Protein 4P3G (pdb70)

Sequence (785 aa):
HHHDITKFVVTSREKALLYGDYATYRTQLSGKLLNCRKKLNIATKNRGKFHPKTAITPEQIAENTEYVRLQLLTAERAWAHAAKAAHSANTKGTGRTRSHIVSRLEKGARIAEKLAQALSDGASGASPTDILDARAYAALLRGAALFEKQNWGACLKSYAICRIIYTALATSSKGDIFKELLSDTIDPSRFAAYQAKIPRTLPIATIAHRAFEQSHHDITKFVVTSREKALLYGDYATYRTQLSGKLLNCRKKLNIAITPEQIAENTEYVRLQLLTAERAWAHAAKAAHSANTKGTGRTRSHIVSRLEKGARIAEKLAQALSDGASGASPTDILDARAYAALLRGAALFEKQNWGACLKSYAICRIIYTALATSDIFKELLSDTIDPSRFAAYQAKIPRTLPIATIAHRAFEQSHHHDITKFVVTSREKALLYGDYATYRTQLSGKLLNCRKKLNIITPEQIAENTEYVRLQLLTAERAWAHAAKAAHSATGRTRSHIVSRLEKGARIAEKLAQALSDGASGASPTDILDARAYAALLRGAALFEKQNWGACLKSYAICRIIYTALATSSKGDIFKELLSDTIDPSRFAAYQAKHHDITKFVVTSREKALLYGDYATYRTQLSGKLLNCRKKLNIITPEQIAENTEYVRLQLLTAERAWAHAAKAAHSANGTGRTRSHIVSRLEKGARIAEKLAQALSDGASGASPTDILDARAYAALLRGAALFEKQNWGACLKSYAICRIIYTALATSSKGDIFKELLSDTIDPSRFAAYQAKIRTLPIATIA

Structure (mmCIF, N/CA/C/O backbone):
data_4P3G
#
_entry.id   4P3G
#
_cell.length_a   46.840
_cell.length_b   95.050
_cell.length_c   223.859
_cell.angle_alpha   90.000
_cell.angle_beta   90.000
_cell.angle_gamma   90.000
#
_symmetry.space_group_name_H-M   'P 21 21 21'
#
loop_
_entity.id
_entity.type
_entity.pdbx_description
1 polymer 'Signal recognition particle subunit SRP68'
2 non-polymer 'PHOSPHATE ION'
3 water water
#
loop_
_atom_site.group_PDB
_atom_site.id
_atom_site.type_symbol
_atom_site.label_atom_id
_atom_site.label_alt_id
_atom_site.label_comp_id
_atom_site.label_asym_id
_atom_site.label_entity_id
_atom_site.label_seq_id
_atom_site.pdbx_PDB_ins_code
_atom_site.Cartn_x
_atom_site.Cartn_y
_atom_site.Cartn_z
_atom_site.occupancy
_atom_site.B_iso_or_equiv
_atom_site.auth_seq_id
_atom_site.auth_comp_id
_atom_site.auth_asym_id
_atom_site.auth_atom_id
_atom_site.pdbx_PDB_model_num
ATOM 1 N N . HIS A 1 6 ? -16.854 39.609 -50.397 1.00 153.35 -1 HIS A N 1
ATOM 2 C CA . HIS A 1 6 ? -17.576 39.608 -49.127 1.00 155.69 -1 HIS A CA 1
ATOM 3 C C . HIS A 1 6 ? -17.182 38.361 -48.328 1.00 148.72 -1 HIS A C 1
ATOM 4 O O . HIS A 1 6 ? -16.402 38.439 -47.377 1.00 148.22 -1 HIS A O 1
ATOM 11 N N . HIS A 1 7 ? -17.698 37.209 -48.739 1.00 142.18 0 HIS A N 1
ATOM 12 C CA . HIS A 1 7 ? -17.326 35.950 -48.116 1.00 132.79 0 HIS A CA 1
ATOM 13 C C . HIS A 1 7 ? -16.651 35.153 -49.197 1.00 123.54 0 HIS A C 1
ATOM 14 O O . HIS A 1 7 ? -17.128 35.082 -50.325 1.00 127.01 0 HIS A O 1
ATOM 21 N N . HIS A 1 8 ? -15.540 34.533 -48.853 1.00 113.44 1 HIS A N 1
ATOM 22 C CA . HIS A 1 8 ? -14.819 33.755 -49.832 1.00 104.79 1 HIS A CA 1
ATOM 23 C C . HIS A 1 8 ? -15.477 32.421 -50.157 1.00 104.58 1 HIS A C 1
ATOM 24 O O . HIS A 1 8 ? -15.425 31.985 -51.304 1.00 109.65 1 HIS A O 1
ATOM 31 N N . ASP A 1 9 ? -16.127 31.803 -49.167 1.00 100.13 2 ASP A N 1
ATOM 32 C CA . ASP A 1 9 ? -16.871 30.558 -49.368 1.00 97.35 2 ASP A CA 1
ATOM 33 C C . ASP A 1 9 ? -16.030 29.525 -50.116 1.00 95.68 2 ASP A C 1
ATOM 34 O O . ASP A 1 9 ? -16.392 29.066 -51.202 1.00 102.31 2 ASP A O 1
ATOM 39 N N . ILE A 1 10 ? -14.882 29.203 -49.541 1.00 84.37 3 ILE A N 1
ATOM 40 C CA . ILE A 1 10 ? -13.900 28.368 -50.191 1.00 78.99 3 ILE A CA 1
ATOM 41 C C . ILE A 1 10 ? -14.340 26.936 -50.471 1.0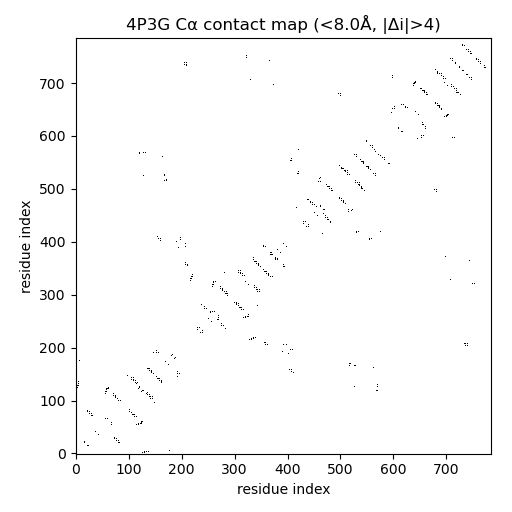0 84.47 3 ILE A C 1
ATOM 42 O O . ILE A 1 10 ? -14.186 26.446 -51.589 1.00 85.74 3 ILE A O 1
ATOM 47 N N . THR A 1 11 ? -14.781 26.219 -49.448 1.00 85.00 4 THR A N 1
ATOM 48 C CA . THR A 1 11 ? -15.158 24.830 -49.669 1.00 80.58 4 THR A CA 1
ATOM 49 C C . THR A 1 11 ? -16.499 24.779 -50.389 1.00 82.95 4 THR A C 1
ATOM 50 O O . THR A 1 11 ? -16.769 23.814 -51.108 1.00 87.04 4 THR A O 1
ATOM 54 N N . LYS A 1 12 ? -17.355 25.779 -50.176 1.00 69.95 5 LYS A N 1
ATOM 55 C CA . LYS A 1 12 ? -18.583 25.845 -50.973 1.00 85.33 5 LYS A CA 1
ATOM 56 C C . LYS A 1 12 ? -18.222 25.991 -52.446 1.00 81.75 5 LYS A C 1
ATOM 57 O O . LYS A 1 12 ? -18.861 25.380 -53.293 1.00 86.37 5 LYS A O 1
ATOM 63 N N . PHE A 1 13 ? -17.222 26.809 -52.756 1.00 78.83 6 PHE A N 1
ATOM 64 C CA . PHE A 1 13 ? -16.761 26.918 -54.135 1.00 85.37 6 PHE A CA 1
ATOM 65 C C . PHE A 1 13 ? -16.190 25.577 -54.631 1.00 87.77 6 PHE A C 1
ATOM 66 O O . PHE A 1 13 ? -16.491 25.142 -55.741 1.00 92.32 6 PHE A O 1
ATOM 74 N N . VAL A 1 14 ? -15.349 24.940 -53.824 1.00 81.69 7 VAL A N 1
ATOM 75 C CA . VAL A 1 14 ? -14.738 23.676 -54.214 1.00 79.61 7 VAL A CA 1
ATOM 76 C C . VAL A 1 14 ? -15.755 22.563 -54.412 1.00 84.65 7 VAL A C 1
ATOM 77 O O . VAL A 1 14 ? -15.748 21.910 -55.450 1.00 84.80 7 VAL A O 1
ATOM 81 N N . VAL A 1 15 ? -16.611 22.326 -53.422 1.00 88.69 8 VAL A N 1
ATOM 82 C CA . VAL A 1 15 ? -17.635 21.283 -53.549 1.00 88.36 8 VAL A CA 1
ATOM 83 C C . VAL A 1 15 ? -18.567 21.532 -54.752 1.00 93.53 8 VAL A C 1
ATOM 84 O O . VAL A 1 15 ? -18.950 20.588 -55.445 1.00 101.17 8 VAL A O 1
ATOM 88 N N . THR A 1 16 ? -18.890 22.796 -55.025 1.00 85.74 9 THR A N 1
ATOM 89 C CA . THR A 1 16 ? -19.736 23.138 -56.161 1.00 82.51 9 THR A CA 1
ATOM 90 C C . THR A 1 16 ? -19.093 22.706 -57.475 1.00 92.21 9 THR A C 1
ATOM 91 O O . THR A 1 16 ? -19.727 22.048 -58.295 1.00 98.82 9 THR A O 1
ATOM 95 N N . SER A 1 17 ? -17.826 23.057 -57.667 1.00 92.07 10 SER A N 1
ATOM 96 C CA . SER A 1 17 ? -17.127 22.720 -58.897 1.00 90.86 10 SER A CA 1
ATOM 97 C C . SER A 1 17 ? -17.056 21.218 -59.094 1.00 95.60 10 SER A C 1
ATOM 98 O O . SER A 1 17 ? -17.222 20.726 -60.211 1.00 98.82 10 SER A O 1
ATOM 101 N N . ARG A 1 18 ? -16.850 20.486 -58.003 1.00 95.76 11 ARG A N 1
ATOM 102 C CA . ARG A 1 18 ? -16.734 19.045 -58.096 1.00 92.62 11 ARG A CA 1
ATOM 103 C C . ARG A 1 18 ? -18.092 18.503 -58.513 1.00 100.48 11 ARG A C 1
ATOM 104 O O . ARG A 1 18 ? -18.183 17.689 -59.436 1.00 104.42 11 ARG A O 1
ATOM 112 N N . GLU A 1 19 ? -19.147 19.029 -57.893 1.00 99.88 12 GLU A N 1
ATOM 113 C CA . GLU A 1 19 ? -20.504 18.625 -58.219 1.00 108.92 12 GLU A CA 1
ATOM 114 C C . GLU A 1 19 ? -20.842 18.981 -59.659 1.00 107.09 12 GLU A C 1
ATOM 115 O O . GLU A 1 19 ? -21.571 18.226 -60.294 1.00 110.53 12 GLU A O 1
ATOM 121 N N . LYS A 1 20 ? -20.346 20.119 -60.165 1.00 99.70 13 LYS A N 1
ATOM 122 C CA . LYS A 1 20 ? -20.644 20.532 -61.542 1.00 97.04 13 LYS A CA 1
ATOM 123 C C . LYS A 1 20 ? -20.124 19.514 -62.543 1.00 96.51 13 LYS A C 1
ATOM 124 O O . LYS A 1 20 ? -20.854 19.049 -63.416 1.00 99.89 13 LYS A O 1
ATOM 130 N N . ALA A 1 21 ? -18.850 19.179 -62.401 1.00 94.00 14 ALA A N 1
ATOM 131 C CA . ALA A 1 21 ? -18.162 18.330 -63.354 1.00 94.82 14 ALA A CA 1
ATOM 132 C C . ALA A 1 21 ? -18.586 16.873 -63.291 1.00 100.21 14 ALA A C 1
ATOM 133 O O . ALA A 1 21 ? -18.530 16.164 -64.295 1.00 108.36 14 ALA A O 1
ATOM 135 N N . LEU A 1 22 ? -19.038 16.438 -62.122 1.00 97.63 15 LEU A N 1
ATOM 136 C CA . LEU A 1 22 ? -19.408 15.039 -61.918 1.00 98.58 15 LEU A CA 1
ATOM 137 C C . LEU A 1 22 ? -20.867 14.749 -62.258 1.00 108.65 15 LEU A C 1
ATOM 138 O O . LEU A 1 22 ? -21.376 13.651 -61.986 1.00 113.71 15 LEU A O 1
ATOM 143 N N . LEU A 1 23 ? -21.559 15.757 -62.776 1.00 104.89 16 LEU A N 1
ATOM 144 C CA . LEU A 1 23 ? -22.967 15.605 -63.067 1.00 104.13 16 LEU A CA 1
ATOM 145 C C . LEU A 1 23 ? -23.159 14.783 -64.330 1.00 109.48 16 LEU A C 1
ATOM 146 O O . LEU A 1 23 ? -23.951 13.848 -64.377 1.00 111.00 16 LEU A O 1
ATOM 151 N N . TYR A 1 24 ? -22.446 15.171 -65.374 1.00 115.78 17 TYR A N 1
ATOM 152 C CA . TYR A 1 24 ? -22.520 14.473 -66.647 1.00 116.14 17 TYR A CA 1
ATOM 153 C C . TYR A 1 24 ? -21.140 13.934 -67.004 1.00 113.67 17 TYR A C 1
ATOM 154 O O . TYR A 1 24 ? -20.906 13.479 -68.128 1.00 115.23 17 TYR A O 1
ATOM 163 N N . GLY A 1 25 ? -20.233 13.984 -66.034 1.00 109.09 18 GLY A N 1
ATOM 164 C CA . GLY A 1 25 ? -18.854 13.644 -66.293 1.00 87.23 18 GLY A CA 1
ATOM 165 C C . GLY A 1 25 ? -18.156 12.882 -65.200 1.00 91.88 18 GLY A C 1
ATOM 166 O O . GLY A 1 25 ? -18.778 12.212 -64.362 1.00 86.83 18 GLY A O 1
ATOM 167 N N . ASP A 1 26 ? -16.831 12.990 -65.239 1.00 94.51 19 ASP A N 1
ATOM 168 C CA . ASP A 1 26 ? -15.917 12.362 -64.291 1.00 95.81 19 ASP A CA 1
ATOM 169 C C . ASP A 1 26 ? -14.737 13.288 -63.978 1.00 97.65 19 ASP A C 1
ATOM 170 O O . ASP A 1 26 ? -14.760 14.462 -64.310 1.00 101.99 19 ASP A O 1
ATOM 175 N N . TYR A 1 27 ? -13.710 12.759 -63.330 1.00 99.64 20 TYR A N 1
ATOM 176 C CA . TYR A 1 27 ? -12.530 13.548 -62.983 1.00 95.73 20 TYR A CA 1
ATOM 177 C C . TYR A 1 27 ? -11.799 14.018 -64.217 1.00 94.20 20 TYR A C 1
ATOM 178 O O . TYR A 1 27 ? -11.116 15.035 -64.200 1.00 99.26 20 TYR A O 1
ATOM 187 N N . ALA A 1 28 ? -11.919 13.268 -65.296 1.00 91.86 21 ALA A N 1
ATOM 188 C CA . ALA A 1 28 ? -11.289 13.696 -66.526 1.00 90.97 21 ALA A CA 1
ATOM 189 C C . ALA A 1 28 ? -12.007 14.955 -66.996 1.00 91.88 21 ALA A C 1
ATOM 190 O O . ALA A 1 28 ? -11.368 15.908 -67.426 1.00 97.67 21 ALA A O 1
ATOM 192 N N . THR A 1 29 ? -13.330 14.978 -66.844 1.00 91.00 22 THR A N 1
ATOM 193 C CA . THR A 1 29 ? -14.149 16.132 -67.230 1.00 93.15 22 THR A CA 1
ATOM 194 C C . THR A 1 29 ? -13.825 17.374 -66.425 1.00 89.01 22 THR A C 1
ATOM 195 O O . THR A 1 29 ? -13.671 18.459 -66.967 1.00 90.48 22 THR A O 1
ATOM 199 N N . TYR A 1 30 ? -13.682 17.176 -65.123 1.00 87.64 23 TYR A N 1
ATOM 200 C CA . TYR A 1 30 ? -13.435 18.243 -64.167 1.00 90.06 23 TYR A CA 1
ATOM 201 C C . TYR A 1 30 ? -12.172 18.969 -64.527 1.00 87.40 23 TYR A C 1
ATOM 202 O O . TYR A 1 30 ? -12.140 20.193 -64.652 1.00 87.06 23 TYR A O 1
ATOM 211 N N . ARG A 1 31 ? -11.146 18.167 -64.740 1.00 83.94 24 ARG A N 1
ATOM 212 C CA . ARG A 1 31 ? -9.820 18.638 -65.039 1.00 83.50 24 ARG A CA 1
ATOM 213 C C . ARG A 1 31 ? -9.801 19.542 -66.270 1.00 91.02 24 ARG A C 1
ATOM 214 O O . ARG A 1 31 ? -9.113 20.571 -66.290 1.00 85.33 24 ARG A O 1
ATOM 222 N N . THR A 1 32 ? -10.567 19.157 -67.292 1.00 99.95 25 THR A N 1
ATOM 223 C CA . THR A 1 32 ? -10.707 19.978 -68.480 1.00 99.48 25 THR A CA 1
ATOM 224 C C . THR A 1 32 ? -11.391 21.273 -68.070 1.00 98.02 25 THR A C 1
ATOM 225 O O . THR A 1 32 ? -10.877 22.359 -68.323 1.00 101.47 25 THR A O 1
ATOM 229 N N . GLN A 1 33 ? -12.533 21.146 -67.398 1.00 94.58 26 GLN A N 1
ATOM 230 C CA . GLN A 1 33 ? -13.324 22.304 -67.008 1.00 92.70 26 GLN A CA 1
ATOM 231 C C . GLN A 1 33 ? -12.489 23.274 -66.206 1.00 90.11 26 GLN A C 1
ATOM 232 O O . GLN A 1 33 ? -12.487 24.461 -66.470 1.00 94.53 26 GLN A O 1
ATOM 238 N N . LEU A 1 34 ? -11.731 22.746 -65.259 1.00 87.50 27 LEU A N 1
ATOM 239 C CA . LEU A 1 34 ? -10.864 23.566 -64.430 1.00 85.01 27 LEU A CA 1
ATOM 240 C C . LEU A 1 34 ? -9.794 24.301 -65.237 1.00 89.89 27 LEU A C 1
ATOM 241 O O . LEU A 1 34 ? -9.491 25.454 -64.971 1.00 94.56 27 LEU A O 1
ATOM 246 N N . SER A 1 35 ? -9.213 23.621 -66.214 1.00 95.06 28 SER A N 1
ATOM 247 C CA . SER A 1 35 ? -8.167 24.200 -67.051 1.00 99.47 28 SER A CA 1
ATOM 248 C C . SER A 1 35 ? -8.658 25.394 -67.856 1.00 99.62 28 SER A C 1
ATOM 249 O O . SER A 1 35 ? -7.911 26.336 -68.103 1.00 103.07 28 SER A O 1
ATOM 252 N N . GLY A 1 36 ? -9.919 25.343 -68.264 1.00 96.66 29 GLY A N 1
ATOM 253 C CA . GLY A 1 36 ? -10.546 26.443 -68.973 1.00 97.98 29 GLY A CA 1
ATOM 254 C C . GLY A 1 36 ? -10.780 27.628 -68.060 1.00 97.67 29 GLY A C 1
ATOM 255 O O . GLY A 1 36 ? -10.527 28.771 -68.410 1.00 99.12 29 GLY A O 1
ATOM 256 N N . LYS A 1 37 ? -11.295 27.345 -66.876 1.00 99.15 30 LYS A N 1
ATOM 257 C CA . LYS A 1 37 ? -11.589 28.384 -65.910 1.00 98.12 30 LYS A CA 1
ATOM 258 C C . LYS A 1 37 ? -10.312 29.009 -65.361 1.00 94.83 30 LYS A C 1
ATOM 259 O O . LYS A 1 37 ? -10.269 30.217 -65.107 1.00 101.16 30 LYS A O 1
ATOM 265 N N . LEU A 1 38 ? -9.269 28.202 -65.197 1.00 87.57 31 LEU A N 1
ATOM 266 C CA . LEU A 1 38 ? -7.991 28.721 -64.725 1.00 92.51 31 LEU A CA 1
ATOM 267 C C . LEU A 1 38 ? -7.458 29.727 -65.729 1.00 104.25 31 LEU A C 1
ATOM 268 O O . LEU A 1 38 ? -6.890 30.761 -65.364 1.00 109.44 31 LEU A O 1
ATOM 273 N N . LEU A 1 39 ? -7.672 29.418 -67.004 1.00 106.14 32 LEU A N 1
ATOM 274 C CA . LEU A 1 39 ? -7.203 30.252 -68.095 1.00 111.38 32 LEU A CA 1
ATOM 275 C C . LEU A 1 39 ? -7.917 31.601 -68.104 1.00 116.27 32 LEU A C 1
ATOM 276 O O . LEU A 1 39 ? -7.276 32.653 -68.129 1.00 120.70 32 LEU A O 1
ATOM 281 N N . ASN A 1 40 ? -9.243 31.570 -68.065 1.00 115.24 33 ASN A N 1
ATOM 282 C CA . ASN A 1 40 ? -10.014 32.798 -68.023 1.00 120.07 33 ASN A CA 1
ATOM 283 C C . ASN A 1 40 ? -9.640 33.602 -66.792 1.00 113.39 33 ASN A C 1
ATOM 284 O O . ASN A 1 40 ? -9.588 34.827 -66.840 1.00 116.26 33 ASN A O 1
ATOM 289 N N . CYS A 1 41 ? -9.343 32.908 -65.697 1.00 106.05 34 CYS A N 1
ATOM 290 C CA . CYS A 1 41 ? -9.040 33.599 -64.456 1.00 104.25 34 CYS A CA 1
ATOM 291 C C . CYS A 1 41 ? -7.753 34.410 -64.577 1.00 104.64 34 CYS A C 1
ATOM 292 O O . CYS A 1 41 ? -7.710 35.579 -64.179 1.00 103.63 34 CYS A O 1
ATOM 295 N N . ARG A 1 42 ? -6.722 33.806 -65.157 1.00 102.61 35 ARG A N 1
ATOM 296 C CA . ARG A 1 42 ? -5.440 34.484 -65.287 1.00 104.53 35 ARG A CA 1
ATOM 297 C C . ARG A 1 42 ? -5.562 35.740 -66.150 1.00 114.17 35 ARG A C 1
ATOM 298 O O . ARG A 1 42 ? -4.944 36.768 -65.858 1.00 120.92 35 ARG A O 1
ATOM 306 N N . LYS A 1 43 ? -6.367 35.670 -67.203 1.00 113.31 36 LYS A N 1
ATOM 307 C CA . LYS A 1 43 ? -6.557 36.827 -68.063 1.00 113.21 36 LYS A CA 1
ATOM 308 C C . LYS A 1 43 ? -7.211 37.980 -67.299 1.00 116.06 36 LYS A C 1
ATOM 309 O O . LYS A 1 43 ? -6.822 39.132 -67.471 1.00 123.81 36 LYS A O 1
ATOM 315 N N . LYS A 1 44 ? -8.198 37.679 -66.459 1.00 113.02 37 LYS A N 1
ATOM 316 C CA . LYS A 1 44 ? -8.875 38.718 -65.683 1.00 113.62 37 LYS A CA 1
ATOM 317 C C . LYS A 1 44 ? -7.909 39.472 -64.782 1.00 117.16 37 LYS A C 1
ATOM 318 O O . LYS A 1 44 ? -8.070 40.668 -64.546 1.00 126.30 37 LYS A O 1
ATOM 324 N N . LEU A 1 45 ? -6.910 38.763 -64.279 1.00 112.42 38 LEU A N 1
ATOM 325 C CA . LEU A 1 45 ? -5.949 39.327 -63.343 1.00 114.09 38 LEU A CA 1
ATOM 326 C C . LEU A 1 45 ? -4.746 39.869 -64.077 1.00 114.26 38 LEU A C 1
ATOM 327 O O . LEU A 1 45 ? -3.784 40.318 -63.450 1.00 113.07 38 LEU A O 1
ATOM 332 N N . ASN A 1 46 ? -4.839 39.877 -65.403 1.00 118.90 39 ASN A N 1
ATOM 333 C CA . ASN A 1 46 ? -3.718 40.234 -66.269 1.00 125.40 39 ASN A CA 1
ATOM 334 C C . ASN A 1 46 ? -2.434 39.545 -65.802 1.00 123.92 39 ASN A C 1
ATOM 335 O O . ASN A 1 46 ? -1.397 40.174 -65.595 1.00 128.16 39 ASN A O 1
ATOM 340 N N . ILE A 1 47 ? -2.554 38.230 -65.639 1.00 118.13 40 ILE A N 1
ATOM 341 C CA . ILE A 1 47 ? -1.457 37.333 -65.301 1.00 119.60 40 ILE A CA 1
ATOM 342 C C . ILE A 1 47 ? -1.120 36.435 -66.492 1.00 125.12 40 ILE A C 1
ATOM 343 O O . ILE A 1 47 ? -2.017 35.964 -67.188 1.00 128.51 40 ILE A O 1
ATOM 348 N N . ALA A 1 48 ? 0.173 36.218 -66.726 1.00 128.22 41 ALA A N 1
ATOM 349 C CA . ALA A 1 48 ? 0.656 35.474 -67.893 1.00 134.13 41 ALA A CA 1
ATOM 350 C C . ALA A 1 48 ? 0.006 34.101 -68.066 1.00 136.49 41 ALA A C 1
ATOM 351 O O . ALA A 1 48 ? -0.119 33.337 -67.112 1.00 135.76 41 ALA A O 1
ATOM 353 N N . THR A 1 49 ? -0.410 33.796 -69.291 1.00 140.71 42 THR A N 1
ATOM 354 C CA . THR A 1 49 ? -0.951 32.478 -69.605 1.00 139.87 42 THR A CA 1
ATOM 355 C C . THR A 1 49 ? 0.164 31.568 -70.123 1.00 142.80 42 THR A C 1
ATOM 356 O O . THR A 1 49 ? 0.104 30.345 -69.984 1.00 140.28 42 THR A O 1
ATOM 360 N N . LYS A 1 50 ? 1.184 32.189 -70.712 1.00 148.07 43 LYS A N 1
ATOM 361 C CA . LYS A 1 50 ? 2.397 31.500 -71.144 1.00 153.36 43 LYS A CA 1
ATOM 362 C C . LYS A 1 50 ? 3.599 32.236 -70.557 1.00 160.51 43 LYS A C 1
ATOM 363 O O . LYS A 1 50 ? 3.974 33.307 -71.036 1.00 166.12 43 LYS A O 1
ATOM 369 N N . ASN A 1 51 ? 4.197 31.652 -69.522 1.00 161.74 44 ASN A N 1
ATOM 370 C CA . ASN A 1 51 ? 5.200 32.329 -68.693 1.00 164.15 44 ASN A CA 1
ATOM 371 C C . ASN A 1 51 ? 6.459 32.787 -69.449 1.00 173.07 44 ASN A C 1
ATOM 372 O O . ASN A 1 51 ? 7.415 32.018 -69.575 1.00 177.70 44 ASN A O 1
ATOM 377 N N . ARG A 1 52 ? 6.473 34.037 -69.923 1.00 174.98 45 ARG A N 1
ATOM 378 C CA . ARG A 1 52 ? 7.603 34.526 -70.739 1.00 177.24 45 ARG A CA 1
ATOM 379 C C . ARG A 1 52 ? 8.129 35.980 -70.537 1.00 149.77 45 ARG A C 1
ATOM 380 O O . ARG A 1 52 ? 9.102 36.402 -71.169 1.00 127.74 45 ARG A O 1
ATOM 388 N N . GLY A 1 53 ? 7.494 36.722 -69.637 1.00 145.77 46 GLY A N 1
ATOM 389 C CA . GLY A 1 53 ? 8.103 37.902 -69.053 1.00 144.56 46 GLY A CA 1
ATOM 390 C C . GLY A 1 53 ? 8.289 37.610 -67.572 1.00 142.52 46 GLY A C 1
ATOM 391 O O . GLY A 1 53 ? 7.356 37.766 -66.779 1.00 137.24 46 GLY A O 1
ATOM 392 N N . LYS A 1 54 ? 9.485 37.161 -67.199 1.00 147.13 47 LYS A N 1
ATOM 393 C CA . LYS A 1 54 ? 9.746 36.701 -65.830 1.00 146.37 47 LYS A CA 1
ATOM 394 C C . LYS A 1 54 ? 10.240 37.831 -64.914 1.00 154.17 47 LYS A C 1
ATOM 395 O O . LYS A 1 54 ? 11.379 37.813 -64.434 1.00 154.75 47 LYS A O 1
ATOM 401 N N . PHE A 1 55 ? 9.381 38.815 -64.668 1.00 177.16 48 PHE A N 1
ATOM 402 C CA . PHE A 1 55 ? 9.762 39.939 -63.818 1.00 190.23 48 PHE A CA 1
ATOM 403 C C . PHE A 1 55 ? 9.648 39.561 -62.344 1.00 197.17 48 PHE A C 1
ATOM 404 O O . PHE A 1 55 ? 10.151 40.277 -61.474 1.00 199.95 48 PHE A O 1
ATOM 412 N N . HIS A 1 56 ? 8.997 38.433 -62.065 1.00 201.83 49 HIS A N 1
ATOM 413 C CA . HIS A 1 56 ? 8.836 37.975 -60.684 1.00 208.23 49 HIS A CA 1
ATOM 414 C C . HIS A 1 56 ? 8.636 36.459 -60.583 1.00 202.73 49 HIS A C 1
ATOM 415 O O . HIS A 1 56 ? 8.376 35.794 -61.590 1.00 199.65 49 HIS A O 1
ATOM 422 N N . PRO A 1 57 ? 8.785 35.907 -59.364 1.00 201.43 50 PRO A N 1
ATOM 423 C CA . PRO A 1 57 ? 8.349 34.530 -59.120 1.00 196.43 50 PRO A CA 1
ATOM 424 C C . PRO A 1 57 ? 6.830 34.416 -59.153 1.00 189.35 50 PRO A C 1
ATOM 425 O O . PRO A 1 57 ? 6.159 34.780 -58.183 1.00 187.31 50 PRO A O 1
ATOM 429 N N . LYS A 1 58 ? 6.306 33.918 -60.267 1.00 185.76 51 LYS A N 1
ATOM 430 C CA . LYS A 1 58 ? 4.880 33.655 -60.419 1.00 181.03 51 LYS A CA 1
ATOM 431 C C . LYS A 1 58 ? 4.321 32.818 -59.249 1.00 175.95 51 LYS A C 1
ATOM 432 O O . LYS A 1 58 ? 5.008 31.932 -58.732 1.00 176.28 51 LYS A O 1
ATOM 438 N N . THR A 1 59 ? 3.100 33.146 -58.814 1.00 170.97 52 THR A N 1
ATOM 439 C CA . THR A 1 59 ? 2.272 32.323 -57.899 1.00 166.18 52 THR A CA 1
ATOM 440 C C . THR A 1 59 ? 2.412 32.482 -56.363 1.00 162.91 52 THR A C 1
ATOM 441 O O . THR A 1 59 ? 1.780 31.735 -55.613 1.00 161.21 52 THR A O 1
ATOM 445 N N . ALA A 1 60 ? 3.198 33.445 -55.886 1.00 162.55 53 ALA A N 1
ATOM 446 C CA . ALA A 1 60 ? 3.283 33.679 -54.437 1.00 155.72 53 ALA A CA 1
ATOM 447 C C . ALA A 1 60 ? 2.132 34.563 -53.955 1.00 149.42 53 ALA A C 1
ATOM 448 O O . ALA A 1 60 ? 2.123 35.767 -54.224 1.00 155.85 53 ALA A O 1
ATOM 450 N N . ILE A 1 61 ? 1.181 33.989 -53.220 1.00 137.87 54 ILE A N 1
ATOM 451 C CA . ILE A 1 61 ? -0.009 34.751 -52.835 1.00 133.24 54 ILE A CA 1
ATOM 452 C C . ILE A 1 61 ? 0.247 35.648 -51.623 1.00 130.66 54 ILE A C 1
ATOM 453 O O . ILE A 1 61 ? 0.937 35.257 -50.678 1.00 129.30 54 ILE A O 1
ATOM 458 N N . THR A 1 62 ? -0.305 36.859 -51.662 1.00 128.31 55 THR A N 1
ATOM 45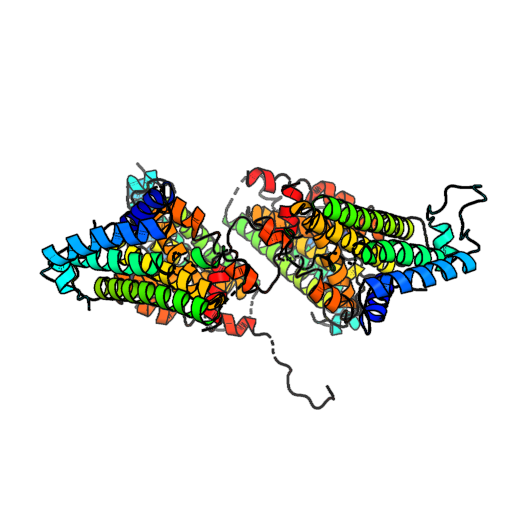9 C CA . THR A 1 62 ? -0.114 37.814 -50.577 1.00 124.07 55 THR A CA 1
ATOM 460 C C . THR A 1 62 ? -1.452 38.299 -50.043 1.00 117.33 55 THR A C 1
ATOM 461 O O . THR A 1 62 ? -2.427 38.396 -50.791 1.00 117.14 55 THR A O 1
ATOM 465 N N . PRO A 1 63 ? -1.487 38.637 -48.747 1.00 109.37 56 PRO A N 1
ATOM 466 C CA . PRO A 1 63 ? -2.692 39.107 -48.063 1.00 105.61 56 PRO A CA 1
ATOM 467 C C . PRO A 1 63 ? -3.272 40.353 -48.702 1.00 107.04 56 PRO A C 1
ATOM 468 O O . PRO A 1 63 ? -4.485 40.553 -48.694 1.00 106.72 56 PRO A O 1
ATOM 472 N N . GLU A 1 64 ? -2.400 41.209 -49.211 1.00 112.55 57 GLU A N 1
ATOM 473 C CA . GLU A 1 64 ? -2.842 42.466 -49.799 1.00 119.76 57 GLU A CA 1
ATOM 474 C C . GLU A 1 64 ? -3.525 42.222 -51.142 1.00 115.39 57 GLU A C 1
ATOM 475 O O . GLU A 1 64 ? -4.501 42.894 -51.480 1.00 112.22 57 GLU A O 1
ATOM 481 N N . GLN A 1 65 ? -3.013 41.245 -51.889 1.00 114.83 58 GLN A N 1
ATOM 482 C CA . GLN A 1 65 ? -3.616 40.842 -53.160 1.00 114.12 58 GLN A CA 1
ATOM 483 C C . GLN A 1 65 ? -4.978 40.187 -52.993 1.00 107.03 58 GLN A C 1
ATOM 484 O O . GLN A 1 65 ? -5.840 40.322 -53.860 1.00 106.17 58 GLN A O 1
ATOM 490 N N . ILE A 1 66 ? -5.160 39.439 -51.913 1.00 98.78 59 ILE A N 1
ATOM 491 C CA . ILE A 1 66 ? -6.466 38.862 -51.635 1.00 96.07 59 ILE A CA 1
ATOM 492 C C . ILE A 1 66 ? -7.472 39.953 -51.293 1.00 98.43 59 ILE A C 1
ATOM 493 O O . ILE A 1 66 ? -8.609 39.937 -51.769 1.00 101.28 59 ILE A O 1
ATOM 498 N N . ALA A 1 67 ? -7.035 40.919 -50.489 1.00 96.55 60 ALA A N 1
ATOM 499 C CA . ALA A 1 67 ? -7.876 42.049 -50.117 1.00 98.47 60 ALA A CA 1
ATOM 500 C C . ALA A 1 67 ? -8.219 42.922 -51.326 1.00 108.17 60 ALA A C 1
ATOM 501 O O . ALA A 1 67 ? -9.342 43.433 -51.439 1.00 108.39 60 ALA A O 1
ATOM 503 N N . GLU A 1 68 ? -7.237 43.095 -52.211 1.00 114.49 61 GLU A N 1
ATOM 504 C CA . GLU A 1 68 ? -7.384 43.928 -53.403 1.00 122.91 61 GLU A CA 1
ATOM 505 C C . GLU A 1 68 ? -8.392 43.305 -54.356 1.00 119.70 61 GLU A C 1
ATOM 506 O O . GLU A 1 68 ? -9.324 43.956 -54.807 1.00 124.51 61 GLU A O 1
ATOM 512 N N . ASN A 1 69 ? -8.199 42.030 -54.650 1.00 114.08 62 ASN A N 1
ATOM 513 C CA . ASN A 1 69 ? -9.044 41.324 -55.594 1.00 108.54 62 ASN A CA 1
ATOM 514 C C . ASN A 1 69 ? -9.256 39.877 -55.151 1.00 103.34 62 ASN A C 1
ATOM 515 O O . ASN A 1 69 ? -8.293 39.122 -54.986 1.00 96.38 62 ASN A O 1
ATOM 520 N N . THR A 1 70 ? -10.522 39.487 -55.009 1.00 103.85 63 THR A N 1
ATOM 521 C CA . THR A 1 70 ? -10.871 38.140 -54.568 1.00 97.89 63 THR A CA 1
ATOM 522 C C . THR A 1 70 ? -10.558 37.126 -55.647 1.00 101.70 63 THR A C 1
ATOM 523 O O . THR A 1 70 ? -10.503 35.939 -55.374 1.00 100.72 63 THR A O 1
ATOM 527 N N . GLU A 1 71 ? -10.361 37.582 -56.879 1.00 105.78 64 GLU A N 1
ATOM 528 C CA . GLU A 1 71 ? -10.022 36.645 -57.935 1.00 109.96 64 GLU A CA 1
ATOM 529 C C . GLU A 1 71 ? -8.699 35.927 -57.643 1.00 106.64 64 GLU A C 1
ATOM 530 O O . GLU A 1 71 ? -8.473 34.814 -58.105 1.00 110.88 64 GLU A O 1
ATOM 536 N N . TYR A 1 72 ? -7.818 36.569 -56.892 1.00 99.73 65 TYR A N 1
ATOM 537 C CA . TYR A 1 72 ? -6.566 35.942 -56.522 1.00 96.59 65 TYR A CA 1
ATOM 538 C C . TYR A 1 72 ? -6.819 34.659 -55.729 1.00 92.17 65 TYR A C 1
ATOM 539 O O . TYR A 1 72 ? -6.073 33.684 -55.848 1.00 89.43 65 TYR A O 1
ATOM 548 N N . VAL A 1 73 ? -7.865 34.671 -54.907 1.00 90.70 66 VAL A N 1
ATOM 549 C CA . VAL A 1 73 ? -8.291 33.462 -54.210 1.00 82.53 66 VAL A CA 1
ATOM 550 C C . VAL A 1 73 ? -8.832 32.461 -55.220 1.00 79.87 66 VAL A C 1
ATOM 551 O O . VAL A 1 73 ? -8.459 31.301 -55.190 1.00 87.94 66 VAL A O 1
ATOM 555 N N . ARG A 1 74 ? -9.667 32.898 -56.149 1.00 80.41 67 ARG A N 1
ATOM 556 C CA . ARG A 1 74 ? -10.202 31.952 -57.117 1.00 85.62 67 ARG A CA 1
ATOM 557 C C . ARG A 1 74 ? -9.088 31.268 -57.912 1.00 91.55 67 ARG A C 1
ATOM 558 O O . ARG A 1 74 ? -9.143 30.062 -58.166 1.00 94.83 67 ARG A O 1
ATOM 566 N N . LEU A 1 75 ? -8.047 32.019 -58.237 1.00 89.55 68 LEU A N 1
ATOM 567 C CA . LEU A 1 75 ? -6.911 31.462 -58.947 1.00 88.71 68 LEU A CA 1
ATOM 568 C C . LEU A 1 75 ? -6.306 30.292 -58.167 1.00 86.15 68 LEU A C 1
ATOM 569 O O . LEU A 1 75 ? -5.965 29.263 -58.747 1.00 89.63 68 LEU A O 1
ATOM 574 N N . GLN A 1 76 ? -6.165 30.459 -56.857 1.00 80.88 69 GLN A N 1
ATOM 575 C CA . GLN A 1 76 ? -5.556 29.438 -56.020 1.00 84.16 69 GLN A CA 1
ATOM 576 C C . GLN A 1 76 ? -6.403 28.174 -55.901 1.00 87.04 69 GLN A C 1
ATOM 577 O O . GLN A 1 76 ? -5.878 27.066 -55.887 1.00 90.33 69 GLN A O 1
ATOM 583 N N . LEU A 1 77 ? -7.711 28.341 -55.797 1.00 84.80 70 LEU A N 1
ATOM 584 C CA . LEU A 1 77 ? -8.607 27.204 -55.690 1.00 79.72 70 LEU A CA 1
ATOM 585 C C . LEU A 1 77 ? -8.544 26.361 -56.971 1.00 78.12 70 LEU A C 1
ATOM 586 O O . LEU A 1 77 ? -8.340 25.141 -56.930 1.00 76.96 70 LEU A O 1
ATOM 591 N N . LEU A 1 78 ? -8.673 27.030 -58.111 1.00 79.11 71 LEU A N 1
ATOM 592 C CA . LEU A 1 78 ? -8.659 26.354 -59.406 1.00 82.21 71 LEU A CA 1
ATOM 593 C C . LEU A 1 78 ? -7.331 25.630 -59.565 1.00 85.21 71 LEU A C 1
ATOM 594 O O . LEU A 1 78 ? -7.264 24.518 -60.102 1.00 88.97 71 LEU A O 1
ATOM 599 N N . THR A 1 79 ? -6.269 26.267 -59.097 1.00 80.81 72 THR A N 1
ATOM 600 C CA . THR A 1 79 ? -4.959 25.673 -59.215 1.00 81.09 72 THR A CA 1
ATOM 601 C C . THR A 1 79 ? -4.870 24.404 -58.407 1.00 83.10 72 THR A C 1
ATOM 602 O O . THR A 1 79 ? -4.450 23.374 -58.916 1.00 87.54 72 THR A O 1
ATOM 606 N N . ALA A 1 80 ? -5.298 24.478 -57.154 1.00 84.04 73 ALA A N 1
ATOM 607 C CA . ALA A 1 80 ? -5.259 23.332 -56.247 1.00 77.00 73 ALA A CA 1
ATOM 608 C C . ALA A 1 80 ? -6.220 22.243 -56.718 1.00 75.99 73 ALA A C 1
ATOM 609 O O . ALA A 1 80 ? -5.878 21.046 -56.733 1.00 74.37 73 ALA A O 1
ATOM 611 N N . GLU A 1 81 ? -7.423 22.666 -57.090 1.00 68.94 74 GLU A N 1
ATOM 612 C CA . GLU A 1 81 ? -8.442 21.725 -57.520 1.00 78.76 74 GLU A CA 1
ATOM 613 C C . GLU A 1 81 ? -8.028 20.963 -58.782 1.00 89.44 74 GLU A C 1
ATOM 614 O O . GLU A 1 81 ? -8.432 19.815 -58.982 1.00 95.63 74 GLU A O 1
ATOM 620 N N . ARG A 1 82 ? -7.247 21.601 -59.648 1.00 90.29 75 ARG A N 1
ATOM 621 C CA . ARG A 1 82 ? -6.821 20.932 -60.872 1.00 86.03 75 ARG A CA 1
ATOM 622 C C . ARG A 1 82 ? -5.870 19.757 -60.555 1.00 82.14 75 ARG A C 1
ATOM 623 O O . ARG A 1 82 ? -6.026 18.661 -61.082 1.00 84.98 75 ARG A O 1
ATOM 631 N N . ALA A 1 83 ? -4.943 19.960 -59.630 1.00 76.29 76 ALA A N 1
ATOM 632 C CA . ALA A 1 83 ? -4.033 18.890 -59.214 1.00 74.35 76 ALA A CA 1
ATOM 633 C C . ALA A 1 83 ? -4.808 17.737 -58.594 1.00 77.62 76 ALA A C 1
ATOM 634 O O . ALA A 1 83 ? -4.438 16.577 -58.742 1.00 80.80 76 ALA A O 1
ATOM 636 N N . TRP A 1 84 ? -5.852 18.083 -57.851 1.00 75.56 77 TRP A N 1
ATOM 637 C CA . TRP A 1 84 ? -6.710 17.110 -57.222 1.00 74.16 77 TRP A CA 1
ATOM 638 C C . TRP A 1 84 ? -7.390 16.260 -58.295 1.00 77.25 77 TRP A C 1
ATOM 639 O O . TRP A 1 84 ? -7.486 15.023 -58.178 1.00 74.89 77 TRP A O 1
ATOM 650 N N . ALA A 1 85 ? -7.865 16.934 -59.341 1.00 75.58 78 ALA A N 1
ATOM 651 C CA . ALA A 1 85 ? -8.587 16.281 -60.429 1.00 73.93 78 ALA A CA 1
ATOM 652 C C . ALA A 1 85 ? -7.669 15.288 -61.136 1.00 78.49 78 ALA A C 1
ATOM 653 O O . ALA A 1 85 ? -8.033 14.140 -61.424 1.00 81.54 78 ALA A O 1
ATOM 655 N N . HIS A 1 86 ? -6.453 15.743 -61.388 1.00 74.86 79 HIS A N 1
ATOM 656 C CA . HIS A 1 86 ? -5.477 14.934 -62.080 1.00 73.19 79 HIS A CA 1
ATOM 657 C C . HIS A 1 86 ? -5.194 13.688 -61.234 1.00 76.73 79 HIS A C 1
ATOM 658 O O . HIS A 1 86 ? -5.136 12.568 -61.747 1.00 83.69 79 HIS A O 1
ATOM 665 N N . ALA A 1 87 ? -5.031 13.888 -59.932 1.00 75.49 80 ALA A N 1
ATOM 666 C CA . ALA A 1 87 ? -4.772 12.780 -59.028 1.00 76.21 80 ALA A CA 1
ATOM 667 C C . ALA A 1 87 ? -5.964 11.825 -58.994 1.00 83.19 80 ALA A C 1
ATOM 668 O O . ALA A 1 87 ? -5.779 10.608 -59.036 1.00 88.24 80 ALA A O 1
ATOM 678 N N . ALA A 1 89 ? -8.259 11.373 -61.268 1.00 85.57 82 ALA A N 1
ATOM 679 C CA . ALA A 1 89 ? -8.429 10.760 -62.578 1.00 79.07 82 ALA A CA 1
ATOM 680 C C . ALA A 1 89 ? -7.528 9.544 -62.782 1.00 82.44 82 ALA A C 1
ATOM 681 O O . ALA A 1 89 ? -7.975 8.530 -63.318 1.00 89.84 82 ALA A O 1
ATOM 691 N N . LYS A 1 91 ? -6.183 7.724 -60.363 1.00 80.69 84 LYS A N 1
ATOM 692 C CA . LYS A 1 91 ? -6.692 6.773 -59.387 1.00 80.42 84 LYS A CA 1
ATOM 693 C C . LYS A 1 91 ? -7.915 6.052 -59.957 1.00 83.03 84 LYS A C 1
ATOM 694 O O . LYS A 1 91 ? -8.097 4.856 -59.759 1.00 85.45 84 LYS A O 1
ATOM 700 N N . ALA A 1 92 ? -8.752 6.798 -60.667 1.00 84.49 85 ALA A N 1
ATOM 701 C CA . ALA A 1 92 ? -9.964 6.253 -61.253 1.00 82.26 85 ALA A CA 1
ATOM 702 C C . ALA A 1 92 ? -9.644 5.253 -62.349 1.00 90.08 85 ALA A C 1
ATOM 703 O O . ALA A 1 92 ? -10.329 4.241 -62.489 1.00 96.47 85 ALA A O 1
ATOM 705 N N . ALA A 1 93 ? -8.624 5.552 -63.150 1.00 91.41 86 ALA A N 1
ATOM 706 C CA . ALA A 1 93 ? -8.266 4.669 -64.252 1.00 96.44 86 ALA A CA 1
ATOM 707 C C . ALA A 1 93 ? -7.886 3.289 -63.708 1.00 110.71 86 ALA A C 1
ATOM 708 O O . ALA A 1 93 ? -8.296 2.250 -64.237 1.00 118.04 86 ALA A O 1
ATOM 710 N N . HIS A 1 94 ? -7.147 3.298 -62.606 1.00 115.58 87 HIS A N 1
ATOM 711 C CA . HIS A 1 94 ? -6.641 2.085 -61.992 1.00 122.91 87 HIS A CA 1
ATOM 712 C C . HIS A 1 94 ? -7.596 1.696 -60.878 1.00 127.00 87 HIS A C 1
ATOM 713 O O . HIS A 1 94 ? -7.146 1.334 -59.799 1.00 131.25 87 HIS A O 1
ATOM 720 N N . SER A 1 95 ? -8.905 1.816 -61.097 1.00 130.32 88 SER A N 1
ATOM 721 C CA . SER A 1 95 ? -9.863 1.521 -60.024 1.00 136.05 88 SER A CA 1
ATOM 722 C C . SER A 1 95 ? -9.926 0.040 -59.687 1.00 152.31 88 SER A C 1
ATOM 723 O O . SER A 1 95 ? -10.608 -0.353 -58.738 1.00 152.62 88 SER A O 1
ATOM 726 N N . ALA A 1 96 ? -9.210 -0.777 -60.457 1.00 166.78 89 ALA A N 1
ATOM 727 C CA . ALA A 1 96 ? -9.080 -2.191 -60.147 1.00 180.28 89 ALA A CA 1
ATOM 728 C C . ALA A 1 96 ? -7.889 -2.187 -59.212 1.00 189.92 89 ALA A C 1
ATOM 729 O O . ALA A 1 96 ? -6.997 -1.360 -59.383 1.00 189.41 89 ALA A O 1
ATOM 731 N N . ASN A 1 97 ? -7.891 -3.077 -58.223 1.00 201.58 90 ASN A N 1
ATOM 732 C CA . ASN A 1 97 ? -6.890 -3.096 -57.151 1.00 210.10 90 ASN A CA 1
ATOM 733 C C . ASN A 1 97 ? -5.483 -2.642 -57.542 1.00 213.67 90 ASN A C 1
ATOM 734 O O . ASN A 1 97 ? -5.034 -2.848 -58.675 1.00 216.48 90 ASN A O 1
ATOM 739 N N . THR A 1 98 ? -4.799 -2.033 -56.577 1.00 212.67 91 THR A N 1
ATOM 740 C CA . THR A 1 98 ? -3.481 -1.426 -56.772 1.00 211.50 91 THR A CA 1
ATOM 741 C C . THR A 1 98 ? -2.500 -2.301 -57.554 1.00 210.62 91 THR A C 1
ATOM 742 O O . THR A 1 98 ? -1.521 -1.799 -58.092 1.00 211.36 91 THR A O 1
ATOM 746 N N . LYS A 1 99 ? -2.760 -3.605 -57.607 1.00 207.98 92 LYS A N 1
ATOM 747 C CA . LYS A 1 99 ? -1.908 -4.522 -58.346 1.00 205.45 92 LYS A CA 1
ATOM 748 C C . LYS A 1 99 ? -1.889 -4.163 -59.829 1.00 197.16 92 LYS A C 1
ATOM 749 O O . LYS A 1 99 ? -0.934 -4.483 -60.526 1.00 204.85 92 LYS A O 1
ATOM 755 N N . GLY A 1 100 ? -2.962 -3.544 -60.317 1.00 181.26 93 GLY A N 1
ATOM 756 C CA . GLY A 1 100 ? -2.961 -2.955 -61.644 1.00 169.87 93 GLY A CA 1
ATOM 757 C C . GLY A 1 100 ? -2.008 -1.776 -61.703 1.00 161.30 93 GLY A C 1
ATOM 758 O O . GLY A 1 100 ? -1.286 -1.581 -62.679 1.00 155.28 93 GLY A O 1
ATOM 767 N N . THR A 1 102 ? 1.029 0.778 -60.801 1.00 160.18 95 THR A N 1
ATOM 768 C CA . THR A 1 102 ? 2.429 0.831 -60.402 1.00 167.50 95 THR A CA 1
ATOM 769 C C . THR A 1 102 ? 2.681 1.721 -59.188 1.00 171.53 95 THR A C 1
ATOM 770 O O . THR A 1 102 ? 1.939 2.668 -58.933 1.00 167.06 95 THR A O 1
ATOM 774 N N . GLY A 1 103 ? 3.723 1.394 -58.429 1.00 128.79 96 GLY A N 1
ATOM 775 C CA . GLY A 1 103 ? 4.183 2.236 -57.337 1.00 126.92 96 GLY A CA 1
ATOM 776 C C . GLY A 1 103 ? 4.575 3.601 -57.898 1.00 129.06 96 GLY A C 1
ATOM 777 O O . GLY A 1 103 ? 4.550 4.603 -57.179 1.00 132.01 96 GLY A O 1
ATOM 778 N N . ARG A 1 104 ? 4.969 3.623 -59.177 1.00 122.72 97 ARG A N 1
ATOM 779 C CA . ARG A 1 104 ? 5.268 4.858 -59.907 1.00 119.16 97 ARG A CA 1
ATOM 780 C C . ARG A 1 104 ? 4.063 5.790 -60.037 1.00 121.04 97 ARG A C 1
ATOM 781 O O . ARG A 1 104 ? 4.126 6.984 -59.729 1.00 117.03 97 ARG A O 1
ATOM 789 N N . THR A 1 105 ? 2.945 5.208 -60.448 1.00 121.32 98 THR A N 1
ATOM 790 C CA . THR A 1 105 ? 1.719 5.949 -60.660 1.00 111.37 98 THR A CA 1
ATOM 791 C C . THR A 1 105 ? 1.264 6.488 -59.333 1.00 100.30 98 THR A C 1
ATOM 792 O O . THR A 1 105 ? 0.749 7.596 -59.256 1.00 103.81 98 THR A O 1
ATOM 796 N N . ARG A 1 106 ? 1.443 5.699 -58.284 1.00 93.49 99 ARG A N 1
ATOM 797 C CA . ARG A 1 106 ? 1.086 6.163 -56.949 1.00 89.39 99 ARG A CA 1
ATOM 798 C C . ARG A 1 106 ? 1.906 7.388 -56.596 1.00 82.76 99 ARG A C 1
ATOM 799 O O . ARG A 1 106 ? 1.404 8.308 -55.973 1.00 76.48 99 ARG A O 1
ATOM 807 N N . SER A 1 107 ? 3.171 7.394 -56.999 1.00 89.77 100 SER A N 1
ATOM 808 C CA . SER A 1 107 ? 4.045 8.510 -56.680 1.00 96.53 100 SER A CA 1
ATOM 809 C C . SER A 1 107 ? 3.572 9.801 -57.339 1.00 97.05 100 SER A C 1
ATOM 810 O O . SER A 1 107 ? 3.606 10.863 -56.715 1.00 94.92 100 SER A O 1
ATOM 813 N N . HIS A 1 108 ? 3.126 9.692 -58.594 1.00 100.63 101 HIS A N 1
ATOM 814 C CA . HIS A 1 108 ? 2.634 10.831 -59.375 1.00 102.96 101 HIS A CA 1
ATOM 815 C C . HIS A 1 108 ? 1.296 11.336 -58.812 1.00 92.98 101 HIS A C 1
ATOM 816 O O . HIS A 1 108 ? 1.031 12.536 -58.755 1.00 89.61 101 HIS A O 1
ATOM 823 N N . ILE A 1 109 ? 0.448 10.397 -58.417 1.00 84.24 102 ILE A N 1
ATOM 824 C CA . ILE A 1 109 ? -0.814 10.721 -57.770 1.00 79.23 102 ILE A CA 1
ATOM 825 C C . ILE A 1 109 ? -0.573 11.478 -56.469 1.00 76.74 102 ILE A C 1
ATOM 826 O O . ILE A 1 109 ? -1.217 12.475 -56.193 1.00 79.49 102 ILE A O 1
ATOM 831 N N . VAL A 1 110 ? 0.379 11.008 -55.683 1.00 76.68 103 VAL A N 1
ATOM 832 C CA . VAL A 1 110 ? 0.705 11.666 -54.439 1.00 77.54 103 VAL A CA 1
ATOM 833 C C . VAL A 1 110 ? 1.291 13.055 -54.688 1.00 81.46 103 VAL A C 1
ATOM 834 O O . VAL A 1 110 ? 0.910 13.998 -53.996 1.00 84.35 103 VAL A O 1
ATOM 838 N N . SER A 1 111 ? 2.161 13.185 -55.700 1.00 82.22 104 SER A N 1
ATOM 839 C CA . SER A 1 111 ? 2.759 14.479 -56.110 1.00 76.62 104 SER A CA 1
ATOM 840 C C . SER A 1 111 ? 1.739 15.562 -56.371 1.00 74.70 104 SER A C 1
ATOM 841 O O . SER A 1 111 ? 1.958 16.724 -56.042 1.00 75.58 104 SER A O 1
ATOM 844 N N . ARG A 1 112 ? 0.648 15.165 -57.015 1.00 71.41 105 ARG A N 1
ATOM 845 C CA . ARG A 1 112 ? -0.417 16.063 -57.398 1.00 75.26 105 ARG A CA 1
ATOM 846 C C . ARG A 1 112 ? -1.101 16.573 -56.174 1.00 75.60 105 ARG A C 1
ATOM 847 O O . ARG A 1 112 ? -1.238 17.779 -55.974 1.00 82.01 105 ARG A O 1
ATOM 855 N N . LEU A 1 113 ? -1.518 15.634 -55.340 1.00 74.10 106 LEU A N 1
ATOM 856 C CA . LEU A 1 113 ? -2.179 15.964 -54.091 1.00 74.17 106 LEU A CA 1
ATOM 857 C C . LEU A 1 113 ? -1.306 16.800 -53.162 1.00 71.53 106 LEU A C 1
ATOM 858 O O . LEU A 1 113 ? -1.785 17.744 -52.545 1.00 69.30 106 LEU A O 1
ATOM 863 N N . GLU A 1 114 ? -0.026 16.456 -53.066 1.00 72.84 107 GLU A N 1
ATOM 864 C CA . GLU A 1 114 ? 0.864 17.192 -52.181 1.00 79.14 107 GLU A CA 1
ATOM 865 C C . GLU A 1 114 ? 1.015 18.625 -52.708 1.00 82.58 107 GLU A C 1
ATOM 866 O O . GLU A 1 114 ? 1.115 19.580 -51.938 1.00 88.43 107 GLU A O 1
ATOM 872 N N . LYS A 1 115 ? 1.019 18.771 -54.028 1.00 81.44 108 LYS A N 1
ATOM 873 C CA . LYS A 1 115 ? 1.059 20.092 -54.642 1.00 76.05 108 LYS A CA 1
ATOM 874 C C . LYS A 1 115 ? -0.219 20.875 -54.350 1.00 73.38 108 LYS A C 1
ATOM 875 O O . LYS A 1 115 ? -0.180 22.047 -53.991 1.00 74.67 108 LYS A O 1
ATOM 881 N N . GLY A 1 116 ? -1.360 20.220 -54.497 1.00 71.65 109 GLY A N 1
ATOM 882 C CA . GLY A 1 116 ? -2.621 20.858 -54.186 1.00 75.66 109 GLY A CA 1
ATOM 883 C C . GLY A 1 116 ? -2.676 21.271 -52.716 1.00 83.02 109 GLY A C 1
ATOM 884 O O . GLY A 1 116 ? -3.187 22.354 -52.391 1.00 87.34 109 GLY A O 1
ATOM 885 N N . ALA A 1 117 ? -2.148 20.423 -51.827 1.00 82.06 110 ALA A N 1
ATOM 886 C CA . ALA A 1 117 ? -2.112 20.735 -50.396 1.00 76.66 110 ALA A CA 1
ATOM 887 C C . ALA A 1 117 ? -1.275 21.986 -50.153 1.00 77.95 110 ALA A C 1
ATOM 888 O O . ALA A 1 117 ? -1.724 22.918 -49.483 1.00 82.92 110 ALA A O 1
ATOM 890 N N . ARG A 1 118 ? -0.079 22.024 -50.736 1.00 72.70 111 ARG A N 1
ATOM 891 C CA . ARG A 1 118 ? 0.812 23.166 -50.563 1.00 75.18 111 ARG A CA 1
ATOM 892 C C . ARG A 1 118 ? 0.127 24.461 -51.012 1.00 83.15 111 ARG A C 1
ATOM 893 O O . ARG A 1 118 ? 0.222 25.490 -50.341 1.00 88.02 111 ARG A O 1
ATOM 901 N N . ILE A 1 119 ? -0.600 24.403 -52.124 1.00 80.73 112 ILE A N 1
ATOM 902 C CA . ILE A 1 119 ? -1.256 25.601 -52.622 1.00 86.32 112 ILE A CA 1
ATOM 903 C C . ILE A 1 119 ? -2.349 26.050 -51.662 1.00 81.03 112 ILE A C 1
ATOM 904 O O . ILE A 1 119 ? -2.441 27.229 -51.329 1.00 79.62 112 ILE A O 1
ATOM 909 N N . ALA A 1 120 ? -3.155 25.103 -51.197 1.00 80.24 113 ALA A N 1
ATOM 910 C CA . ALA A 1 120 ? -4.245 25.425 -50.286 1.00 72.19 113 ALA A CA 1
ATOM 911 C C . ALA A 1 120 ? -3.712 25.875 -48.947 1.00 70.29 113 ALA A C 1
ATOM 912 O O . ALA A 1 120 ? -4.321 26.714 -48.288 1.00 75.73 113 ALA A O 1
ATOM 914 N N . GLU A 1 121 ? -2.586 25.307 -48.531 1.00 66.53 114 GLU A N 1
ATOM 915 C CA . GLU A 1 121 ? -2.031 25.669 -47.231 1.00 74.23 114 GLU A CA 1
ATOM 916 C C . GLU A 1 121 ? -1.560 27.114 -47.243 1.00 73.43 114 GLU A C 1
ATOM 917 O O . GLU A 1 121 ? -1.800 27.867 -46.290 1.00 75.82 114 GLU A O 1
ATOM 923 N N . LYS A 1 122 ? -0.926 27.511 -48.339 1.00 65.54 115 LYS A N 1
ATOM 924 C CA . LYS A 1 122 ? -0.471 28.875 -48.469 1.00 69.19 115 LYS A CA 1
ATOM 925 C C . LYS A 1 122 ? -1.661 29.831 -48.533 1.00 71.47 115 LYS A C 1
ATOM 926 O O . LYS A 1 122 ? -1.568 30.989 -48.096 1.00 77.03 115 LYS A O 1
ATOM 932 N N . LEU A 1 123 ? -2.774 29.351 -49.080 1.00 65.93 116 LEU A N 1
ATOM 933 C CA . LEU A 1 123 ? -3.972 30.175 -49.188 1.00 72.16 116 LEU A CA 1
ATOM 934 C C . LEU A 1 123 ? -4.549 30.432 -47.808 1.00 76.82 116 LEU A C 1
ATOM 935 O O . LEU A 1 123 ? -4.992 31.548 -47.518 1.00 80.28 116 LEU A O 1
ATOM 940 N N . ALA A 1 124 ? -4.573 29.389 -46.979 1.00 73.57 117 ALA A N 1
ATOM 941 C CA . ALA A 1 124 ? -5.075 29.504 -45.622 1.00 77.23 117 ALA A CA 1
ATOM 942 C C . ALA A 1 124 ? -4.215 30.466 -44.819 1.00 82.94 117 ALA A C 1
ATOM 943 O O . ALA A 1 124 ? -4.729 31.333 -44.120 1.00 87.29 117 ALA A O 1
ATOM 945 N N . GLN A 1 125 ? -2.900 30.310 -44.920 1.00 81.85 118 GLN A N 1
ATOM 946 C CA . GLN A 1 125 ? -1.990 31.169 -44.177 1.00 86.65 118 GLN A CA 1
ATOM 947 C C . GLN A 1 125 ? -2.090 32.631 -44.612 1.00 92.95 118 GLN A C 1
ATOM 948 O O . GLN A 1 125 ? -2.035 33.524 -43.783 1.00 103.04 118 GLN A O 1
ATOM 954 N N . ALA A 1 126 ? -2.240 32.892 -45.902 1.00 89.43 119 ALA A N 1
ATOM 955 C CA . ALA A 1 126 ? -2.359 34.276 -46.326 1.00 87.83 119 ALA A CA 1
ATOM 956 C C . ALA A 1 126 ? -3.666 34.846 -45.814 1.00 93.68 119 ALA A C 1
ATOM 957 O O . ALA A 1 126 ? -3.690 35.952 -45.277 1.00 103.87 119 ALA A O 1
ATOM 959 N N . LEU A 1 127 ? -4.742 34.073 -45.936 1.00 90.48 120 LEU A N 1
ATOM 960 C CA . LEU A 1 127 ? -6.044 34.513 -45.451 1.00 89.43 120 LEU A CA 1
ATOM 961 C C . LEU A 1 127 ? -6.039 34.812 -43.971 1.00 99.31 120 LEU A C 1
ATOM 962 O O . LEU A 1 127 ? -6.734 35.726 -43.525 1.00 100.51 120 LEU A O 1
ATOM 967 N N . SER A 1 128 ? -5.226 34.083 -43.216 1.00 107.44 121 SER A N 1
ATOM 968 C CA . SER A 1 128 ? -5.335 34.164 -41.772 1.00 116.48 121 SER A CA 1
ATOM 969 C C . SER A 1 128 ? -4.770 35.462 -41.222 1.00 130.04 121 SER A C 1
ATOM 970 O O . SER A 1 128 ? -5.525 36.337 -40.807 1.00 134.84 121 SER A O 1
ATOM 973 N N . ASP A 1 129 ? -3.457 35.607 -41.207 1.00 142.21 122 ASP A N 1
ATOM 974 C CA . ASP A 1 129 ? -2.900 36.669 -40.386 1.00 153.83 122 ASP A CA 1
ATOM 975 C C . ASP A 1 129 ? -2.960 38.114 -40.935 1.00 153.85 122 ASP A C 1
ATOM 976 O O . ASP A 1 129 ? -3.433 39.016 -40.238 1.00 159.45 122 ASP A O 1
ATOM 981 N N . GLY A 1 130 ? -2.539 38.339 -42.175 1.00 140.49 123 GLY A N 1
ATOM 982 C CA . GLY A 1 130 ? -2.199 39.697 -42.575 1.00 137.60 123 GLY A CA 1
ATOM 983 C C . GLY A 1 130 ? -3.269 40.753 -42.820 1.00 137.14 123 GLY A C 1
ATOM 984 O O . GLY A 1 130 ? -3.018 41.700 -43.577 1.00 140.96 123 GLY A O 1
ATOM 985 N N . ALA A 1 131 ? -4.427 40.637 -42.169 1.00 127.07 124 ALA A N 1
ATOM 986 C CA . ALA A 1 131 ? -5.534 41.564 -42.418 1.00 116.56 124 ALA A CA 1
ATOM 987 C C . ALA A 1 131 ? -5.821 41.539 -43.925 1.00 114.97 124 ALA A C 1
ATOM 988 O O . ALA A 1 131 ? -5.688 42.536 -44.627 1.00 115.86 124 ALA A O 1
ATOM 990 N N . SER A 1 132 ? -6.111 40.332 -44.407 1.00 111.44 125 SER A N 1
ATOM 991 C CA . SER A 1 132 ? -6.541 40.025 -45.770 1.00 102.73 125 SER A CA 1
ATOM 992 C C . SER A 1 132 ? -7.959 40.523 -45.955 1.00 98.33 125 SER A C 1
ATOM 993 O O . SER A 1 132 ? -8.487 40.542 -47.059 1.00 96.04 125 SER A O 1
ATOM 996 N N . GLY A 1 133 ? -8.602 40.813 -44.829 1.00 100.40 126 GLY A N 1
ATOM 997 C CA . GLY A 1 133 ? -9.980 41.259 -44.781 1.00 104.97 126 GLY A CA 1
ATOM 998 C C . GLY A 1 133 ? -10.896 40.075 -44.603 1.00 105.69 126 GLY A C 1
ATOM 999 O O . GLY A 1 133 ? -12.116 40.203 -44.520 1.00 112.13 126 GLY A O 1
ATOM 1000 N N . ALA A 1 134 ? -10.289 38.904 -44.508 1.00 99.00 127 ALA A N 1
ATOM 1001 C CA . ALA A 1 134 ? -11.051 37.689 -44.392 1.00 93.58 127 ALA A CA 1
ATOM 1002 C C . ALA A 1 134 ? -11.655 37.602 -43.011 1.00 94.90 127 ALA A C 1
ATOM 1003 O O . ALA A 1 134 ? -10.988 37.896 -42.018 1.00 92.19 127 ALA A O 1
ATOM 1005 N N . SER A 1 135 ? -12.922 37.202 -42.961 1.00 95.25 128 SER A N 1
ATOM 1006 C CA . SER A 1 135 ? -13.613 36.918 -41.710 1.00 90.01 128 SER A CA 1
ATOM 1007 C C . SER A 1 135 ? -13.007 35.683 -41.032 1.00 88.41 128 SER A C 1
ATOM 1008 O O . SER A 1 135 ? -12.378 34.846 -41.694 1.00 88.64 128 SER A O 1
ATOM 1011 N N . PRO A 1 136 ? -13.204 35.550 -39.712 1.00 85.78 129 PRO A N 1
ATOM 1012 C CA . PRO A 1 136 ? -12.737 34.347 -39.010 1.00 83.95 129 PRO A CA 1
ATOM 1013 C C . PRO A 1 136 ? -13.363 33.070 -39.571 1.00 82.65 129 PRO A C 1
ATOM 1014 O O . PRO A 1 136 ? -12.695 32.035 -39.564 1.00 81.78 129 PRO A O 1
ATOM 1018 N N . THR A 1 137 ? -14.604 33.120 -40.051 1.00 82.19 130 THR A N 1
ATOM 1019 C CA . THR A 1 137 ? -15.184 31.923 -40.672 1.00 78.99 130 THR A CA 1
ATOM 1020 C C . THR A 1 137 ? -14.409 31.486 -41.917 1.00 80.05 130 THR A C 1
ATOM 1021 O O . THR A 1 137 ? -14.164 30.293 -42.127 1.00 76.84 130 THR A O 1
ATOM 1025 N N . ASP A 1 138 ? -14.012 32.462 -42.730 1.00 81.45 131 ASP A N 1
ATOM 1026 C CA . ASP A 1 138 ? -13.238 32.193 -43.934 1.00 80.67 131 ASP A CA 1
ATOM 1027 C C . ASP A 1 138 ? -11.859 31.649 -43.619 1.00 77.90 131 ASP A C 1
ATOM 1028 O O . ASP A 1 138 ? -11.330 30.805 -44.342 1.00 75.03 131 ASP A O 1
ATOM 1033 N N . ILE A 1 139 ? -11.252 32.164 -42.562 1.00 77.89 132 ILE A N 1
ATOM 1034 C CA . ILE A 1 139 ? -9.945 31.680 -42.155 1.00 80.46 132 ILE A CA 1
ATOM 1035 C C . ILE A 1 139 ? -10.002 30.208 -41.723 1.00 78.90 132 ILE A C 1
ATOM 1036 O O . ILE A 1 139 ? -9.159 29.396 -42.124 1.00 77.82 132 ILE A O 1
ATOM 1041 N N . LEU A 1 140 ? -11.018 29.866 -40.937 1.00 74.71 133 LEU A N 1
ATOM 1042 C CA . LEU A 1 140 ? -11.228 28.491 -40.488 1.00 73.43 133 LEU A CA 1
ATOM 1043 C C . LEU A 1 140 ? -11.528 27.599 -41.685 1.00 78.28 133 LEU A C 1
ATOM 1044 O O . LEU A 1 140 ? -10.984 26.504 -41.822 1.00 82.06 133 LEU A O 1
ATOM 1049 N N . ASP A 1 141 ? -12.414 28.082 -42.545 1.00 75.65 134 ASP A N 1
ATOM 1050 C CA . ASP A 1 141 ? -12.824 27.353 -43.726 1.00 72.11 134 ASP A CA 1
ATOM 1051 C C . ASP A 1 141 ? -11.632 26.996 -44.608 1.00 65.28 134 ASP A C 1
ATOM 1052 O O . ASP A 1 141 ? -11.435 25.854 -44.972 1.00 61.55 134 ASP A O 1
ATOM 1057 N N . ALA A 1 142 ? -10.809 27.985 -44.903 1.00 68.99 135 ALA A N 1
ATOM 1058 C CA . ALA A 1 142 ? -9.622 27.784 -45.699 1.00 67.88 135 ALA A CA 1
ATOM 1059 C C . ALA A 1 142 ? -8.762 26.710 -45.087 1.00 71.38 135 ALA A C 1
ATOM 1060 O O . ALA A 1 142 ? -8.271 25.799 -45.773 1.00 79.99 135 ALA A O 1
ATOM 1062 N N . ARG A 1 143 ? -8.591 26.811 -43.782 1.00 67.57 136 ARG A N 1
ATOM 1063 C CA . ARG A 1 143 ? -7.739 25.866 -43.121 1.00 69.75 136 ARG A CA 1
ATOM 1064 C C . ARG A 1 143 ? -8.272 24.426 -43.141 1.00 70.98 136 ARG A C 1
ATOM 1065 O O . ARG A 1 143 ? -7.488 23.489 -43.336 1.00 68.24 136 ARG A O 1
ATOM 1073 N N . ALA A 1 144 ? -9.587 24.255 -42.973 1.00 67.83 137 ALA A N 1
ATOM 1074 C CA . ALA A 1 144 ? -10.207 22.935 -43.103 1.00 63.40 137 ALA A CA 1
ATOM 1075 C C . ALA A 1 144 ? -9.896 22.372 -44.503 1.00 62.29 137 ALA A C 1
ATOM 1076 O O . ALA A 1 144 ? -9.388 21.247 -44.637 1.00 57.81 137 ALA A O 1
ATOM 1078 N N . TYR A 1 145 ? -10.132 23.189 -45.526 1.00 62.99 138 TYR A N 1
ATOM 1079 C CA . TYR A 1 145 ? -9.872 22.779 -46.900 1.00 65.23 138 TYR A CA 1
ATOM 1080 C C . TYR A 1 145 ? -8.412 22.362 -47.078 1.00 66.07 138 TYR A C 1
ATOM 1081 O O . TYR A 1 145 ? -8.113 21.372 -47.760 1.00 71.76 138 TYR A O 1
ATOM 1090 N N . ALA A 1 146 ? -7.500 23.122 -46.485 1.00 56.63 139 ALA A N 1
ATOM 1091 C CA . ALA A 1 146 ? -6.099 22.763 -46.576 1.00 54.76 139 ALA A CA 1
ATOM 1092 C C . ALA A 1 146 ? -5.855 21.436 -45.849 1.00 65.89 139 ALA A C 1
ATOM 1093 O O . ALA A 1 146 ? -4.982 20.648 -46.228 1.00 71.13 139 ALA A O 1
ATOM 1095 N N . ALA A 1 147 ? -6.597 21.203 -44.767 1.00 68.40 140 ALA A N 1
ATOM 1096 C CA . ALA A 1 147 ? -6.397 19.989 -43.990 1.00 60.10 140 ALA A CA 1
ATOM 1097 C C . ALA A 1 147 ? -6.944 18.831 -44.765 1.00 62.55 140 ALA A C 1
ATOM 1098 O O . ALA A 1 147 ? -6.386 17.742 -44.735 1.00 67.97 140 ALA A O 1
ATOM 1100 N N . LEU A 1 148 ? -7.997 19.112 -45.523 1.00 66.55 141 LEU A N 1
ATOM 1101 C CA . LEU A 1 148 ? -8.696 18.123 -46.330 1.00 65.33 141 LEU A CA 1
ATOM 1102 C C . LEU A 1 148 ? -7.793 17.601 -47.449 1.00 68.91 141 LEU A C 1
ATOM 1103 O O . LEU A 1 148 ? -7.706 16.383 -47.703 1.00 67.27 141 LEU A O 1
ATOM 1108 N N . LEU A 1 149 ? -7.149 18.526 -48.149 1.00 65.98 142 LEU A N 1
ATOM 1109 C CA . LEU A 1 149 ? -6.292 18.112 -49.238 1.00 63.80 142 LEU A CA 1
ATOM 1110 C C . LEU A 1 149 ? -5.069 17.404 -48.668 1.00 65.39 142 LEU A C 1
ATOM 1111 O O . LEU A 1 149 ? -4.614 16.407 -49.224 1.00 64.45 142 LEU A O 1
ATOM 1116 N N . ARG A 1 150 ? -4.530 17.922 -47.563 1.00 63.53 143 ARG A N 1
ATOM 1117 C CA . ARG A 1 150 ? -3.337 17.321 -46.974 1.00 65.70 143 ARG A CA 1
ATOM 1118 C C . ARG A 1 150 ? -3.673 15.909 -46.481 1.00 66.77 143 ARG A C 1
ATOM 1119 O O . ARG A 1 150 ? -2.837 15.008 -46.525 1.00 68.13 143 ARG A O 1
ATOM 1127 N N . GLY A 1 151 ? -4.900 15.732 -45.996 1.00 63.87 144 GLY A N 1
ATOM 1128 C CA . GLY A 1 151 ? -5.370 14.417 -45.609 1.00 61.90 144 GLY A CA 1
ATOM 1129 C C . GLY A 1 151 ? -5.413 13.439 -46.780 1.00 67.11 144 GLY A C 1
ATOM 1130 O O . GLY A 1 151 ? -4.983 12.290 -46.649 1.00 78.44 144 GLY A O 1
ATOM 1131 N N . ALA A 1 152 ? -5.925 13.892 -47.920 1.00 61.53 145 ALA A N 1
ATOM 1132 C CA . ALA A 1 152 ? -6.005 13.075 -49.124 1.00 56.74 145 ALA A CA 1
ATOM 1133 C C . ALA A 1 152 ? -4.616 12.642 -49.574 1.00 63.79 145 ALA A C 1
ATOM 1134 O O . ALA A 1 152 ? -4.390 11.495 -49.964 1.00 65.42 145 ALA A O 1
ATOM 1136 N N . ALA A 1 153 ? -3.674 13.570 -49.518 1.00 63.86 146 ALA A N 1
ATOM 1137 C CA . ALA A 1 153 ? -2.342 13.257 -49.972 1.00 62.84 146 ALA A CA 1
ATOM 1138 C C . ALA A 1 153 ? -1.720 12.134 -49.139 1.00 69.78 146 ALA A C 1
ATOM 1139 O O . ALA A 1 153 ? -1.250 11.151 -49.705 1.00 74.28 146 ALA A O 1
ATOM 1141 N N . LEU A 1 154 ? -1.755 12.247 -47.809 1.00 73.27 147 LEU A N 1
ATOM 1142 C CA . LEU A 1 154 ? -1.124 11.237 -46.945 1.00 68.89 147 LEU A CA 1
ATOM 1143 C C . LEU A 1 154 ? -1.885 9.910 -46.975 1.00 66.23 147 LEU A C 1
ATOM 1144 O O . LEU A 1 154 ? -1.300 8.825 -46.854 1.00 72.74 147 LEU A O 1
ATOM 1149 N N . PHE A 1 155 ? -3.191 9.999 -47.157 1.00 53.98 148 PHE A N 1
ATOM 1150 C CA . PHE A 1 155 ? -4.002 8.799 -47.316 1.00 57.69 148 PHE A CA 1
ATOM 1151 C C . PHE A 1 155 ? -3.564 7.988 -48.568 1.00 77.89 148 PHE A C 1
ATOM 1152 O O . PHE A 1 155 ? -3.488 6.755 -48.517 1.00 78.51 148 PHE A O 1
ATOM 1160 N N . GLU A 1 156 ? -3.279 8.676 -49.679 1.00 71.68 149 GLU A N 1
ATOM 1161 C CA . GLU A 1 156 ? -2.828 8.017 -50.901 1.00 68.71 149 GLU A CA 1
ATOM 1162 C C . GLU A 1 156 ? -1.406 7.451 -50.764 1.00 68.47 149 GLU A C 1
ATOM 1163 O O . GLU A 1 156 ? -1.056 6.432 -51.372 1.00 69.89 149 GLU A O 1
ATOM 1169 N N . LYS A 1 157 ? -0.591 8.128 -49.967 1.00 64.71 150 LYS A N 1
ATOM 1170 C CA . LYS A 1 157 ? 0.769 7.702 -49.683 1.00 65.80 150 LYS A CA 1
ATOM 1171 C C . LYS A 1 157 ? 0.747 6.530 -48.706 1.00 77.13 150 LYS A C 1
ATOM 1172 O O . LYS A 1 157 ? 1.782 5.926 -48.413 1.00 77.06 150 LYS A O 1
ATOM 1178 N N . GLN A 1 158 ? -0.441 6.236 -48.180 1.00 82.76 151 GLN A N 1
ATOM 1179 C CA . GLN A 1 158 ? -0.620 5.132 -47.247 1.00 85.10 151 GLN A CA 1
ATOM 1180 C C . GLN A 1 158 ? 0.100 5.390 -45.920 1.00 83.18 151 GLN A C 1
ATOM 1181 O O . GLN A 1 158 ? 0.479 4.467 -45.198 1.00 89.96 151 GLN A O 1
ATOM 1187 N N . ASN A 1 159 ? 0.277 6.665 -45.607 1.00 73.25 152 ASN A N 1
ATOM 1188 C CA . ASN A 1 159 ? 0.872 7.074 -44.349 1.00 73.94 152 ASN A CA 1
ATOM 1189 C C . ASN A 1 159 ? -0.251 7.370 -43.365 1.00 72.80 152 ASN A C 1
ATOM 1190 O O . ASN A 1 159 ? -0.613 8.523 -43.151 1.00 72.43 152 ASN A O 1
ATOM 1195 N N . TRP A 1 160 ? -0.819 6.306 -42.796 1.00 73.09 153 TRP A N 1
ATOM 1196 C CA . TRP A 1 160 ? -2.096 6.375 -42.082 1.00 66.64 153 TRP A CA 1
ATOM 1197 C C . TRP A 1 160 ? -2.153 7.287 -40.874 1.00 70.62 153 TRP A C 1
ATOM 1198 O O . TRP A 1 160 ? -3.133 8.000 -40.690 1.00 78.17 153 TRP A O 1
ATOM 1209 N N . GLY A 1 161 ? -1.137 7.257 -40.027 1.00 68.49 154 GLY A N 1
ATOM 1210 C CA . GLY A 1 161 ? -1.179 8.109 -38.861 1.00 67.34 154 GLY A CA 1
ATOM 1211 C C . GLY A 1 161 ? -1.220 9.587 -39.196 1.00 71.12 154 GLY A C 1
ATOM 1212 O O . GLY A 1 161 ? -2.130 10.301 -38.779 1.00 76.48 154 GLY A O 1
ATOM 1213 N N . ALA A 1 162 ? -0.282 10.027 -40.028 1.00 69.72 155 ALA A N 1
ATOM 1214 C CA . ALA A 1 162 ? -0.154 11.442 -40.354 1.00 69.90 155 ALA A CA 1
ATOM 1215 C C . ALA A 1 162 ? -1.426 11.957 -40.986 1.00 68.70 155 ALA A C 1
ATOM 1216 O O . ALA A 1 162 ? -1.851 13.079 -40.735 1.00 78.51 155 ALA A O 1
ATOM 1218 N N . CYS A 1 163 ? -2.023 11.114 -41.811 1.00 65.43 156 CYS A N 1
ATOM 1219 C CA . CYS A 1 163 ? -3.232 11.443 -42.547 1.00 68.45 156 CYS A CA 1
ATOM 1220 C C . CYS A 1 163 ? -4.387 11.682 -41.570 1.00 74.75 156 CYS A C 1
ATOM 1221 O O . CYS A 1 163 ? -5.275 12.522 -41.803 1.00 74.44 156 CYS A O 1
ATOM 1224 N N . LEU A 1 164 ? -4.384 10.901 -40.490 1.00 73.75 157 LEU A N 1
ATOM 1225 C CA . LEU A 1 164 ? -5.399 11.015 -39.462 1.00 63.23 157 LEU A CA 1
ATOM 1226 C C . LEU A 1 164 ? -5.260 12.342 -38.758 1.00 60.50 157 LEU A C 1
ATOM 1227 O O . LEU A 1 164 ? -6.264 12.937 -38.373 1.00 59.30 157 LEU A O 1
ATOM 1232 N N . LYS A 1 165 ? -4.022 12.811 -38.601 1.00 60.79 158 LYS A N 1
ATOM 1233 C CA . LYS A 1 165 ? -3.806 14.131 -37.994 1.00 65.75 158 LYS A CA 1
ATOM 1234 C C . LYS A 1 165 ? -4.461 15.211 -38.838 1.00 69.14 158 LYS A C 1
ATOM 1235 O O . LYS A 1 165 ? -5.117 16.089 -38.289 1.00 74.00 158 LYS A O 1
ATOM 1241 N N . SER A 1 166 ? -4.289 15.159 -40.161 1.00 66.26 159 SER A N 1
ATOM 1242 C CA . SER A 1 166 ? -4.901 16.187 -41.011 1.00 67.79 159 SER A CA 1
ATOM 1243 C C . SER A 1 166 ? -6.405 16.132 -40.992 1.00 64.75 159 SER A C 1
ATOM 1244 O O . SER A 1 166 ? -7.070 17.151 -40.815 1.00 67.44 159 SER A O 1
ATOM 1247 N N . TYR A 1 167 ? -6.939 14.930 -41.156 1.00 57.66 160 TYR A N 1
ATOM 1248 C CA . TYR A 1 167 ? -8.378 14.753 -41.233 1.00 59.53 160 TYR A CA 1
ATOM 1249 C C . TYR A 1 167 ? -9.073 15.129 -39.931 1.00 64.45 160 TYR A C 1
ATOM 1250 O O . TYR A 1 167 ? -10.222 15.602 -39.937 1.00 63.60 160 TYR A O 1
ATOM 1259 N N . ALA A 1 168 ? -8.377 14.923 -38.814 1.00 64.44 161 ALA A N 1
ATOM 1260 C CA . ALA A 1 168 ? -8.940 15.289 -37.529 1.00 64.76 161 ALA A CA 1
ATOM 1261 C C . ALA A 1 168 ? -9.124 16.797 -37.499 1.00 67.27 161 ALA A C 1
ATOM 1262 O O . ALA A 1 168 ? -10.201 17.275 -37.121 1.00 68.16 161 ALA A O 1
ATOM 1264 N N . ILE A 1 169 ? -8.107 17.545 -37.947 1.00 63.91 162 ILE A N 1
ATOM 1265 C CA . ILE A 1 169 ? -8.235 18.995 -37.956 1.00 61.97 162 ILE A CA 1
ATOM 1266 C C . ILE A 1 169 ? -9.460 19.401 -38.797 1.00 65.22 162 ILE A C 1
ATOM 1267 O O . ILE A 1 169 ? -10.324 20.129 -38.318 1.00 67.53 162 ILE A O 1
ATOM 1272 N N . CYS A 1 170 ? -9.570 18.925 -40.039 1.00 64.57 163 CYS A N 1
ATOM 1273 C CA . CYS A 1 170 ? -10.665 19.440 -40.860 1.00 71.55 163 CYS A CA 1
ATOM 1274 C C . CYS A 1 170 ? -12.047 18.962 -40.424 1.00 70.18 163 CYS A C 1
ATOM 1275 O O . CYS A 1 170 ? -13.034 19.697 -40.535 1.00 75.51 163 CYS A O 1
ATOM 1278 N N . ARG A 1 171 ? -12.122 17.745 -39.917 1.00 64.15 164 ARG A N 1
ATOM 1279 C CA . ARG A 1 171 ? -13.388 17.257 -39.427 1.00 64.30 164 ARG A CA 1
ATOM 1280 C C . ARG A 1 171 ? -13.906 18.095 -38.259 1.00 67.75 164 ARG A C 1
ATOM 1281 O O . ARG A 1 171 ? -15.104 18.421 -38.182 1.00 65.35 164 ARG A O 1
ATOM 1289 N N . ILE A 1 172 ? -12.994 18.462 -37.360 1.00 63.54 165 ILE A N 1
ATOM 1290 C CA . ILE A 1 172 ? -13.397 19.229 -36.192 1.00 64.77 165 ILE A CA 1
ATOM 1291 C C . ILE A 1 172 ? -13.939 20.580 -36.637 1.00 65.01 165 ILE A C 1
ATOM 1292 O O . ILE A 1 172 ? -15.046 20.958 -36.270 1.00 64.52 165 ILE A O 1
ATOM 1297 N N . ILE A 1 173 ? -13.180 21.265 -37.490 1.00 65.37 166 ILE A N 1
ATOM 1298 C CA . ILE A 1 173 ? -13.577 22.554 -38.023 1.00 65.01 166 ILE A CA 1
ATOM 1299 C C . ILE A 1 173 ? -14.852 22.443 -38.848 1.00 68.33 166 ILE A C 1
ATOM 1300 O O . ILE A 1 173 ? -15.784 23.230 -38.663 1.00 74.46 166 ILE A O 1
ATOM 1305 N N . TYR A 1 174 ? -14.921 21.449 -39.733 1.00 63.48 167 TYR A N 1
ATOM 1306 C CA . TYR A 1 174 ? -16.112 21.290 -40.571 1.00 65.32 167 TYR A CA 1
ATOM 1307 C C . TYR A 1 174 ? -17.365 20.963 -39.778 1.00 69.24 167 TYR A C 1
ATOM 1308 O O . TYR A 1 174 ? -18.454 21.457 -40.075 1.00 67.98 167 TYR A O 1
ATOM 1317 N N . THR A 1 175 ? -17.203 20.161 -38.739 1.00 69.44 168 THR A N 1
ATOM 1318 C CA . THR A 1 175 ? -18.341 19.826 -37.913 1.00 70.53 168 THR A CA 1
ATOM 1319 C C . THR A 1 175 ? -18.915 21.082 -37.309 1.00 68.12 168 THR A C 1
ATOM 1320 O O . THR A 1 175 ? -20.132 21.221 -37.170 1.00 68.36 168 THR A O 1
ATOM 1324 N N . ALA A 1 176 ? -18.031 22.020 -36.987 1.00 65.13 169 ALA A N 1
ATOM 1325 C CA . ALA A 1 176 ? -18.494 23.284 -36.457 1.00 71.50 169 ALA A CA 1
ATOM 1326 C C . ALA A 1 176 ? -19.190 24.114 -37.537 1.00 75.29 169 ALA A C 1
ATOM 1327 O O . ALA A 1 176 ? -20.310 24.598 -37.314 1.00 76.20 169 ALA A O 1
ATOM 1329 N N . LEU A 1 177 ? -18.556 24.209 -38.716 1.00 72.50 170 LEU A N 1
ATOM 1330 C CA . LEU A 1 177 ? -19.079 25.002 -39.843 1.00 72.48 170 LEU A CA 1
ATOM 1331 C C . LEU A 1 177 ? -20.382 24.436 -40.380 1.00 78.68 170 LEU A C 1
ATOM 1332 O O . LEU A 1 177 ? -21.229 25.167 -40.895 1.00 82.66 170 LEU A O 1
ATOM 1337 N N . ALA A 1 178 ? -20.534 23.125 -40.272 1.00 77.49 171 ALA A N 1
ATOM 1338 C CA . ALA A 1 178 ? -21.736 22.484 -40.745 1.00 78.90 171 ALA A CA 1
ATOM 1339 C C . ALA A 1 178 ? -22.856 22.930 -39.878 1.00 91.89 171 ALA A C 1
ATOM 1340 O O . ALA A 1 178 ? -23.850 23.459 -40.333 1.00 94.37 171 ALA A O 1
ATOM 1342 N N . THR A 1 179 ? -22.614 22.769 -38.591 1.00 110.09 172 THR A N 1
ATOM 1343 C CA . THR A 1 179 ? -23.605 22.950 -37.555 1.00 130.21 172 THR A CA 1
ATOM 1344 C C . THR A 1 179 ? -24.126 24.398 -37.511 1.00 143.75 172 THR A C 1
ATOM 1345 O O . THR A 1 179 ? -25.290 24.641 -37.191 1.00 148.85 172 THR A O 1
ATOM 1349 N N . SER A 1 180 ? -23.259 25.352 -37.834 1.00 151.85 173 SER A N 1
ATOM 1350 C CA . SER A 1 180 ? -23.646 26.760 -37.956 1.00 163.58 173 SER A CA 1
ATOM 1351 C C . SER A 1 180 ? -24.608 26.991 -39.148 1.00 169.55 173 SER A C 1
ATOM 1352 O O . SER A 1 180 ? -25.484 27.865 -39.114 1.00 171.19 173 SER A O 1
ATOM 1355 N N . SER A 1 181 ? -24.399 26.224 -40.215 1.00 171.75 174 SER A N 1
ATOM 1356 C CA . SER A 1 181 ? -25.190 26.322 -41.444 1.00 175.07 174 SER A CA 1
ATOM 1357 C C . SER A 1 181 ? -26.067 25.091 -41.682 1.00 175.36 174 SER A C 1
ATOM 1358 O O . SER A 1 181 ? -26.681 24.966 -42.744 1.00 179.16 174 SER A O 1
ATOM 1361 N N . LYS A 1 182 ? -26.100 24.186 -40.698 1.00 170.15 175 LYS A N 1
ATOM 1362 C CA . LYS A 1 182 ? -26.744 22.870 -40.806 1.00 168.63 175 LYS A CA 1
ATOM 1363 C C . LYS A 1 182 ? -25.934 22.076 -41.837 1.00 173.05 175 LYS A C 1
ATOM 1364 O O . LYS A 1 182 ? -26.206 20.900 -42.092 1.00 176.59 175 LYS A O 1
ATOM 1370 N N . GLY A 1 183 ? -24.905 22.744 -42.372 1.00 171.12 176 GLY A N 1
ATOM 1371 C CA . GLY A 1 183 ? -23.968 22.230 -43.359 1.00 166.70 176 GLY A CA 1
ATOM 1372 C C . GLY A 1 183 ? -24.574 21.238 -44.308 1.00 165.12 176 GLY A C 1
ATOM 1373 O O . GLY A 1 183 ? -24.185 20.081 -44.311 1.00 165.76 176 GLY A O 1
ATOM 1374 N N . ASP A 1 184 ? -25.477 21.703 -45.164 1.00 158.40 177 ASP A N 1
ATOM 1375 C CA . ASP A 1 184 ? -26.098 20.820 -46.135 1.00 147.61 177 ASP A CA 1
ATOM 1376 C C . ASP A 1 184 ? -25.044 20.509 -47.196 1.00 133.80 177 ASP A C 1
ATOM 1377 O O . ASP A 1 184 ? -25.248 19.669 -48.059 1.00 141.28 177 ASP A O 1
ATOM 1382 N N . ILE A 1 185 ? -23.922 21.222 -47.125 1.00 116.04 178 ILE A N 1
ATOM 1383 C CA . ILE A 1 185 ? -22.783 20.993 -47.993 1.00 101.16 178 ILE A CA 1
ATOM 1384 C C . ILE A 1 185 ? -21.665 20.447 -47.124 1.00 91.90 178 ILE A C 1
ATOM 1385 O O . ILE A 1 185 ? -20.952 19.530 -47.510 1.00 86.28 178 ILE A O 1
ATOM 1390 N N . PHE A 1 186 ? -21.543 20.966 -45.906 1.00 95.63 179 PHE A N 1
ATOM 1391 C CA . PHE A 1 186 ? -20.518 20.462 -44.987 1.00 84.61 179 PHE A CA 1
ATOM 1392 C C . PHE A 1 186 ? -20.869 19.064 -44.460 1.00 80.55 179 PHE A C 1
ATOM 1393 O O . PHE A 1 186 ? -19.977 18.230 -44.318 1.00 69.58 179 PHE A O 1
ATOM 1401 N N . LYS A 1 187 ? -22.151 18.795 -44.177 1.00 82.94 180 LYS A N 1
ATOM 1402 C CA . LYS A 1 187 ? -22.514 17.444 -43.757 1.00 82.73 180 LYS A CA 1
ATOM 1403 C C . LYS A 1 187 ? -22.223 16.450 -44.880 1.00 87.18 180 LYS A C 1
ATOM 1404 O O . LYS A 1 187 ? -21.643 15.392 -44.616 1.00 87.39 180 LYS A O 1
ATOM 1410 N N . GLU A 1 188 ? -22.510 16.818 -46.134 1.00 85.35 181 GLU A N 1
ATOM 1411 C CA . GLU A 1 188 ? -22.238 15.884 -47.223 1.00 85.90 181 GLU A CA 1
ATOM 1412 C C . GLU A 1 188 ? -20.749 15.652 -47.288 1.00 78.25 181 GLU A C 1
ATOM 1413 O O . GLU A 1 188 ? -20.307 14.525 -47.436 1.00 84.33 181 GLU A O 1
ATOM 1419 N N . LEU A 1 189 ? -19.966 16.710 -47.167 1.00 64.62 182 LEU A N 1
ATOM 1420 C CA . LEU A 1 189 ? -18.533 16.536 -47.254 1.00 60.27 182 LEU A CA 1
ATOM 1421 C C . LEU A 1 189 ? -17.994 15.676 -46.081 1.00 73.78 182 LEU A C 1
ATOM 1422 O O . LEU A 1 189 ? -17.144 14.801 -46.292 1.00 74.53 182 LEU A O 1
ATOM 1427 N N . LEU A 1 190 ? -18.525 15.882 -44.869 1.00 69.86 183 LEU A N 1
ATOM 1428 C CA . LEU A 1 190 ? -18.132 15.094 -43.701 1.00 66.14 183 LEU A CA 1
ATOM 1429 C C . LEU A 1 190 ? -18.570 13.653 -43.900 1.00 70.03 183 LEU A C 1
ATOM 1430 O O . LEU A 1 190 ? -17.811 12.693 -43.678 1.00 67.48 183 LEU A O 1
ATOM 1435 N N . SER A 1 191 ? -19.815 13.519 -44.329 1.00 71.92 184 SER A N 1
ATOM 1436 C CA . SER A 1 191 ? -20.454 12.222 -44.460 1.00 74.94 184 SER A CA 1
ATOM 1437 C C . SER A 1 191 ? -19.864 11.331 -45.562 1.00 77.79 184 SER A C 1
ATOM 1438 O O . SER A 1 191 ? -19.792 10.115 -45.416 1.00 80.81 184 SER A O 1
ATOM 1441 N N . ASP A 1 192 ? -19.513 11.940 -46.687 1.00 76.72 185 ASP A N 1
ATOM 1442 C CA . ASP A 1 192 ? -19.110 11.218 -47.883 1.00 72.00 185 ASP A CA 1
ATOM 1443 C C . ASP A 1 192 ? -17.603 11.112 -48.067 1.00 70.54 185 ASP A C 1
ATOM 1444 O O . ASP A 1 192 ? -17.145 10.285 -48.824 1.00 74.36 185 ASP A O 1
ATOM 1449 N N . THR A 1 193 ? -16.822 11.964 -47.412 1.00 68.66 186 THR A N 1
ATOM 1450 C CA . THR A 1 193 ? -15.386 11.965 -47.666 1.00 66.79 186 THR A CA 1
ATOM 1451 C C . THR A 1 193 ? -14.539 11.862 -46.400 1.00 72.08 186 THR A C 1
ATOM 1452 O O . THR A 1 193 ? -13.655 11.014 -46.272 1.00 73.39 186 THR A O 1
ATOM 1456 N N . ILE A 1 194 ? -14.789 12.757 -45.470 1.00 69.49 187 ILE A N 1
ATOM 1457 C CA . ILE A 1 194 ? -13.969 12.811 -44.291 1.00 68.25 187 ILE A CA 1
ATOM 1458 C C . ILE A 1 194 ? -14.186 11.590 -43.394 1.00 66.95 187 ILE A C 1
ATOM 1459 O O . ILE A 1 194 ? -13.232 10.881 -43.042 1.00 63.80 187 ILE A O 1
ATOM 1464 N N . ASP A 1 195 ? -15.434 11.329 -43.035 1.00 64.02 188 ASP A N 1
ATOM 1465 C CA . ASP A 1 195 ? -15.703 10.200 -42.149 1.00 65.88 188 ASP A CA 1
ATOM 1466 C C . ASP A 1 195 ? -15.223 8.855 -42.728 1.00 70.72 188 ASP A C 1
ATOM 1467 O O . ASP A 1 195 ? -14.496 8.119 -42.047 1.00 72.72 188 ASP A O 1
ATOM 1472 N N . PRO A 1 196 ? -15.584 8.536 -43.989 1.00 70.56 189 PRO A N 1
ATOM 1473 C CA . PRO A 1 196 ? -15.153 7.240 -44.525 1.00 64.78 189 PRO A CA 1
ATOM 1474 C C . PRO A 1 196 ? -13.644 7.090 -44.632 1.00 67.33 189 PRO A C 1
ATOM 1475 O O . PRO A 1 196 ? -13.133 5.977 -44.467 1.00 66.55 189 PRO A O 1
ATOM 1479 N N . SER A 1 197 ? -12.942 8.181 -44.910 1.00 68.26 190 SER A N 1
ATOM 1480 C CA . SER A 1 197 ? -11.484 8.126 -45.048 1.00 65.66 190 SER A CA 1
ATOM 1481 C C . SER A 1 197 ? -10.867 7.850 -43.702 1.00 66.45 190 SER A C 1
ATOM 1482 O O . SER A 1 197 ? -9.911 7.090 -43.571 1.00 75.09 190 SER A O 1
ATOM 1493 N N . ARG A 1 199 ? -12.306 6.431 -41.076 1.00 62.72 192 ARG A N 1
ATOM 1494 C CA . ARG A 1 199 ? -12.595 5.096 -40.598 1.00 64.55 192 ARG A CA 1
ATOM 1495 C C . ARG A 1 199 ? -11.638 4.099 -41.218 1.00 72.28 192 ARG A C 1
ATOM 1496 O O . ARG A 1 199 ? -11.166 3.185 -40.549 1.00 82.96 192 ARG A O 1
ATOM 1504 N N . PHE A 1 200 ? -11.336 4.291 -42.492 1.00 67.12 193 PHE A N 1
ATOM 1505 C CA . PHE A 1 200 ? -10.435 3.394 -43.187 1.00 66.20 193 PHE A CA 1
ATOM 1506 C C . PHE A 1 200 ? -9.022 3.508 -42.648 1.00 67.99 193 PHE A C 1
ATOM 1507 O O . PHE A 1 200 ? -8.373 2.497 -42.330 1.00 69.95 193 PHE A O 1
ATOM 1515 N N . ALA A 1 201 ? -8.532 4.739 -42.582 1.00 66.05 194 ALA A N 1
ATOM 1516 C CA . ALA A 1 201 ? -7.177 4.977 -42.107 1.00 65.19 194 ALA A CA 1
ATOM 1517 C C . ALA A 1 201 ? -7.016 4.524 -40.661 1.00 66.53 194 ALA A C 1
ATOM 1518 O O . ALA A 1 201 ? -5.951 4.055 -40.271 1.00 71.24 194 ALA A O 1
ATOM 1520 N N . ALA A 1 202 ? -8.059 4.689 -39.855 1.00 66.67 195 ALA A N 1
ATOM 1521 C CA . ALA A 1 202 ? -7.976 4.292 -38.454 1.00 64.24 195 ALA A CA 1
ATOM 1522 C C . ALA A 1 202 ? -7.895 2.766 -38.402 1.00 65.13 195 ALA A C 1
ATOM 1523 O O . ALA A 1 202 ? -7.091 2.196 -37.671 1.00 66.22 195 ALA A O 1
ATOM 1525 N N . TYR A 1 203 ? -8.685 2.113 -39.242 1.00 62.89 196 TYR A N 1
ATOM 1526 C CA . TYR A 1 203 ? -8.600 0.675 -39.367 1.00 60.98 196 TYR A CA 1
ATOM 1527 C C . TYR A 1 203 ? -7.193 0.242 -39.769 1.00 66.83 196 TYR A C 1
ATOM 1528 O O . TYR A 1 203 ? -6.626 -0.658 -39.160 1.00 73.01 196 TYR A O 1
ATOM 1537 N N . GLN A 1 204 ? -6.617 0.880 -40.783 1.00 64.73 197 GLN A N 1
ATOM 1538 C CA . GLN A 1 204 ? -5.275 0.499 -41.218 1.00 63.49 197 GLN A CA 1
ATOM 1539 C C . GLN A 1 204 ? -4.254 0.714 -40.142 1.00 68.23 197 GLN A C 1
ATOM 1540 O O . GLN A 1 204 ? -3.349 -0.089 -39.963 1.00 77.43 197 GLN A O 1
ATOM 1546 N N . ALA A 1 205 ? -4.431 1.785 -39.386 1.00 70.44 198 ALA A N 1
ATOM 1547 C CA . ALA A 1 205 ? -3.474 2.128 -38.363 1.00 69.01 198 ALA A CA 1
ATOM 1548 C C . ALA A 1 205 ? -3.676 1.304 -37.089 1.00 74.32 198 ALA A C 1
ATOM 1549 O O . ALA A 1 205 ? -2.886 1.421 -36.143 1.00 81.70 198 ALA A O 1
ATOM 1551 N N . LYS A 1 206 ? -4.730 0.486 -37.059 1.00 70.67 199 LYS A N 1
ATOM 1552 C CA . LYS A 1 206 ? -5.094 -0.236 -35.839 1.00 70.11 199 LYS A CA 1
ATOM 1553 C C . LYS A 1 206 ? -5.396 0.726 -34.671 1.00 69.77 199 LYS A C 1
ATOM 1554 O O . LYS A 1 206 ? -5.058 0.444 -33.520 1.00 73.07 199 LYS A O 1
ATOM 1560 N N . ILE A 1 207 ? -5.941 1.897 -34.996 1.00 69.31 200 ILE A N 1
ATOM 1561 C CA . ILE A 1 207 ? -6.402 2.864 -33.999 1.00 72.43 200 ILE A CA 1
ATOM 1562 C C . ILE A 1 207 ? -7.918 2.794 -33.825 1.00 67.08 200 ILE A C 1
ATOM 1563 O O . ILE A 1 207 ? -8.652 2.960 -34.793 1.00 63.94 200 ILE A O 1
ATOM 1568 N N . PRO A 1 208 ? -8.404 2.574 -32.591 1.00 71.06 201 PRO A N 1
ATOM 1569 C CA . PRO A 1 208 ? -7.702 2.441 -31.298 1.00 74.52 201 PRO A CA 1
ATOM 1570 C C . PRO A 1 208 ? -7.022 1.088 -31.074 1.00 71.73 201 PRO A C 1
ATOM 1571 O O . PRO A 1 208 ? -7.479 0.093 -31.626 1.00 71.20 201 PRO A O 1
ATOM 1575 N N . ARG A 1 209 ? -5.943 1.074 -30.285 1.00 71.95 202 ARG A N 1
ATOM 1576 C CA . ARG A 1 209 ? -5.181 -0.139 -30.007 1.00 74.68 202 ARG A CA 1
ATOM 1577 C C . ARG A 1 209 ? -6.071 -1.130 -29.284 1.00 82.25 202 ARG A C 1
ATOM 1578 O O . ARG A 1 209 ? -6.137 -2.297 -29.645 1.00 88.98 202 ARG A O 1
ATOM 1586 N N . THR A 1 210 ? -6.780 -0.649 -28.276 1.00 84.67 203 THR A N 1
ATOM 1587 C CA . THR A 1 210 ? -7.675 -1.490 -27.507 1.00 85.16 203 THR A CA 1
ATOM 1588 C C . THR A 1 210 ? -9.010 -1.697 -28.213 1.00 81.48 203 THR A C 1
ATOM 1589 O O . THR A 1 210 ? -9.724 -0.741 -28.504 1.00 82.60 203 THR A O 1
ATOM 1593 N N . LEU A 1 211 ? -9.366 -2.953 -28.456 1.00 80.16 204 LEU A N 1
ATOM 1594 C CA . LEU A 1 211 ? -10.637 -3.247 -29.109 1.00 77.57 204 LEU A CA 1
ATOM 1595 C C . LEU A 1 211 ? -11.836 -2.839 -28.219 1.00 81.02 204 LEU A C 1
ATOM 1596 O O . LEU A 1 211 ? -11.966 -3.289 -27.092 1.00 73.82 204 LEU A O 1
ATOM 1601 N N . PRO A 1 212 ? -12.728 -1.984 -28.729 1.00 80.56 205 PRO A N 1
ATOM 1602 C CA . PRO A 1 212 ? -13.830 -1.565 -27.859 1.00 73.14 205 PRO A CA 1
ATOM 1603 C C . PRO A 1 212 ? -14.823 -2.691 -27.782 1.00 73.47 205 PRO A C 1
ATOM 1604 O O . PRO A 1 212 ? -15.758 -2.697 -28.572 1.00 81.98 205 PRO A O 1
ATOM 1608 N N . ILE A 1 213 ? -14.741 -3.562 -26.800 1.00 73.83 206 ILE A N 1
ATOM 1609 C CA . ILE A 1 213 ? -15.505 -4.765 -26.911 1.00 78.10 206 ILE A CA 1
ATOM 1610 C C . ILE A 1 213 ? -16.836 -4.640 -26.196 1.00 82.28 206 ILE A C 1
ATOM 1611 O O . ILE A 1 213 ? -17.754 -5.417 -26.452 1.00 89.39 206 ILE A O 1
ATOM 1616 N N . ALA A 1 214 ? -16.971 -3.646 -25.327 1.00 83.87 207 ALA A N 1
ATOM 1617 C CA . ALA A 1 214 ? -18.251 -3.444 -24.656 1.00 88.04 207 ALA A CA 1
ATOM 1618 C C . ALA A 1 214 ? -19.201 -2.731 -25.601 1.00 78.19 207 ALA A C 1
ATOM 1619 O O . ALA A 1 214 ? -20.393 -3.027 -25.641 1.00 80.92 207 ALA A O 1
ATOM 1621 N N . THR A 1 215 ? -18.646 -1.808 -26.375 1.00 74.37 208 THR A N 1
ATOM 1622 C CA . THR A 1 215 ? -19.365 -1.102 -27.424 1.00 78.27 208 THR A CA 1
ATOM 1623 C C . THR A 1 215 ? -19.883 -2.086 -28.440 1.00 78.57 208 THR A C 1
ATOM 1624 O O . THR A 1 215 ? -21.073 -2.121 -28.774 1.00 79.76 208 THR A O 1
ATOM 1628 N N . ILE A 1 216 ? -18.969 -2.924 -28.905 1.00 77.87 209 ILE A N 1
ATOM 1629 C CA . ILE A 1 216 ? -19.322 -3.966 -29.843 1.00 78.08 209 ILE A CA 1
ATOM 1630 C C . ILE A 1 216 ? -20.348 -4.905 -29.222 1.00 82.05 209 ILE A C 1
ATOM 1631 O O . ILE A 1 216 ? -21.363 -5.204 -29.839 1.00 88.04 209 ILE A O 1
ATOM 1636 N N . ALA A 1 217 ? -20.119 -5.353 -27.999 1.00 78.44 210 ALA A N 1
ATOM 1637 C CA . ALA A 1 217 ? -21.090 -6.254 -27.384 1.00 103.40 210 ALA A CA 1
ATOM 1638 C C . ALA A 1 217 ? -22.473 -5.620 -27.328 1.00 104.70 210 ALA A C 1
ATOM 1639 O O . ALA A 1 217 ? -23.452 -6.251 -27.685 1.00 104.76 210 ALA A O 1
ATOM 1641 N N . HIS A 1 218 ? -22.559 -4.365 -26.904 1.00 105.32 211 HIS A N 1
ATOM 1642 C CA . HIS A 1 218 ? -23.869 -3.732 -26.826 1.00 104.89 211 HIS A CA 1
ATOM 1643 C C . HIS A 1 218 ? -24.498 -3.540 -28.211 1.00 101.19 211 HIS A C 1
ATOM 1644 O O . HIS A 1 218 ? -25.688 -3.795 -28.385 1.00 101.74 211 HIS A O 1
ATOM 1651 N N . ARG A 1 219 ? -23.718 -3.082 -29.187 1.00 96.82 212 ARG A N 1
ATOM 1652 C CA . ARG A 1 219 ? -24.287 -2.797 -30.504 1.00 100.41 212 ARG A CA 1
ATOM 1653 C C . ARG A 1 219 ? -24.642 -4.053 -31.284 1.00 103.34 212 ARG A C 1
ATOM 1654 O O . ARG A 1 219 ? -25.705 -4.126 -31.903 1.00 107.15 212 ARG A O 1
ATOM 1662 N N . ALA A 1 220 ? -23.770 -5.054 -31.229 1.00 106.14 213 ALA A N 1
ATOM 1663 C CA . ALA A 1 220 ? -24.018 -6.296 -31.947 1.00 110.44 213 ALA A CA 1
ATOM 1664 C C . ALA A 1 220 ? -25.330 -6.887 -31.487 1.00 114.19 213 ALA A C 1
ATOM 1665 O O . ALA A 1 220 ? -26.135 -7.309 -32.303 1.00 124.20 213 ALA A O 1
ATOM 1667 N N . PHE A 1 221 ? -25.553 -6.876 -30.178 1.00 107.50 214 PHE A N 1
ATOM 1668 C CA . PHE A 1 221 ? -26.753 -7.458 -29.584 1.00 107.10 214 PHE A CA 1
ATOM 1669 C C . PHE A 1 221 ? -27.993 -6.581 -29.718 1.00 118.28 214 PHE A C 1
ATOM 1670 O O . PHE A 1 221 ? -29.115 -7.035 -29.490 1.00 117.70 214 PHE A O 1
ATOM 1678 N N . GLU A 1 222 ? -27.774 -5.323 -30.084 1.00 123.44 215 GLU A N 1
ATOM 1679 C CA . GLU A 1 222 ? -28.857 -4.367 -30.306 1.00 146.49 215 GLU A CA 1
ATOM 1680 C C . GLU A 1 222 ? -29.718 -4.752 -31.511 1.00 160.69 215 GLU A C 1
ATOM 1681 O O . GLU A 1 222 ? -30.932 -4.536 -31.501 1.00 165.44 215 GLU A O 1
ATOM 1687 N N . GLN A 1 223 ? -29.096 -5.314 -32.546 1.00 168.60 216 GLN A N 1
ATOM 1688 C CA . GLN A 1 223 ? -29.830 -5.719 -33.749 1.00 180.69 216 GLN A CA 1
ATOM 1689 C C . GLN A 1 223 ? -30.902 -6.773 -33.431 1.00 191.57 216 GLN A C 1
ATOM 1690 O O . GLN A 1 223 ? -31.958 -6.813 -34.070 1.00 194.17 216 GLN A O 1
ATOM 1696 N N . SER A 1 224 ? -30.621 -7.630 -32.452 1.00 197.77 217 SER A N 1
ATOM 1697 C CA . SER A 1 224 ? -31.597 -8.623 -32.001 1.00 207.06 217 SER A CA 1
ATOM 1698 C C . SER A 1 224 ? -32.378 -8.115 -30.788 1.00 210.64 217 SER A C 1
ATOM 1699 O O . SER A 1 224 ? -31.892 -7.272 -30.029 1.00 207.30 217 SER A O 1
ATOM 1702 N N . HIS B 1 7 ? -7.906 -31.625 -18.878 1.00 166.65 0 HIS B N 1
ATOM 1703 C CA . HIS B 1 7 ? -9.058 -32.512 -18.981 1.00 168.56 0 HIS B CA 1
ATOM 1704 C C . HIS B 1 7 ? -9.410 -32.812 -20.437 1.00 155.62 0 HIS B C 1
ATOM 1705 O O . HIS B 1 7 ? -8.855 -33.726 -21.030 1.00 159.42 0 HIS B O 1
ATOM 1712 N N . HIS B 1 8 ? -10.324 -32.037 -21.011 1.00 141.42 1 HIS B N 1
ATOM 1713 C CA . HIS B 1 8 ? -10.788 -32.293 -22.368 1.00 134.26 1 HIS B CA 1
ATOM 1714 C C . HIS B 1 8 ? -9.962 -31.560 -23.426 1.00 133.59 1 HIS B C 1
ATOM 1715 O O . HIS B 1 8 ? -9.771 -32.073 -24.524 1.00 136.43 1 HIS B O 1
ATOM 1722 N N . ASP B 1 9 ? -9.461 -30.376 -23.083 1.00 130.17 2 ASP B N 1
ATOM 1723 C CA . ASP B 1 9 ? -8.559 -29.610 -23.947 1.00 124.75 2 ASP B CA 1
ATOM 1724 C C . ASP B 1 9 ? -9.068 -29.417 -25.390 1.00 114.52 2 ASP B C 1
ATOM 1725 O O . ASP B 1 9 ? -8.381 -29.782 -26.340 1.00 104.07 2 ASP B O 1
ATOM 1730 N N . ILE B 1 10 ? -10.268 -28.869 -25.555 1.00 113.14 3 ILE B N 1
ATOM 1731 C CA . ILE B 1 10 ? -10.869 -28.747 -26.883 1.00 109.41 3 ILE B CA 1
ATOM 1732 C C . ILE B 1 10 ? -10.133 -27.786 -27.813 1.00 116.03 3 ILE B C 1
ATOM 1733 O O . ILE B 1 10 ? -9.670 -28.179 -28.889 1.00 121.53 3 ILE B O 1
ATOM 1738 N N . THR B 1 11 ? -10.035 -26.523 -27.406 1.00 115.41 4 THR B N 1
ATOM 1739 C CA . THR B 1 11 ? -9.402 -25.502 -28.242 1.00 110.69 4 THR B CA 1
ATOM 1740 C C . THR B 1 11 ? -7.904 -25.732 -28.279 1.00 114.49 4 THR B C 1
ATOM 1741 O O . THR B 1 11 ? -7.251 -25.455 -29.285 1.00 113.94 4 THR B O 1
ATOM 1745 N N . LYS B 1 12 ? -7.370 -26.265 -27.182 1.00 117.59 5 LYS B N 1
ATOM 1746 C CA . LYS B 1 12 ? -5.960 -26.607 -27.110 1.00 122.01 5 LYS B CA 1
ATOM 1747 C C . LYS B 1 12 ? -5.665 -27.614 -28.221 1.00 130.70 5 LYS B C 1
ATOM 1748 O O . LYS B 1 12 ? -4.691 -27.485 -28.968 1.00 133.04 5 LYS B O 1
ATOM 1754 N N . PHE B 1 13 ? -6.546 -28.595 -28.352 1.00 133.56 6 PHE B N 1
ATOM 1755 C CA . PHE B 1 13 ? -6.390 -29.616 -29.361 1.00 138.29 6 PHE B CA 1
ATOM 1756 C C . PHE B 1 13 ? -6.476 -29.011 -30.744 1.00 137.82 6 PHE B C 1
ATOM 1757 O O . PHE B 1 13 ? -5.587 -29.223 -31.565 1.00 145.35 6 PHE B O 1
ATOM 1765 N N . VAL B 1 14 ? -7.515 -28.214 -30.983 1.00 129.83 7 VAL B N 1
ATOM 1766 C CA . VAL B 1 14 ? -7.758 -27.661 -32.318 1.00 122.92 7 VAL B CA 1
ATOM 1767 C C . VAL B 1 14 ? -6.643 -26.711 -32.767 1.00 116.31 7 VAL B C 1
ATOM 1768 O O . VAL B 1 14 ? -6.091 -26.875 -33.852 1.00 120.15 7 VAL B O 1
ATOM 1772 N N . VAL B 1 15 ? -6.312 -25.729 -31.937 1.00 112.15 8 VAL B N 1
ATOM 1773 C CA . VAL B 1 15 ? -5.240 -24.773 -32.239 1.00 111.53 8 VAL B CA 1
ATOM 1774 C C . VAL B 1 15 ? -3.912 -25.495 -32.480 1.00 113.45 8 VAL B C 1
ATOM 1775 O O . VAL B 1 15 ? -3.087 -25.044 -33.274 1.00 116.38 8 VAL B O 1
ATOM 1779 N N . THR B 1 16 ? -3.700 -26.609 -31.789 1.00 112.53 9 THR B N 1
ATOM 1780 C CA . THR B 1 16 ? -2.503 -27.412 -32.004 1.00 114.25 9 THR B CA 1
ATOM 1781 C C . THR B 1 16 ? -2.417 -27.920 -33.454 1.00 118.46 9 THR B C 1
ATOM 1782 O O . THR B 1 16 ? -1.383 -27.790 -34.123 1.00 119.13 9 THR B O 1
ATOM 1786 N N . SER B 1 17 ? -3.517 -28.490 -33.925 1.00 115.49 10 SER B N 1
ATOM 1787 C CA . SER B 1 17 ? -3.586 -29.056 -35.253 1.00 114.89 10 SER B CA 1
ATOM 1788 C C . SER B 1 17 ? -3.377 -28.008 -36.353 1.00 115.41 10 SER B C 1
ATOM 1789 O O . SER B 1 17 ? -2.670 -28.257 -37.339 1.00 108.15 10 SER B O 1
ATOM 1792 N N . ARG B 1 18 ? -3.957 -26.825 -36.158 1.00 119.38 11 ARG B N 1
ATOM 1793 C CA . ARG B 1 18 ? -3.878 -25.766 -37.161 1.00 126.20 11 ARG B CA 1
ATOM 1794 C C . ARG B 1 18 ? -2.491 -25.163 -37.311 1.00 134.82 11 ARG B C 1
ATOM 1795 O O . ARG B 1 18 ? -2.055 -24.880 -38.422 1.00 141.26 11 ARG B O 1
ATOM 1803 N N . GLU B 1 19 ? -1.809 -24.944 -36.196 1.00 137.19 12 GLU B N 1
ATOM 1804 C CA . GLU B 1 19 ? -0.481 -24.347 -36.232 1.00 144.49 12 GLU B CA 1
ATOM 1805 C C . GLU B 1 19 ? 0.512 -25.251 -36.952 1.00 147.99 12 GLU B C 1
ATOM 1806 O O . GLU B 1 19 ? 1.350 -24.785 -37.731 1.00 148.04 12 GLU B O 1
ATOM 1812 N N . LYS B 1 20 ? 0.404 -26.547 -36.676 1.00 149.68 13 LYS B N 1
ATOM 1813 C CA . LYS B 1 20 ? 1.318 -27.550 -37.214 1.00 152.22 13 LYS B CA 1
ATOM 1814 C C . LYS B 1 20 ? 1.191 -27.719 -38.723 1.00 150.40 13 LYS B C 1
ATOM 1815 O O . LYS B 1 20 ? 2.169 -27.597 -39.461 1.00 154.16 13 LYS B O 1
ATOM 1821 N N . ALA B 1 21 ? -0.034 -27.965 -39.173 1.00 144.41 14 ALA B N 1
ATOM 1822 C CA . ALA B 1 21 ? -0.288 -28.310 -40.566 1.00 138.96 14 ALA B CA 1
ATOM 1823 C C . ALA B 1 21 ? -0.137 -27.144 -41.526 1.00 138.30 14 ALA B C 1
ATOM 1824 O O . ALA B 1 21 ? 0.214 -27.347 -42.680 1.00 145.32 14 ALA B O 1
ATOM 1826 N N . LEU B 1 22 ? -0.375 -25.924 -41.058 1.00 131.56 15 LEU B N 1
ATOM 1827 C CA . LEU B 1 22 ? -0.330 -24.767 -41.953 1.00 134.07 15 LEU B CA 1
ATOM 1828 C C . LEU B 1 22 ? 1.049 -24.137 -42.020 1.00 135.31 15 LEU B C 1
ATOM 1829 O O . LEU B 1 22 ? 1.311 -23.240 -42.822 1.00 135.01 15 LEU B O 1
ATOM 1834 N N . LEU B 1 23 ? 1.932 -24.626 -41.168 1.00 135.62 16 LEU B N 1
ATOM 1835 C CA . LEU B 1 23 ? 3.295 -24.151 -41.130 1.00 136.37 16 LEU B CA 1
ATOM 1836 C C . LEU B 1 23 ? 3.980 -24.800 -42.291 1.00 135.87 16 LEU B C 1
ATOM 1837 O O . LEU B 1 23 ? 4.725 -24.159 -43.020 1.00 138.90 16 LEU B O 1
ATOM 1842 N N . TYR B 1 24 ? 3.685 -26.086 -42.464 1.00 135.36 17 TYR B N 1
ATOM 1843 C CA . TYR B 1 24 ? 4.336 -26.916 -43.469 1.00 139.83 17 TYR B CA 1
ATOM 1844 C C . TYR B 1 24 ? 3.363 -27.367 -44.555 1.00 141.41 17 TYR B C 1
ATOM 1845 O O . TYR B 1 24 ? 3.651 -28.286 -45.315 1.00 139.07 17 TYR B O 1
ATOM 1854 N N . GLY B 1 25 ? 2.201 -26.732 -44.611 1.00 130.14 18 GLY B N 1
ATOM 1855 C CA . GLY B 1 25 ? 1.186 -27.113 -45.572 1.00 132.61 18 GLY B CA 1
ATOM 1856 C C . GLY B 1 25 ? 0.085 -26.077 -45.678 1.00 138.47 18 GLY B C 1
ATOM 1857 O O . GLY B 1 25 ? 0.264 -24.922 -45.304 1.00 126.71 18 GLY B O 1
ATOM 1858 N N . ASP B 1 26 ? -1.071 -26.505 -46.166 1.00 138.36 19 ASP B N 1
ATOM 1859 C CA . ASP B 1 26 ? -2.216 -25.620 -46.315 1.00 133.76 19 ASP B CA 1
ATOM 1860 C C . ASP B 1 26 ? -3.504 -26.334 -45.945 1.00 130.09 19 ASP B C 1
ATOM 1861 O O . ASP B 1 26 ? -3.477 -27.474 -45.491 1.00 127.89 19 ASP B O 1
ATOM 1866 N N . TYR B 1 27 ? -4.636 -25.692 -46.205 1.00 115.32 20 TYR B N 1
ATOM 1867 C CA . TYR B 1 27 ? -5.917 -26.260 -45.810 1.00 112.68 20 TYR B CA 1
ATOM 1868 C C . TYR B 1 27 ? -6.207 -27.576 -46.522 1.00 117.41 20 TYR B C 1
ATOM 1869 O O . TYR B 1 27 ? -6.875 -28.440 -45.969 1.00 123.92 20 TYR B O 1
ATOM 1878 N N . ALA B 1 28 ? -5.697 -27.745 -47.734 1.00 116.92 21 ALA B N 1
ATOM 1879 C CA . ALA B 1 28 ? -5.957 -28.985 -48.465 1.00 122.34 21 ALA B CA 1
ATOM 1880 C C . ALA B 1 28 ? -5.289 -30.167 -47.774 1.00 128.18 21 ALA B C 1
ATOM 1881 O O . ALA B 1 28 ? -5.873 -31.244 -47.647 1.00 116.38 21 ALA B O 1
ATOM 1883 N N . THR B 1 29 ? -4.062 -29.949 -47.320 1.00 131.77 22 THR B N 1
ATOM 1884 C CA . THR B 1 29 ? -3.326 -30.978 -46.609 1.00 135.54 22 THR B CA 1
ATOM 1885 C C . THR B 1 29 ? -3.990 -31.255 -45.267 1.00 136.56 22 THR B C 1
ATOM 1886 O O . THR B 1 29 ? -4.078 -32.411 -44.857 1.00 140.66 22 THR B O 1
ATOM 1890 N N . TYR B 1 30 ? -4.448 -30.194 -44.593 1.00 131.77 23 TYR B N 1
ATOM 1891 C CA . TYR B 1 30 ? -5.088 -30.306 -43.275 1.00 126.78 23 TYR B CA 1
ATOM 1892 C C . TYR B 1 30 ? -6.350 -31.162 -43.348 1.00 119.88 23 TYR B C 1
ATOM 1893 O O . TYR B 1 30 ? -6.533 -32.080 -42.555 1.00 115.56 23 TYR B O 1
ATOM 1902 N N . ARG B 1 31 ? -7.213 -30.856 -44.308 1.00 114.83 24 ARG B N 1
ATOM 1903 C CA . ARG B 1 31 ? -8.411 -31.647 -44.548 1.00 116.75 24 ARG B CA 1
ATOM 1904 C C . ARG B 1 31 ? -8.081 -33.120 -44.798 1.00 123.30 24 ARG B C 1
ATOM 1905 O O . ARG B 1 31 ? -8.799 -34.006 -44.330 1.00 128.63 24 ARG B O 1
ATOM 1913 N N . THR B 1 32 ? -7.017 -33.379 -45.564 1.00 122.83 25 THR B N 1
ATOM 1914 C CA . THR B 1 32 ? -6.571 -34.752 -45.804 1.00 130.32 25 THR B CA 1
ATOM 1915 C C . THR B 1 32 ? -6.106 -35.395 -44.501 1.00 135.22 25 THR B C 1
ATOM 1916 O O . THR B 1 32 ? -6.533 -36.503 -44.156 1.00 133.54 25 THR B O 1
ATOM 1920 N N . GLN B 1 33 ? -5.219 -34.693 -43.796 1.00 139.69 26 GLN B N 1
ATOM 1921 C CA . GLN B 1 33 ? -4.643 -35.191 -42.553 1.00 139.01 26 GLN B CA 1
ATOM 1922 C C . GLN B 1 33 ? -5.773 -35.504 -41.577 1.00 134.09 26 GLN B C 1
ATOM 1923 O O . GLN B 1 33 ? -5.739 -36.529 -40.899 1.00 130.21 26 GLN B O 1
ATOM 1929 N N . LEU B 1 34 ? -6.780 -34.631 -41.531 1.00 128.09 27 LEU B N 1
ATOM 1930 C CA . LEU B 1 34 ? -7.950 -34.842 -40.676 1.00 129.77 27 LEU B CA 1
ATOM 1931 C C . LEU B 1 34 ? -8.727 -36.107 -41.015 1.00 134.25 27 LEU B C 1
ATOM 1932 O O . LEU B 1 34 ? -9.147 -36.847 -40.130 1.00 141.28 27 LEU B O 1
ATOM 1937 N N . SER B 1 35 ? -8.914 -36.354 -42.300 1.00 132.02 28 SER B N 1
ATOM 1938 C CA . SER B 1 35 ? -9.649 -37.526 -42.750 1.00 135.99 28 SER B CA 1
ATOM 1939 C C . SER B 1 35 ? -8.972 -38.828 -42.309 1.00 141.46 28 SER B C 1
ATOM 1940 O O . SER B 1 35 ? -9.638 -39.833 -42.058 1.00 131.86 28 SER B O 1
ATOM 1943 N N . GLY B 1 36 ? -7.650 -38.796 -42.202 1.00 132.51 29 GLY B N 1
ATOM 1944 C CA . GLY B 1 36 ? -6.909 -39.936 -41.712 1.00 142.13 29 GLY B CA 1
ATOM 1945 C C . GLY B 1 36 ? -7.231 -40.138 -40.248 1.00 145.63 29 GLY B C 1
ATOM 1946 O O . GLY B 1 36 ? -7.460 -41.261 -39.794 1.00 150.83 29 GLY B O 1
ATOM 1947 N N . LYS B 1 37 ? -7.233 -39.037 -39.504 1.00 142.41 30 LYS B N 1
ATOM 1948 C CA . LYS B 1 37 ? -7.513 -39.081 -38.080 1.00 142.99 30 LYS B CA 1
ATOM 1949 C C . LYS B 1 37 ? -8.980 -39.435 -37.812 1.00 142.93 30 LYS B C 1
ATOM 1950 O O . LYS B 1 37 ? -9.286 -40.185 -36.881 1.00 146.71 30 LYS B O 1
ATOM 1956 N N . LEU B 1 38 ? -9.878 -38.904 -38.640 1.00 139.59 31 LEU B N 1
ATOM 1957 C CA . LEU B 1 38 ? -11.315 -39.160 -38.510 1.00 139.87 31 LEU B CA 1
ATOM 1958 C C . LEU B 1 38 ? -11.660 -40.614 -38.732 1.00 150.33 31 LEU B C 1
ATOM 1959 O O . LEU B 1 38 ? -12.539 -41.164 -38.062 1.00 153.56 31 LEU B O 1
ATOM 1964 N N . LEU B 1 39 ? -10.960 -41.226 -39.680 1.00 155.57 32 LEU B N 1
ATOM 1965 C CA . LEU B 1 39 ? -11.171 -42.619 -40.024 1.00 160.27 32 LEU B CA 1
ATOM 1966 C C . LEU B 1 39 ? -10.766 -43.526 -38.862 1.00 168.51 32 LEU B C 1
ATOM 1967 O O . LEU B 1 39 ? -11.526 -44.411 -38.458 1.00 173.65 32 LEU B O 1
ATOM 1972 N N . ASN B 1 40 ? -9.569 -43.289 -38.328 1.00 168.18 33 ASN B N 1
ATOM 1973 C CA . ASN B 1 40 ? -9.026 -44.064 -37.214 1.00 169.75 33 ASN B CA 1
ATOM 1974 C C . ASN B 1 40 ? -9.941 -43.991 -36.003 1.00 162.85 33 ASN B C 1
ATOM 1975 O O . ASN B 1 40 ? -10.092 -44.951 -35.250 1.00 163.25 33 ASN B O 1
ATOM 1980 N N . CYS B 1 41 ? -10.536 -42.819 -35.834 1.00 158.22 34 CYS B N 1
ATOM 1981 C CA . CYS B 1 41 ? -11.406 -42.513 -34.710 1.00 159.57 34 CYS B CA 1
ATOM 1982 C C . CYS B 1 41 ? -12.707 -43.321 -34.773 1.00 157.34 34 CYS B C 1
ATOM 1983 O O . CYS B 1 41 ? -13.180 -43.826 -33.760 1.00 160.01 34 CYS B O 1
ATOM 1986 N N . ARG B 1 42 ? -13.285 -43.426 -35.964 1.00 152.25 35 ARG B N 1
ATOM 1987 C CA . ARG B 1 42 ? -14.564 -44.110 -36.147 1.00 156.20 35 ARG B CA 1
ATOM 1988 C C . ARG B 1 42 ? -14.556 -45.615 -35.837 1.00 167.03 35 ARG B C 1
ATOM 1989 O O . ARG B 1 42 ? -15.542 -46.162 -35.337 1.00 171.44 35 ARG B O 1
ATOM 1997 N N . LYS B 1 43 ? -13.463 -46.286 -36.176 1.00 170.10 36 LYS B N 1
ATOM 1998 C CA . LYS B 1 43 ? -13.340 -47.725 -35.947 1.00 177.01 36 LYS B CA 1
ATOM 1999 C C . LYS B 1 43 ? -13.388 -48.060 -34.453 1.00 180.93 36 LYS B C 1
ATOM 2000 O O . LYS B 1 43 ? -14.059 -49.003 -34.031 1.00 170.67 36 LYS B O 1
ATOM 2006 N N . LYS B 1 44 ? -12.678 -47.273 -33.655 1.00 180.87 37 LYS B N 1
ATOM 2007 C CA . LYS B 1 44 ? -12.680 -47.452 -32.208 1.00 187.64 37 LYS B CA 1
ATOM 2008 C C . LYS B 1 44 ? -14.106 -47.280 -31.682 1.00 187.68 37 LYS B C 1
ATOM 2009 O O . LYS B 1 44 ? -14.507 -47.911 -30.702 1.00 190.76 37 LYS B O 1
ATOM 2015 N N . LEU B 1 45 ? -14.862 -46.419 -32.358 1.00 183.63 38 LEU B N 1
ATOM 2016 C CA . LEU B 1 45 ? -16.219 -46.055 -31.965 1.00 181.26 38 LEU B CA 1
ATOM 2017 C C . LEU B 1 45 ? -17.288 -46.953 -32.597 1.00 182.22 38 LEU B C 1
ATOM 2018 O O . LEU B 1 45 ? -18.473 -46.612 -32.594 1.00 177.83 38 LEU B O 1
ATOM 2023 N N . ASN B 1 46 ? -16.849 -48.058 -33.196 1.00 187.99 39 ASN B N 1
ATOM 2024 C CA . ASN B 1 46 ? -17.751 -49.041 -33.808 1.00 193.32 39 ASN B CA 1
ATOM 2025 C C . ASN B 1 46 ? -18.488 -48.612 -35.079 1.00 189.12 39 ASN B C 1
ATOM 2026 O O . ASN B 1 46 ? -19.377 -49.324 -35.543 1.00 193.87 39 ASN B O 1
ATOM 2031 N N . ILE B 1 47 ? -18.163 -47.445 -35.622 1.00 179.63 40 ILE B N 1
ATOM 2032 C CA . ILE B 1 47 ? -18.720 -47.087 -36.924 1.00 175.19 40 ILE B CA 1
ATOM 2033 C C . ILE B 1 47 ? -17.636 -47.085 -37.999 1.00 177.02 40 ILE B C 1
ATOM 2034 O O . ILE B 1 47 ? -17.857 -47.556 -39.115 1.00 152.57 40 ILE B O 1
ATOM 2039 N N . ALA B 1 60 ? -25.535 -37.884 -34.173 1.00 161.29 53 ALA B N 1
ATOM 2040 C CA . ALA B 1 60 ? -26.146 -37.088 -33.111 1.00 161.47 53 ALA B CA 1
ATOM 2041 C C . ALA B 1 60 ? -25.544 -37.409 -31.737 1.00 164.45 53 ALA B C 1
ATOM 2042 O O . ALA B 1 60 ? -25.774 -38.482 -31.182 1.00 170.06 53 ALA B O 1
ATOM 2044 N N . ILE B 1 61 ? -24.784 -36.467 -31.188 1.00 160.12 54 ILE B N 1
ATOM 2045 C CA . ILE B 1 61 ? -24.068 -36.688 -29.931 1.00 157.19 54 ILE B CA 1
ATOM 2046 C C . ILE B 1 61 ? -24.955 -36.495 -28.699 1.00 158.02 54 ILE B C 1
ATOM 2047 O O . ILE B 1 61 ? -25.836 -35.631 -28.682 1.00 153.80 54 ILE B O 1
ATOM 2052 N N . THR B 1 62 ? -24.724 -37.331 -27.686 1.00 163.84 55 THR B N 1
ATOM 2053 C CA . THR B 1 62 ? -25.483 -37.316 -26.433 1.00 167.68 55 THR B CA 1
ATOM 2054 C C . THR B 1 62 ? -24.537 -37.163 -25.241 1.00 166.44 55 THR B C 1
ATOM 2055 O O . THR B 1 62 ? -23.367 -37.539 -25.323 1.00 155.08 55 THR B O 1
ATOM 2059 N N . PRO B 1 63 ? -25.037 -36.598 -24.131 1.00 166.71 56 PRO B N 1
ATOM 2060 C CA . PRO B 1 63 ? -24.222 -36.406 -22.920 1.00 170.69 56 PRO B CA 1
ATOM 2061 C C . PRO B 1 63 ? -23.637 -37.707 -22.366 1.00 176.00 56 PRO B C 1
ATOM 2062 O O . PRO B 1 63 ? -22.516 -37.730 -21.850 1.00 175.72 56 PRO B O 1
ATOM 2066 N N . GLU B 1 64 ? -24.411 -38.780 -22.476 1.00 180.13 57 GLU B N 1
ATOM 2067 C CA . GLU B 1 64 ? -24.046 -40.075 -21.916 1.00 183.81 57 GLU B CA 1
ATOM 2068 C C . GLU B 1 64 ? -22.904 -40.734 -22.671 1.00 178.57 57 GLU B C 1
ATOM 2069 O O . GLU B 1 64 ? -22.075 -41.428 -22.083 1.00 180.13 57 GLU B O 1
ATOM 2075 N N . GLN B 1 65 ? -22.874 -40.512 -23.979 1.00 168.25 58 GLN B N 1
ATOM 2076 C CA . GLN B 1 65 ? -21.823 -41.044 -24.834 1.00 165.53 58 GLN B CA 1
ATOM 2077 C C . GLN B 1 65 ? -20.484 -40.411 -24.491 1.00 167.06 58 GLN B C 1
ATOM 2078 O O . GLN B 1 65 ? -19.442 -41.070 -24.515 1.00 165.53 58 GLN B O 1
ATOM 2084 N N . ILE B 1 66 ? -20.540 -39.121 -24.161 1.00 163.37 59 ILE B N 1
ATOM 2085 C CA . ILE B 1 66 ? -19.373 -38.340 -23.767 1.00 164.67 59 ILE B CA 1
ATOM 2086 C C . ILE B 1 66 ? -18.848 -38.838 -22.435 1.00 166.93 59 ILE B C 1
ATOM 2087 O O . ILE B 1 66 ? -17.639 -38.914 -22.218 1.00 167.64 59 ILE B O 1
ATOM 2092 N N . ALA B 1 67 ? -19.771 -39.177 -21.545 1.00 172.23 60 ALA B N 1
ATOM 2093 C CA . ALA B 1 67 ? -19.411 -39.744 -20.254 1.00 186.63 60 ALA B CA 1
ATOM 2094 C C . ALA B 1 67 ? -18.705 -41.080 -20.454 1.00 190.17 60 ALA B C 1
ATOM 2095 O O . ALA B 1 67 ? -17.737 -41.381 -19.757 1.00 186.16 60 ALA B O 1
ATOM 2097 N N . GLU B 1 68 ? -19.193 -41.870 -21.411 1.00 189.51 61 GLU B N 1
ATOM 2098 C CA . GLU B 1 68 ? -18.625 -43.186 -21.710 1.00 192.98 61 GLU B CA 1
ATOM 2099 C C . GLU B 1 68 ? -17.218 -43.134 -22.306 1.00 188.00 61 GLU B C 1
ATOM 2100 O O . GLU B 1 68 ? -16.314 -43.817 -21.831 1.00 192.76 61 GLU B O 1
ATOM 2106 N N . ASN B 1 69 ? -17.036 -42.357 -23.366 1.00 181.21 62 ASN B N 1
ATOM 2107 C CA . ASN B 1 69 ? -15.737 -42.326 -24.026 1.00 181.16 62 ASN B CA 1
ATOM 2108 C C . ASN B 1 69 ? -15.391 -40.964 -24.598 1.00 172.68 62 ASN B C 1
ATOM 2109 O O . ASN B 1 69 ? -16.201 -40.337 -25.280 1.00 167.63 62 ASN B O 1
ATOM 2114 N N . THR B 1 70 ? -14.167 -40.529 -24.322 1.00 171.80 63 THR B N 1
ATOM 2115 C CA . THR B 1 70 ? -13.672 -39.235 -24.768 1.00 159.24 63 THR B CA 1
ATOM 2116 C C . THR B 1 70 ? -13.536 -39.158 -26.291 1.00 168.35 63 THR B C 1
ATOM 2117 O O . THR B 1 70 ? -13.447 -38.067 -26.860 1.00 148.71 63 THR B O 1
ATOM 2121 N N . GLU B 1 71 ? -13.500 -40.311 -26.951 1.00 168.86 64 GLU B N 1
ATOM 2122 C CA . GLU B 1 71 ? -13.372 -40.334 -28.401 1.00 166.06 64 GLU B CA 1
ATOM 2123 C C . GLU B 1 71 ? -14.601 -39.740 -29.085 1.00 162.24 64 GLU B C 1
ATOM 2124 O O . GLU B 1 71 ? -14.490 -39.174 -30.173 1.00 159.46 64 GLU B O 1
ATOM 2130 N N . TYR B 1 72 ? -15.765 -39.855 -28.451 1.00 163.90 65 TYR B N 1
ATOM 2131 C CA . TYR B 1 72 ? -16.972 -39.237 -28.989 1.00 163.28 65 TYR B CA 1
ATOM 2132 C C . TYR B 1 72 ? -16.766 -37.731 -29.124 1.00 162.36 65 TYR B C 1
ATOM 2133 O O . TYR B 1 72 ? -17.233 -37.115 -30.081 1.00 161.86 65 TYR B O 1
ATOM 2142 N N . VAL B 1 73 ? -16.063 -37.142 -28.163 1.00 161.23 66 VAL B N 1
ATOM 2143 C CA . VAL B 1 73 ? -15.729 -35.727 -28.238 1.00 155.00 66 VAL B CA 1
ATOM 2144 C C . VAL B 1 73 ? -14.727 -35.483 -29.356 1.00 150.09 66 VAL B C 1
ATOM 2145 O O . VAL B 1 73 ? -14.896 -34.570 -30.161 1.00 143.95 66 VAL B O 1
ATOM 2149 N N . ARG B 1 74 ? -13.688 -36.310 -29.408 1.00 153.95 67 ARG B N 1
ATOM 2150 C CA . ARG B 1 74 ? -12.679 -36.187 -30.452 1.00 148.40 67 ARG B CA 1
ATOM 2151 C C . ARG B 1 74 ? -13.320 -36.364 -31.810 1.00 141.07 67 ARG B C 1
ATOM 2152 O O . ARG B 1 74 ? -12.910 -35.731 -32.781 1.00 140.37 67 ARG B O 1
ATOM 2160 N N . LEU B 1 75 ? -14.322 -37.235 -31.872 1.00 139.44 68 LEU B N 1
ATOM 2161 C CA . LEU B 1 75 ? -15.039 -37.486 -33.113 1.00 136.02 68 LEU B CA 1
ATOM 2162 C C . LEU B 1 75 ? -15.653 -36.176 -33.605 1.00 129.90 68 LEU B C 1
ATOM 2163 O O . LEU B 1 75 ? -15.512 -35.804 -34.776 1.00 126.02 68 LEU B O 1
ATOM 2168 N N . GLN B 1 76 ? -16.280 -35.453 -32.683 1.00 130.64 69 GLN B N 1
ATOM 2169 C CA . GLN B 1 76 ? -16.941 -34.190 -32.995 1.00 127.93 69 GLN B CA 1
ATOM 2170 C C . GLN B 1 76 ? -15.958 -33.100 -33.415 1.00 124.74 69 GLN B C 1
ATOM 2171 O O . GLN B 1 76 ? -16.272 -32.286 -34.278 1.00 124.07 69 GLN B O 1
ATOM 2177 N N . LEU B 1 77 ? -14.790 -33.055 -32.779 1.00 123.53 70 LEU B N 1
ATOM 2178 C CA . LEU B 1 77 ? -13.782 -32.074 -33.150 1.00 121.86 70 LEU B CA 1
ATOM 2179 C C . LEU B 1 77 ? -13.303 -32.285 -34.572 1.00 125.66 70 LEU B C 1
ATOM 2180 O O . LEU B 1 77 ? -13.272 -31.346 -35.375 1.00 110.71 70 LEU B O 1
ATOM 2185 N N . LEU B 1 78 ? -12.949 -33.530 -34.878 1.00 131.99 71 LEU B N 1
ATOM 2186 C CA . LEU B 1 78 ? -12.445 -33.878 -36.199 1.00 130.50 71 LEU B CA 1
ATOM 2187 C C . LEU B 1 78 ? -13.497 -33.564 -37.242 1.00 126.75 71 LEU B C 1
ATOM 2188 O O . LEU B 1 78 ? -13.176 -33.020 -38.288 1.00 132.51 71 LEU B O 1
ATOM 2193 N N . THR B 1 79 ? -14.756 -33.876 -36.942 1.00 122.96 72 THR B N 1
ATOM 2194 C CA . THR B 1 79 ? -15.846 -33.613 -37.876 1.00 119.49 72 THR B CA 1
ATOM 2195 C C . THR B 1 79 ? -16.036 -32.115 -38.113 1.00 113.93 72 THR B C 1
ATOM 2196 O O . THR B 1 79 ? -16.179 -31.662 -39.246 1.00 110.77 72 THR B O 1
ATOM 2200 N N . ALA B 1 80 ? -16.048 -31.349 -37.033 1.00 115.02 73 ALA B N 1
ATOM 2201 C CA . ALA B 1 80 ? -16.217 -29.903 -37.128 1.00 110.28 73 ALA B CA 1
ATOM 2202 C C . ALA B 1 80 ? -15.028 -29.270 -37.840 1.00 108.35 73 ALA B C 1
ATOM 2203 O O . ALA B 1 80 ? -15.187 -28.410 -38.703 1.00 100.31 73 ALA B O 1
ATOM 2205 N N . GLU B 1 81 ? -13.834 -29.688 -37.442 1.00 111.55 74 GLU B N 1
ATOM 2206 C CA . GLU B 1 81 ? -12.606 -29.145 -37.992 1.00 107.88 74 GLU B CA 1
ATOM 2207 C C . GLU B 1 81 ? -12.444 -29.472 -39.477 1.00 106.24 74 GLU B C 1
ATOM 2208 O O . GLU B 1 81 ? -11.928 -28.665 -40.249 1.00 100.47 74 GLU B O 1
ATOM 2214 N N . ARG B 1 82 ? -12.903 -30.656 -39.869 1.00 107.51 75 ARG B N 1
ATOM 2215 C CA . ARG B 1 82 ? -12.862 -31.076 -41.260 1.00 103.56 75 ARG B CA 1
ATOM 2216 C C . ARG B 1 82 ? -13.788 -30.231 -42.112 1.00 101.84 75 ARG B C 1
ATOM 2217 O O . ARG B 1 82 ? -13.458 -29.913 -43.264 1.00 99.14 75 ARG B O 1
ATOM 2225 N N . ALA B 1 83 ? -14.957 -29.891 -41.565 1.00 98.72 76 ALA B N 1
ATOM 2226 C CA . ALA B 1 83 ? -15.905 -29.069 -42.304 1.00 102.63 76 ALA B CA 1
ATOM 2227 C C . ALA B 1 83 ? -15.279 -27.712 -42.541 1.00 100.24 76 ALA B C 1
ATOM 2228 O O . ALA B 1 83 ? -15.399 -27.141 -43.628 1.00 97.15 76 ALA B O 1
ATOM 2230 N N . TRP B 1 84 ? -14.587 -27.223 -41.512 1.00 98.62 77 TRP B N 1
ATOM 2231 C CA . TRP B 1 84 ? -13.886 -25.949 -41.559 1.00 93.30 77 TRP B CA 1
ATOM 2232 C C . TRP B 1 84 ? -12.754 -25.907 -42.614 1.00 101.46 77 TRP B C 1
ATOM 2233 O O . TRP B 1 84 ? -12.627 -24.948 -43.380 1.00 92.17 77 TRP B O 1
ATOM 2244 N N . ALA B 1 85 ? -11.936 -26.952 -42.637 1.00 102.65 78 ALA B N 1
ATOM 2245 C CA . ALA B 1 85 ? -10.807 -27.039 -43.545 1.00 104.95 78 ALA B CA 1
ATOM 2246 C C . ALA B 1 85 ? -11.340 -27.064 -44.976 1.00 107.73 78 ALA B C 1
ATOM 2247 O O . ALA B 1 85 ? -10.733 -26.514 -45.901 1.00 112.82 78 ALA B O 1
ATOM 2249 N N . HIS B 1 86 ? -12.460 -27.750 -45.157 1.00 99.21 79 HIS B N 1
ATOM 2250 C CA . HIS B 1 86 ? -13.068 -27.826 -46.457 1.00 95.48 79 HIS B CA 1
ATOM 2251 C C . HIS B 1 86 ? -13.434 -26.438 -46.983 1.00 93.01 79 HIS B C 1
ATOM 2252 O O . HIS B 1 86 ? -13.198 -26.126 -48.147 1.00 97.19 79 HIS B O 1
ATOM 2259 N N . ALA B 1 87 ? -14.016 -25.600 -46.135 1.00 91.14 80 ALA B N 1
ATOM 2260 C CA . ALA B 1 87 ? -14.436 -24.271 -46.575 1.00 93.03 80 ALA B CA 1
ATOM 2261 C C . ALA B 1 87 ? -13.239 -23.427 -47.000 1.00 93.98 80 ALA B C 1
ATOM 2262 O O . ALA B 1 87 ? -13.263 -22.768 -48.047 1.00 89.18 80 ALA B O 1
ATOM 2272 N N . ALA B 1 89 ? -10.071 -24.430 -47.872 1.00 95.31 82 ALA B N 1
ATOM 2273 C CA . ALA B 1 89 ? -9.432 -24.969 -49.073 1.00 97.90 82 ALA B CA 1
ATOM 2274 C C . ALA B 1 89 ? -10.222 -24.567 -50.300 1.00 99.72 82 ALA B C 1
ATOM 2275 O O . ALA B 1 89 ? -9.648 -24.265 -51.356 1.00 98.73 82 ALA B O 1
ATOM 2285 N N . LYS B 1 91 ? -12.162 -21.857 -50.521 1.00 99.43 84 LYS B N 1
ATOM 2286 C CA . LYS B 1 91 ? -11.943 -20.438 -50.670 1.00 100.58 84 LYS B CA 1
ATOM 2287 C C . LYS B 1 91 ? -10.528 -20.193 -51.180 1.00 104.32 84 LYS B C 1
ATOM 2288 O O . LYS B 1 91 ? -10.330 -19.375 -52.070 1.00 112.61 84 LYS B O 1
ATOM 2294 N N . ALA B 1 92 ? -9.552 -20.938 -50.670 1.00 100.82 85 ALA B N 1
ATOM 2295 C CA . ALA B 1 92 ? -8.181 -20.736 -51.101 1.00 97.56 85 ALA B CA 1
ATOM 2296 C C . ALA B 1 92 ? -8.046 -21.073 -52.582 1.00 109.05 85 ALA B C 1
ATOM 2297 O O . ALA B 1 92 ? -7.413 -20.340 -53.335 1.00 114.21 85 ALA B O 1
ATOM 2299 N N . ALA B 1 93 ? -8.667 -22.171 -53.002 1.00 110.35 86 ALA B N 1
ATOM 2300 C CA . ALA B 1 93 ? -8.572 -22.619 -54.385 1.00 113.57 86 ALA B CA 1
ATOM 2301 C C . ALA B 1 93 ? -9.172 -21.620 -55.362 1.00 120.13 86 ALA B C 1
ATOM 2302 O O . ALA B 1 93 ? -8.642 -21.434 -56.458 1.00 123.15 86 ALA B O 1
ATOM 2304 N N . HIS B 1 94 ? -10.278 -20.979 -54.990 1.00 123.79 87 HIS B N 1
ATOM 2305 C CA . HIS B 1 94 ? -10.925 -20.085 -55.943 1.00 131.01 87 HIS B CA 1
ATOM 2306 C C . HIS B 1 94 ? -10.451 -18.650 -55.721 1.00 136.03 87 HIS B C 1
ATOM 2307 O O . HIS B 1 94 ? -10.805 -17.741 -56.475 1.00 140.34 87 HIS B O 1
ATOM 2314 N N . SER B 1 95 ? -9.618 -18.456 -54.705 1.00 134.62 88 SER B N 1
ATOM 2315 C CA . SER B 1 95 ? -9.035 -17.151 -54.470 1.00 136.23 88 SER B CA 1
ATOM 2316 C C . SER B 1 95 ? -8.003 -16.893 -55.557 1.00 149.37 88 SER B C 1
ATOM 2317 O O . SER B 1 95 ? -7.895 -15.784 -56.080 1.00 152.39 88 SER B O 1
ATOM 2320 N N . ALA B 1 96 ? -7.233 -17.933 -55.877 1.00 158.27 89 ALA B N 1
ATOM 2321 C CA . ALA B 1 96 ? -6.206 -17.839 -56.904 1.00 166.87 89 ALA B CA 1
ATOM 2322 C C . ALA B 1 96 ? -6.697 -18.208 -58.307 1.00 173.27 89 ALA B C 1
ATOM 2323 O O . ALA B 1 96 ? -5.949 -18.794 -59.086 1.00 175.29 89 ALA B O 1
ATOM 2325 N N . ASN B 1 97 ? -7.914 -17.804 -58.656 1.00 178.88 90 ASN B N 1
ATOM 2326 C CA . ASN B 1 97 ? -8.476 -18.143 -59.961 1.00 191.05 90 ASN B CA 1
ATOM 2327 C C . ASN B 1 97 ? -8.712 -16.836 -60.716 1.00 194.49 90 ASN B C 1
ATOM 2328 O O . ASN B 1 97 ? -9.223 -16.822 -61.839 1.00 196.81 90 ASN B O 1
ATOM 2333 N N . THR B 1 98 ? -8.270 -15.755 -60.073 1.00 192.83 91 THR B N 1
ATOM 2334 C CA . THR B 1 98 ? -8.441 -14.351 -60.480 1.00 196.68 91 THR B CA 1
ATOM 2335 C C . THR B 1 98 ? -9.888 -13.863 -60.629 1.00 196.96 91 THR B C 1
ATOM 2336 O O . THR B 1 98 ? -10.200 -12.755 -60.193 1.00 197.52 91 THR B O 1
ATOM 2340 N N . LYS B 1 99 ? -10.767 -14.657 -61.235 1.00 196.01 92 LYS B N 1
ATOM 2341 C CA . LYS B 1 99 ? -12.164 -14.266 -61.317 1.00 190.32 92 LYS B CA 1
ATOM 2342 C C . LYS B 1 99 ? -12.701 -14.321 -59.895 1.00 182.36 92 LYS B C 1
ATOM 2343 O O . LYS B 1 99 ? -12.262 -15.154 -59.098 1.00 178.06 92 LYS B O 1
ATOM 2349 N N . GLY B 1 100 ? -13.629 -13.432 -59.562 1.00 178.54 93 GLY B N 1
ATOM 2350 C CA . GLY B 1 100 ? -14.338 -13.558 -58.306 1.00 168.63 93 GLY B CA 1
ATOM 2351 C C . GLY B 1 100 ? -15.112 -14.854 -58.404 1.00 163.29 93 GLY B C 1
ATOM 2352 O O . GLY B 1 100 ? -15.767 -15.109 -59.414 1.00 167.64 93 GLY B O 1
ATOM 2361 N N . THR B 1 102 ? -17.798 -17.852 -58.156 1.00 142.52 95 THR B N 1
ATOM 2362 C CA . THR B 1 102 ? -19.250 -17.853 -58.330 1.00 144.03 95 THR B CA 1
ATOM 2363 C C . THR B 1 102 ? -19.988 -17.795 -56.985 1.00 141.35 95 THR B C 1
ATOM 2364 O O . THR B 1 102 ? -19.475 -18.255 -55.953 1.00 137.45 95 THR B O 1
ATOM 2368 N N . GLY B 1 103 ? -21.189 -17.216 -57.003 1.00 139.28 96 GLY B N 1
ATOM 2369 C CA . GLY B 1 103 ? -22.033 -17.152 -55.818 1.00 129.03 96 GLY B CA 1
ATOM 2370 C C . GLY B 1 103 ? -22.333 -18.550 -55.326 1.00 119.59 96 GLY B C 1
ATOM 2371 O O . GLY B 1 103 ? -22.503 -18.770 -54.133 1.00 114.46 96 GLY B O 1
ATOM 2372 N N . ARG B 1 104 ? -22.364 -19.496 -56.260 1.00 120.16 97 ARG B N 1
ATOM 2373 C CA . ARG B 1 104 ? -22.540 -20.908 -55.945 1.00 118.63 97 ARG B CA 1
ATOM 2374 C C . ARG B 1 104 ? -21.374 -21.372 -55.083 1.00 112.15 97 ARG B C 1
ATOM 2375 O O . ARG B 1 104 ? -21.548 -22.096 -54.108 1.00 111.09 97 ARG B O 1
ATOM 2383 N N . THR B 1 105 ? -20.175 -20.968 -55.474 1.00 109.42 98 THR B N 1
ATOM 2384 C CA . THR B 1 105 ? -18.985 -21.334 -54.739 1.00 105.83 98 THR B CA 1
ATOM 2385 C C . THR B 1 105 ? -18.945 -20.623 -53.394 1.00 103.65 98 THR B C 1
ATOM 2386 O O . THR B 1 105 ? -18.530 -21.228 -52.409 1.00 103.82 98 THR B O 1
ATOM 2390 N N . ARG B 1 106 ? -19.341 -19.349 -53.336 1.00 102.13 99 ARG B N 1
ATOM 2391 C CA . ARG B 1 106 ? -19.370 -18.674 -52.031 1.00 98.60 99 ARG B CA 1
ATOM 2392 C C . ARG 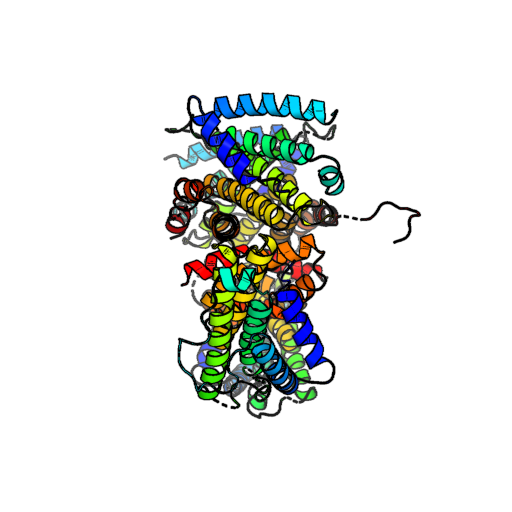B 1 106 ? -20.347 -19.357 -51.087 1.00 93.64 99 ARG B C 1
ATOM 2393 O O . ARG B 1 106 ? -20.056 -19.557 -49.904 1.00 89.69 99 ARG B O 1
ATOM 2401 N N . SER B 1 107 ? -21.494 -19.739 -51.639 1.00 94.37 100 SER B N 1
ATOM 2402 C CA . SER B 1 107 ? -22.564 -20.357 -50.873 1.00 90.12 100 SER B CA 1
ATOM 2403 C C . SER B 1 107 ? -22.137 -21.692 -50.274 1.00 88.52 100 SER B C 1
ATOM 2404 O O . SER B 1 107 ? -22.493 -22.004 -49.145 1.00 87.08 100 SER B O 1
ATOM 2407 N N . HIS B 1 108 ? -21.361 -22.469 -51.019 1.00 94.21 101 HIS B N 1
ATOM 2408 C CA . HIS B 1 108 ? -20.912 -23.768 -50.530 1.00 98.17 101 HIS B CA 1
ATOM 2409 C C . HIS B 1 108 ? -19.957 -23.590 -49.362 1.00 92.06 101 HIS B C 1
ATOM 2410 O O . HIS B 1 108 ? -20.014 -24.338 -48.387 1.00 91.05 101 HIS B O 1
ATOM 2417 N N . ILE B 1 109 ? -19.092 -22.585 -49.467 1.00 88.11 102 ILE B N 1
ATOM 2418 C CA . ILE B 1 109 ? -18.138 -22.272 -48.412 1.00 87.48 102 ILE B CA 1
ATOM 2419 C C . ILE B 1 109 ? -18.859 -21.944 -47.100 1.00 85.68 102 ILE B C 1
ATOM 2420 O O . ILE B 1 109 ? -18.491 -22.453 -46.042 1.00 85.43 102 ILE B O 1
ATOM 2425 N N . VAL B 1 110 ? -19.895 -21.113 -47.180 1.00 82.45 103 VAL B N 1
ATOM 2426 C CA . VAL B 1 110 ? -20.657 -20.740 -45.994 1.00 83.32 103 VAL B CA 1
ATOM 2427 C C . VAL B 1 110 ? -21.397 -21.937 -45.416 1.00 92.32 103 VAL B C 1
ATOM 2428 O O . VAL B 1 110 ? -21.419 -22.151 -44.210 1.00 99.24 103 VAL B O 1
ATOM 2432 N N . SER B 1 111 ? -21.983 -22.727 -46.298 1.00 94.53 104 SER B N 1
ATOM 2433 C CA . SER B 1 111 ? -22.677 -23.946 -45.921 1.00 93.16 104 SER B CA 1
ATOM 2434 C C . SER B 1 111 ? -21.766 -24.866 -45.133 1.00 86.20 104 SER B C 1
ATOM 2435 O O . SER B 1 111 ? -22.184 -25.501 -44.174 1.00 83.79 104 SER B O 1
ATOM 2438 N N . ARG B 1 112 ? -20.520 -24.964 -45.572 1.00 84.47 105 ARG B N 1
ATOM 2439 C CA . ARG B 1 112 ? -19.600 -25.878 -44.937 1.00 88.86 105 ARG B CA 1
ATOM 2440 C C . ARG B 1 112 ? -19.244 -25.386 -43.545 1.00 92.27 105 ARG B C 1
ATOM 2441 O O . ARG B 1 112 ? -19.148 -26.176 -42.609 1.00 94.01 105 ARG B O 1
ATOM 2449 N N . LEU B 1 113 ? -19.033 -24.079 -43.423 1.00 87.76 106 LEU B N 1
ATOM 2450 C CA . LEU B 1 113 ? -18.773 -23.454 -42.136 1.00 80.98 106 LEU B CA 1
ATOM 2451 C C . LEU B 1 113 ? -19.965 -23.617 -41.195 1.00 84.29 106 LEU B C 1
ATOM 2452 O O . LEU B 1 113 ? -19.807 -24.021 -40.053 1.00 87.08 106 LEU B O 1
ATOM 2457 N N . GLU B 1 114 ? -21.170 -23.394 -41.704 1.00 83.27 107 GLU B N 1
ATOM 2458 C CA . GLU B 1 114 ? -22.355 -23.462 -40.865 1.00 82.82 107 GLU B CA 1
ATOM 2459 C C . GLU B 1 114 ? -22.503 -24.871 -40.330 1.00 89.43 107 GLU B C 1
ATOM 2460 O O . GLU B 1 114 ? -23.022 -25.077 -39.235 1.00 94.41 107 GLU B O 1
ATOM 2466 N N . LYS B 1 115 ? -22.055 -25.840 -41.119 1.00 92.91 108 LYS B N 1
ATOM 2467 C CA . LYS B 1 115 ? -22.046 -27.237 -40.694 1.00 93.65 108 LYS B CA 1
ATOM 2468 C C . LYS B 1 115 ? -21.093 -27.425 -39.528 1.00 87.97 108 LYS B C 1
ATOM 2469 O O . LYS B 1 115 ? -21.436 -28.073 -38.556 1.00 91.37 108 LYS B O 1
ATOM 2475 N N . GLY B 1 116 ? -19.895 -26.858 -39.634 1.00 82.24 109 GLY B N 1
ATOM 2476 C CA . GLY B 1 116 ? -18.927 -26.953 -38.564 1.00 89.66 109 GLY B CA 1
ATOM 2477 C C . GLY B 1 116 ? -19.454 -26.278 -37.294 1.00 98.39 109 GLY B C 1
ATOM 2478 O O . GLY B 1 116 ? -19.285 -26.788 -36.183 1.00 101.92 109 GLY B O 1
ATOM 2479 N N . ALA B 1 117 ? -20.104 -25.131 -37.459 1.00 96.01 110 ALA B N 1
ATOM 2480 C CA . ALA B 1 117 ? -20.676 -2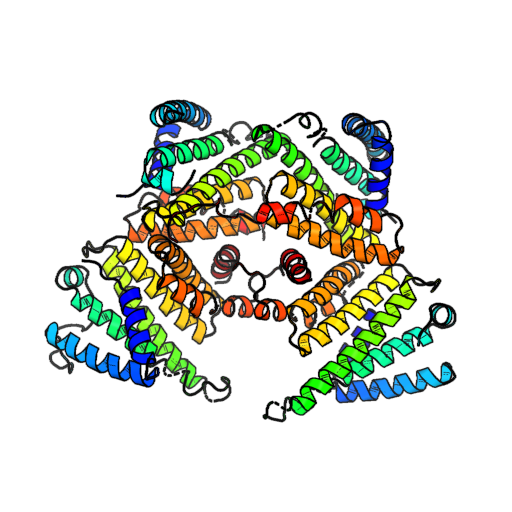4.416 -36.328 1.00 96.84 110 ALA B CA 1
ATOM 2481 C C . ALA B 1 117 ? -21.753 -25.262 -35.645 1.00 106.20 110 ALA B C 1
ATOM 2482 O O . ALA B 1 117 ? -21.741 -25.417 -34.415 1.00 106.03 110 ALA B O 1
ATOM 2484 N N . ARG B 1 118 ? -22.663 -25.815 -36.456 1.00 105.03 111 ARG B N 1
ATOM 2485 C CA . ARG B 1 118 ? -23.779 -26.614 -35.957 1.00 103.17 111 ARG B CA 1
ATOM 2486 C C . ARG B 1 118 ? -23.279 -27.799 -35.155 1.00 104.44 111 ARG B C 1
ATOM 2487 O O . ARG B 1 118 ? -23.875 -28.176 -34.145 1.00 111.50 111 ARG B O 1
ATOM 2495 N N . ILE B 1 119 ? -22.206 -28.414 -35.631 1.00 98.46 112 ILE B N 1
ATOM 2496 C CA . ILE B 1 119 ? -21.626 -29.547 -34.935 1.00 103.39 112 ILE B CA 1
ATOM 2497 C C . ILE B 1 119 ? -21.010 -29.099 -33.616 1.00 110.59 112 ILE B C 1
ATOM 2498 O O . ILE B 1 119 ? -21.169 -29.771 -32.599 1.00 125.01 112 ILE B O 1
ATOM 2503 N N . ALA B 1 120 ? -20.321 -27.962 -33.634 1.00 102.33 113 ALA B N 1
ATOM 2504 C CA . ALA B 1 120 ? -19.670 -27.421 -32.447 1.00 96.15 113 ALA B CA 1
ATOM 2505 C C . ALA B 1 120 ? -20.676 -26.952 -31.382 1.00 105.85 113 ALA B C 1
ATOM 2506 O O . ALA B 1 120 ? -20.449 -27.095 -30.173 1.00 106.69 113 ALA B O 1
ATOM 2508 N N . GLU B 1 121 ? -21.783 -26.389 -31.854 1.00 106.68 114 GLU B N 1
ATOM 2509 C CA . GLU B 1 121 ? -22.833 -25.874 -30.994 1.00 104.20 114 GLU B CA 1
ATOM 2510 C C . GLU B 1 121 ? -23.533 -27.003 -30.264 1.00 110.23 114 GLU B C 1
ATOM 2511 O O . GLU B 1 121 ? -23.848 -26.888 -29.074 1.00 109.56 114 GLU B O 1
ATOM 2517 N N . LYS B 1 122 ? -23.789 -28.088 -31.000 1.00 109.27 115 LYS B N 1
ATOM 2518 C CA . LYS B 1 122 ? -24.430 -29.286 -30.452 1.00 112.00 115 LYS B CA 1
ATOM 2519 C C . LYS B 1 122 ? -23.529 -30.027 -29.468 1.00 108.33 115 LYS B C 1
ATOM 2520 O O . LYS B 1 122 ? -24.008 -30.698 -28.558 1.00 111.81 115 LYS B O 1
ATOM 2526 N N . LEU B 1 123 ? -22.223 -29.930 -29.675 1.00 102.33 116 LEU B N 1
ATOM 2527 C CA . LEU B 1 123 ? -21.278 -30.534 -28.756 1.00 104.69 116 LEU B CA 1
ATOM 2528 C C . LEU B 1 123 ? -21.329 -29.779 -27.433 1.00 117.02 116 LEU B C 1
ATOM 2529 O O . LEU B 1 123 ? -21.354 -30.378 -26.357 1.00 124.86 116 LEU B O 1
ATOM 2534 N N . ALA B 1 124 ? -21.359 -28.451 -27.525 1.00 114.07 117 ALA B N 1
ATOM 2535 C CA . ALA B 1 124 ? -21.427 -27.601 -26.352 1.00 113.41 117 ALA B CA 1
ATOM 2536 C C . ALA B 1 124 ? -22.736 -27.848 -25.581 1.00 123.63 117 ALA B C 1
ATOM 2537 O O . ALA B 1 124 ? -22.731 -27.967 -24.361 1.00 126.91 117 ALA B O 1
ATOM 2539 N N . GLN B 1 125 ? -23.852 -27.927 -26.303 1.00 129.34 118 GLN B N 1
ATOM 2540 C CA . GLN B 1 125 ? -25.167 -28.133 -25.694 1.00 140.95 118 GLN B CA 1
ATOM 2541 C C . GLN B 1 125 ? -25.214 -29.459 -24.988 1.00 142.34 118 GLN B C 1
ATOM 2542 O O . GLN B 1 125 ? -25.787 -29.573 -23.898 1.00 147.88 118 GLN B O 1
ATOM 2548 N N . ALA B 1 126 ? -24.620 -30.470 -25.614 1.00 138.89 119 ALA B N 1
ATOM 2549 C CA . ALA B 1 126 ? -24.571 -31.790 -24.999 1.00 144.81 119 ALA B CA 1
ATOM 2550 C C . ALA B 1 126 ? -23.678 -31.691 -23.774 1.00 148.52 119 ALA B C 1
ATOM 2551 O O . ALA B 1 126 ? -23.984 -32.261 -22.729 1.00 153.88 119 ALA B O 1
ATOM 2553 N N . LEU B 1 127 ? -22.568 -30.969 -23.911 1.00 141.97 120 LEU B N 1
ATOM 2554 C CA . LEU B 1 127 ? -21.661 -30.767 -22.786 1.00 142.64 120 LEU B CA 1
ATOM 2555 C C . LEU B 1 127 ? -22.299 -30.017 -21.607 1.00 147.44 120 LEU B C 1
ATOM 2556 O O . LEU B 1 127 ? -21.921 -30.240 -20.460 1.00 150.72 120 LEU B O 1
ATOM 2561 N N . SER B 1 128 ? -23.243 -29.123 -21.891 1.00 148.14 121 SER B N 1
ATOM 2562 C CA . SER B 1 128 ? -23.831 -28.259 -20.862 1.00 154.53 121 SER B CA 1
ATOM 2563 C C . SER B 1 128 ? -24.852 -28.997 -19.975 1.00 175.91 121 SER B C 1
ATOM 2564 O O . SER B 1 128 ? -24.615 -29.163 -18.778 1.00 182.49 121 SER B O 1
ATOM 2567 N N . ASP B 1 129 ? -25.995 -29.396 -20.537 1.00 188.83 122 ASP B N 1
ATOM 2568 C CA . ASP B 1 129 ? -27.135 -29.836 -19.717 1.00 207.95 122 ASP B CA 1
ATOM 2569 C C . ASP B 1 129 ? -26.937 -31.212 -19.075 1.00 213.28 122 ASP B C 1
ATOM 2570 O O . ASP B 1 129 ? -27.178 -31.391 -17.872 1.00 221.71 122 ASP B O 1
ATOM 2575 N N . GLY B 1 130 ? -26.517 -32.187 -19.873 1.00 206.72 123 GLY B N 1
ATOM 2576 C CA . GLY B 1 130 ? -26.543 -33.563 -19.417 1.00 214.99 123 GLY B CA 1
ATOM 2577 C C . GLY B 1 130 ? -25.425 -33.838 -18.431 1.00 219.34 123 GLY B C 1
ATOM 2578 O O . GLY B 1 130 ? -24.487 -33.045 -18.316 1.00 219.57 123 GLY B O 1
ATOM 2579 N N . ALA B 1 131 ? -25.523 -34.955 -17.718 1.00 223.48 124 ALA B N 1
ATOM 2580 C CA . ALA B 1 131 ? -24.477 -35.369 -16.792 1.00 172.25 124 ALA B CA 1
ATOM 2581 C C . ALA B 1 131 ? -23.286 -35.856 -17.615 1.00 179.94 124 ALA B C 1
ATOM 2582 O O . ALA B 1 131 ? -22.918 -37.022 -17.574 1.00 166.86 124 ALA B O 1
ATOM 2584 N N . SER B 1 132 ? -22.719 -34.953 -18.404 1.00 171.89 125 SER B N 1
ATOM 2585 C CA . SER B 1 132 ? -21.570 -35.243 -19.248 1.00 162.52 125 SER B CA 1
ATOM 2586 C C . SER B 1 132 ? -20.280 -35.531 -18.479 1.00 159.23 125 SER B C 1
ATOM 2587 O O . SER B 1 132 ? -19.383 -36.192 -19.002 1.00 151.95 125 SER B O 1
ATOM 2590 N N . GLY B 1 133 ? -20.173 -35.010 -17.259 1.00 162.59 126 GLY B N 1
ATOM 2591 C CA . GLY B 1 133 ? -18.972 -35.192 -16.464 1.00 162.22 126 GLY B CA 1
ATOM 2592 C C . GLY B 1 133 ? -17.933 -34.123 -16.755 1.00 155.64 126 GLY B C 1
ATOM 2593 O O . GLY B 1 133 ? -16.836 -34.144 -16.197 1.00 155.75 126 GLY B O 1
ATOM 2594 N N . ALA B 1 134 ? -18.297 -33.186 -17.630 1.00 150.63 127 ALA B N 1
ATOM 2595 C CA . ALA B 1 134 ? -17.398 -32.148 -18.124 1.00 140.01 127 ALA B CA 1
ATOM 2596 C C . ALA B 1 134 ? -17.070 -31.087 -17.088 1.00 147.36 127 ALA B C 1
ATOM 2597 O O . ALA B 1 134 ? -17.944 -30.639 -16.354 1.00 153.55 127 ALA B O 1
ATOM 2599 N N . SER B 1 135 ? -15.808 -30.668 -17.064 1.00 147.01 128 SER B N 1
ATOM 2600 C CA . SER B 1 135 ? -15.347 -29.601 -16.175 1.00 152.16 128 SER B CA 1
ATOM 2601 C C . SER B 1 135 ? -16.051 -28.287 -16.490 1.00 142.67 128 SER B C 1
ATOM 2602 O O . SER B 1 135 ? -16.603 -28.121 -17.571 1.00 145.01 128 SER B O 1
ATOM 2605 N N . PRO B 1 136 ? -16.075 -27.353 -15.528 1.00 132.00 129 PRO B N 1
ATOM 2606 C CA . PRO B 1 136 ? -16.628 -26.040 -15.862 1.00 126.06 129 PRO B CA 1
ATOM 2607 C C . PRO B 1 136 ? -15.825 -25.355 -16.961 1.00 123.98 129 PRO B C 1
ATOM 2608 O O . PRO B 1 136 ? -16.389 -24.720 -17.848 1.00 120.16 129 PRO B O 1
ATOM 2612 N N . THR B 1 137 ? -14.509 -25.528 -16.906 1.00 125.75 130 THR B N 1
ATOM 2613 C CA . THR B 1 137 ? -13.590 -24.954 -17.881 1.00 114.88 130 THR B CA 1
ATOM 2614 C C . THR B 1 137 ? -13.853 -25.531 -19.265 1.00 115.76 130 THR B C 1
ATOM 2615 O O . THR B 1 137 ? -13.859 -24.806 -20.260 1.00 114.78 130 THR B O 1
ATOM 2619 N N . ASP B 1 138 ? -14.102 -26.836 -19.306 1.00 118.21 131 ASP B N 1
ATOM 2620 C CA . ASP B 1 138 ? -14.387 -27.556 -20.534 1.00 113.85 131 ASP B CA 1
ATOM 2621 C C . ASP B 1 138 ? -15.687 -27.096 -21.171 1.00 111.36 131 ASP B C 1
ATOM 2622 O O . ASP B 1 138 ? -15.785 -26.982 -22.374 1.00 111.55 131 ASP B O 1
ATOM 2627 N N . ILE B 1 139 ? -16.695 -26.843 -20.359 1.00 123.52 132 ILE B N 1
ATOM 2628 C CA . ILE B 1 139 ? -17.982 -26.378 -20.858 1.00 119.38 132 ILE B CA 1
ATOM 2629 C C . ILE B 1 139 ? -17.817 -25.035 -21.534 1.00 113.69 132 ILE B C 1
ATOM 2630 O O . ILE B 1 139 ? -18.443 -24.776 -22.562 1.00 115.76 132 ILE B O 1
ATOM 2635 N N . LEU B 1 140 ? -16.989 -24.182 -20.926 1.00 113.00 133 LEU B N 1
ATOM 2636 C CA . LEU B 1 140 ? -16.629 -22.858 -21.460 1.00 109.74 133 LEU B CA 1
ATOM 2637 C C . LEU B 1 140 ? -15.825 -22.914 -22.766 1.00 109.47 133 LEU B C 1
ATOM 2638 O O . LEU B 1 140 ? -16.089 -22.154 -23.700 1.00 90.99 133 LEU B O 1
ATOM 2643 N N . ASP B 1 141 ? -14.807 -23.774 -22.784 1.00 110.31 134 ASP B N 1
ATOM 2644 C CA . ASP B 1 141 ? -13.940 -23.961 -23.939 1.00 103.38 134 ASP B CA 1
ATOM 2645 C C . ASP B 1 141 ? -14.771 -24.398 -25.143 1.00 104.95 134 ASP B C 1
ATOM 2646 O O . ASP B 1 141 ? -14.594 -23.897 -26.249 1.00 103.69 134 ASP B O 1
ATOM 2651 N N . ALA B 1 142 ? -15.652 -25.367 -24.933 1.00 106.53 135 ALA B N 1
ATOM 2652 C CA . ALA B 1 142 ? -16.554 -25.799 -25.991 1.00 108.74 135 ALA B CA 1
ATOM 2653 C C . ALA B 1 142 ? -17.416 -24.643 -26.495 1.00 108.93 135 ALA B C 1
ATOM 2654 O O . ALA B 1 142 ? -17.582 -24.479 -27.703 1.00 112.91 135 ALA B O 1
ATOM 2656 N N . ARG B 1 143 ? -17.969 -23.841 -25.591 1.00 106.57 136 ARG B N 1
ATOM 2657 C CA . ARG B 1 143 ? -18.827 -22.752 -26.050 1.00 104.25 136 ARG B CA 1
ATOM 2658 C C . ARG B 1 143 ? -18.077 -21.696 -26.840 1.00 97.28 136 ARG B C 1
ATOM 2659 O O . ARG B 1 143 ? -18.609 -21.142 -27.800 1.00 100.08 136 ARG B O 1
ATOM 2667 N N . ALA B 1 144 ? -16.866 -21.386 -26.404 1.00 88.86 137 ALA B N 1
ATOM 2668 C CA . ALA B 1 144 ? -16.024 -20.460 -27.134 1.00 81.74 137 ALA B CA 1
ATOM 2669 C C . ALA B 1 144 ? -15.728 -21.032 -28.513 1.00 81.87 137 ALA B C 1
ATOM 2670 O O . ALA B 1 144 ? -15.836 -20.340 -29.510 1.00 80.84 137 ALA B O 1
ATOM 2672 N N . TYR B 1 145 ? -15.337 -22.294 -28.563 1.00 85.26 138 TYR B N 1
ATOM 2673 C CA . TYR B 1 145 ? -15.042 -22.896 -29.840 1.00 96.97 138 TYR B CA 1
ATOM 2674 C C . TYR B 1 145 ? -16.244 -22.857 -30.780 1.00 101.55 138 TYR B C 1
ATOM 2675 O O . TYR B 1 145 ? -16.087 -22.557 -31.969 1.00 102.60 138 TYR B O 1
ATOM 2684 N N . ALA B 1 146 ? -17.432 -23.144 -30.252 1.00 101.80 139 ALA B N 1
ATOM 2685 C CA . ALA B 1 146 ? -18.654 -23.108 -31.060 1.00 102.99 139 ALA B CA 1
ATOM 2686 C C . ALA B 1 146 ? -18.961 -21.701 -31.559 1.00 100.23 139 ALA B C 1
ATOM 2687 O O . ALA B 1 146 ? -19.532 -21.532 -32.633 1.00 107.32 139 ALA B O 1
ATOM 2689 N N . ALA B 1 147 ? -18.639 -20.702 -30.748 1.00 93.94 140 ALA B N 1
ATOM 2690 C CA . ALA B 1 147 ? -18.861 -19.303 -31.109 1.00 90.34 140 ALA B CA 1
ATOM 2691 C C . ALA B 1 147 ? -17.846 -18.862 -32.145 1.00 91.44 140 ALA B C 1
ATOM 2692 O O . ALA B 1 147 ? -18.101 -17.946 -32.924 1.00 87.93 140 ALA B O 1
ATOM 2694 N N . LEU B 1 148 ? -16.665 -19.472 -32.085 1.00 93.33 141 LEU B N 1
ATOM 2695 C CA . LEU B 1 148 ? -15.586 -19.167 -33.006 1.00 87.01 141 LEU B CA 1
ATOM 2696 C C . LEU B 1 148 ? -15.950 -19.637 -34.400 1.00 93.09 141 LEU B C 1
ATOM 2697 O O . LEU B 1 148 ? -15.874 -18.875 -35.364 1.00 92.73 141 LEU B O 1
ATOM 2702 N N . LEU B 1 149 ? -16.400 -20.884 -34.498 1.00 96.42 142 LEU B N 1
ATOM 2703 C CA . LEU B 1 149 ? -16.781 -21.411 -35.791 1.00 90.04 142 LEU B CA 1
ATOM 2704 C C . LEU B 1 149 ? -17.983 -20.628 -36.278 1.00 95.27 142 LEU B C 1
ATOM 2705 O O . LEU B 1 149 ? -18.097 -20.357 -37.473 1.00 99.84 142 LEU B O 1
ATOM 2710 N N . ARG B 1 150 ? -18.892 -20.265 -35.372 1.00 89.94 143 ARG B N 1
ATOM 2711 C CA . ARG B 1 150 ? -20.056 -19.525 -35.825 1.00 84.68 143 ARG B CA 1
ATOM 2712 C C . ARG B 1 150 ? -19.683 -18.150 -36.343 1.00 82.59 143 ARG B C 1
ATOM 2713 O O . ARG B 1 150 ? -20.230 -17.688 -37.337 1.00 89.20 143 ARG B O 1
ATOM 2721 N N . GLY B 1 151 ? -18.730 -17.502 -35.697 1.00 78.13 144 GLY B N 1
ATOM 2722 C CA . GLY B 1 151 ? -18.301 -16.200 -36.164 1.00 74.14 144 GLY B CA 1
ATOM 2723 C C . GLY B 1 151 ? -17.725 -16.347 -37.559 1.00 81.40 144 GLY B C 1
ATOM 2724 O O . GLY B 1 151 ? -18.016 -15.571 -38.467 1.00 82.53 144 GLY B O 1
ATOM 2725 N N . ALA B 1 152 ? -16.938 -17.400 -37.730 1.00 79.47 145 ALA B N 1
ATOM 2726 C CA . ALA B 1 152 ? -16.281 -17.652 -38.981 1.00 75.84 145 ALA B CA 1
ATOM 2727 C C . ALA B 1 152 ? -17.325 -17.779 -40.086 1.00 83.66 145 ALA B C 1
ATOM 2728 O O . ALA B 1 152 ? -17.170 -17.199 -41.163 1.00 79.37 145 ALA B O 1
ATOM 2730 N N . ALA B 1 153 ? -18.411 -18.498 -39.805 1.00 87.74 146 ALA B N 1
ATOM 2731 C CA . ALA B 1 153 ? -19.464 -18.679 -40.805 1.00 87.93 146 ALA B CA 1
ATOM 2732 C C . ALA B 1 153 ? -20.126 -17.354 -41.188 1.00 91.14 146 ALA B C 1
ATOM 2733 O O . ALA B 1 153 ? -20.252 -17.036 -42.376 1.00 95.89 146 ALA B O 1
ATOM 2735 N N . LEU B 1 154 ? -20.519 -16.574 -40.182 1.00 85.63 147 LEU B N 1
ATOM 2736 C CA . LEU B 1 154 ? -21.210 -15.308 -40.410 1.00 83.44 147 LEU B CA 1
ATOM 2737 C C . LEU B 1 154 ? -20.286 -14.276 -41.073 1.00 82.84 147 LEU B C 1
ATOM 2738 O O . LEU B 1 154 ? -20.726 -13.424 -41.851 1.00 90.19 147 LEU B O 1
ATOM 2743 N N . PHE B 1 155 ? -19.002 -14.358 -40.752 1.00 72.18 148 PHE B N 1
ATOM 2744 C CA . PHE B 1 155 ? -18.003 -13.491 -41.345 1.00 71.47 148 PHE B CA 1
ATOM 2745 C C . PHE B 1 155 ? -17.896 -13.783 -42.851 1.00 79.30 148 PHE B C 1
ATOM 2746 O O . PHE B 1 155 ? -17.841 -12.887 -43.688 1.00 75.93 148 PHE B O 1
ATOM 2754 N N . GLU B 1 156 ? -17.894 -15.062 -43.187 1.00 85.78 149 GLU B N 1
ATOM 2755 C CA . GLU B 1 156 ? -17.799 -15.455 -44.564 1.00 90.43 149 GLU B CA 1
ATOM 2756 C C . GLU B 1 156 ? -19.082 -15.079 -45.295 1.00 96.33 149 GLU B C 1
ATOM 2757 O O . GLU B 1 156 ? -19.065 -14.675 -46.461 1.00 96.64 149 GLU B O 1
ATOM 2763 N N . LYS B 1 157 ? -20.190 -15.151 -44.568 1.00 94.17 150 LYS B N 1
ATOM 2764 C CA . LYS B 1 157 ? -21.490 -14.794 -45.111 1.00 90.36 150 LYS B CA 1
ATOM 2765 C C . LYS B 1 157 ? -21.647 -13.281 -45.222 1.00 91.97 150 LYS B C 1
ATOM 2766 O O . LYS B 1 157 ? -22.617 -12.802 -45.806 1.00 93.69 150 LYS B O 1
ATOM 2772 N N . GLN B 1 158 ? -20.692 -12.541 -44.656 1.00 87.45 151 GLN B N 1
ATOM 2773 C CA . GLN B 1 158 ? -20.723 -11.072 -44.639 1.00 87.01 151 GLN B CA 1
ATOM 2774 C C . GLN B 1 158 ? -21.857 -10.471 -43.808 1.00 80.94 151 GLN B C 1
ATOM 2775 O O . GLN B 1 158 ? -22.332 -9.372 -44.096 1.00 80.55 151 GLN B O 1
ATOM 2781 N N . ASN B 1 159 ? -22.314 -11.216 -42.812 1.00 78.74 152 ASN B N 1
ATOM 2782 C CA . ASN B 1 159 ? -23.273 -10.704 -41.862 1.00 87.95 152 ASN B CA 1
ATOM 2783 C C . ASN B 1 159 ? -22.479 -10.199 -40.657 1.00 86.65 152 ASN B C 1
ATOM 2784 O O . ASN B 1 159 ? -22.348 -10.878 -39.648 1.00 90.28 152 ASN B O 1
ATOM 2789 N N . TRP B 1 160 ? -21.915 -9.011 -40.794 1.00 84.47 153 TRP B N 1
ATOM 2790 C CA . TRP B 1 160 ? -20.943 -8.513 -39.850 1.00 81.01 153 TRP B CA 1
ATOM 2791 C C . TRP B 1 160 ? -21.468 -8.417 -38.434 1.00 88.56 153 TRP B C 1
ATOM 2792 O O . TRP B 1 160 ? -20.774 -8.798 -37.495 1.00 92.12 153 TRP B O 1
ATOM 2803 N N . GLY B 1 161 ? -22.685 -7.903 -38.283 1.00 90.29 154 GLY B N 1
ATOM 2804 C CA . GLY B 1 161 ? -23.267 -7.740 -36.966 1.00 88.96 154 GLY B CA 1
ATOM 2805 C C . GLY B 1 161 ? -23.451 -9.063 -36.249 1.00 91.10 154 GLY B C 1
ATOM 2806 O O . GLY B 1 161 ? -22.992 -9.262 -35.120 1.00 94.45 154 GLY B O 1
ATOM 2807 N N . ALA B 1 162 ? -24.090 -10.000 -36.930 1.00 89.38 155 ALA B N 1
ATOM 2808 C CA . ALA B 1 162 ? -24.353 -11.286 -36.328 1.00 89.20 155 ALA B CA 1
ATOM 2809 C C . ALA B 1 162 ? -23.015 -11.928 -36.009 1.00 88.25 155 ALA B C 1
ATOM 2810 O O . ALA B 1 162 ? -22.848 -12.578 -34.989 1.00 90.03 155 ALA B O 1
ATOM 2812 N N . CYS B 1 163 ? -22.051 -11.722 -36.891 1.00 88.13 156 CYS B N 1
ATOM 2813 C CA . CYS B 1 163 ? -20.742 -12.326 -36.717 1.00 81.57 156 CYS B CA 1
ATOM 2814 C C . CYS B 1 163 ? -20.078 -11.801 -35.458 1.00 79.97 156 CYS B C 1
ATOM 2815 O O . CYS B 1 163 ? -19.403 -12.546 -34.756 1.00 83.66 156 CYS B O 1
ATOM 2818 N N . LEU B 1 164 ? -20.281 -10.517 -35.182 1.00 77.74 157 LEU B N 1
ATOM 2819 C CA . LEU B 1 164 ? -19.703 -9.856 -34.017 1.00 74.33 157 LEU B CA 1
ATOM 2820 C C . LEU B 1 164 ? -20.228 -10.353 -32.662 1.00 75.89 157 LEU B C 1
ATOM 2821 O O . LEU B 1 164 ? -19.472 -10.443 -31.700 1.00 77.02 157 LEU B O 1
ATOM 2826 N N . LYS B 1 165 ? -21.509 -10.692 -32.589 1.00 73.18 158 LYS B N 1
ATOM 2827 C CA . LYS B 1 165 ? -22.041 -11.217 -31.349 1.00 77.52 158 LYS B CA 1
ATOM 2828 C C . LYS B 1 165 ? -21.255 -12.447 -30.998 1.00 82.38 158 LYS B C 1
ATOM 2829 O O . LYS B 1 165 ? -20.748 -12.570 -29.902 1.00 93.44 158 LYS B O 1
ATOM 2835 N N . SER B 1 166 ? -21.086 -13.324 -31.975 1.00 83.68 159 SER B N 1
ATOM 2836 C CA . SER B 1 166 ? -20.405 -14.587 -31.755 1.00 81.99 159 SER B CA 1
ATOM 2837 C C . SER B 1 166 ? -18.949 -14.404 -31.362 1.00 82.58 159 SER B C 1
ATOM 2838 O O . SER B 1 166 ? -18.461 -15.033 -30.429 1.00 89.07 159 SER B O 1
ATOM 2841 N N . TYR B 1 167 ? -18.252 -13.545 -32.079 1.00 73.69 160 TYR B N 1
ATOM 2842 C CA . TYR B 1 167 ? -16.861 -13.306 -31.781 1.00 74.51 160 TYR B CA 1
ATOM 2843 C C . TYR B 1 167 ? -16.724 -12.657 -30.396 1.00 81.98 160 TYR B C 1
ATOM 2844 O O . TYR B 1 167 ? -15.732 -12.877 -29.700 1.00 88.18 160 TYR B O 1
ATOM 2853 N N . ALA B 1 168 ? -17.727 -11.885 -29.983 1.00 75.49 161 ALA B N 1
ATOM 2854 C CA . ALA B 1 168 ? -17.692 -11.275 -28.661 1.00 78.62 161 ALA B CA 1
ATOM 2855 C C . ALA B 1 168 ? -17.696 -12.340 -27.558 1.00 78.12 161 ALA B C 1
ATOM 2856 O O . ALA B 1 168 ? -16.900 -12.300 -26.620 1.00 80.19 161 ALA B O 1
ATOM 2858 N N . ILE B 1 169 ? -18.585 -13.310 -27.703 1.00 77.04 162 ILE B N 1
ATOM 2859 C CA . ILE B 1 169 ? -18.702 -14.379 -26.741 1.00 81.36 162 ILE B CA 1
ATOM 2860 C C . ILE B 1 169 ? -17.371 -15.103 -26.616 1.00 88.22 162 ILE B C 1
ATOM 2861 O O . ILE B 1 169 ? -16.839 -15.240 -25.521 1.00 96.49 162 ILE B O 1
ATOM 2866 N N . CYS B 1 170 ? -16.808 -15.549 -27.726 1.00 86.82 163 CYS B N 1
ATOM 2867 C CA . CYS B 1 170 ? -15.579 -16.328 -27.608 1.00 88.54 163 CYS B CA 1
ATOM 2868 C C . CYS B 1 170 ? -14.376 -15.467 -27.203 1.00 77.75 163 CYS B C 1
ATOM 2869 O O . CYS B 1 170 ? -13.487 -15.940 -26.492 1.00 79.30 163 CYS B O 1
ATOM 2872 N N . ARG B 1 171 ? -14.353 -14.205 -27.601 1.00 72.07 164 ARG B N 1
ATOM 2873 C CA . ARG B 1 171 ? -13.258 -13.358 -27.145 1.00 74.89 164 ARG B CA 1
ATOM 2874 C C . ARG B 1 171 ? -13.247 -13.202 -25.628 1.00 80.58 164 ARG B C 1
ATOM 2875 O O . ARG B 1 171 ? -12.200 -13.309 -24.988 1.00 84.00 164 ARG B O 1
ATOM 2883 N N . ILE B 1 172 ? -14.427 -12.994 -25.059 1.00 81.40 165 ILE B N 1
ATOM 2884 C CA . ILE B 1 172 ? -14.557 -12.841 -23.619 1.00 83.72 165 ILE B CA 1
ATOM 2885 C C . ILE B 1 172 ? -14.134 -14.134 -22.917 1.00 86.23 165 ILE B C 1
ATOM 2886 O O . ILE B 1 172 ? -13.354 -14.124 -21.962 1.00 88.88 165 ILE B O 1
ATOM 2891 N N . ILE B 1 173 ? -14.654 -15.252 -23.394 1.00 83.47 166 ILE B N 1
ATOM 2892 C CA . ILE B 1 173 ? -14.334 -16.523 -22.790 1.00 83.39 166 ILE B CA 1
ATOM 2893 C C . ILE B 1 173 ? -12.854 -16.873 -22.953 1.00 87.43 166 ILE B C 1
ATOM 2894 O O . ILE B 1 173 ? -12.198 -17.265 -21.995 1.00 92.70 166 ILE B O 1
ATOM 2899 N N . TYR B 1 174 ? -12.322 -16.711 -24.156 1.00 87.26 167 TYR B N 1
ATOM 2900 C CA . TYR B 1 174 ? -10.932 -17.075 -24.406 1.00 91.64 167 TYR B CA 1
ATOM 2901 C C . TYR B 1 174 ? -9.939 -16.210 -23.646 1.00 90.73 167 TYR B C 1
ATOM 2902 O O . TYR B 1 174 ? -8.905 -16.691 -23.205 1.00 98.24 167 TYR B O 1
ATOM 2911 N N . THR B 1 175 ? -10.222 -14.930 -23.498 1.00 87.40 168 THR B N 1
ATOM 2912 C CA . THR B 1 175 ? -9.302 -14.123 -22.716 1.00 89.05 168 THR B CA 1
ATOM 2913 C C . THR B 1 175 ? -9.207 -14.595 -21.247 1.00 90.30 168 THR B C 1
ATOM 2914 O O . THR B 1 175 ? -8.164 -14.435 -20.618 1.00 93.81 168 THR B O 1
ATOM 2918 N N . ALA B 1 176 ? -10.286 -15.151 -20.699 1.00 85.87 169 ALA B N 1
ATOM 2919 C CA . ALA B 1 176 ? -10.259 -15.715 -19.346 1.00 89.06 169 ALA B CA 1
ATOM 2920 C C . ALA B 1 176 ? -9.378 -16.985 -19.298 1.00 95.84 169 ALA B C 1
ATOM 2921 O O . ALA B 1 176 ? -8.639 -17.216 -18.331 1.00 102.81 169 ALA B O 1
ATOM 2923 N N . LEU B 1 177 ? -9.501 -17.824 -20.324 1.00 91.07 170 LEU B N 1
ATOM 2924 C CA . LEU B 1 177 ? -8.719 -19.060 -20.454 1.00 96.54 170 LEU B CA 1
ATOM 2925 C C . LEU B 1 177 ? -7.210 -18.843 -20.679 1.00 97.70 170 LEU B C 1
ATOM 2926 O O . LEU B 1 177 ? -6.396 -19.739 -20.413 1.00 99.97 170 LEU B O 1
ATOM 2931 N N . ALA B 1 178 ? -6.858 -17.699 -21.258 1.00 93.35 171 ALA B N 1
ATOM 2932 C CA . ALA B 1 178 ? -5.464 -17.346 -21.522 1.00 97.34 171 ALA B CA 1
ATOM 2933 C C . ALA B 1 178 ? -4.645 -17.066 -20.254 1.00 111.16 171 ALA B C 1
ATOM 2934 O O . ALA B 1 178 ? -3.571 -17.635 -20.048 1.00 116.00 171 ALA B O 1
ATOM 2936 N N . THR B 1 179 ? -5.165 -16.189 -19.403 1.00 120.03 172 THR B N 1
ATOM 2937 C CA . THR B 1 179 ? -4.442 -15.755 -18.208 1.00 130.99 172 THR B CA 1
ATOM 2938 C C . THR B 1 179 ? -4.159 -16.921 -17.254 1.00 143.45 172 THR B C 1
ATOM 2939 O O . THR B 1 179 ? -3.145 -16.917 -16.556 1.00 149.64 172 THR B O 1
ATOM 2943 N N . SER B 1 180 ? -5.054 -17.905 -17.207 1.00 158.38 173 SER B N 1
ATOM 2944 C CA . SER B 1 180 ? -4.803 -19.104 -16.410 1.00 168.83 173 SER B CA 1
ATOM 2945 C C . SER B 1 180 ? -3.645 -19.930 -16.974 1.00 176.27 173 SER B C 1
ATOM 2946 O O . SER B 1 180 ? -3.695 -20.404 -18.115 1.00 178.04 173 SER B O 1
ATOM 2949 N N . ASP B 1 184 ? -0.744 -19.162 -23.454 1.00 149.44 177 ASP B N 1
ATOM 2950 C CA . ASP B 1 184 ? 0.237 -18.908 -24.505 1.00 150.30 177 ASP B CA 1
ATOM 2951 C C . ASP B 1 184 ? -0.278 -19.327 -25.879 1.00 144.50 177 ASP B C 1
ATOM 2952 O O . ASP B 1 184 ? 0.323 -18.982 -26.893 1.00 147.15 177 ASP B O 1
ATOM 2957 N N . ILE B 1 185 ? -1.377 -20.080 -25.916 1.00 135.41 178 ILE B N 1
ATOM 2958 C CA . ILE B 1 185 ? -1.980 -20.454 -27.192 1.00 120.65 178 ILE B CA 1
ATOM 2959 C C . ILE B 1 185 ? -3.328 -19.778 -27.329 1.00 113.39 178 ILE B C 1
ATOM 2960 O O . ILE B 1 185 ? -3.754 -19.486 -28.438 1.00 109.62 178 ILE B O 1
ATOM 2965 N N . PHE B 1 186 ? -4.013 -19.550 -26.211 1.00 113.86 179 PHE B N 1
ATOM 2966 C CA . PHE B 1 186 ? -5.264 -18.829 -26.254 1.00 109.70 179 PHE B CA 1
ATOM 2967 C C . PHE B 1 186 ? -4.891 -17.400 -26.646 1.00 112.85 179 PHE B C 1
ATOM 2968 O O . PHE B 1 186 ? -5.616 -16.738 -27.389 1.00 114.29 179 PHE B O 1
ATOM 2976 N N . LYS B 1 187 ? -3.744 -16.934 -26.151 1.00 113.15 180 LYS B N 1
ATOM 2977 C CA . LYS B 1 187 ? -3.265 -15.595 -26.480 1.00 110.27 180 LYS B CA 1
ATOM 2978 C C . LYS B 1 187 ? -2.972 -15.483 -27.969 1.00 110.24 180 LYS B C 1
ATOM 2979 O O . LYS B 1 187 ? -3.259 -14.468 -28.585 1.00 109.48 180 LYS B O 1
ATOM 2985 N N . GLU B 1 188 ? -2.409 -16.531 -28.554 1.00 113.07 181 GLU B N 1
ATOM 2986 C CA . GLU B 1 188 ? -2.139 -16.512 -29.980 1.00 111.74 181 GLU B CA 1
ATOM 2987 C C . GLU B 1 188 ? -3.460 -16.526 -30.740 1.00 103.01 181 GLU B C 1
ATOM 2988 O O . GLU B 1 188 ? -3.620 -15.813 -31.733 1.00 97.60 181 GLU B O 1
ATOM 2994 N N . LEU B 1 189 ? -4.405 -17.333 -30.268 1.00 97.44 182 LEU B N 1
ATOM 2995 C CA . LEU B 1 189 ? -5.688 -17.472 -30.946 1.00 91.42 182 LEU B CA 1
ATOM 2996 C C . LEU B 1 189 ? -6.465 -16.170 -30.979 1.00 89.33 182 LEU B C 1
ATOM 2997 O O . LEU B 1 189 ? -7.077 -15.838 -32.003 1.00 88.76 182 LEU B O 1
ATOM 3002 N N . LEU B 1 190 ? -6.407 -15.439 -29.864 1.00 83.13 183 LEU B N 1
ATOM 3003 C CA . LEU B 1 190 ? -7.005 -14.115 -29.708 1.00 77.09 183 LEU B CA 1
ATOM 3004 C C . LEU B 1 190 ? -6.317 -13.113 -30.595 1.00 80.59 183 LEU B C 1
ATOM 3005 O O . LEU B 1 190 ? -6.945 -12.255 -31.186 1.00 79.33 183 LEU B O 1
ATOM 3010 N N . SER B 1 191 ? -4.994 -13.180 -30.582 1.00 87.23 184 SER B N 1
ATOM 3011 C CA . SER B 1 191 ? -4.134 -12.244 -31.281 1.00 87.57 184 SER B CA 1
ATOM 3012 C C . SER B 1 191 ? -4.172 -12.380 -32.795 1.00 86.70 184 SER B C 1
ATOM 3013 O O . SER B 1 191 ? -4.230 -11.392 -33.509 1.00 85.58 184 SER B O 1
ATOM 3016 N N . ASP B 1 192 ? -4.138 -13.610 -33.282 1.00 95.85 185 ASP B N 1
ATOM 3017 C CA . ASP B 1 192 ? -3.932 -13.856 -34.700 1.00 98.16 185 ASP B CA 1
ATOM 3018 C C . ASP B 1 192 ? -5.198 -14.111 -35.502 1.00 95.14 185 ASP B C 1
ATOM 3019 O O . ASP B 1 192 ? -5.182 -14.000 -36.715 1.00 107.18 185 ASP B O 1
ATOM 3024 N N . THR B 1 193 ? -6.292 -14.449 -34.837 1.00 90.90 186 THR B N 1
ATOM 3025 C CA . THR B 1 193 ? -7.531 -14.805 -35.524 1.00 84.06 186 THR B CA 1
ATOM 3026 C C . THR B 1 193 ? -8.711 -13.955 -35.059 1.00 85.69 186 THR B C 1
ATOM 3027 O O . THR B 1 193 ? -9.416 -13.354 -35.868 1.00 88.65 186 THR B O 1
ATOM 3031 N N . ILE B 1 194 ? -8.942 -13.935 -33.749 1.00 80.75 187 ILE B N 1
ATOM 3032 C CA . ILE B 1 194 ? -10.136 -13.297 -33.211 1.00 76.73 187 ILE B CA 1
ATOM 3033 C C . ILE B 1 194 ? -10.108 -11.775 -33.254 1.00 73.61 187 ILE B C 1
ATOM 3034 O O . ILE B 1 194 ? -11.057 -11.156 -33.712 1.00 77.74 187 ILE B O 1
ATOM 3039 N N . ASP B 1 195 ? -9.063 -11.160 -32.722 1.00 68.68 188 ASP B N 1
ATOM 3040 C CA . ASP B 1 195 ? -8.970 -9.704 -32.777 1.00 65.10 188 ASP B CA 1
ATOM 3041 C C . ASP B 1 195 ? -8.947 -9.129 -34.193 1.00 67.96 188 ASP B C 1
ATOM 3042 O O . ASP B 1 195 ? -9.759 -8.259 -34.507 1.00 71.11 188 ASP B O 1
ATOM 3047 N N . PRO B 1 196 ? -8.069 -9.635 -35.076 1.00 68.41 189 PRO B N 1
ATOM 3048 C CA . PRO B 1 196 ? -8.102 -9.001 -36.397 1.00 64.69 189 PRO B CA 1
ATOM 3049 C C . PRO B 1 196 ? -9.461 -9.183 -37.093 1.00 74.29 189 PRO B C 1
ATOM 3050 O O . PRO B 1 196 ? -9.863 -8.273 -37.820 1.00 81.76 189 PRO B O 1
ATOM 3054 N N . SER B 1 197 ? -10.148 -10.309 -36.862 1.00 72.56 190 SER B N 1
ATOM 3055 C CA . SER B 1 197 ? -11.464 -10.564 -37.462 1.00 66.21 190 SER B CA 1
ATOM 3056 C C . SER B 1 197 ? -12.561 -9.655 -36.948 1.00 70.34 190 SER B C 1
ATOM 3057 O O . SER B 1 197 ? -13.478 -9.299 -37.675 1.00 76.30 190 SER B O 1
ATOM 3068 N N . ARG B 1 199 ? -11.999 -6.580 -35.752 1.00 60.65 192 ARG B N 1
ATOM 3069 C CA . ARG B 1 199 ? -11.733 -5.233 -36.215 1.00 65.69 192 ARG B CA 1
ATOM 3070 C C . ARG B 1 199 ? -12.312 -5.037 -37.607 1.00 72.64 192 ARG B C 1
ATOM 3071 O O . ARG B 1 199 ? -12.892 -4.004 -37.903 1.00 78.82 192 ARG B O 1
ATOM 3079 N N . PHE B 1 200 ? -12.162 -6.047 -38.453 1.00 73.93 193 PHE B N 1
ATOM 3080 C CA . PHE B 1 200 ? -12.668 -5.978 -39.810 1.00 75.21 193 PHE B CA 1
ATOM 3081 C C . PHE B 1 200 ? -14.187 -5.940 -39.812 1.00 74.29 193 PHE B C 1
ATOM 3082 O O . PHE B 1 200 ? -14.790 -5.074 -40.435 1.00 78.05 193 PHE B O 1
ATOM 3090 N N . ALA B 1 201 ? -14.806 -6.879 -39.108 1.00 71.14 194 ALA B N 1
ATOM 3091 C CA . ALA B 1 201 ? -16.260 -6.943 -39.081 1.00 70.23 194 ALA B CA 1
ATOM 3092 C C . ALA B 1 201 ? -16.847 -5.647 -38.524 1.00 70.45 194 ALA B C 1
ATOM 3093 O O . ALA B 1 201 ? -17.901 -5.195 -38.944 1.00 72.94 194 ALA B O 1
ATOM 3095 N N . ALA B 1 202 ? -16.165 -5.055 -37.559 1.00 71.10 195 ALA B N 1
ATOM 3096 C CA . ALA B 1 202 ? -16.633 -3.817 -36.976 1.00 69.61 195 ALA B CA 1
ATOM 3097 C C . ALA B 1 202 ? -16.467 -2.647 -37.962 1.00 65.21 195 ALA B C 1
ATOM 3098 O O . ALA B 1 202 ? -17.326 -1.771 -38.064 1.00 65.13 195 ALA B O 1
ATOM 3100 N N . TYR B 1 203 ? -15.357 -2.630 -38.683 1.00 62.39 196 TYR B N 1
ATOM 3101 C CA . TYR B 1 203 ? -15.180 -1.636 -39.718 1.00 59.38 196 TYR B CA 1
ATOM 3102 C C . TYR B 1 203 ? -16.313 -1.743 -40.738 1.00 69.60 196 TYR B C 1
ATOM 3103 O O . TYR B 1 203 ? -16.949 -0.754 -41.064 1.00 73.86 196 TYR B O 1
ATOM 3112 N N . GLN B 1 204 ? -16.583 -2.957 -41.202 1.00 70.97 197 GLN B N 1
ATOM 3113 C CA . GLN B 1 204 ? -17.613 -3.190 -42.194 1.00 72.06 197 GLN B CA 1
ATOM 3114 C C . GLN B 1 204 ? -18.982 -2.855 -41.645 1.00 79.19 197 GLN B C 1
ATOM 3115 O O . GLN B 1 204 ? -19.847 -2.373 -42.363 1.00 82.42 197 GLN B O 1
ATOM 3121 N N . ALA B 1 205 ? -19.186 -3.137 -40.363 1.00 84.58 198 ALA B N 1
ATOM 3122 C CA . ALA B 1 205 ? -20.484 -2.906 -39.728 1.00 84.56 198 ALA B CA 1
ATOM 3123 C C . ALA B 1 205 ? -20.670 -1.455 -39.316 1.00 85.29 198 ALA B C 1
ATOM 3124 O O . ALA B 1 205 ? -21.751 -1.073 -38.887 1.00 91.41 198 ALA B O 1
ATOM 3126 N N . LYS B 1 206 ? -19.622 -0.652 -39.464 1.00 77.58 199 LYS B N 1
ATOM 3127 C CA . LYS B 1 206 ? -19.639 0.719 -38.985 1.00 76.84 199 LYS B CA 1
ATOM 3128 C C . LYS B 1 206 ? -19.984 0.792 -37.494 1.00 81.54 199 LYS B C 1
ATOM 3129 O O . LYS B 1 206 ? -20.883 1.532 -37.072 1.00 83.95 199 LYS B O 1
ATOM 3135 N N . ILE B 1 207 ? -19.278 -0.031 -36.722 1.00 80.92 200 ILE B N 1
ATOM 3136 C CA . ILE B 1 207 ? -19.347 -0.040 -35.265 1.00 78.87 200 ILE B CA 1
ATOM 3137 C C . ILE B 1 207 ? -17.985 0.346 -34.743 1.00 76.49 200 ILE B C 1
ATOM 3138 O O . ILE B 1 207 ? -16.992 -0.319 -35.050 1.00 77.48 200 ILE B O 1
ATOM 3143 N N . PRO B 1 208 ? -17.924 1.401 -33.920 1.00 74.67 201 PRO B N 1
ATOM 3144 C CA . PRO B 1 208 ? -19.039 2.161 -33.357 1.00 74.69 201 PRO B CA 1
ATOM 3145 C C . PRO B 1 208 ? -19.664 3.114 -34.351 1.00 74.76 201 PRO B C 1
ATOM 3146 O O . PRO B 1 208 ? -18.929 3.606 -35.193 1.00 79.94 201 PRO B O 1
ATOM 3150 N N . ARG B 1 209 ? -20.961 3.399 -34.218 1.00 74.02 202 ARG B N 1
ATOM 3151 C CA . ARG B 1 209 ? -21.667 4.288 -35.129 1.00 79.07 202 ARG B CA 1
ATOM 3152 C C . ARG B 1 209 ? -21.024 5.654 -35.079 1.00 79.61 202 ARG B C 1
ATOM 3153 O O . ARG B 1 209 ? -20.836 6.312 -36.096 1.00 82.41 202 ARG B O 1
ATOM 3161 N N . THR B 1 210 ? -20.712 6.074 -33.864 1.00 76.13 203 THR B N 1
ATOM 3162 C CA . THR B 1 210 ? -20.079 7.344 -33.621 1.00 73.37 203 THR B CA 1
ATOM 3163 C C . THR B 1 210 ? -18.587 7.227 -33.823 1.00 75.42 203 THR B C 1
ATOM 3164 O O . THR B 1 210 ? -17.932 6.466 -33.129 1.00 85.58 203 THR B O 1
ATOM 3168 N N . LEU B 1 211 ? -18.032 8.007 -34.740 1.00 68.56 204 LEU B N 1
ATOM 3169 C CA . LEU B 1 211 ? -16.596 7.978 -34.956 1.00 64.16 204 LEU B CA 1
ATOM 3170 C C . LEU B 1 211 ? -15.854 8.469 -33.724 1.00 71.19 204 LEU B C 1
ATOM 3171 O O . LEU B 1 211 ? -16.198 9.522 -33.177 1.00 67.56 204 LEU B O 1
ATOM 3176 N N . PRO B 1 212 ? -14.860 7.682 -33.264 1.00 73.20 205 PRO B N 1
ATOM 3177 C CA . PRO B 1 212 ? -14.009 7.921 -32.082 1.00 70.66 205 PRO B CA 1
ATOM 3178 C C . PRO B 1 212 ? -12.972 9.020 -32.275 1.00 73.43 205 PRO B C 1
ATOM 3179 O O . PRO B 1 212 ? -11.785 8.750 -32.108 1.00 72.53 205 PRO B O 1
ATOM 3183 N N . ILE B 1 213 ? -13.405 10.234 -32.599 1.00 76.04 206 ILE B N 1
ATOM 3184 C CA . ILE B 1 213 ? -12.500 11.298 -33.056 1.00 72.65 206 ILE B CA 1
ATOM 3185 C C . ILE B 1 213 ? -11.410 11.709 -32.041 1.00 75.19 206 ILE B C 1
ATOM 3186 O O . ILE B 1 213 ? -10.265 11.954 -32.439 1.00 77.30 206 ILE B O 1
ATOM 3191 N N . ALA B 1 214 ? -11.731 11.703 -30.744 1.00 71.51 207 ALA B N 1
ATOM 3192 C CA . ALA B 1 214 ? -10.755 12.078 -29.708 1.00 65.30 207 ALA B CA 1
ATOM 3193 C C . ALA B 1 214 ? -9.702 10.997 -29.475 1.00 67.30 207 ALA B C 1
ATOM 3194 O O . ALA B 1 214 ? -8.526 11.296 -29.207 1.00 69.67 207 ALA B O 1
ATOM 3196 N N . THR B 1 215 ? -10.133 9.747 -29.550 1.00 58.69 208 THR B N 1
ATOM 3197 C CA . THR B 1 215 ? -9.214 8.624 -29.498 1.00 66.16 208 THR B CA 1
ATOM 3198 C C . THR B 1 215 ? -8.254 8.678 -30.701 1.00 71.75 208 THR B C 1
ATOM 3199 O O . THR B 1 215 ? -7.050 8.424 -30.584 1.00 74.19 208 THR B O 1
ATOM 3203 N N . ILE B 1 216 ? -8.819 8.957 -31.872 1.00 70.47 209 ILE B N 1
ATOM 3204 C CA . ILE B 1 216 ? -8.040 9.053 -33.098 1.00 70.89 209 ILE B CA 1
ATOM 3205 C C . ILE B 1 216 ? -7.101 10.235 -33.033 1.00 74.00 209 ILE B C 1
ATOM 3206 O O . ILE B 1 216 ? -5.895 10.099 -33.284 1.00 74.32 209 ILE B O 1
ATOM 3211 N N . ALA B 1 217 ? -7.656 11.387 -32.652 1.00 74.61 210 ALA B N 1
ATOM 3212 C CA . ALA B 1 217 ? -6.869 12.608 -32.541 1.00 74.22 210 ALA B CA 1
ATOM 3213 C C . ALA B 1 217 ? -5.679 12.417 -31.607 1.00 78.39 210 ALA B C 1
ATOM 3214 O O . ALA B 1 217 ? -4.556 12.752 -31.958 1.00 86.13 210 ALA B O 1
ATOM 3216 N N . HIS B 1 218 ? -5.895 11.832 -30.440 1.00 75.88 211 HIS B N 1
ATOM 3217 C CA . HIS B 1 218 ? -4.768 11.644 -29.545 1.00 75.00 211 HIS B CA 1
ATOM 3218 C C . HIS B 1 218 ? -3.715 10.666 -30.081 1.00 78.82 211 HIS B C 1
ATOM 3219 O O . HIS B 1 218 ? -2.504 10.923 -30.003 1.00 78.61 211 HIS B O 1
ATOM 3226 N N . ARG B 1 219 ? -4.180 9.541 -30.615 1.00 78.65 212 ARG B N 1
ATOM 3227 C CA . ARG B 1 219 ? -3.285 8.478 -31.054 1.00 81.70 212 ARG B CA 1
ATOM 3228 C C . ARG B 1 219 ? -2.513 8.836 -32.340 1.00 82.59 212 ARG B C 1
ATOM 3229 O O . ARG B 1 219 ? -1.351 8.450 -32.511 1.00 75.38 212 ARG B O 1
ATOM 3237 N N . ALA B 1 220 ? -3.168 9.549 -33.252 1.00 76.59 213 ALA B N 1
ATOM 3238 C CA . ALA B 1 220 ? -2.505 9.984 -34.474 1.00 74.15 213 ALA B CA 1
ATOM 3239 C C . ALA B 1 220 ? -1.271 10.837 -34.160 1.00 77.22 213 ALA B C 1
ATOM 3240 O O . ALA B 1 220 ? -0.231 10.662 -34.771 1.00 86.50 213 ALA B O 1
ATOM 3242 N N . PHE B 1 221 ? -1.365 11.761 -33.216 1.00 76.43 214 PHE B N 1
ATOM 3243 C CA . PHE B 1 221 ? -0.201 12.592 -32.933 1.00 80.23 214 PHE B CA 1
ATOM 3244 C C . PHE B 1 221 ? 0.858 11.898 -32.084 1.00 93.10 214 PHE B C 1
ATOM 3245 O O . PHE B 1 221 ? 2.042 12.212 -32.195 1.00 98.01 214 PHE B O 1
ATOM 3253 N N . GLU B 1 222 ? 0.449 10.922 -31.280 1.00 102.90 215 GLU B N 1
ATOM 3254 C CA . GLU B 1 222 ? 1.395 10.219 -30.423 1.00 124.38 215 GLU B CA 1
ATOM 3255 C C . GLU B 1 222 ? 2.307 9.317 -31.253 1.00 135.14 215 GLU B C 1
ATOM 3256 O O . GLU B 1 222 ? 3.515 9.253 -31.027 1.00 141.63 215 GLU B O 1
ATOM 3262 N N . GLN B 1 223 ? 1.715 8.650 -32.238 1.00 139.54 216 GLN B N 1
ATOM 3263 C CA . GLN B 1 223 ? 2.435 7.727 -33.115 1.00 151.87 216 GLN B CA 1
ATOM 3264 C C . GLN B 1 223 ? 3.514 8.380 -34.011 1.00 156.19 216 GLN B C 1
ATOM 3265 O O . GLN B 1 223 ? 4.563 7.780 -34.262 1.00 160.11 216 GLN B O 1
ATOM 3271 N N . SER B 1 224 ? 3.264 9.601 -34.482 1.00 155.66 217 SER B N 1
ATOM 3272 C CA . SER B 1 224 ? 4.241 10.311 -35.313 1.00 158.96 217 SER B CA 1
ATOM 3273 C C . SER B 1 224 ? 5.109 11.249 -34.480 1.00 162.64 217 SER B C 1
ATOM 3274 O O . SER B 1 224 ? 5.175 12.450 -34.753 1.00 160.48 217 SER B O 1
ATOM 3277 N N . HIS C 1 6 ? -20.855 39.144 -33.971 1.00 167.27 -1 HIS C N 1
ATOM 3278 C CA . HIS C 1 6 ? -20.455 39.266 -32.573 1.00 164.61 -1 HIS C CA 1
ATOM 3279 C C . HIS C 1 6 ? -20.053 37.892 -32.037 1.00 154.12 -1 HIS C C 1
ATOM 3280 O O . HIS C 1 6 ? -20.494 36.865 -32.557 1.00 152.69 -1 HIS C O 1
ATOM 3287 N N . HIS C 1 7 ? -19.182 37.872 -31.032 1.00 145.47 0 HIS C N 1
ATOM 3288 C CA . HIS C 1 7 ? -18.718 36.617 -30.439 1.00 131.36 0 HIS C CA 1
ATOM 3289 C C . HIS C 1 7 ? -18.972 36.519 -28.935 1.00 113.50 0 HIS C C 1
ATOM 3290 O O . HIS C 1 7 ? -18.896 37.517 -28.229 1.00 115.17 0 HIS C O 1
ATOM 3297 N N . HIS C 1 8 ? -19.300 35.323 -28.455 1.00 97.91 1 HIS C N 1
ATOM 3298 C CA . HIS C 1 8 ? -19.433 35.069 -27.016 1.00 87.32 1 HIS C CA 1
ATOM 3299 C C . HIS C 1 8 ? -18.110 35.072 -26.265 1.00 88.94 1 HIS C C 1
ATOM 3300 O O . HIS C 1 8 ? -18.095 35.361 -25.068 1.00 95.84 1 HIS C O 1
ATOM 3307 N N . ASP C 1 9 ? -17.015 34.737 -26.944 1.00 84.58 2 ASP C N 1
ATOM 3308 C CA . ASP C 1 9 ? -15.694 34.786 -26.319 1.00 91.80 2 ASP C CA 1
ATOM 3309 C C . ASP C 1 9 ? -15.656 34.034 -24.984 1.00 94.88 2 ASP C C 1
ATOM 3310 O O . ASP C 1 9 ? -15.359 34.620 -23.934 1.00 102.00 2 ASP C O 1
ATOM 3315 N N . ILE C 1 10 ? -15.999 32.750 -25.029 1.00 87.02 3 ILE C N 1
ATOM 3316 C CA . ILE C 1 10 ? -16.122 31.906 -23.839 1.00 79.91 3 ILE C CA 1
ATOM 3317 C C . ILE C 1 10 ? -14.811 31.721 -23.082 1.00 77.02 3 ILE C C 1
ATOM 3318 O O . ILE C 1 10 ? -14.718 32.007 -21.885 1.00 75.77 3 ILE C O 1
ATOM 3323 N N . THR C 1 11 ? -13.797 31.241 -23.777 1.00 73.04 4 THR C N 1
ATOM 3324 C CA . THR C 1 11 ? -12.538 30.984 -23.116 1.00 76.89 4 THR C CA 1
ATOM 3325 C C . THR C 1 11 ? -11.837 32.287 -22.707 1.00 78.19 4 THR C C 1
ATOM 3326 O O . THR C 1 11 ? -11.196 32.324 -21.650 1.00 78.19 4 THR C O 1
ATOM 3330 N N . LYS C 1 12 ? -12.017 33.359 -23.489 1.00 75.39 5 LYS C N 1
ATOM 3331 C CA . LYS C 1 12 ? -11.410 34.656 -23.161 1.00 83.45 5 LYS C CA 1
ATOM 3332 C C . LYS C 1 12 ? -11.919 35.088 -21.816 1.00 79.29 5 LYS C C 1
ATOM 3333 O O . LYS C 1 12 ? -11.151 35.446 -20.911 1.00 73.14 5 LYS C O 1
ATOM 3339 N N . PHE C 1 13 ? -13.232 34.966 -21.682 1.00 71.15 6 PHE C N 1
ATOM 3340 C CA . PHE C 1 13 ? -13.910 35.355 -20.482 1.00 70.45 6 PHE C CA 1
ATOM 3341 C C . PHE C 1 13 ? -13.402 34.538 -19.310 1.00 75.55 6 PHE C C 1
ATOM 3342 O O . PHE C 1 13 ? -13.093 35.073 -18.248 1.00 81.49 6 PHE C O 1
ATOM 3350 N N . VAL C 1 14 ? -13.312 33.234 -19.515 1.00 72.66 7 VAL C N 1
ATOM 3351 C CA . VAL C 1 14 ? -12.870 32.344 -18.465 1.00 70.24 7 VAL C CA 1
ATOM 3352 C C . VAL C 1 14 ? -11.415 32.667 -18.107 1.00 70.57 7 VAL C C 1
ATOM 3353 O O . VAL C 1 14 ? -11.084 32.867 -16.959 1.00 75.00 7 VAL C O 1
ATOM 3357 N N . VAL C 1 15 ? -10.550 32.730 -19.098 1.00 68.33 8 VAL C N 1
ATOM 3358 C CA . VAL C 1 15 ? -9.156 33.040 -18.857 1.00 69.30 8 VAL C CA 1
ATOM 3359 C C . VAL C 1 15 ? -9.019 34.390 -18.147 1.00 77.49 8 VAL C C 1
ATOM 3360 O O . VAL C 1 15 ? -8.231 34.539 -17.217 1.00 80.83 8 VAL C O 1
ATOM 3364 N N . THR C 1 16 ? -9.830 35.358 -18.559 1.00 78.45 9 THR C N 1
ATOM 3365 C CA . THR C 1 16 ? -9.809 36.687 -17.961 1.00 79.64 9 THR C CA 1
ATOM 3366 C C . THR C 1 16 ? -10.240 36.671 -16.498 1.00 80.70 9 THR C C 1
ATOM 3367 O O . THR C 1 16 ? -9.564 37.250 -15.648 1.00 82.86 9 THR C O 1
ATOM 3371 N N . SER C 1 17 ? -11.357 36.010 -16.214 1.00 70.93 10 SER C N 1
ATOM 3372 C CA . SER C 1 17 ? -11.894 35.954 -14.866 1.00 70.63 10 SER C CA 1
ATOM 3373 C C . SER C 1 17 ? -10.905 35.321 -13.900 1.00 81.49 10 SER C C 1
ATOM 3374 O O . SER C 1 17 ? -10.783 35.726 -12.739 1.00 88.27 10 SER C O 1
ATOM 3377 N N . ARG C 1 18 ? -10.203 34.315 -14.388 1.00 81.38 11 ARG C N 1
ATOM 3378 C CA . ARG C 1 18 ? -9.246 33.609 -13.566 1.00 80.85 11 ARG C CA 1
ATOM 3379 C C . ARG C 1 18 ? -8.037 34.445 -13.232 1.00 84.24 11 ARG C C 1
ATOM 3380 O O . ARG C 1 18 ? -7.560 34.379 -12.106 1.00 79.16 11 ARG C O 1
ATOM 3388 N N . GLU C 1 19 ? -7.545 35.220 -14.202 1.00 92.86 12 GLU C N 1
ATOM 3389 C CA . GLU C 1 19 ? -6.352 36.043 -14.002 1.00 101.94 12 GLU C CA 1
ATOM 3390 C C . GLU C 1 19 ? -6.635 37.068 -12.930 1.00 97.55 12 GLU C C 1
ATOM 3391 O O . GLU C 1 19 ? -5.893 37.218 -11.966 1.00 98.89 12 GLU C O 1
ATOM 3397 N N . LYS C 1 20 ? -7.779 37.710 -13.086 1.00 91.89 13 LYS C N 1
ATOM 3398 C CA . LYS C 1 20 ? -8.192 38.780 -12.220 1.00 90.96 13 LYS C CA 1
ATOM 3399 C C . LYS C 1 20 ? -8.431 38.245 -10.830 1.00 92.16 13 LYS C C 1
ATOM 3400 O O . LYS C 1 20 ? -7.931 38.810 -9.869 1.00 102.90 13 LYS C O 1
ATOM 3406 N N . ALA C 1 21 ? -9.172 37.151 -10.711 1.00 84.96 14 ALA C N 1
ATOM 3407 C CA . ALA C 1 21 ? -9.556 36.658 -9.386 1.00 86.27 14 ALA C CA 1
ATOM 3408 C C . ALA C 1 21 ? -8.408 36.048 -8.574 1.00 87.73 14 ALA C C 1
ATOM 3409 O O . ALA C 1 21 ? -8.471 36.009 -7.345 1.00 92.48 14 ALA C O 1
ATOM 3411 N N . LEU C 1 22 ? -7.393 35.529 -9.255 1.00 85.16 15 LEU C N 1
ATOM 3412 C CA . LEU C 1 22 ? -6.242 34.918 -8.586 1.00 87.04 15 LEU C CA 1
ATOM 3413 C C . LEU C 1 22 ? -5.104 35.908 -8.403 1.00 88.40 15 LEU C C 1
ATOM 3414 O O . LEU C 1 22 ? -4.039 35.559 -7.893 1.00 90.16 15 LEU C O 1
ATOM 3419 N N . LEU C 1 23 ? -5.318 37.150 -8.818 1.00 86.73 16 LEU C N 1
ATOM 3420 C CA . LEU C 1 23 ? -4.239 38.106 -8.740 1.00 88.88 16 LEU C CA 1
ATOM 3421 C C . LEU C 1 23 ? -3.978 38.431 -7.264 1.00 92.93 16 LEU C C 1
ATOM 3422 O O . LEU C 1 23 ? -2.848 38.283 -6.810 1.00 95.95 16 LEU C O 1
ATOM 3427 N N . TYR C 1 24 ? -5.018 38.801 -6.508 1.00 89.13 17 TYR C N 1
ATOM 3428 C CA . TYR C 1 24 ? -4.852 39.059 -5.073 1.00 97.16 17 TYR C CA 1
ATOM 3429 C C . TYR C 1 24 ? -5.689 38.102 -4.220 1.00 88.12 17 TYR C C 1
ATOM 3430 O O . TYR C 1 24 ? -5.779 38.273 -3.013 1.00 110.76 17 TYR C O 1
ATOM 3439 N N . GLY C 1 25 ? -6.242 37.062 -4.825 1.00 83.67 18 GLY C N 1
ATOM 3440 C CA . GLY C 1 25 ? -7.108 36.143 -4.110 1.00 81.97 18 GLY C CA 1
ATOM 3441 C C . GLY C 1 25 ? -6.759 34.712 -4.482 1.00 90.43 18 GLY C C 1
ATOM 3442 O O . GLY C 1 25 ? -5.652 34.445 -4.986 1.00 85.90 18 GLY C O 1
ATOM 3443 N N . ASP C 1 26 ? -7.684 33.785 -4.249 1.00 86.10 19 ASP C N 1
ATOM 3444 C CA . ASP C 1 26 ? -7.443 32.391 -4.599 1.00 84.53 19 ASP C CA 1
ATOM 3445 C C . ASP C 1 26 ? -8.708 31.752 -5.154 1.00 82.32 19 ASP C C 1
ATOM 3446 O O . ASP C 1 26 ? -9.714 32.433 -5.353 1.00 79.77 19 ASP C O 1
ATOM 3451 N N . TYR C 1 27 ? -8.668 30.430 -5.325 1.00 86.35 20 TYR C N 1
ATOM 3452 C CA . TYR C 1 27 ? -9.791 29.683 -5.885 1.00 85.59 20 TYR C CA 1
ATOM 3453 C C . TYR C 1 27 ? -11.062 29.775 -5.053 1.00 92.70 20 TYR C C 1
ATOM 3454 O O . TYR C 1 27 ? -12.168 29.698 -5.586 1.00 95.10 20 TYR C O 1
ATOM 3463 N N . ALA C 1 28 ? -10.893 29.903 -3.741 1.00 98.61 21 ALA C N 1
ATOM 3464 C CA . ALA C 1 28 ? -12.002 30.042 -2.809 1.00 89.93 21 ALA C CA 1
ATOM 3465 C C . ALA C 1 28 ? -12.661 31.410 -2.920 1.00 91.90 21 ALA C C 1
ATOM 3466 O O . ALA C 1 28 ? -13.882 31.527 -2.815 1.00 95.73 21 ALA C O 1
ATOM 3468 N N . THR C 1 29 ? -11.839 32.449 -3.075 1.00 89.82 22 THR C N 1
ATOM 3469 C CA . THR C 1 29 ? -12.344 33.806 -3.277 1.00 88.66 22 THR C CA 1
ATOM 3470 C C . THR C 1 29 ? -13.025 33.892 -4.620 1.00 86.19 22 THR C C 1
ATOM 3471 O O . THR C 1 29 ? -14.027 34.586 -4.769 1.00 90.73 22 THR C O 1
ATOM 3475 N N . TYR C 1 30 ? -12.436 33.223 -5.607 1.00 81.04 23 TYR C N 1
ATOM 3476 C CA . TYR C 1 30 ? -12.977 33.185 -6.959 1.00 73.49 23 TYR C CA 1
ATOM 3477 C C . TYR C 1 30 ? -14.369 32.571 -6.908 1.00 72.63 23 TYR C C 1
ATOM 3478 O O . TYR C 1 30 ? -15.323 33.123 -7.449 1.00 73.44 23 TYR C O 1
ATOM 3487 N N . ARG C 1 31 ? -14.482 31.444 -6.217 1.00 72.05 24 ARG C N 1
ATOM 3488 C CA . ARG C 1 31 ? -15.753 30.748 -6.075 1.00 77.62 24 ARG C CA 1
ATOM 3489 C C . ARG C 1 31 ? -16.836 31.621 -5.466 1.00 83.31 24 ARG C C 1
ATOM 3490 O O . ARG C 1 31 ? -17.959 31.663 -5.952 1.00 87.52 24 ARG C O 1
ATOM 3498 N N . THR C 1 32 ? -16.484 32.360 -4.428 1.00 87.98 25 THR C N 1
ATOM 3499 C CA . THR C 1 32 ? -17.452 33.249 -3.799 1.00 94.32 25 THR C CA 1
ATOM 3500 C C . THR C 1 32 ? -17.885 34.356 -4.760 1.00 92.20 25 THR C C 1
ATOM 3501 O O . THR C 1 32 ? -19.070 34.602 -4.929 1.00 92.82 25 THR C O 1
ATOM 3505 N N . GLN C 1 33 ? -16.914 35.019 -5.374 1.00 92.21 26 GLN C N 1
ATOM 3506 C CA . GLN C 1 33 ? -17.169 36.092 -6.328 1.00 90.42 26 GLN C CA 1
ATOM 3507 C C . GLN C 1 33 ? -18.117 35.612 -7.424 1.00 88.58 26 GLN C C 1
ATOM 3508 O O . GLN C 1 33 ? -19.046 36.321 -7.802 1.00 88.28 26 GLN C O 1
ATOM 3514 N N . LEU C 1 34 ? -17.883 34.387 -7.903 1.00 84.70 27 LEU C N 1
ATOM 3515 C CA . LEU C 1 34 ? -18.723 33.757 -8.918 1.00 78.06 27 LEU C CA 1
ATOM 3516 C C . LEU C 1 34 ? -20.161 33.594 -8.425 1.00 81.66 27 LEU C C 1
ATOM 3517 O O . LEU C 1 34 ? -21.086 33.868 -9.167 1.00 84.07 27 LEU C O 1
ATOM 3522 N N . SER C 1 35 ? -20.359 33.177 -7.175 1.00 85.58 28 SER C N 1
ATOM 3523 C CA . SER C 1 35 ? -21.718 33.087 -6.628 1.00 88.53 28 SER C CA 1
ATOM 3524 C C . SER C 1 35 ? -22.409 34.448 -6.573 1.00 89.76 28 SER C C 1
ATOM 3525 O O . SER C 1 35 ? -23.617 34.544 -6.761 1.00 93.96 28 SER C O 1
ATOM 3528 N N . GLY C 1 36 ? -21.640 35.504 -6.345 1.00 86.68 29 GLY C N 1
ATOM 3529 C CA . GLY C 1 36 ? -22.202 36.838 -6.348 1.00 88.36 29 GLY C CA 1
ATOM 3530 C C . GLY C 1 36 ? -22.630 37.213 -7.750 1.00 89.58 29 GLY C C 1
ATOM 3531 O O . GLY C 1 36 ? -23.750 37.668 -7.973 1.00 89.67 29 GLY C O 1
ATOM 3532 N N . LYS C 1 37 ? -21.752 36.972 -8.715 1.00 89.15 30 LYS C N 1
ATOM 3533 C CA . LYS C 1 37 ? -22.056 37.308 -10.098 1.00 86.44 30 LYS C CA 1
ATOM 3534 C C . LYS C 1 37 ? -23.189 36.418 -10.592 1.00 88.54 30 LYS C C 1
ATOM 3535 O O . LYS C 1 37 ? -24.053 36.840 -11.356 1.00 91.23 30 LYS C O 1
ATOM 3541 N N . LEU C 1 38 ? -23.186 35.178 -10.138 1.00 89.26 31 LEU C N 1
ATOM 3542 C CA . LEU C 1 38 ? -24.215 34.234 -10.538 1.00 91.46 31 LEU C CA 1
ATOM 3543 C C . LEU C 1 38 ? -25.586 34.681 -10.035 1.00 94.94 31 LEU C C 1
ATOM 3544 O O . LEU C 1 38 ? -26.598 34.503 -10.713 1.00 98.27 31 LEU C O 1
ATOM 3549 N N . LEU C 1 39 ? -25.621 35.267 -8.848 1.00 93.90 32 LEU C N 1
ATOM 3550 C CA . LEU C 1 39 ? -26.894 35.687 -8.296 1.00 103.32 32 LEU C CA 1
ATOM 3551 C C . LEU C 1 39 ? -27.480 36.811 -9.143 1.00 111.19 32 LEU C C 1
ATOM 3552 O O . LEU C 1 39 ? -28.654 36.776 -9.504 1.00 116.48 32 LEU C O 1
ATOM 3557 N N . ASN C 1 40 ? -26.660 37.804 -9.461 1.00 113.19 33 ASN C N 1
ATOM 3558 C CA . ASN C 1 40 ? -27.100 38.910 -10.294 1.00 118.01 33 ASN C CA 1
ATOM 3559 C C . ASN C 1 40 ? -27.612 38.416 -11.639 1.00 112.51 33 ASN C C 1
ATOM 3560 O O . ASN C 1 40 ? -28.573 38.952 -12.191 1.00 114.64 33 ASN C O 1
ATOM 3565 N N . CYS C 1 41 ? -26.979 37.368 -12.146 1.00 105.72 34 CYS C N 1
ATOM 3566 C CA . CYS C 1 41 ? -27.318 36.834 -13.451 1.00 104.79 34 CYS C CA 1
ATOM 3567 C C . CYS C 1 41 ? -28.737 36.267 -13.462 1.00 112.73 34 CYS C C 1
ATOM 3568 O O . CYS C 1 41 ? -29.478 36.458 -14.424 1.00 118.14 34 CYS C O 1
ATOM 3571 N N . ARG C 1 42 ? -29.105 35.558 -12.400 1.00 112.25 35 ARG C N 1
ATOM 3572 C CA . ARG C 1 42 ? -30.428 34.955 -12.296 1.00 113.40 35 ARG C CA 1
ATOM 3573 C C . ARG C 1 42 ? -31.512 36.029 -12.286 1.00 116.37 35 ARG C C 1
ATOM 3574 O O . ARG C 1 42 ? -32.598 35.846 -12.841 1.00 116.16 35 ARG C O 1
ATOM 3582 N N . LYS C 1 43 ? -31.213 37.144 -11.627 1.00 117.17 36 LYS C N 1
ATOM 3583 C CA . LYS C 1 43 ? -32.152 38.251 -11.541 1.00 124.22 36 LYS C CA 1
ATOM 3584 C C . LYS C 1 43 ? -32.449 38.820 -12.920 1.00 125.25 36 LYS C C 1
ATOM 3585 O O . LYS C 1 43 ? -33.599 39.094 -13.243 1.00 134.44 36 LYS C O 1
ATOM 3591 N N . LYS C 1 44 ? -31.411 39.000 -13.728 1.00 118.53 37 LYS C N 1
ATOM 3592 C CA . LYS C 1 44 ? -31.581 39.525 -15.081 1.00 122.61 37 LYS C CA 1
ATOM 3593 C C . LYS C 1 44 ? -32.449 38.596 -15.927 1.00 123.61 37 LYS C C 1
ATOM 3594 O O . LYS C 1 44 ? -33.192 39.051 -16.796 1.00 126.00 37 LYS C O 1
ATOM 3600 N N . LEU C 1 45 ? -32.362 37.298 -15.657 1.00 122.81 38 LEU C N 1
ATOM 3601 C CA . LEU C 1 45 ? -33.103 36.304 -16.426 1.00 126.17 38 LEU C CA 1
ATOM 3602 C C . LEU C 1 45 ? -34.465 36.075 -15.783 1.00 139.04 38 LEU C C 1
ATOM 3603 O O . LEU C 1 45 ? -35.223 35.190 -16.191 1.00 140.17 38 LEU C O 1
ATOM 3608 N N . ASN C 1 46 ? -34.753 36.883 -14.766 1.00 148.19 39 ASN C N 1
ATOM 3609 C CA . ASN C 1 46 ? -36.010 36.821 -14.024 1.00 158.38 39 ASN C CA 1
ATOM 3610 C C . ASN C 1 46 ? -36.307 35.496 -13.313 1.00 156.46 39 ASN C C 1
ATOM 3611 O O . ASN C 1 46 ? -37.384 35.319 -12.742 1.00 162.51 39 ASN C O 1
ATOM 3616 N N . ILE C 1 47 ? -35.352 34.574 -13.337 1.00 149.53 40 ILE C N 1
ATOM 3617 C CA . ILE C 1 47 ? -35.494 33.329 -12.592 1.00 150.79 40 ILE C CA 1
ATOM 3618 C C . ILE C 1 47 ? -34.551 33.301 -11.393 1.00 150.76 40 ILE C C 1
ATOM 3619 O O . ILE C 1 47 ? -34.930 33.699 -10.288 1.00 155.29 40 ILE C O 1
ATOM 3624 N N . ILE C 1 61 ? -30.617 24.632 -20.566 1.00 122.94 54 ILE C N 1
ATOM 3625 C CA . ILE C 1 61 ? -30.494 25.672 -21.586 1.00 122.90 54 ILE C CA 1
ATOM 3626 C C . ILE C 1 61 ? -30.845 25.140 -22.976 1.00 126.31 54 ILE C C 1
ATOM 3627 O O . ILE C 1 61 ? -30.540 23.993 -23.305 1.00 127.92 54 ILE C O 1
ATOM 3632 N N . THR C 1 62 ? -31.501 25.979 -23.776 1.00 126.87 55 THR C N 1
ATOM 3633 C CA . THR C 1 62 ? -31.932 25.615 -25.125 1.00 127.11 55 THR C CA 1
ATOM 3634 C C . THR C 1 62 ? -31.359 26.607 -26.142 1.00 123.82 55 THR C C 1
ATOM 3635 O O . THR C 1 62 ? -31.078 27.755 -25.795 1.00 124.37 55 THR C O 1
ATOM 3639 N N . PRO C 1 63 ? -31.167 26.168 -27.399 1.00 118.94 56 PRO C N 1
ATOM 3640 C CA . PRO C 1 63 ? -30.615 27.074 -28.413 1.00 112.53 56 PRO C CA 1
ATOM 3641 C C . PRO C 1 63 ? -31.459 28.331 -28.583 1.00 110.55 56 PRO C C 1
ATOM 3642 O O . PRO C 1 63 ? -30.902 29.395 -28.811 1.00 108.25 56 PRO C O 1
ATOM 3646 N N . GLU C 1 64 ? -32.777 28.206 -28.455 1.00 114.06 57 GLU C N 1
ATOM 3647 C CA . GLU C 1 64 ? -33.689 29.336 -28.628 1.00 115.01 57 GLU C CA 1
ATOM 3648 C C . GLU C 1 64 ? -33.559 30.355 -27.500 1.00 114.08 57 GLU C C 1
ATOM 3649 O O . GLU C 1 64 ? -33.793 31.546 -27.712 1.00 115.36 57 GLU C O 1
ATOM 3655 N N . GLN C 1 65 ? -33.233 29.881 -26.296 1.00 111.26 58 GLN C N 1
ATOM 3656 C CA . GLN C 1 65 ? -33.001 30.766 -25.154 1.00 107.80 58 GLN C CA 1
ATOM 3657 C C . GLN C 1 65 ? -31.742 31.605 -25.364 1.00 102.08 58 GLN C C 1
ATOM 3658 O O . GLN C 1 65 ? -31.697 32.779 -25.019 1.00 103.91 58 GLN C O 1
ATOM 3664 N N . ILE C 1 66 ? -30.725 30.976 -25.946 1.00 97.39 59 ILE C N 1
ATOM 3665 C CA . ILE C 1 66 ? -29.447 31.610 -26.258 1.00 92.43 59 ILE C CA 1
ATOM 3666 C C . ILE C 1 66 ? -29.609 32.674 -27.326 1.00 92.86 59 ILE C C 1
ATOM 3667 O O . ILE C 1 66 ? -28.950 33.709 -27.291 1.00 89.08 59 ILE C O 1
ATOM 3672 N N . ALA C 1 67 ? -30.466 32.399 -28.298 1.00 100.35 60 ALA C N 1
ATOM 3673 C CA . ALA C 1 67 ? -30.779 33.378 -29.320 1.00 108.58 60 ALA C CA 1
ATOM 3674 C C . ALA C 1 67 ? -31.469 34.594 -28.694 1.00 117.23 60 ALA C C 1
ATOM 3675 O O . ALA C 1 67 ? -31.178 35.734 -29.059 1.00 118.41 60 ALA C O 1
ATOM 3677 N N . GLU C 1 68 ? -32.368 34.346 -27.741 1.00 124.50 61 GLU C N 1
ATOM 3678 C CA . GLU C 1 68 ? -33.116 35.421 -27.084 1.00 135.12 61 GLU C CA 1
ATOM 3679 C C . GLU C 1 68 ? -32.229 36.323 -26.219 1.00 130.98 61 GLU C C 1
ATOM 3680 O O . GLU C 1 68 ? -32.272 37.543 -26.345 1.00 132.30 61 GLU C O 1
ATOM 3686 N N . ASN C 1 69 ? -31.429 35.723 -25.345 1.00 127.90 62 ASN C N 1
ATOM 3687 C CA . ASN C 1 69 ? -30.589 36.493 -24.435 1.00 125.80 62 ASN C CA 1
ATOM 3688 C C . ASN C 1 69 ? -29.227 35.838 -24.214 1.00 123.42 62 ASN C C 1
ATOM 3689 O O . ASN C 1 69 ? -29.138 34.665 -23.854 1.00 123.54 62 ASN C O 1
ATOM 3694 N N . THR C 1 70 ? -28.170 36.624 -24.391 1.00 120.80 63 THR C N 1
ATOM 3695 C CA . THR C 1 70 ? -26.803 36.147 -24.232 1.00 115.38 63 THR C CA 1
ATOM 3696 C C . THR C 1 70 ? -26.473 35.799 -22.782 1.00 108.98 63 THR C C 1
ATOM 3697 O O . THR C 1 70 ? -25.521 35.060 -22.514 1.00 101.85 63 THR C O 1
ATOM 3701 N N . GLU C 1 71 ? -27.264 36.333 -21.855 1.00 109.58 64 GLU C N 1
ATOM 3702 C CA . GLU C 1 71 ? -27.030 36.128 -20.429 1.00 109.99 64 GLU C CA 1
ATOM 3703 C C . GLU C 1 71 ? -27.183 34.671 -20.000 1.00 105.71 64 GLU C C 1
ATOM 3704 O O . GLU C 1 71 ? -26.562 34.247 -19.021 1.00 107.85 64 GLU C O 1
ATOM 3710 N N . TYR C 1 72 ? -28.020 33.913 -20.707 1.00 97.26 65 TYR C N 1
ATOM 3711 C CA . TYR C 1 72 ? -28.172 32.501 -20.400 1.00 94.09 65 TYR C CA 1
ATOM 3712 C C . TYR C 1 72 ? -26.815 31.820 -20.550 1.00 97.44 65 TYR C C 1
ATOM 3713 O O . TYR C 1 72 ? -26.447 30.960 -19.745 1.00 102.20 65 TYR C O 1
ATOM 3722 N N . VAL C 1 73 ? -26.049 32.245 -21.555 1.00 89.14 66 VAL C N 1
ATOM 3723 C CA . VAL C 1 73 ? -24.714 31.708 -21.774 1.00 78.98 66 VAL C CA 1
ATOM 3724 C C . VAL C 1 73 ? -23.800 32.086 -20.624 1.00 78.85 66 VAL C C 1
ATOM 3725 O O . VAL C 1 73 ? -23.064 31.250 -20.108 1.00 81.25 66 VAL C O 1
ATOM 3729 N N . ARG C 1 74 ? -23.848 33.338 -20.200 1.00 81.91 67 ARG C N 1
ATOM 3730 C CA . ARG C 1 74 ? -22.996 33.761 -19.096 1.00 84.86 67 ARG C CA 1
ATOM 3731 C C . ARG C 1 74 ? -23.315 33.004 -17.804 1.00 83.20 67 ARG C C 1
ATOM 3732 O O . ARG C 1 74 ? -22.418 32.673 -17.019 1.00 84.04 67 ARG C O 1
ATOM 3740 N N . LEU C 1 75 ? -24.600 32.737 -17.603 1.00 78.90 68 LEU C N 1
ATOM 3741 C CA . LEU C 1 75 ? -25.075 32.001 -16.446 1.00 79.68 68 LEU C CA 1
ATOM 3742 C C . LEU C 1 75 ? -24.399 30.655 -16.400 1.00 83.47 68 LEU C C 1
ATOM 3743 O O . LEU C 1 75 ? -23.992 30.174 -15.339 1.00 83.18 68 LEU C O 1
ATOM 3748 N N . GLN C 1 76 ? -24.317 30.028 -17.568 1.00 85.02 69 GLN C N 1
ATOM 3749 C CA . GLN C 1 76 ? -23.749 28.697 -17.654 1.00 81.16 69 GLN C CA 1
ATOM 3750 C C . GLN C 1 76 ? -22.243 28.714 -17.416 1.00 80.28 69 GLN C C 1
ATOM 3751 O O . GLN C 1 76 ? -21.722 27.854 -16.717 1.00 87.93 69 GLN C O 1
ATOM 3757 N N . LEU C 1 77 ? -21.542 29.700 -17.964 1.00 74.28 70 LEU C N 1
ATOM 3758 C CA . LEU C 1 77 ? -20.105 29.789 -17.718 1.00 77.13 70 LEU C CA 1
ATOM 3759 C C . LEU C 1 77 ? -19.784 29.991 -16.233 1.00 79.77 70 LEU C C 1
ATOM 3760 O O . LEU C 1 77 ? -18.886 29.340 -15.697 1.00 83.37 70 LEU C O 1
ATOM 3765 N N . LEU C 1 78 ? -20.492 30.907 -15.578 1.00 74.51 71 LEU C N 1
ATOM 3766 C CA . LEU C 1 78 ? -20.223 31.184 -14.177 1.00 73.08 71 LEU C CA 1
ATOM 3767 C C . LEU C 1 78 ? -20.391 29.926 -13.335 1.00 75.55 71 LEU C C 1
ATOM 3768 O O . LEU C 1 78 ? -19.585 29.665 -12.435 1.00 72.69 71 LEU C O 1
ATOM 3773 N N . THR C 1 79 ? -21.426 29.142 -13.635 1.00 78.36 72 THR C N 1
ATOM 3774 C CA . THR C 1 79 ? -21.690 27.909 -12.896 1.00 80.56 72 THR C CA 1
ATOM 3775 C C . THR C 1 79 ? -20.561 26.885 -13.080 1.00 82.27 72 THR C C 1
ATOM 3776 O O . THR C 1 79 ? -20.047 26.318 -12.100 1.00 84.90 72 THR C O 1
ATOM 3780 N N . ALA C 1 80 ? -20.139 26.698 -14.329 1.00 76.87 73 ALA C N 1
ATOM 3781 C CA . ALA C 1 80 ? -19.074 25.754 -14.631 1.00 70.47 73 ALA C CA 1
ATOM 3782 C C . ALA C 1 80 ? -17.813 26.197 -13.917 1.00 71.21 73 ALA C C 1
ATOM 3783 O O . ALA C 1 80 ? -17.175 25.407 -13.233 1.00 78.97 73 ALA C O 1
ATOM 3785 N N . GLU C 1 81 ? -17.483 27.474 -14.029 1.00 67.49 74 GLU C N 1
ATOM 3786 C CA . GLU C 1 81 ? -16.297 27.977 -13.376 1.00 72.88 74 GLU C CA 1
ATOM 3787 C C . GLU C 1 81 ? -16.399 27.817 -11.857 1.00 78.02 74 GLU C C 1
ATOM 3788 O O . GLU C 1 81 ? -15.421 27.458 -11.194 1.00 82.33 74 GLU C O 1
ATOM 3794 N N . ARG C 1 82 ? -17.596 27.980 -11.312 1.00 74.63 75 ARG C N 1
ATOM 3795 C CA . ARG C 1 82 ? -17.721 27.846 -9.883 1.00 74.76 75 ARG C CA 1
ATOM 3796 C C . ARG C 1 82 ? -17.416 26.419 -9.482 1.00 75.39 75 ARG C C 1
ATOM 3797 O O . ARG C 1 82 ? -16.750 26.195 -8.462 1.00 72.69 75 ARG C O 1
ATOM 3805 N N . ALA C 1 83 ? -17.855 25.459 -10.294 1.00 74.11 76 ALA C N 1
ATOM 3806 C CA . ALA C 1 83 ? -17.567 24.058 -9.989 1.00 67.86 76 ALA C CA 1
ATOM 3807 C C . ALA C 1 83 ? -16.063 23.856 -10.027 1.00 73.49 76 ALA C C 1
ATOM 3808 O O . ALA C 1 83 ? -15.472 23.300 -9.089 1.00 76.08 76 ALA C O 1
ATOM 3810 N N . TRP C 1 84 ? -15.443 24.404 -11.071 1.00 70.47 77 TRP C N 1
ATOM 3811 C CA . TRP C 1 84 ? -14.004 24.331 -11.236 1.00 70.72 77 TRP C CA 1
ATOM 3812 C C . TRP C 1 84 ? -13.294 25.046 -10.086 1.00 72.04 77 TRP C C 1
ATOM 3813 O O . TRP C 1 84 ? -12.275 24.567 -9.582 1.00 73.27 77 TRP C O 1
ATOM 3824 N N . ALA C 1 85 ? -13.816 26.205 -9.698 1.00 64.22 78 ALA C N 1
ATOM 3825 C CA . ALA C 1 85 ? -13.169 26.980 -8.658 1.00 71.25 78 ALA C CA 1
ATOM 3826 C C . ALA C 1 85 ? -13.149 26.157 -7.395 1.00 78.15 78 ALA C C 1
ATOM 3827 O O . ALA C 1 85 ? -12.102 25.996 -6.750 1.00 78.33 78 ALA C O 1
ATOM 3829 N N . HIS C 1 86 ? -14.296 25.556 -7.100 1.00 79.26 79 HIS C N 1
ATOM 3830 C CA . HIS C 1 86 ? -14.423 24.786 -5.888 1.00 78.91 79 HIS C CA 1
ATOM 3831 C C . HIS C 1 86 ? -13.427 23.638 -5.847 1.00 84.38 79 HIS C C 1
ATOM 3832 O O . HIS C 1 86 ? -12.730 23.453 -4.847 1.00 90.43 79 HIS C O 1
ATOM 3839 N N . ALA C 1 87 ? -13.325 22.897 -6.942 1.00 79.83 80 ALA C N 1
ATOM 3840 C CA . ALA C 1 87 ? -12.420 21.760 -6.957 1.00 82.05 80 ALA C CA 1
ATOM 3841 C C . ALA C 1 87 ? -10.968 22.183 -6.787 1.00 81.76 80 ALA C C 1
ATOM 3842 O O . ALA C 1 87 ? -10.171 21.474 -6.185 1.00 86.32 80 ALA C O 1
ATOM 3852 N N . ALA C 1 89 ? -9.895 24.771 -5.157 1.00 80.54 82 ALA C N 1
ATOM 3853 C CA . ALA C 1 89 ? -9.775 25.200 -3.772 1.00 78.55 82 ALA C CA 1
ATOM 3854 C C . ALA C 1 89 ? -9.572 24.024 -2.791 1.00 79.04 82 ALA C C 1
ATOM 3855 O O . ALA C 1 89 ? -8.690 24.075 -1.930 1.00 81.39 82 ALA C O 1
ATOM 3865 N N . LYS C 1 91 ? -8.492 21.175 -3.731 1.00 89.08 84 LYS C N 1
ATOM 3866 C CA . LYS C 1 91 ? -7.262 20.546 -4.168 1.00 91.40 84 LYS C CA 1
ATOM 3867 C C . LYS C 1 91 ? -6.087 21.281 -3.546 1.00 96.84 84 LYS C C 1
ATOM 3868 O O . LYS C 1 91 ? -5.114 20.669 -3.103 1.00 101.10 84 LYS C O 1
ATOM 3874 N N . ALA C 1 92 ? -6.180 22.603 -3.512 1.00 93.94 85 ALA C N 1
ATOM 3875 C CA . ALA C 1 92 ? -5.118 23.400 -2.930 1.00 92.64 85 ALA C CA 1
ATOM 3876 C C . ALA C 1 92 ? -5.056 23.186 -1.411 1.00 99.72 85 ALA C C 1
ATOM 3877 O O . ALA C 1 92 ? -3.973 23.041 -0.833 1.00 104.95 85 ALA C O 1
ATOM 3879 N N . ALA C 1 93 ? -6.226 23.128 -0.779 1.00 99.57 86 ALA C N 1
ATOM 3880 C CA . ALA C 1 93 ? -6.323 22.997 0.672 1.00 103.78 86 ALA C CA 1
ATOM 3881 C C . ALA C 1 93 ? -5.667 21.722 1.192 1.00 109.71 86 ALA C C 1
ATOM 3882 O O . ALA C 1 93 ? -5.047 21.713 2.258 1.00 115.80 86 ALA C O 1
ATOM 3884 N N . HIS C 1 94 ? -5.824 20.648 0.430 1.00 107.10 87 HIS C N 1
ATOM 3885 C CA . HIS C 1 94 ? -5.342 19.332 0.828 1.00 112.32 87 HIS C CA 1
ATOM 3886 C C . HIS C 1 94 ? -3.986 18.942 0.254 1.00 116.84 87 HIS C C 1
ATOM 3887 O O . HIS C 1 94 ? -3.655 17.754 0.184 1.00 117.91 87 HIS C O 1
ATOM 3894 N N . SER C 1 95 ? -3.218 19.927 -0.198 1.00 120.37 88 SER C N 1
ATOM 3895 C CA . SER C 1 95 ? -1.879 19.631 -0.683 1.00 126.04 88 SER C CA 1
ATOM 3896 C C . SER C 1 95 ? -1.026 19.224 0.525 1.00 141.53 88 SER C C 1
ATOM 3897 O O . SER C 1 95 ? -0.636 20.065 1.348 1.00 151.60 88 SER C O 1
ATOM 3900 N N . ALA C 1 96 ? -0.746 17.928 0.632 1.00 140.74 89 ALA C N 1
ATOM 3901 C CA . ALA C 1 96 ? 0.054 17.420 1.732 1.00 143.72 89 ALA C CA 1
ATOM 3902 C C . ALA C 1 96 ? 1.537 17.505 1.390 1.00 146.81 89 ALA C C 1
ATOM 3903 O O . ALA C 1 96 ? 2.178 16.500 1.086 1.00 149.34 89 ALA C O 1
ATOM 3913 N N . THR C 1 102 ? -7.321 12.460 1.516 1.00 142.17 95 THR C N 1
ATOM 3914 C CA . THR C 1 102 ? -8.216 11.317 1.631 1.00 140.61 95 THR C CA 1
ATOM 3915 C C . THR C 1 102 ? -8.944 11.054 0.305 1.00 134.95 95 THR C C 1
ATOM 3916 O O . THR C 1 102 ? -9.175 11.971 -0.488 1.00 131.90 95 THR C O 1
ATOM 3920 N N . GLY C 1 103 ? -9.271 9.785 0.069 1.00 130.20 96 GLY C N 1
ATOM 3921 C CA . GLY C 1 103 ? -10.030 9.370 -1.095 1.00 121.25 96 GLY C CA 1
ATOM 3922 C C . GLY C 1 103 ? -11.424 9.960 -1.197 1.00 115.86 96 GLY C C 1
ATOM 3923 O O . GLY C 1 103 ? -11.975 10.096 -2.286 1.00 118.03 96 GLY C O 1
ATOM 3924 N N . ARG C 1 104 ? -12.035 10.247 -0.062 1.00 111.60 97 ARG C N 1
ATOM 3925 C CA . ARG C 1 104 ? -13.347 10.870 -0.067 1.00 112.16 97 ARG C CA 1
ATOM 3926 C C . ARG C 1 104 ? -13.228 12.298 -0.581 1.00 110.08 97 ARG C C 1
ATOM 3927 O O . ARG C 1 104 ? -14.113 12.804 -1.276 1.00 109.64 97 ARG C O 1
ATOM 3935 N N . THR C 1 105 ? -12.147 12.960 -0.175 1.00 110.01 98 THR C N 1
ATOM 3936 C CA . THR C 1 105 ? -11.849 14.327 -0.600 1.00 104.60 98 THR C CA 1
ATOM 3937 C C . THR C 1 105 ? -11.484 14.385 -2.084 1.00 102.73 98 THR C C 1
ATOM 3938 O O . THR C 1 105 ? -11.942 15.280 -2.805 1.00 95.27 98 THR C O 1
ATOM 3942 N N . ARG C 1 106 ? -10.674 13.422 -2.537 1.00 106.97 99 ARG C N 1
ATOM 3943 C CA . ARG C 1 106 ? -10.299 13.327 -3.946 1.00 102.22 99 ARG C CA 1
ATOM 3944 C C . ARG C 1 106 ? -11.551 13.109 -4.763 1.00 88.74 99 ARG C C 1
ATOM 3945 O O . ARG C 1 106 ? -11.703 13.670 -5.841 1.00 84.79 99 ARG C O 1
ATOM 3953 N N . SER C 1 107 ? -12.450 12.291 -4.234 1.00 81.68 100 SER C N 1
ATOM 3954 C CA . SER C 1 107 ? -13.683 11.996 -4.937 1.00 82.60 100 SER C CA 1
ATOM 3955 C C . SER C 1 107 ? -14.487 13.268 -5.086 1.00 86.00 100 SER C C 1
ATOM 3956 O O . SER C 1 107 ? -15.099 13.497 -6.125 1.00 89.36 100 SER C O 1
ATOM 3959 N N . HIS C 1 108 ? -14.479 14.103 -4.052 1.00 88.74 101 HIS C N 1
ATOM 3960 C CA . HIS C 1 108 ? -15.312 15.294 -4.084 1.00 88.27 101 HIS C CA 1
ATOM 3961 C C . HIS C 1 108 ? -14.745 16.265 -5.117 1.00 85.08 101 HIS C C 1
ATOM 3962 O O . HIS C 1 108 ? -15.495 16.896 -5.862 1.00 89.83 101 HIS C O 1
ATOM 3969 N N . ILE C 1 109 ? -13.420 16.358 -5.178 1.00 82.30 102 ILE C N 1
ATOM 3970 C CA . ILE C 1 109 ? -12.754 17.225 -6.146 1.00 81.84 102 ILE C CA 1
ATOM 3971 C C . ILE C 1 109 ? -13.175 16.808 -7.548 1.00 80.25 102 ILE C C 1
ATOM 3972 O O . ILE C 1 109 ? -13.526 17.640 -8.376 1.00 81.84 102 ILE C O 1
ATOM 3977 N N . VAL C 1 110 ? -13.165 15.502 -7.782 1.00 78.58 103 VAL C N 1
ATOM 3978 C CA . VAL C 1 110 ? -13.518 14.931 -9.067 1.00 77.91 103 VAL C CA 1
ATOM 3979 C C . VAL C 1 110 ? -14.993 15.144 -9.413 1.00 79.21 103 VAL C C 1
ATOM 3980 O O . VAL C 1 110 ? -15.307 15.487 -10.543 1.00 79.39 103 VAL C O 1
ATOM 3984 N N . SER C 1 111 ? -15.887 14.976 -8.441 1.00 78.38 104 SER C N 1
ATOM 3985 C CA . SER C 1 111 ? -17.322 15.193 -8.657 1.00 79.77 104 SER C CA 1
ATOM 3986 C C . SER C 1 111 ? -17.629 16.567 -9.223 1.00 80.33 104 SER C C 1
ATOM 3987 O O . SER C 1 111 ? -18.492 16.728 -10.085 1.00 81.18 104 SER C O 1
ATOM 3990 N N . ARG C 1 112 ? -16.965 17.568 -8.669 1.00 80.80 105 ARG C N 1
ATOM 3991 C CA . ARG C 1 112 ? -17.180 18.950 -9.078 1.00 86.92 105 ARG C CA 1
ATOM 3992 C C . ARG C 1 112 ? -16.594 19.340 -10.418 1.00 82.94 105 ARG C C 1
ATOM 3993 O O . ARG C 1 112 ? -17.208 20.109 -11.146 1.00 83.62 105 ARG C O 1
ATOM 4001 N N . LEU C 1 113 ? -15.402 18.852 -10.728 1.00 79.90 106 LEU C N 1
ATOM 4002 C CA . LEU C 1 113 ? -14.846 19.064 -12.047 1.00 74.37 106 LEU C CA 1
ATOM 4003 C C . LEU C 1 113 ? -15.802 18.419 -13.071 1.00 70.65 106 LEU C C 1
ATOM 4004 O O . LEU C 1 113 ? -16.045 18.965 -14.141 1.00 69.81 106 LEU C O 1
ATOM 4009 N N . GLU C 1 114 ? -16.341 17.251 -12.737 1.00 67.42 107 GLU C N 1
ATOM 4010 C CA . GLU C 1 114 ? -17.263 16.556 -13.642 1.00 72.82 107 GLU C CA 1
ATOM 4011 C C . GLU C 1 114 ? -18.547 17.358 -13.797 1.00 76.23 107 GLU C C 1
ATOM 4012 O O . GLU C 1 114 ? -19.181 17.362 -14.857 1.00 82.85 107 GLU C O 1
ATOM 4018 N N . LYS C 1 115 ? -18.935 18.038 -12.732 1.00 73.36 108 LYS C N 1
ATOM 4019 C CA . LYS C 1 115 ? -20.119 18.872 -12.788 1.00 76.79 108 LYS C CA 1
ATOM 4020 C C . LYS C 1 115 ? -19.893 19.993 -13.792 1.00 80.17 108 LYS C C 1
ATOM 4021 O O . LYS C 1 115 ? -20.761 20.291 -14.623 1.00 83.02 108 LYS C O 1
ATOM 4027 N N . GLY C 1 116 ? -18.715 20.606 -13.714 1.00 78.59 109 GLY C N 1
ATOM 4028 C CA . GLY C 1 116 ? -18.376 21.700 -14.602 1.00 78.94 109 GLY C CA 1
ATOM 4029 C C . GLY C 1 116 ? -18.350 21.262 -16.055 1.00 77.87 109 GLY C C 1
ATOM 4030 O O . GLY C 1 116 ? -18.863 21.966 -16.928 1.00 78.42 109 GLY C O 1
ATOM 4031 N N . ALA C 1 117 ? -17.785 20.084 -16.298 1.00 74.34 110 ALA C N 1
ATOM 4032 C CA . ALA C 1 117 ? -17.702 19.549 -17.636 1.00 78.55 110 ALA C CA 1
ATOM 4033 C C . ALA C 1 117 ? -19.096 19.339 -18.189 1.00 81.64 110 ALA C C 1
ATOM 4034 O O . ALA C 1 117 ? -19.386 19.763 -19.302 1.00 85.31 110 ALA C O 1
ATOM 4036 N N . ARG C 1 118 ? -19.961 18.713 -17.395 1.00 79.57 111 ARG C N 1
ATOM 4037 C CA . ARG C 1 118 ? -21.341 18.455 -17.800 1.00 77.74 111 ARG C CA 1
ATOM 4038 C C . ARG C 1 118 ? -22.089 19.742 -18.186 1.00 76.73 111 ARG C C 1
ATOM 4039 O O . ARG C 1 118 ? -22.862 19.773 -19.136 1.00 78.68 111 ARG C O 1
ATOM 4047 N N . ILE C 1 119 ? -21.878 20.799 -17.418 1.00 70.79 112 ILE C N 1
ATOM 4048 C CA . ILE C 1 119 ? -22.520 22.070 -17.691 1.00 71.74 112 ILE C CA 1
ATOM 4049 C C . ILE C 1 119 ? -21.951 22.710 -18.959 1.00 79.19 112 ILE C C 1
ATOM 4050 O O . ILE C 1 119 ? -22.695 23.198 -19.812 1.00 85.48 112 ILE C O 1
ATOM 4055 N N . ALA C 1 120 ? -20.629 22.697 -19.079 1.00 74.46 113 ALA C N 1
ATOM 4056 C CA . ALA C 1 120 ? -19.962 23.279 -20.230 1.00 68.03 113 ALA C CA 1
ATOM 4057 C C . ALA C 1 120 ? -20.254 22.478 -21.500 1.00 72.98 113 ALA C C 1
ATOM 4058 O O . ALA C 1 120 ? -20.368 23.039 -22.597 1.00 75.06 113 ALA C O 1
ATOM 4060 N N . GLU C 1 121 ? -20.359 21.164 -21.352 1.00 75.41 114 GLU C N 1
ATOM 4061 C CA . GLU C 1 121 ? -20.668 20.292 -22.488 1.00 74.39 114 GLU C CA 1
ATOM 4062 C C . GLU C 1 121 ? -22.092 20.561 -22.996 1.00 80.46 114 GLU C C 1
ATOM 4063 O O . GLU C 1 121 ? -22.354 20.501 -24.192 1.00 83.37 114 GLU C O 1
ATOM 4069 N N . LYS C 1 122 ? -23.023 20.833 -22.089 1.00 85.51 115 LYS C N 1
ATOM 4070 C CA . LYS C 1 122 ? -24.379 21.160 -22.502 1.00 83.19 115 LYS C CA 1
ATOM 4071 C C . LYS C 1 122 ? -24.427 22.506 -23.230 1.00 79.84 115 LYS C C 1
ATOM 4072 O O . LYS C 1 122 ? -25.184 22.684 -24.181 1.00 82.04 115 LYS C O 1
ATOM 4078 N N . LEU C 1 123 ? -23.580 23.437 -22.813 1.00 76.74 116 LEU C N 1
ATOM 4079 C CA . LEU C 1 123 ? -23.515 24.751 -23.439 1.00 74.33 116 LEU C CA 1
ATOM 4080 C C . LEU C 1 123 ? -22.945 24.573 -24.854 1.00 72.42 116 LEU C C 1
ATOM 4081 O O . LEU C 1 123 ? -23.425 25.142 -25.823 1.00 77.09 116 LEU C O 1
ATOM 4086 N N . ALA C 1 124 ? -21.928 23.743 -24.972 1.00 67.14 117 ALA C N 1
ATOM 4087 C CA . ALA C 1 124 ? -21.329 23.493 -26.265 1.00 69.65 117 ALA C CA 1
ATOM 4088 C C . ALA C 1 124 ? -22.388 22.900 -27.203 1.00 79.70 117 ALA C C 1
ATOM 4089 O O . ALA C 1 124 ? -22.522 23.327 -28.357 1.00 80.06 117 ALA C O 1
ATOM 4091 N N . GLN C 1 125 ? -23.153 21.933 -26.705 1.00 82.17 118 GLN C N 1
ATOM 4092 C CA . GLN C 1 125 ? -24.224 21.370 -27.508 1.00 86.71 118 GLN C CA 1
ATOM 4093 C C . GLN C 1 125 ? -25.310 22.367 -27.854 1.00 76.54 118 GLN C C 1
ATOM 4094 O O . GLN C 1 125 ? -25.724 22.429 -28.974 1.00 72.14 118 GLN C O 1
ATOM 4100 N N . ALA C 1 126 ? -25.734 23.195 -26.916 1.00 78.04 119 ALA C N 1
ATOM 4101 C CA . ALA C 1 126 ? -26.773 24.166 -27.233 1.00 80.64 119 ALA C CA 1
ATOM 4102 C C . ALA C 1 126 ? -26.254 25.240 -28.218 1.00 87.41 119 ALA C C 1
ATOM 4103 O O . ALA C 1 126 ? -26.957 25.650 -29.150 1.00 86.89 119 ALA C O 1
ATOM 4105 N N . LEU C 1 127 ? -25.031 25.713 -27.997 1.00 83.94 120 LEU C N 1
ATOM 4106 C CA . LEU C 1 127 ? -24.433 26.676 -28.908 1.00 76.04 120 LEU C CA 1
ATOM 4107 C C . LEU C 1 127 ? -24.283 26.050 -30.295 1.00 86.54 120 LEU C C 1
ATOM 4108 O O . LEU C 1 127 ? -24.349 26.740 -31.309 1.00 90.72 120 LEU C O 1
ATOM 4113 N N . SER C 1 128 ? -24.042 24.747 -30.352 1.00 91.56 121 SER C N 1
ATOM 4114 C CA . SER C 1 128 ? -23.748 24.169 -31.641 1.00 102.89 121 SER C CA 1
ATOM 4115 C C . SER C 1 128 ? -25.026 23.956 -32.435 1.00 118.43 121 SER C C 1
ATOM 4116 O O . SER C 1 128 ? -25.318 24.706 -33.364 1.00 118.71 121 SER C O 1
ATOM 4119 N N . ASP C 1 129 ? -25.837 22.998 -32.016 1.00 136.51 122 ASP C N 1
ATOM 4120 C CA . ASP C 1 129 ? -26.798 22.414 -32.939 1.00 154.70 122 ASP C CA 1
ATOM 4121 C C . ASP C 1 129 ? -27.872 23.391 -33.382 1.00 158.57 122 ASP C C 1
ATOM 4122 O O . ASP C 1 129 ? -28.120 23.544 -34.582 1.00 166.12 122 ASP C O 1
ATOM 4127 N N . GLY C 1 130 ? -28.485 24.083 -32.437 1.00 146.56 123 GLY C N 1
ATOM 4128 C CA . GLY C 1 130 ? -29.686 24.812 -32.772 1.00 143.24 123 GLY C CA 1
ATOM 4129 C C . GLY C 1 130 ? -29.399 26.071 -33.563 1.00 138.38 123 GLY C C 1
ATOM 4130 O O . GLY C 1 130 ? -28.270 26.330 -33.998 1.00 138.00 123 GLY C O 1
ATOM 4131 N N . ALA C 1 131 ? -30.451 26.846 -33.772 1.00 130.52 124 ALA C N 1
ATOM 4132 C CA . ALA C 1 131 ? -30.322 28.127 -34.408 1.00 124.38 124 ALA C CA 1
ATOM 4133 C C . ALA C 1 131 ? -30.111 29.079 -33.242 1.00 114.22 124 ALA C C 1
ATOM 4134 O O . ALA C 1 131 ? -30.942 29.938 -32.969 1.00 114.10 124 ALA C O 1
ATOM 4136 N N . SER C 1 132 ? -29.039 28.842 -32.492 1.00 105.21 125 SER C N 1
ATOM 4137 C CA . SER C 1 132 ? -28.647 29.712 -31.396 1.00 94.77 125 SER C CA 1
ATOM 4138 C C . SER C 1 132 ? -28.136 31.018 -31.956 1.00 91.55 125 SER C C 1
ATOM 4139 O O . SER C 1 132 ? -28.145 32.040 -31.283 1.00 94.00 125 SER C O 1
ATOM 4142 N N . GLY C 1 133 ? -27.675 30.978 -33.197 1.00 87.13 126 GLY C N 1
ATOM 4143 C CA . GLY C 1 133 ? -27.095 32.151 -33.801 1.00 82.05 126 GLY C CA 1
ATOM 4144 C C . GLY C 1 133 ? -25.617 32.123 -33.538 1.00 84.01 126 GLY C C 1
ATOM 4145 O O . GLY C 1 133 ? -24.905 33.063 -33.867 1.00 93.33 126 GLY C O 1
ATOM 4146 N N . ALA C 1 134 ? -25.144 31.045 -32.929 1.00 81.02 127 ALA C N 1
ATOM 4147 C CA . ALA C 1 134 ? -23.739 30.989 -32.567 1.00 78.94 127 ALA C CA 1
ATOM 4148 C C . ALA C 1 134 ? -22.866 30.808 -33.793 1.00 81.62 127 ALA C C 1
ATOM 4149 O O . ALA C 1 134 ? -23.107 29.933 -34.617 1.00 90.71 127 ALA C O 1
ATOM 4151 N N . SER C 1 135 ? -21.826 31.622 -33.885 1.00 78.39 128 SER C N 1
ATOM 4152 C CA . SER C 1 135 ? -20.857 31.514 -34.962 1.00 78.88 128 SER C CA 1
ATOM 4153 C C . SER C 1 135 ? -20.089 30.239 -34.789 1.00 83.85 128 SER C C 1
ATOM 4154 O O . SER C 1 135 ? -20.090 29.658 -33.702 1.00 86.58 128 SER C O 1
ATOM 4157 N N . PRO C 1 136 ? -19.442 29.777 -35.861 1.00 69.19 129 PRO C N 1
ATOM 4158 C CA . PRO C 1 136 ? -18.562 28.607 -35.769 1.00 71.91 129 PRO C CA 1
ATOM 4159 C C . PRO C 1 136 ? -17.387 28.790 -34.786 1.00 74.47 129 PRO C C 1
ATOM 4160 O O . PRO C 1 136 ? -16.923 27.792 -34.222 1.00 74.70 129 PRO C O 1
ATOM 4164 N N . THR C 1 137 ? -16.873 30.008 -34.625 1.00 77.75 130 THR C N 1
ATOM 4165 C CA . THR C 1 137 ? -15.789 30.234 -33.668 1.00 77.40 130 THR C CA 1
ATOM 4166 C C . THR C 1 137 ? -16.245 29.983 -32.237 1.00 72.80 130 THR C C 1
ATOM 4167 O O . THR C 1 137 ? -15.549 29.338 -31.442 1.00 70.07 130 THR C O 1
ATOM 4171 N N . ASP C 1 138 ? -17.436 30.481 -31.931 1.00 70.68 131 ASP C N 1
ATOM 4172 C CA . ASP C 1 138 ? -18.055 30.290 -30.628 1.00 70.17 131 ASP C CA 1
ATOM 4173 C C . ASP C 1 138 ? -18.381 28.819 -30.395 1.00 69.68 131 ASP C C 1
ATOM 4174 O O . ASP C 1 138 ? -18.258 28.316 -29.288 1.00 68.69 131 ASP C O 1
ATOM 4179 N N . ILE C 1 139 ? -18.812 28.136 -31.451 1.00 74.53 132 ILE C N 1
ATOM 4180 C CA . ILE C 1 139 ? -19.087 26.708 -31.394 1.00 70.87 132 ILE C CA 1
ATOM 4181 C C . ILE C 1 139 ? -17.812 25.930 -31.077 1.00 73.66 132 ILE C C 1
ATOM 4182 O O . ILE C 1 139 ? -17.807 25.062 -30.194 1.00 76.29 132 ILE C O 1
ATOM 4187 N N . LEU C 1 140 ? -16.718 26.283 -31.748 1.00 70.67 133 LEU C N 1
ATOM 4188 C CA . LEU C 1 140 ? -15.433 25.654 -31.463 1.00 69.77 133 LEU C CA 1
ATOM 4189 C C . LEU C 1 140 ? -14.969 25.969 -30.046 1.00 69.57 133 LEU C C 1
ATOM 4190 O O . LEU C 1 140 ? -14.568 25.068 -29.317 1.00 69.49 133 LEU C O 1
ATOM 4195 N N . ASP C 1 141 ? -15.062 27.245 -29.668 1.00 74.20 134 ASP C N 1
ATOM 4196 C CA . ASP C 1 141 ? -14.622 27.745 -28.363 1.00 75.56 134 ASP C CA 1
ATOM 4197 C C . ASP C 1 141 ? -15.306 27.017 -27.217 1.00 69.49 134 ASP C C 1
ATOM 4198 O O . ASP C 1 141 ? -14.651 26.459 -26.350 1.00 74.21 134 ASP C O 1
ATOM 4203 N N . ALA C 1 142 ? -16.627 26.966 -27.269 1.00 64.30 135 ALA C N 1
ATOM 4204 C CA . ALA C 1 142 ? -17.425 26.231 -26.298 1.00 66.52 135 ALA C CA 1
ATOM 4205 C C . ALA C 1 142 ? -16.980 24.765 -26.221 1.00 70.53 135 ALA C C 1
ATOM 4206 O O . ALA C 1 142 ? -16.893 24.175 -25.141 1.00 75.30 135 ALA C O 1
ATOM 4208 N N . ARG C 1 143 ? -16.732 24.174 -27.380 1.00 61.60 136 ARG C N 1
ATOM 4209 C CA . ARG C 1 143 ? -16.296 22.803 -27.422 1.00 60.50 136 ARG C CA 1
ATOM 4210 C C . ARG C 1 143 ? -14.923 22.598 -26.788 1.00 65.08 136 ARG C C 1
ATOM 4211 O O . ARG C 1 143 ? -14.710 21.645 -26.041 1.00 69.77 136 ARG C O 1
ATOM 4219 N N . ALA C 1 144 ? -13.991 23.493 -27.073 1.00 66.74 137 ALA C N 1
ATOM 4220 C CA . ALA C 1 144 ? -12.681 23.395 -26.453 1.00 69.66 137 ALA C CA 1
ATOM 4221 C C . ALA C 1 144 ? -12.802 23.528 -24.924 1.00 68.22 137 ALA C C 1
ATOM 4222 O O . ALA C 1 144 ? -12.251 22.709 -24.191 1.00 67.35 137 ALA C O 1
ATOM 4224 N N . TYR C 1 145 ? -13.548 24.534 -24.465 1.00 61.74 138 TYR C N 1
ATOM 4225 C CA . TYR C 1 145 ? -13.711 24.770 -23.044 1.00 60.56 138 TYR C CA 1
ATOM 4226 C C . TYR C 1 145 ? -14.269 23.574 -22.319 1.00 63.79 138 TYR C C 1
ATOM 4227 O O . TYR C 1 145 ? -13.807 23.232 -21.231 1.00 69.81 138 TYR C O 1
ATOM 4236 N N . ALA C 1 146 ? -15.263 22.937 -22.918 1.00 60.79 139 ALA C N 1
ATOM 4237 C CA . ALA C 1 146 ? -15.848 21.746 -22.327 1.00 54.45 139 ALA C CA 1
ATOM 4238 C C . ALA C 1 146 ? -14.821 20.618 -22.267 1.00 56.04 139 ALA C C 1
ATOM 4239 O O . ALA C 1 146 ? -14.756 19.879 -21.301 1.00 61.64 139 ALA C O 1
ATOM 4241 N N . ALA C 1 147 ? -13.986 20.507 -23.283 1.00 58.80 140 ALA C N 1
ATOM 4242 C CA . ALA C 1 147 ? -13.012 19.428 -23.293 1.00 60.30 140 ALA C CA 1
ATOM 4243 C C . ALA C 1 147 ? -11.952 19.703 -22.248 1.00 65.65 140 ALA C C 1
ATOM 4244 O O . ALA C 1 147 ? -11.331 18.787 -21.735 1.00 74.19 140 ALA C O 1
ATOM 4246 N N . LEU C 1 148 ? -11.738 20.982 -21.972 1.00 70.00 141 LEU C N 1
ATOM 4247 C CA . LEU C 1 148 ? -10.749 21.446 -21.016 1.00 67.08 141 LEU C CA 1
ATOM 4248 C C . LEU C 1 148 ? -11.159 21.035 -19.599 1.00 71.71 141 LEU C C 1
ATOM 4249 O O . LEU C 1 148 ? -10.361 20.524 -18.824 1.00 74.19 141 LEU C O 1
ATOM 4254 N N . LEU C 1 149 ? -12.413 21.288 -19.260 1.00 73.61 142 LEU C N 1
ATOM 4255 C CA . LEU C 1 149 ? -12.925 20.919 -17.959 1.00 70.62 142 LEU C CA 1
ATOM 4256 C C . LEU C 1 149 ? -12.939 19.386 -17.841 1.00 70.16 142 LEU C C 1
ATOM 4257 O O . LEU C 1 149 ? -12.512 18.824 -16.828 1.00 65.15 142 LEU C O 1
ATOM 4262 N N . ARG C 1 150 ? -13.358 18.708 -18.909 1.00 68.60 143 ARG C N 1
ATOM 4263 C CA . ARG C 1 150 ? -13.459 17.264 -18.871 1.00 61.83 143 ARG C CA 1
ATOM 4264 C C . ARG C 1 150 ? -12.081 16.611 -18.712 1.00 68.75 143 ARG C C 1
ATOM 4265 O O . ARG C 1 150 ? -11.921 15.638 -17.977 1.00 73.36 143 ARG C O 1
ATOM 4273 N N . GLY C 1 151 ? -11.079 17.159 -19.380 1.00 68.39 144 GLY C N 1
ATOM 4274 C CA . GLY C 1 151 ? -9.728 16.653 -19.240 1.00 71.33 144 GLY C CA 1
ATOM 4275 C C . GLY C 1 151 ? -9.237 16.814 -17.808 1.00 76.11 144 GLY C C 1
ATOM 4276 O O . GLY C 1 151 ? -8.587 15.919 -17.239 1.00 82.15 144 GLY C O 1
ATOM 4277 N N . ALA C 1 152 ? -9.549 17.976 -17.238 1.00 68.48 145 ALA C N 1
ATOM 4278 C CA . ALA C 1 152 ? -9.191 18.302 -15.881 1.00 66.43 145 ALA C CA 1
ATOM 4279 C C . ALA C 1 152 ? -9.824 17.286 -14.926 1.00 70.96 145 ALA C C 1
ATOM 4280 O O . ALA C 1 152 ? -9.174 16.800 -14.004 1.00 74.97 145 ALA C O 1
ATOM 4282 N N . ALA C 1 153 ? -11.086 16.951 -15.151 1.00 67.80 146 ALA C N 1
ATOM 4283 C CA . ALA C 1 153 ? -11.746 15.961 -14.305 1.00 69.87 146 ALA C CA 1
ATOM 4284 C C . ALA C 1 153 ? -11.056 14.591 -14.433 1.00 70.82 146 ALA C C 1
ATOM 4285 O O . ALA C 1 153 ? -10.770 13.927 -13.446 1.00 76.13 146 ALA C O 1
ATOM 4287 N N . LEU C 1 154 ? -10.785 14.161 -15.649 1.00 71.32 147 LEU C N 1
ATOM 4288 C CA . LEU C 1 154 ? -10.202 12.842 -15.822 1.00 74.10 147 LEU C CA 1
ATOM 4289 C C . LEU C 1 154 ? -8.776 12.777 -15.278 1.00 73.45 147 LEU C C 1
ATOM 4290 O O . LEU C 1 154 ? -8.331 11.745 -14.779 1.00 75.02 147 LEU C O 1
ATOM 4295 N N . PHE C 1 155 ? -8.062 13.888 -15.373 1.00 65.90 148 PHE C N 1
ATOM 4296 C CA . PHE C 1 155 ? -6.710 13.941 -14.856 1.00 68.25 148 PHE C CA 1
ATOM 4297 C C . PHE C 1 155 ? -6.711 13.802 -13.319 1.00 82.64 148 PHE C C 1
ATOM 4298 O O . PHE C 1 155 ? -5.839 13.154 -12.732 1.00 86.13 148 PHE C O 1
ATOM 4306 N N . GLU C 1 156 ? -7.665 14.448 -12.661 1.00 84.53 149 GLU C N 1
ATOM 4307 C CA . GLU C 1 156 ? -7.770 14.333 -11.217 1.00 82.62 149 GLU C CA 1
ATOM 4308 C C . GLU C 1 156 ? -8.210 12.919 -10.834 1.00 84.68 149 GLU C C 1
ATOM 4309 O O . GLU C 1 156 ? -7.865 12.412 -9.763 1.00 85.24 149 GLU C O 1
ATOM 4315 N N . LYS C 1 157 ? -8.992 12.303 -11.714 1.00 81.53 150 LYS C N 1
ATOM 4316 C CA . LYS C 1 157 ? -9.486 10.951 -11.510 1.00 82.18 150 LYS C CA 1
ATOM 4317 C C . LYS C 1 157 ? -8.404 9.918 -11.801 1.00 87.38 150 LYS C C 1
ATOM 4318 O O . LYS C 1 157 ? -8.598 8.728 -11.561 1.00 92.29 150 LYS C O 1
ATOM 4324 N N . GLN C 1 158 ? -7.278 10.386 -12.341 1.00 86.84 151 GLN C N 1
ATOM 4325 C CA . GLN C 1 158 ? -6.126 9.548 -12.681 1.00 84.30 151 GLN C CA 1
ATOM 4326 C C . GLN C 1 158 ? -6.422 8.571 -13.813 1.00 84.28 151 GLN C C 1
ATOM 4327 O O . GLN C 1 158 ? -5.782 7.534 -13.930 1.00 89.42 151 GLN C O 1
ATOM 4333 N N . ASN C 1 159 ? -7.390 8.921 -14.646 1.00 78.67 152 ASN C N 1
ATOM 4334 C CA . ASN C 1 159 ? -7.717 8.142 -15.818 1.00 76.52 152 ASN C CA 1
ATOM 4335 C C . ASN C 1 159 ? -6.952 8.725 -17.004 1.00 78.58 152 ASN C C 1
ATOM 4336 O O . ASN C 1 159 ? -7.524 9.408 -17.853 1.00 79.17 152 ASN C O 1
ATOM 4341 N N . TRP C 1 160 ? -5.657 8.426 -17.071 1.00 81.33 153 TRP C N 1
ATOM 4342 C CA . TRP C 1 160 ? -4.747 9.136 -17.971 1.00 81.78 153 TRP C CA 1
ATOM 4343 C C . TRP C 1 160 ? -5.122 9.045 -19.443 1.00 86.29 153 TRP C C 1
ATOM 4344 O O . TRP C 1 160 ? -5.193 10.058 -20.125 1.00 91.93 153 TRP C O 1
ATOM 4355 N N . GLY C 1 161 ? -5.425 7.830 -19.901 1.00 84.27 154 GLY C N 1
ATOM 4356 C CA . GLY C 1 161 ? -5.777 7.564 -21.279 1.00 69.16 154 GLY C CA 1
ATOM 4357 C C . GLY C 1 161 ? -7.007 8.354 -21.679 1.00 70.81 154 GLY C C 1
ATOM 4358 O O . GLY C 1 161 ? -7.033 9.003 -22.737 1.00 74.08 154 GLY C O 1
ATOM 4359 N N . ALA C 1 162 ? -8.046 8.298 -20.856 1.00 69.06 155 ALA C N 1
ATOM 4360 C CA . ALA C 1 162 ? -9.245 9.055 -21.176 1.00 76.83 155 ALA C CA 1
ATOM 4361 C C . ALA C 1 162 ? -8.930 10.568 -21.191 1.00 82.64 155 ALA C C 1
ATOM 4362 O O . ALA C 1 162 ? -9.397 11.318 -22.063 1.00 79.49 155 ALA C O 1
ATOM 4364 N N . CYS C 1 163 ? -8.128 11.011 -20.231 1.00 78.30 156 CYS C N 1
ATOM 4365 C CA . CYS C 1 163 ? -7.838 12.429 -20.145 1.00 77.74 156 CYS C CA 1
ATOM 4366 C C . CYS C 1 163 ? -7.034 12.902 -21.372 1.00 76.64 156 CYS C C 1
ATOM 4367 O O . CYS C 1 163 ? -7.264 13.998 -21.887 1.00 75.11 156 CYS C O 1
ATOM 4370 N N . LEU C 1 164 ? -6.139 12.064 -21.877 1.00 74.33 157 LEU C N 1
ATOM 4371 C CA . LEU C 1 164 ? -5.347 12.441 -23.046 1.00 74.43 157 LEU C CA 1
ATOM 4372 C C . LEU C 1 164 ? -6.259 12.702 -24.267 1.00 70.05 157 LEU C C 1
ATOM 4373 O O . LEU C 1 164 ? -6.022 13.615 -25.046 1.00 73.42 157 LEU C O 1
ATOM 4378 N N . LYS C 1 165 ? -7.332 11.940 -24.394 1.00 58.52 158 LYS C N 1
ATOM 4379 C CA . LYS C 1 165 ? -8.277 12.191 -25.465 1.00 62.42 158 LYS C CA 1
ATOM 4380 C C . LYS C 1 165 ? -8.923 13.594 -25.401 1.00 68.53 158 LYS C C 1
ATOM 4381 O O . LYS C 1 165 ? -8.969 14.280 -26.423 1.00 72.62 158 LYS C O 1
ATOM 4387 N N . SER C 1 166 ? -9.392 14.032 -24.229 1.00 68.95 159 SER C N 1
ATOM 4388 C CA . SER C 1 166 ? -9.998 15.370 -24.094 1.00 66.13 159 SER C CA 1
ATOM 4389 C C . SER C 1 166 ? -9.015 16.495 -24.342 1.00 71.39 159 SER C C 1
ATOM 4390 O O . SER C 1 166 ? -9.328 17.443 -25.042 1.00 79.02 159 SER C O 1
ATOM 4393 N N . TYR C 1 167 ? -7.838 16.408 -23.744 1.00 71.13 160 TYR C N 1
ATOM 4394 C CA . TYR C 1 167 ? -6.845 17.460 -23.909 1.00 72.86 160 TYR C CA 1
ATOM 4395 C C . TYR C 1 167 ? -6.357 17.513 -25.363 1.00 74.92 160 TYR C C 1
ATOM 4396 O O . TYR C 1 167 ? -5.942 18.569 -25.845 1.00 75.53 160 TYR C O 1
ATOM 4405 N N . ALA C 1 168 ? -6.381 16.374 -26.055 1.00 72.72 161 ALA C N 1
ATOM 4406 C CA . ALA C 1 168 ? -6.004 16.359 -27.471 1.00 71.38 161 ALA C CA 1
ATOM 4407 C C . ALA C 1 168 ? -6.993 17.213 -28.296 1.00 65.08 161 ALA C C 1
ATOM 4408 O O . ALA C 1 168 ? -6.594 18.061 -29.129 1.00 56.46 161 ALA C O 1
ATOM 4410 N N . ILE C 1 169 ? -8.279 17.009 -28.025 1.00 59.64 162 ILE C N 1
ATOM 4411 C CA . ILE C 1 169 ? -9.306 17.754 -28.717 1.00 64.03 162 ILE C CA 1
ATOM 4412 C C . ILE C 1 169 ? -9.151 19.246 -28.529 1.00 78.21 162 ILE C C 1
ATOM 4413 O O . ILE C 1 169 ? -9.017 19.981 -29.509 1.00 84.66 162 ILE C O 1
ATOM 4418 N N . CYS C 1 170 ? -9.117 19.703 -27.283 1.00 80.15 163 CYS C N 1
ATOM 4419 C CA . CYS C 1 170 ? -9.092 21.138 -27.088 1.00 83.49 163 CYS C CA 1
ATOM 4420 C C . CYS C 1 170 ? -7.752 21.722 -27.498 1.00 79.99 163 CYS C C 1
ATOM 4421 O O . CYS C 1 170 ? -7.690 22.849 -28.002 1.00 81.83 163 CYS C O 1
ATOM 4424 N N . ARG C 1 171 ? -6.684 20.956 -27.334 1.00 75.81 164 ARG C N 1
ATOM 4425 C CA . ARG C 1 171 ? -5.402 21.467 -27.800 1.00 81.20 164 ARG C CA 1
ATOM 4426 C C . ARG C 1 171 ? -5.459 21.670 -29.313 1.00 76.59 164 ARG C C 1
ATOM 4427 O O . ARG C 1 171 ? -4.872 22.615 -29.813 1.00 72.14 164 ARG C O 1
ATOM 4435 N N . ILE C 1 172 ? -6.146 20.793 -30.046 1.00 74.64 165 ILE C N 1
ATOM 4436 C CA . ILE C 1 172 ? -6.310 21.031 -31.486 1.00 74.04 165 ILE C CA 1
ATOM 4437 C C . ILE C 1 172 ? -7.109 22.307 -31.741 1.00 76.72 165 ILE C C 1
ATOM 4438 O O . ILE C 1 172 ? -6.691 23.187 -32.500 1.00 75.66 165 ILE C O 1
ATOM 4443 N N . ILE C 1 173 ? -8.254 22.418 -31.072 1.00 70.52 166 ILE C N 1
ATOM 4444 C CA . ILE C 1 173 ? -9.125 23.565 -31.268 1.00 61.47 166 ILE C CA 1
ATOM 4445 C C . ILE C 1 173 ? -8.497 24.893 -30.876 1.00 68.40 166 ILE C C 1
ATOM 4446 O O . ILE C 1 173 ? -8.547 25.840 -31.652 1.00 74.98 166 ILE C O 1
ATOM 4451 N N . TYR C 1 174 ? -7.869 24.952 -29.701 1.00 68.99 167 TYR C N 1
ATOM 4452 C CA . TYR C 1 174 ? -7.295 26.204 -29.219 1.00 73.03 167 TYR C CA 1
ATOM 4453 C C . TYR C 1 174 ? -6.167 26.685 -30.089 1.00 82.34 167 TYR C C 1
ATOM 4454 O O . TYR C 1 174 ? -6.013 27.878 -30.299 1.00 91.84 167 TYR C O 1
ATOM 4463 N N . THR C 1 175 ? -5.346 25.760 -30.560 1.00 81.57 168 THR C N 1
ATOM 4464 C CA . THR C 1 175 ? -4.244 26.129 -31.428 1.00 81.47 168 THR C CA 1
ATOM 4465 C C . THR C 1 175 ? -4.789 26.623 -32.784 1.00 76.44 168 THR C C 1
ATOM 4466 O O . THR C 1 175 ? -4.253 27.544 -33.397 1.00 74.35 168 THR C O 1
ATOM 4470 N N . ALA C 1 176 ? -5.896 26.029 -33.215 1.00 76.90 169 ALA C N 1
ATOM 4471 C CA . ALA C 1 176 ? -6.568 26.426 -34.444 1.00 73.09 169 ALA C CA 1
ATOM 4472 C C . ALA C 1 176 ? -7.159 27.805 -34.268 1.00 78.36 169 ALA C C 1
ATOM 4473 O O . ALA C 1 176 ? -7.009 28.663 -35.137 1.00 83.70 169 ALA C O 1
ATOM 4475 N N . LEU C 1 177 ? -7.823 28.020 -33.133 1.00 73.85 170 LEU C N 1
ATOM 4476 C CA . LEU C 1 177 ? -8.443 29.310 -32.861 1.00 72.47 170 LEU C CA 1
ATOM 4477 C C . LEU C 1 177 ? -7.434 30.413 -32.672 1.00 79.57 170 LEU C C 1
ATOM 4478 O O . LEU C 1 177 ? -7.732 31.566 -32.956 1.00 88.62 170 LEU C O 1
ATOM 4483 N N . ALA C 1 178 ? -6.240 30.074 -32.201 1.00 80.87 171 ALA C N 1
ATOM 4484 C CA . ALA C 1 178 ? -5.210 31.085 -31.992 1.00 87.07 171 ALA C CA 1
ATOM 4485 C C . ALA C 1 178 ? -4.826 31.674 -33.327 1.00 92.78 171 ALA C C 1
ATOM 4486 O O . ALA C 1 178 ? -4.772 32.886 -33.487 1.00 100.95 171 ALA C O 1
ATOM 4488 N N . THR C 1 179 ? -4.539 30.804 -34.286 1.00 97.45 172 THR C N 1
ATOM 4489 C CA . THR C 1 179 ? -4.105 31.248 -35.604 1.00 101.39 172 THR C CA 1
ATOM 4490 C C . THR C 1 179 ? -5.174 32.038 -36.348 1.00 99.44 172 THR C C 1
ATOM 4491 O O . THR C 1 179 ? -4.888 33.083 -36.934 1.00 105.85 172 THR C O 1
ATOM 4495 N N . SER C 1 18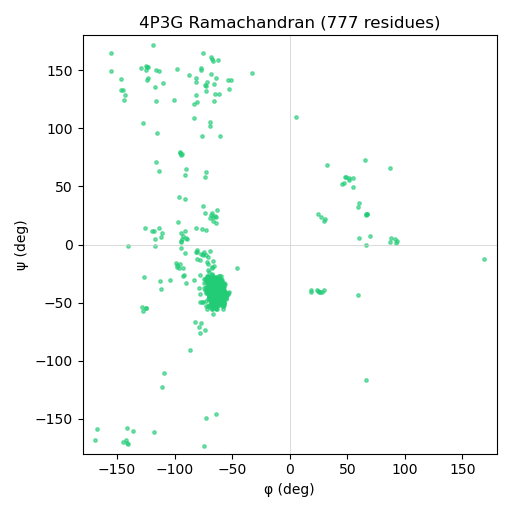0 ? -6.414 31.578 -36.272 1.00 95.64 173 SER C N 1
ATOM 4496 C CA . SER C 1 180 ? -7.511 32.283 -36.932 1.00 103.97 173 SER C CA 1
ATOM 4497 C C . SER C 1 180 ? -7.983 33.616 -36.324 1.00 110.78 173 SER C C 1
ATOM 4498 O O . SER C 1 180 ? -8.241 34.566 -37.047 1.00 111.53 173 SER C O 1
ATOM 4501 N N . SER C 1 181 ? -8.034 33.702 -35.003 1.00 120.41 174 SER C N 1
ATOM 4502 C CA . SER C 1 181 ? -8.673 34.837 -34.339 1.00 131.84 174 SER C CA 1
ATOM 4503 C C . SER C 1 181 ? -7.768 35.806 -33.590 1.00 146.77 174 SER C C 1
ATOM 4504 O O . SER C 1 181 ? -8.273 36.654 -32.854 1.00 150.15 174 SER C O 1
ATOM 4507 N N . LYS C 1 182 ? -6.452 35.665 -33.752 1.00 159.83 175 LYS C N 1
ATOM 4508 C CA . LYS C 1 182 ? -5.479 36.497 -33.037 1.00 169.22 175 LYS C CA 1
ATOM 4509 C C . LYS C 1 182 ? -5.620 36.164 -31.553 1.00 165.22 175 LYS C C 1
ATOM 4510 O O . LYS C 1 182 ? -6.147 36.941 -30.750 1.00 171.34 175 LYS C O 1
ATOM 4516 N N . GLY C 1 183 ? -5.126 34.975 -31.222 1.00 149.40 176 GLY C N 1
ATOM 4517 C CA . GLY C 1 183 ? -5.224 34.406 -29.895 1.00 141.74 176 GLY C CA 1
ATOM 4518 C C . GLY C 1 183 ? -3.960 34.151 -29.088 1.00 143.01 176 GLY C C 1
ATOM 4519 O O . GLY C 1 183 ? -3.564 32.988 -28.893 1.00 146.73 176 GLY C O 1
ATOM 4520 N N . ASP C 1 184 ? -3.341 35.241 -28.627 1.00 137.84 177 ASP C N 1
ATOM 4521 C CA . ASP C 1 184 ? -2.250 35.232 -27.649 1.00 134.90 177 ASP C CA 1
ATOM 4522 C C . ASP C 1 184 ? -2.774 34.981 -26.236 1.00 120.66 177 ASP C C 1
ATOM 4523 O O . ASP C 1 184 ? -2.038 35.064 -25.260 1.00 126.13 177 ASP C O 1
ATOM 4528 N N . ILE C 1 185 ? -4.024 34.547 -26.149 1.00 108.14 178 ILE C N 1
ATOM 4529 C CA . ILE C 1 185 ? -4.734 34.387 -24.886 1.00 104.72 178 ILE C CA 1
ATOM 4530 C C . ILE C 1 185 ? -4.831 32.928 -24.469 1.00 109.77 178 ILE C C 1
ATOM 4531 O O . ILE C 1 185 ? -4.896 32.609 -23.284 1.00 115.00 178 ILE C O 1
ATOM 4536 N N . PHE C 1 186 ? -4.875 32.049 -25.456 1.00 111.43 179 PHE C N 1
ATOM 4537 C CA . PHE C 1 186 ? -4.869 30.617 -25.234 1.00 114.92 179 PHE C CA 1
ATOM 4538 C C . PHE C 1 186 ? -3.496 30.138 -24.752 1.00 119.23 179 PHE C C 1
ATOM 4539 O O . PHE C 1 186 ? -3.392 29.178 -24.003 1.00 117.79 179 PHE C O 1
ATOM 4547 N N . LYS C 1 187 ? -2.447 30.829 -25.182 1.00 125.73 180 LYS C N 1
ATOM 4548 C CA . LYS C 1 187 ? -1.063 30.399 -24.954 1.00 128.95 180 LYS C CA 1
ATOM 4549 C C . LYS C 1 187 ? -0.665 30.168 -23.499 1.00 127.51 180 LYS C C 1
ATOM 4550 O O . LYS C 1 187 ? 0.163 29.308 -23.215 1.00 123.32 180 LYS C O 1
ATOM 4556 N N . GLU C 1 188 ? -1.213 30.952 -22.587 1.00 133.14 181 GLU C N 1
ATOM 4557 C CA . GLU C 1 188 ? -0.949 30.755 -21.165 1.00 140.81 181 GLU C CA 1
ATOM 4558 C C . GLU C 1 188 ? -1.581 29.428 -20.714 1.00 133.74 181 GLU C C 1
ATOM 4559 O O . GLU C 1 188 ? -0.983 28.636 -19.977 1.00 136.61 181 GLU C O 1
ATOM 4565 N N . LEU C 1 189 ? -2.801 29.202 -21.188 1.00 121.95 182 LEU C N 1
ATOM 4566 C CA . LEU C 1 189 ? -3.609 28.030 -20.865 1.00 111.53 182 LEU C CA 1
ATOM 4567 C C . LEU C 1 189 ? -2.940 26.733 -21.337 1.00 107.16 182 LEU C C 1
ATOM 4568 O O . LEU C 1 189 ? -3.101 25.654 -20.737 1.00 93.08 182 LEU C O 1
ATOM 4573 N N . LEU C 1 190 ? -2.275 26.833 -22.485 1.00 112.58 183 LEU C N 1
ATOM 4574 C CA . LEU C 1 190 ? -1.484 25.734 -23.024 1.00 110.73 183 LEU C CA 1
ATOM 4575 C C . LEU C 1 190 ? -0.250 25.498 -22.169 1.00 115.68 183 LEU C C 1
ATOM 4576 O O . LEU C 1 190 ? 0.045 24.373 -21.762 1.00 116.61 183 LEU C O 1
ATOM 4581 N N . SER C 1 191 ? 0.442 26.585 -21.867 1.00 116.95 184 SER C N 1
ATOM 4582 C CA . SER C 1 191 ? 1.710 26.502 -21.192 1.00 118.62 184 SER C CA 1
ATOM 4583 C C . SER C 1 191 ? 1.558 25.934 -19.802 1.00 119.10 184 SER C C 1
ATOM 4584 O O . SER C 1 191 ? 2.301 25.039 -19.415 1.00 121.38 184 SER C O 1
ATOM 4587 N N . ASP C 1 192 ? 0.563 26.415 -19.068 1.00 118.63 185 ASP C N 1
ATOM 4588 C CA . ASP C 1 192 ? 0.479 26.107 -17.641 1.00 120.92 185 ASP C CA 1
ATOM 4589 C C . ASP C 1 192 ? -0.469 24.978 -17.263 1.00 111.02 185 ASP C C 1
ATOM 4590 O O . ASP C 1 192 ? -0.409 24.477 -16.145 1.00 113.15 185 ASP C O 1
ATOM 4595 N N . THR C 1 193 ? -1.359 24.601 -18.171 1.00 103.98 186 THR C N 1
ATOM 4596 C CA . THR C 1 193 ? -2.373 23.587 -17.877 1.00 97.13 186 THR C CA 1
ATOM 4597 C C . THR C 1 193 ? -2.392 22.411 -18.851 1.00 97.32 186 THR C C 1
ATOM 4598 O O . THR C 1 193 ? -2.329 21.251 -18.429 1.00 96.31 186 THR C O 1
ATOM 4602 N N . ILE C 1 194 ? -2.510 22.701 -20.145 1.00 92.17 187 ILE C N 1
ATOM 4603 C CA . ILE C 1 194 ? -2.695 21.630 -21.115 1.00 89.64 187 ILE C CA 1
ATOM 4604 C C . ILE C 1 194 ? -1.439 20.777 -21.348 1.00 91.13 187 ILE C C 1
ATOM 4605 O O . ILE C 1 194 ? -1.450 19.553 -21.168 1.00 85.92 187 ILE C O 1
ATOM 4610 N N . ASP C 1 195 ? -0.348 21.430 -21.711 1.00 94.11 188 ASP C N 1
ATOM 4611 C CA . ASP C 1 195 ? 0.881 20.715 -22.006 1.00 95.23 188 ASP C CA 1
ATOM 4612 C C . ASP C 1 195 ? 1.433 19.892 -20.837 1.00 102.86 188 ASP C C 1
ATOM 4613 O O . ASP C 1 195 ? 1.734 18.716 -21.013 1.00 108.00 188 ASP C O 1
ATOM 4618 N N . PRO C 1 196 ? 1.568 20.493 -19.639 1.00 103.89 189 PRO C N 1
ATOM 4619 C CA . PRO C 1 196 ? 2.112 19.666 -18.556 1.00 104.91 189 PRO C CA 1
ATOM 4620 C C . PRO C 1 196 ? 1.203 18.488 -18.211 1.00 102.37 189 PRO C C 1
ATOM 4621 O O . PRO C 1 196 ? 1.695 17.415 -17.858 1.00 109.26 189 PRO C O 1
ATOM 4625 N N . SER C 1 197 ? -0.107 18.671 -18.318 1.00 92.53 190 SER C N 1
ATOM 4626 C CA . SER C 1 197 ? -1.006 17.584 -17.993 1.00 92.33 190 SER C CA 1
ATOM 4627 C C . SER C 1 197 ? -0.848 16.450 -19.000 1.00 93.01 190 SER C C 1
ATOM 4628 O O . SER C 1 197 ? -0.756 15.281 -18.610 1.00 96.13 190 SER C O 1
ATOM 4639 N N . ARG C 1 199 ? 1.726 15.724 -20.893 1.00 83.16 192 ARG C N 1
ATOM 4640 C CA . ARG C 1 199 ? 3.005 15.070 -20.811 1.00 87.34 192 ARG C CA 1
ATOM 4641 C C . ARG C 1 199 ? 3.011 14.194 -19.577 1.00 92.79 192 ARG C C 1
ATOM 4642 O O . ARG C 1 199 ? 3.517 13.071 -19.611 1.00 92.84 192 ARG C O 1
ATOM 4650 N N . PHE C 1 200 ? 2.424 14.691 -18.493 1.00 92.74 193 PHE C N 1
ATOM 4651 C CA . PHE C 1 200 ? 2.374 13.911 -17.271 1.00 93.66 193 PHE C CA 1
ATOM 4652 C C . PHE C 1 200 ? 1.468 12.694 -17.467 1.00 91.07 193 PHE C C 1
ATOM 4653 O O . PHE C 1 200 ? 1.880 11.567 -17.207 1.00 96.03 193 PHE C O 1
ATOM 4661 N N . ALA C 1 201 ? 0.247 12.912 -17.944 1.00 84.99 194 ALA C N 1
ATOM 4662 C CA . ALA C 1 201 ? -0.692 11.806 -18.120 1.00 86.00 194 ALA C CA 1
ATOM 4663 C C . ALA C 1 201 ? -0.161 10.751 -19.093 1.00 92.42 194 ALA C C 1
ATOM 4664 O O . ALA C 1 201 ? -0.339 9.554 -18.867 1.00 94.06 194 ALA C O 1
ATOM 4666 N N . ALA C 1 202 ? 0.521 11.196 -20.149 1.00 94.03 195 ALA C N 1
ATOM 4667 C CA . ALA C 1 202 ? 1.072 10.284 -21.143 1.00 93.53 195 ALA C CA 1
ATOM 4668 C C . ALA C 1 202 ? 2.218 9.458 -20.563 1.00 102.25 195 ALA C C 1
ATOM 4669 O O . ALA C 1 202 ? 2.382 8.275 -20.895 1.00 102.66 195 ALA C O 1
ATOM 4671 N N . TYR C 1 203 ? 3.030 10.113 -19.737 1.00 104.16 196 TYR C N 1
ATOM 4672 C CA . TYR C 1 203 ? 4.138 9.480 -19.032 1.00 106.21 196 TYR C CA 1
ATOM 4673 C C . TYR C 1 203 ? 3.623 8.373 -18.116 1.00 109.89 196 TYR C C 1
ATOM 4674 O O . TYR C 1 203 ? 4.161 7.266 -18.110 1.00 116.61 196 TYR C O 1
ATOM 4683 N N . GLN C 1 204 ? 2.577 8.680 -17.345 1.00 105.36 197 GLN C N 1
ATOM 4684 C CA . GLN C 1 204 ? 1.993 7.730 -16.393 1.00 100.85 197 GLN C CA 1
ATOM 4685 C C . GLN C 1 204 ? 1.428 6.509 -17.112 1.00 102.25 197 GLN C C 1
ATOM 4686 O O . GLN C 1 204 ? 1.438 5.403 -16.576 1.00 104.53 197 GLN C O 1
ATOM 4692 N N . ALA C 1 205 ? 0.915 6.713 -18.318 1.00 101.91 198 ALA C N 1
ATOM 4693 C CA . ALA C 1 205 ? 0.400 5.601 -19.106 1.00 103.96 198 ALA C CA 1
ATOM 4694 C C . ALA C 1 205 ? 1.533 4.856 -19.821 1.00 114.46 198 ALA C C 1
ATOM 4695 O O . ALA C 1 205 ? 1.272 4.081 -20.732 1.00 116.26 198 ALA C O 1
ATOM 4697 N N . LYS C 1 206 ? 2.777 5.110 -19.406 1.00 121.91 199 LYS C N 1
ATOM 4698 C CA . LYS C 1 206 ? 3.997 4.552 -20.028 1.00 128.05 199 LYS C CA 1
ATOM 4699 C C . LYS C 1 206 ? 4.234 4.966 -21.486 1.00 130.41 199 LYS C C 1
ATOM 4700 O O . LYS C 1 206 ? 3.304 5.347 -22.203 1.00 130.08 199 LYS C O 1
ATOM 4706 N N . HIS D 1 7 ? -12.458 -22.269 -5.394 1.00 158.88 0 HIS D N 1
ATOM 4707 C CA . HIS D 1 7 ? -13.613 -21.592 -5.973 1.00 154.36 0 HIS D CA 1
ATOM 4708 C C . HIS D 1 7 ? -14.029 -20.414 -5.107 1.00 143.49 0 HIS D C 1
ATOM 4709 O O . HIS D 1 7 ? -14.312 -20.584 -3.920 1.00 145.63 0 HIS D O 1
ATOM 4716 N N . HIS D 1 8 ? -14.066 -19.227 -5.710 1.00 135.44 1 HIS D N 1
ATOM 4717 C CA . HIS D 1 8 ? -14.383 -17.984 -5.006 1.00 125.94 1 HIS D CA 1
ATOM 4718 C C . HIS D 1 8 ? -15.859 -17.608 -5.022 1.00 124.38 1 HIS D C 1
ATOM 4719 O O . HIS D 1 8 ? -16.285 -16.820 -4.194 1.00 120.75 1 HIS D O 1
ATOM 4726 N N . ASP D 1 9 ? -16.593 -18.062 -6.028 1.00 126.97 2 ASP D N 1
ATOM 4727 C CA . ASP D 1 9 ? -18.048 -17.911 -6.089 1.00 126.88 2 ASP D CA 1
ATOM 4728 C C . ASP D 1 9 ? -18.483 -16.507 -5.759 1.00 120.07 2 ASP D C 1
ATOM 4729 O O . ASP D 1 9 ? -19.341 -16.299 -4.912 1.00 135.67 2 ASP D O 1
ATOM 4734 N N . ILE D 1 10 ? -17.904 -15.543 -6.450 1.00 124.44 3 ILE D N 1
ATOM 4735 C CA . ILE D 1 10 ? -18.087 -14.134 -6.131 1.00 116.75 3 ILE D CA 1
ATOM 4736 C C . ILE D 1 10 ? -19.515 -13.636 -6.288 1.00 107.45 3 ILE D C 1
ATOM 4737 O O . ILE D 1 10 ? -20.095 -13.114 -5.359 1.00 121.50 3 ILE D O 1
ATOM 4742 N N . THR D 1 11 ? -20.095 -13.810 -7.459 1.00 123.47 4 THR D N 1
ATOM 4743 C CA . THR D 1 11 ? -21.427 -13.288 -7.693 1.00 121.12 4 THR D CA 1
ATOM 4744 C C . THR D 1 11 ? -22.420 -14.025 -6.834 1.00 121.31 4 THR D C 1
ATOM 4745 O O . THR D 1 11 ? -23.376 -13.441 -6.347 1.00 118.93 4 THR D O 1
ATOM 4749 N N . LYS D 1 12 ? -22.149 -15.307 -6.626 1.00 127.53 5 LYS D N 1
ATOM 4750 C CA . LYS D 1 12 ? -22.942 -16.161 -5.767 1.00 122.69 5 LYS D CA 1
ATOM 4751 C C . LYS D 1 12 ? -22.901 -15.630 -4.344 1.00 135.71 5 LYS D C 1
ATOM 4752 O O . LYS D 1 12 ? -23.939 -15.416 -3.723 1.00 133.24 5 LYS D O 1
ATOM 4758 N N . PHE D 1 13 ? -21.693 -15.336 -3.871 1.00 118.41 6 PHE D N 1
ATOM 4759 C CA . PHE D 1 13 ? -21.487 -14.850 -2.517 1.00 119.96 6 PHE D CA 1
ATOM 4760 C C . PHE D 1 13 ? -22.216 -13.525 -2.339 1.00 120.68 6 PHE D C 1
ATOM 4761 O O . PHE D 1 13 ? -22.921 -13.308 -1.343 1.00 123.45 6 PHE D O 1
ATOM 4769 N N . VAL D 1 14 ? -22.045 -12.641 -3.314 1.00 120.12 7 VAL D N 1
ATOM 4770 C CA . VAL D 1 14 ? -22.672 -11.338 -3.263 1.00 114.87 7 VAL D CA 1
ATOM 4771 C C . VAL D 1 14 ? -24.195 -11.454 -3.318 1.00 117.07 7 VAL D C 1
ATOM 4772 O O . VAL D 1 14 ? -24.885 -10.987 -2.417 1.00 115.83 7 VAL D O 1
ATOM 4776 N N . VAL D 1 15 ? -24.710 -12.124 -4.345 1.00 120.46 8 VAL D N 1
ATOM 4777 C CA . VAL D 1 15 ? -26.153 -12.281 -4.508 1.00 122.46 8 VAL D CA 1
ATOM 4778 C C . VAL D 1 15 ? -26.759 -12.965 -3.290 1.00 126.25 8 VAL D C 1
ATOM 4779 O O . VAL D 1 15 ? -27.847 -12.610 -2.878 1.00 128.84 8 VAL D O 1
ATOM 4783 N N . THR D 1 16 ? -26.053 -13.928 -2.704 1.00 126.52 9 THR D N 1
ATOM 4784 C CA . THR D 1 16 ? -26.534 -14.553 -1.476 1.00 131.21 9 THR D CA 1
ATOM 4785 C C . THR D 1 16 ? -26.632 -13.538 -0.318 1.00 128.93 9 THR D C 1
ATOM 4786 O O . THR D 1 16 ? -27.662 -13.455 0.365 1.00 128.14 9 THR D O 1
ATOM 4790 N N . SER D 1 17 ? -25.565 -12.770 -0.110 1.00 118.16 10 SER D N 1
ATOM 4791 C CA . SER D 1 17 ? -25.492 -11.835 1.012 1.00 123.33 10 SER D CA 1
ATOM 4792 C C . SER D 1 17 ? -26.597 -10.781 0.944 1.00 114.92 10 SER D C 1
ATOM 4793 O O . SER D 1 17 ? -27.157 -10.380 1.963 1.00 127.43 10 SER D O 1
ATOM 4796 N N . ARG D 1 18 ? -26.899 -10.334 -0.268 1.00 117.73 11 ARG D N 1
ATOM 4797 C CA . ARG D 1 18 ? -27.932 -9.335 -0.507 1.00 118.01 11 ARG D CA 1
ATOM 4798 C C . ARG D 1 18 ? -29.341 -9.869 -0.269 1.00 127.28 11 ARG D C 1
ATOM 4799 O O . ARG D 1 18 ? -30.212 -9.141 0.191 1.00 127.11 11 ARG D O 1
ATOM 4807 N N . GLU D 1 19 ? -29.583 -11.123 -0.629 1.00 133.90 12 GLU D N 1
ATOM 4808 C CA . GLU D 1 19 ? -30.897 -11.710 -0.420 1.00 141.76 12 GLU D CA 1
ATOM 4809 C C . GLU D 1 19 ? -31.197 -11.713 1.076 1.00 146.83 12 GLU D C 1
ATOM 4810 O O . GLU D 1 19 ? -32.272 -11.317 1.536 1.00 148.09 12 GLU D O 1
ATOM 4816 N N . LYS D 1 20 ? -30.192 -12.141 1.828 1.00 146.54 13 LYS D N 1
ATOM 4817 C CA . LYS D 1 20 ? -30.298 -12.330 3.259 1.00 146.35 13 LYS D CA 1
ATOM 4818 C C . LYS D 1 20 ? -30.456 -11.043 4.041 1.00 143.93 13 LYS D C 1
ATOM 4819 O O . LYS D 1 20 ? -31.354 -10.931 4.881 1.00 147.84 13 LYS D O 1
ATOM 4825 N N . ALA D 1 21 ? -29.589 -10.072 3.784 1.00 135.28 14 ALA D N 1
ATOM 4826 C CA . ALA D 1 21 ? -29.592 -8.862 4.601 1.00 130.16 14 ALA D CA 1
ATOM 4827 C C . ALA D 1 21 ? -30.831 -8.011 4.327 1.00 129.09 14 ALA D C 1
ATOM 4828 O O . ALA D 1 21 ? -31.304 -7.269 5.190 1.00 127.40 14 ALA D O 1
ATOM 4830 N N . LEU D 1 22 ? -31.342 -8.147 3.109 1.00 123.92 15 LEU D N 1
ATOM 4831 C CA . LEU D 1 22 ? -32.491 -7.396 2.622 1.00 124.13 15 LEU D CA 1
ATOM 4832 C C . LEU D 1 22 ? -33.801 -8.153 2.836 1.00 135.20 15 LEU D C 1
ATOM 4833 O O . LEU D 1 22 ? -34.860 -7.705 2.397 1.00 137.94 15 LEU D O 1
ATOM 4838 N N . LEU D 1 23 ? -33.733 -9.301 3.504 1.00 144.12 16 LEU D N 1
ATOM 4839 C CA . LEU D 1 23 ? -34.907 -10.151 3.638 1.00 155.82 16 LEU D CA 1
ATOM 4840 C C . LEU D 1 23 ? -35.937 -9.444 4.519 1.00 162.62 16 LEU D C 1
ATOM 4841 O O . LEU D 1 23 ? -37.078 -9.246 4.105 1.00 165.14 16 LEU D O 1
ATOM 4846 N N . TYR D 1 24 ? -35.542 -9.060 5.727 1.00 166.15 17 TYR D N 1
ATOM 4847 C CA . TYR D 1 24 ? -36.378 -8.203 6.569 1.00 170.43 17 TYR D CA 1
ATOM 4848 C C . TYR D 1 24 ? -35.609 -6.967 7.020 1.00 159.76 17 TYR D C 1
ATOM 4849 O O . TYR D 1 24 ? -36.043 -6.258 7.925 1.00 162.84 17 TYR D O 1
ATOM 4858 N N . GLY D 1 25 ? -34.473 -6.711 6.379 1.00 148.41 18 GLY D N 1
ATOM 4859 C CA . GLY D 1 25 ? -33.639 -5.585 6.747 1.00 144.17 18 GLY D CA 1
ATOM 4860 C C . GLY D 1 25 ? -33.553 -4.627 5.574 1.00 141.49 18 GLY D C 1
ATOM 4861 O O . GLY D 1 25 ? -34.397 -4.669 4.679 1.00 142.76 18 GLY D O 1
ATOM 4862 N N . ASP D 1 26 ? -32.556 -3.751 5.576 1.00 136.76 19 ASP D N 1
ATOM 4863 C CA . ASP D 1 26 ? -32.391 -2.819 4.470 1.00 129.62 19 ASP D CA 1
ATOM 4864 C C . ASP D 1 26 ? -30.922 -2.563 4.187 1.00 120.84 19 ASP D C 1
ATOM 4865 O O . ASP D 1 26 ? -30.048 -3.229 4.732 1.00 113.95 19 ASP D O 1
ATOM 4870 N N . TYR D 1 27 ? -30.656 -1.578 3.340 1.00 104.54 20 TYR D N 1
ATOM 4871 C CA . TYR D 1 27 ? -29.285 -1.263 2.975 1.00 100.96 20 TYR D CA 1
ATOM 4872 C C . TYR D 1 27 ? -28.486 -0.751 4.159 1.00 101.69 20 TYR D C 1
ATOM 4873 O O . TYR D 1 27 ? -27.284 -0.998 4.260 1.00 99.42 20 TYR D O 1
ATOM 4882 N N . ALA D 1 28 ? -29.161 -0.059 5.071 1.00 107.74 21 ALA D N 1
ATOM 4883 C CA . ALA D 1 28 ? -28.490 0.460 6.259 1.00 113.31 21 ALA D CA 1
ATOM 4884 C C . ALA D 1 28 ? -28.045 -0.652 7.213 1.00 111.33 21 ALA D C 1
ATOM 4885 O O . ALA D 1 28 ? -26.948 -0.596 7.769 1.00 120.47 21 ALA D O 1
ATOM 4887 N N . THR D 1 29 ? -28.896 -1.655 7.405 1.00 117.68 22 THR D N 1
ATOM 4888 C CA . THR D 1 29 ? -28.549 -2.788 8.266 1.00 124.90 22 THR D CA 1
ATOM 4889 C C . THR D 1 29 ? -27.435 -3.577 7.614 1.00 124.54 22 THR D C 1
ATOM 4890 O O . THR D 1 29 ? -26.537 -4.080 8.286 1.00 128.72 22 THR D O 1
ATOM 4894 N N . TYR D 1 30 ? -27.528 -3.707 6.296 1.00 119.33 23 TYR D N 1
ATOM 4895 C CA . TYR D 1 30 ? -26.538 -4.434 5.523 1.00 115.82 23 TYR D CA 1
ATOM 4896 C C . TYR D 1 30 ? -25.183 -3.777 5.701 1.00 114.90 23 TYR D C 1
ATOM 4897 O O . TYR D 1 30 ? -24.183 -4.442 5.996 1.00 104.68 23 TYR D O 1
ATOM 4906 N N . ARG D 1 31 ? -25.168 -2.459 5.537 1.00 113.15 24 ARG D N 1
ATOM 4907 C CA . ARG D 1 31 ? -23.934 -1.700 5.647 1.00 112.88 24 ARG D CA 1
ATOM 4908 C C . ARG D 1 31 ? -23.291 -1.904 7.003 1.00 115.50 24 ARG D C 1
ATOM 4909 O O . ARG D 1 31 ? -22.072 -2.003 7.089 1.00 115.42 24 ARG D O 1
ATOM 4917 N N . THR D 1 32 ? -24.097 -1.947 8.062 1.00 121.83 25 THR D N 1
ATOM 4918 C CA . THR D 1 32 ? -23.540 -2.202 9.377 1.00 131.74 25 THR D CA 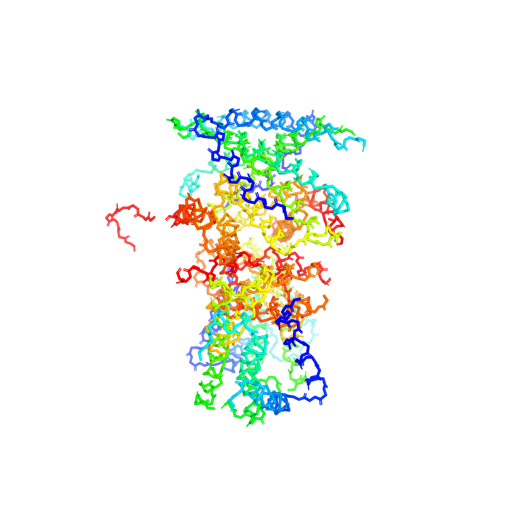1
ATOM 4919 C C . THR D 1 32 ? -22.954 -3.603 9.416 1.00 135.63 25 THR D C 1
ATOM 4920 O O . THR D 1 32 ? -21.783 -3.780 9.733 1.00 120.81 25 THR D O 1
ATOM 4924 N N . GLN D 1 33 ? -23.758 -4.589 9.035 1.00 137.05 26 GLN D N 1
ATOM 4925 C CA . GLN D 1 33 ? -23.341 -5.985 9.088 1.00 140.82 26 GLN D CA 1
ATOM 4926 C C . GLN D 1 33 ? -22.021 -6.203 8.352 1.00 131.74 26 GLN D C 1
ATOM 4927 O O . GLN D 1 33 ? -21.149 -6.918 8.852 1.00 134.49 26 GLN D O 1
ATOM 4933 N N . LEU D 1 34 ? -21.873 -5.568 7.186 1.00 121.02 27 LEU D N 1
ATOM 4934 C CA . LEU D 1 34 ? -20.648 -5.663 6.403 1.00 110.30 27 LEU D CA 1
ATOM 4935 C C . LEU D 1 34 ? -19.428 -5.141 7.152 1.00 113.57 27 LEU D C 1
ATOM 4936 O O . LEU D 1 34 ? -18.359 -5.738 7.094 1.00 114.89 27 LEU D O 1
ATOM 4941 N N . SER D 1 35 ? -19.594 -4.025 7.853 1.00 118.81 28 SER D N 1
ATOM 4942 C CA . SER D 1 35 ? -18.539 -3.466 8.706 1.00 124.02 28 SER D CA 1
ATOM 4943 C C . SER D 1 35 ? -18.181 -4.449 9.827 1.00 129.41 28 SER D C 1
ATOM 4944 O O . SER D 1 35 ? -17.049 -4.478 10.309 1.00 133.42 28 SER D O 1
ATOM 4947 N N . GLY D 1 36 ? -19.170 -5.230 10.253 1.00 130.15 29 GLY D N 1
ATOM 4948 C CA . GLY D 1 36 ? -18.962 -6.264 11.249 1.00 140.62 29 GLY D CA 1
ATOM 4949 C C . GLY D 1 36 ? -18.111 -7.378 10.679 1.00 142.41 29 GLY D C 1
ATOM 4950 O O . GLY D 1 36 ? -17.187 -7.863 11.332 1.00 147.19 29 GLY D O 1
ATOM 4951 N N . LYS D 1 37 ? -18.438 -7.791 9.457 1.00 135.22 30 LYS D N 1
ATOM 4952 C CA . LYS D 1 37 ? -17.711 -8.855 8.775 1.00 133.48 30 LYS D CA 1
ATOM 4953 C C . LYS D 1 37 ? -16.316 -8.400 8.427 1.00 121.01 30 LYS D C 1
ATOM 4954 O O . LYS D 1 37 ? -15.356 -9.168 8.485 1.00 123.31 30 LYS D O 1
ATOM 4960 N N . LEU D 1 38 ? -16.227 -7.125 8.074 1.00 123.25 31 LEU D N 1
ATOM 4961 C CA . LEU D 1 38 ? -14.987 -6.517 7.628 1.00 120.90 31 LEU D CA 1
ATOM 4962 C C . LEU D 1 38 ? -13.985 -6.562 8.769 1.00 128.89 31 LEU D C 1
ATOM 4963 O O . LEU D 1 38 ? -12.781 -6.681 8.554 1.00 127.12 31 LEU D O 1
ATOM 4968 N N . LEU D 1 39 ? -14.504 -6.448 9.987 1.00 142.98 32 LEU D N 1
ATOM 4969 C CA . LEU D 1 39 ? -13.701 -6.493 11.203 1.00 154.88 32 LEU D CA 1
ATOM 4970 C C . LEU D 1 39 ? -13.082 -7.876 11.414 1.00 161.72 32 LEU D C 1
ATOM 4971 O O . LEU D 1 39 ? -11.877 -7.998 11.642 1.00 162.98 32 LEU D O 1
ATOM 4976 N N . ASN D 1 40 ? -13.921 -8.909 11.335 1.00 166.69 33 ASN D N 1
ATOM 4977 C CA . ASN D 1 40 ? -13.482 -10.293 11.502 1.00 175.84 33 ASN D CA 1
ATOM 4978 C C . ASN D 1 40 ? -12.430 -10.660 10.473 1.00 174.12 33 ASN D C 1
ATOM 4979 O O . ASN D 1 40 ? -11.483 -11.394 10.768 1.00 179.87 33 ASN D O 1
ATOM 4984 N N . CYS D 1 41 ? -12.620 -10.155 9.255 1.00 162.95 34 CYS D N 1
ATOM 4985 C CA . CYS D 1 41 ? -11.707 -10.433 8.162 1.00 154.85 34 CYS D CA 1
ATOM 4986 C C . CYS D 1 41 ? -10.361 -9.757 8.373 1.00 153.31 34 CYS D C 1
ATOM 4987 O O . CYS D 1 41 ? -9.320 -10.385 8.180 1.00 154.04 34 CYS D O 1
ATOM 4990 N N . ARG D 1 42 ? -10.380 -8.487 8.779 1.00 151.89 35 ARG D N 1
ATOM 4991 C CA . ARG D 1 42 ? -9.136 -7.750 8.975 1.00 154.70 35 ARG D CA 1
ATOM 4992 C C . ARG D 1 42 ? -8.301 -8.399 10.052 1.00 167.20 35 ARG D C 1
ATOM 4993 O O . ARG D 1 42 ? -7.084 -8.447 9.928 1.00 173.58 35 ARG D O 1
ATOM 5001 N N . LYS D 1 43 ? -8.960 -8.922 11.086 1.00 171.22 36 LYS D N 1
ATOM 5002 C CA . LYS D 1 43 ? -8.265 -9.561 12.204 1.00 179.97 36 LYS D CA 1
ATOM 5003 C C . LYS D 1 43 ? -7.441 -10.774 11.767 1.00 177.51 36 LYS D C 1
ATOM 5004 O O . LYS D 1 43 ? -6.285 -10.931 12.159 1.00 180.92 36 LYS D O 1
ATOM 5010 N N . LYS D 1 44 ? -8.048 -11.623 10.947 1.00 171.90 37 LYS D N 1
ATOM 5011 C CA . LYS D 1 44 ? -7.394 -12.829 10.460 1.00 172.31 37 LYS D CA 1
ATOM 5012 C C . LYS D 1 44 ? -6.159 -12.574 9.599 1.00 172.71 37 LYS D C 1
ATOM 5013 O O . LYS D 1 44 ? -5.175 -13.302 9.691 1.00 179.56 37 LYS D O 1
ATOM 5019 N N . LEU D 1 45 ? -6.206 -11.533 8.775 1.00 166.90 38 LEU D N 1
ATOM 5020 C CA . LEU D 1 45 ? -5.137 -11.267 7.811 1.00 163.79 38 LEU D CA 1
ATOM 5021 C C . LEU D 1 45 ? -4.045 -10.290 8.254 1.00 171.42 38 LEU D C 1
ATOM 5022 O O . LEU D 1 45 ? -3.132 -10.002 7.482 1.00 170.31 38 LEU D O 1
ATOM 5027 N N . ASN D 1 46 ? -4.097 -9.802 9.486 1.00 181.77 39 ASN D N 1
ATOM 5028 C CA . ASN D 1 46 ? -3.111 -8.800 9.897 1.00 191.10 39 ASN D CA 1
ATOM 5029 C C . ASN D 1 46 ? -1.677 -9.318 9.988 1.00 197.17 39 ASN D C 1
ATOM 5030 O O . ASN D 1 46 ? -0.774 -8.751 9.372 1.00 200.47 39 ASN D O 1
ATOM 5035 N N . ILE D 1 47 ? -1.457 -10.372 10.764 1.00 197.69 40 ILE D N 1
ATOM 5036 C CA . ILE D 1 47 ? -0.153 -11.018 10.758 1.00 199.29 40 ILE D CA 1
ATOM 5037 C C . ILE D 1 47 ? -0.229 -12.434 10.172 1.00 193.86 40 ILE D C 1
ATOM 5038 O O . ILE D 1 47 ? -0.210 -12.629 8.950 1.00 183.32 40 ILE D O 1
ATOM 5043 N N . ILE D 1 61 ? -4.695 -4.854 -3.675 1.00 146.70 54 ILE D N 1
ATOM 5044 C CA . ILE D 1 61 ? -4.662 -6.316 -3.649 1.00 145.23 54 ILE D CA 1
ATOM 5045 C C . ILE D 1 61 ? -3.755 -6.889 -4.743 1.00 146.92 54 ILE D C 1
ATOM 5046 O O . ILE D 1 61 ? -3.713 -6.387 -5.873 1.00 142.38 54 ILE D O 1
ATOM 5051 N N . THR D 1 62 ? -3.041 -7.956 -4.398 1.00 152.71 55 THR D N 1
ATOM 5052 C CA . THR D 1 62 ? -2.088 -8.578 -5.308 1.00 155.70 55 THR D CA 1
ATOM 5053 C C . THR D 1 62 ? -2.444 -10.051 -5.511 1.00 153.15 55 THR D C 1
ATOM 5054 O O . THR D 1 62 ? -3.085 -10.663 -4.653 1.00 153.38 55 THR D O 1
ATOM 5058 N N . PRO D 1 63 ? -2.076 -10.610 -6.674 1.00 151.29 56 PRO D N 1
ATOM 5059 C CA . PRO D 1 63 ? -2.347 -12.017 -6.992 1.00 151.76 56 PRO D CA 1
ATOM 5060 C C . PRO D 1 63 ? -1.701 -12.993 -6.002 1.00 159.14 56 PRO D C 1
ATOM 5061 O O . PRO D 1 63 ? -2.305 -14.006 -5.643 1.00 161.29 56 PRO D O 1
ATOM 5065 N N . GLU D 1 64 ? -0.501 -12.672 -5.536 1.00 162.59 57 GLU D N 1
ATOM 5066 C CA . GLU D 1 64 ? 0.216 -13.574 -4.648 1.00 168.40 57 GLU D CA 1
ATOM 5067 C C . GLU D 1 64 ? -0.503 -13.648 -3.309 1.00 168.29 57 GLU D C 1
ATOM 5068 O O . GLU D 1 64 ? -0.524 -14.697 -2.661 1.00 172.78 57 GLU D O 1
ATOM 5074 N N . GLN D 1 65 ? -1.106 -12.532 -2.912 1.00 162.65 58 GLN D N 1
ATOM 5075 C CA . GLN D 1 65 ? -1.886 -12.471 -1.684 1.00 159.47 58 GLN D CA 1
ATOM 5076 C C . GLN D 1 65 ? -3.123 -13.354 -1.805 1.00 148.84 58 GLN D C 1
ATOM 5077 O O . GLN D 1 65 ? -3.553 -13.983 -0.836 1.00 150.06 58 GLN D O 1
ATOM 5083 N N . ILE D 1 66 ? -3.692 -13.386 -3.004 1.00 137.88 59 ILE D N 1
ATOM 5084 C CA . ILE D 1 66 ? -4.856 -14.218 -3.294 1.00 130.31 59 ILE D CA 1
ATOM 5085 C C . ILE D 1 66 ? -4.494 -15.707 -3.310 1.00 134.67 59 ILE D C 1
ATOM 5086 O O . ILE D 1 66 ? -5.270 -16.563 -2.862 1.00 133.43 59 ILE D O 1
ATOM 5091 N N . ALA D 1 67 ? -3.321 -16.012 -3.852 1.00 138.73 60 ALA D N 1
ATOM 5092 C CA . ALA D 1 67 ? -2.817 -17.381 -3.855 1.00 146.29 60 ALA D CA 1
ATOM 5093 C C . ALA D 1 67 ? -2.575 -17.858 -2.419 1.00 151.88 60 ALA D C 1
ATOM 5094 O O . ALA D 1 67 ? -2.841 -19.013 -2.079 1.00 152.08 60 ALA D O 1
ATOM 5096 N N . GLU D 1 68 ? -2.070 -16.951 -1.588 1.00 156.53 61 GLU D N 1
ATOM 5097 C CA . GLU D 1 68 ? -1.768 -17.240 -0.191 1.00 165.21 61 GLU D CA 1
ATOM 5098 C C . GLU D 1 68 ? -3.026 -17.538 0.624 1.00 163.56 61 GLU D C 1
ATOM 5099 O O . GLU D 1 68 ? -3.129 -18.574 1.279 1.00 162.61 61 GLU D O 1
ATOM 5105 N N . ASN D 1 69 ? -3.989 -16.625 0.561 1.00 163.59 62 ASN D N 1
ATOM 5106 C CA . ASN D 1 69 ? -5.205 -16.736 1.355 1.00 164.83 62 ASN D CA 1
ATOM 5107 C C . ASN D 1 69 ? -6.426 -16.203 0.609 1.00 155.59 62 ASN D C 1
ATOM 5108 O O . ASN D 1 69 ? -6.394 -15.115 0.028 1.00 147.85 62 ASN D O 1
ATOM 5113 N N . THR D 1 70 ? -7.496 -16.991 0.634 1.00 155.79 63 THR D N 1
ATOM 5114 C CA . THR D 1 70 ? -8.748 -16.640 -0.017 1.00 151.14 63 THR D CA 1
ATOM 5115 C C . THR D 1 70 ? -9.450 -15.453 0.648 1.00 149.61 63 THR D C 1
ATOM 5116 O O . THR D 1 70 ? -10.297 -14.809 0.030 1.00 148.34 63 THR D O 1
ATOM 5120 N N . GLU D 1 71 ? -9.102 -15.168 1.901 1.00 147.40 64 GLU D N 1
ATOM 5121 C CA . GLU D 1 71 ? -9.733 -14.079 2.645 1.00 142.79 64 GLU D CA 1
ATOM 5122 C C . GLU D 1 71 ? -9.450 -12.696 2.053 1.00 130.86 64 GLU D C 1
ATOM 5123 O O . GLU D 1 71 ? -10.262 -11.780 2.197 1.00 121.53 64 GLU D O 1
ATOM 5129 N N . TYR D 1 72 ? -8.306 -12.546 1.388 1.00 131.42 65 TYR D N 1
ATOM 5130 C CA . TYR D 1 72 ? -7.986 -11.291 0.714 1.00 133.46 65 TYR D CA 1
ATOM 5131 C C . TYR D 1 72 ? -9.080 -10.950 -0.288 1.00 129.67 65 TYR D C 1
ATOM 5132 O O . TYR D 1 72 ? -9.414 -9.788 -0.488 1.00 128.64 65 TYR D O 1
ATOM 5141 N N . VAL D 1 73 ? -9.624 -11.978 -0.925 1.00 126.75 66 VAL D N 1
ATOM 5142 C CA . VAL D 1 73 ? -10.749 -11.800 -1.830 1.00 119.85 66 VAL D CA 1
ATOM 5143 C C . VAL D 1 73 ? -11.993 -11.375 -1.030 1.00 113.45 66 VAL D C 1
ATOM 5144 O O . VAL D 1 73 ? -12.704 -10.451 -1.440 1.00 111.67 66 VAL D O 1
ATOM 5148 N N . ARG D 1 74 ? -12.242 -12.027 0.108 1.00 109.76 67 ARG D N 1
ATOM 5149 C CA . ARG D 1 74 ? -13.394 -11.688 0.948 1.00 109.87 67 ARG D CA 1
ATOM 5150 C C . ARG D 1 74 ? -13.311 -10.227 1.406 1.00 105.46 67 ARG D C 1
ATOM 5151 O O . ARG D 1 74 ? -14.296 -9.492 1.324 1.00 101.09 67 ARG D O 1
ATOM 5159 N N . LEU D 1 75 ? -12.120 -9.801 1.827 1.00 105.15 68 LEU D N 1
ATOM 5160 C CA . LEU D 1 75 ? -11.893 -8.430 2.276 1.00 105.01 68 LEU D CA 1
ATOM 5161 C C . LEU D 1 75 ? -12.303 -7.423 1.213 1.00 103.51 68 LEU D C 1
ATOM 5162 O O . LEU D 1 75 ? -12.944 -6.421 1.510 1.00 107.72 68 LEU D O 1
ATOM 5167 N N . GLN D 1 76 ? -11.922 -7.689 -0.028 1.00 101.06 69 GLN D N 1
ATOM 5168 C CA . GLN D 1 76 ? -12.242 -6.817 -1.149 1.00 94.73 69 GLN D CA 1
ATOM 5169 C C . GLN D 1 76 ? -13.739 -6.818 -1.474 1.00 96.66 69 GLN D C 1
ATOM 5170 O O . GLN D 1 76 ? -14.319 -5.761 -1.732 1.00 98.60 69 GLN D O 1
ATOM 5176 N N . LEU D 1 77 ? -14.363 -7.996 -1.434 1.00 95.09 70 LEU D N 1
ATOM 5177 C CA . LEU D 1 77 ? -15.798 -8.125 -1.684 1.00 92.76 70 LEU D CA 1
ATOM 5178 C C . LEU D 1 77 ? -16.659 -7.375 -0.672 1.00 96.46 70 LEU D C 1
ATOM 5179 O O . LEU D 1 77 ? -17.613 -6.680 -1.049 1.00 95.35 70 LEU D O 1
ATOM 5184 N N . LEU D 1 78 ? -16.349 -7.569 0.611 1.00 94.26 71 LEU D N 1
ATOM 5185 C CA . LEU D 1 78 ? -17.101 -6.943 1.692 1.00 93.69 71 LEU D CA 1
ATOM 5186 C C . LEU D 1 78 ? -17.013 -5.445 1.539 1.00 94.41 71 LEU D C 1
ATOM 5187 O O . LEU D 1 78 ? -18.008 -4.733 1.661 1.00 96.97 71 LEU D O 1
ATOM 5192 N N . THR D 1 79 ? -15.809 -4.979 1.229 1.00 96.42 72 THR D N 1
ATOM 5193 C CA . THR D 1 79 ? -15.552 -3.560 1.029 1.00 97.68 72 THR D CA 1
ATOM 5194 C C . THR D 1 79 ? -16.343 -2.988 -0.152 1.00 90.46 72 THR D C 1
ATOM 5195 O O . THR D 1 79 ? -16.931 -1.921 -0.039 1.00 87.70 72 THR D O 1
ATOM 5199 N N . ALA D 1 80 ? -16.370 -3.694 -1.274 1.00 86.09 73 ALA D N 1
ATOM 5200 C CA . ALA D 1 80 ? -17.131 -3.215 -2.428 1.00 87.08 73 ALA D CA 1
ATOM 5201 C C . ALA D 1 80 ? -18.615 -3.185 -2.080 1.00 85.96 73 ALA D C 1
ATOM 5202 O O . ALA D 1 80 ? -19.318 -2.221 -2.380 1.00 86.99 73 ALA D O 1
ATOM 5204 N N . GLU D 1 81 ? -19.080 -4.256 -1.451 1.00 85.23 74 GLU D N 1
ATOM 5205 C CA . GLU D 1 81 ? -20.475 -4.380 -1.061 1.00 85.41 74 GLU D CA 1
ATOM 5206 C C . GLU D 1 81 ? -20.840 -3.296 -0.067 1.00 87.57 74 GLU D C 1
ATOM 5207 O O . GLU D 1 81 ? -21.973 -2.820 -0.033 1.00 90.48 74 GLU D O 1
ATOM 5213 N N . ARG D 1 82 ? -19.881 -2.917 0.764 1.00 88.43 75 ARG D N 1
ATOM 5214 C CA . ARG D 1 82 ? -20.158 -1.886 1.741 1.00 98.25 75 ARG D CA 1
ATOM 5215 C C . ARG D 1 82 ? -20.316 -0.543 1.027 1.00 95.51 75 ARG D C 1
ATOM 5216 O O . ARG D 1 82 ? -21.098 0.306 1.455 1.00 97.65 75 ARG D O 1
ATOM 5224 N N . ALA D 1 83 ? -19.520 -0.332 -0.021 1.00 89.54 76 ALA D N 1
ATOM 5225 C CA . ALA D 1 83 ? -19.632 0.882 -0.837 1.00 86.46 76 ALA D CA 1
ATOM 5226 C C . ALA D 1 83 ? -20.981 0.890 -1.529 1.00 81.66 76 ALA D C 1
ATOM 5227 O O . ALA D 1 83 ? -21.664 1.907 -1.566 1.00 80.25 76 ALA D O 1
ATOM 5229 N N . TRP D 1 84 ? -21.375 -0.270 -2.042 1.00 77.35 77 TRP D N 1
ATOM 5230 C CA . TRP D 1 84 ? -22.662 -0.414 -2.700 1.00 77.88 77 TRP D CA 1
ATOM 5231 C C . TRP D 1 84 ? -23.851 -0.161 -1.777 1.00 84.88 77 TRP D C 1
ATOM 5232 O O . TRP D 1 84 ? -24.770 0.590 -2.122 1.00 85.27 77 TRP D O 1
ATOM 5243 N N . ALA D 1 85 ? -23.803 -0.770 -0.594 1.00 87.00 78 ALA D N 1
ATOM 5244 C CA . ALA D 1 85 ? -24.890 -0.701 0.364 1.00 84.67 78 ALA D CA 1
ATOM 5245 C C . ALA D 1 85 ? -25.099 0.758 0.791 1.00 85.87 78 ALA D C 1
ATOM 5246 O O . ALA D 1 85 ? -26.234 1.221 0.941 1.00 89.62 78 ALA D O 1
ATOM 5248 N N . HIS D 1 86 ? -23.990 1.471 0.967 1.00 84.46 79 HIS D N 1
ATOM 5249 C CA . HIS D 1 86 ? -24.002 2.867 1.368 1.00 88.74 79 HIS D CA 1
ATOM 5250 C C . HIS D 1 86 ? -24.749 3.738 0.363 1.00 91.75 79 HIS D C 1
ATOM 5251 O O . HIS D 1 86 ? -25.543 4.607 0.744 1.00 93.12 79 HIS D O 1
ATOM 5258 N N . ALA D 1 87 ? -24.457 3.524 -0.918 1.00 91.41 80 ALA D N 1
ATOM 5259 C CA . ALA D 1 87 ? -25.102 4.260 -2.010 1.00 91.61 80 ALA D CA 1
ATOM 5260 C C . ALA D 1 87 ? -26.586 3.938 -2.072 1.00 88.35 80 ALA D C 1
ATOM 5261 O O . ALA D 1 87 ? -27.427 4.817 -2.275 1.00 86.29 80 ALA D O 1
ATOM 5271 N N . ALA D 1 89 ? -28.454 2.874 0.382 1.00 98.89 82 ALA D N 1
ATOM 5272 C CA . ALA D 1 89 ? -29.088 3.496 1.544 1.00 102.57 82 ALA D CA 1
ATOM 5273 C C . ALA D 1 89 ? -29.405 4.984 1.333 1.00 103.79 82 ALA D C 1
ATOM 5274 O O . ALA D 1 89 ? -30.475 5.466 1.721 1.00 106.88 82 ALA D O 1
ATOM 5284 N N . LYS D 1 91 ? -29.821 6.366 -1.515 1.00 95.36 84 LYS D N 1
ATOM 5285 C CA . LYS D 1 91 ? -30.809 6.418 -2.586 1.00 93.88 84 LYS D CA 1
ATOM 5286 C C . LYS D 1 91 ? -32.202 6.104 -2.064 1.00 97.70 84 LYS D C 1
ATOM 5287 O O . LYS D 1 91 ? -33.191 6.733 -2.454 1.00 101.09 84 LYS D O 1
ATOM 5293 N N . ALA D 1 92 ? -32.262 5.133 -1.164 1.00 97.23 85 ALA D N 1
ATOM 5294 C CA . ALA D 1 92 ? -33.513 4.701 -0.576 1.00 93.50 85 ALA D CA 1
ATOM 5295 C C . ALA D 1 92 ? -34.146 5.843 0.235 1.00 111.71 85 ALA D C 1
ATOM 5296 O O . ALA D 1 92 ? -35.371 6.022 0.221 1.00 101.07 85 ALA D O 1
ATOM 5298 N N . ALA D 1 93 ? -33.314 6.616 0.931 1.00 110.04 86 ALA D N 1
ATOM 5299 C CA . ALA D 1 93 ? -33.812 7.706 1.785 1.00 119.72 86 ALA D CA 1
ATOM 5300 C C . ALA D 1 93 ? -34.603 8.702 0.948 1.00 120.31 86 ALA D C 1
ATOM 5301 O O . ALA D 1 93 ? -35.560 9.319 1.432 1.00 122.04 86 ALA D O 1
ATOM 5303 N N . HIS D 1 94 ? -34.179 8.875 -0.305 1.00 102.05 87 HIS D N 1
ATOM 5304 C CA . HIS D 1 94 ? -34.821 9.836 -1.178 1.00 102.67 87 HIS D CA 1
ATOM 5305 C C . HIS D 1 94 ? -35.897 9.218 -2.058 1.00 111.67 87 HIS D C 1
ATOM 5306 O O . HIS D 1 94 ? -36.429 9.900 -2.937 1.00 115.33 87 HIS D O 1
ATOM 5313 N N . SER D 1 95 ? -36.266 7.960 -1.805 1.00 114.64 88 SER D N 1
ATOM 5314 C CA . SER D 1 95 ? -37.276 7.312 -2.652 1.00 117.95 88 SER D CA 1
ATOM 5315 C C . SER D 1 95 ? -38.687 7.837 -2.413 1.00 123.50 88 SER D C 1
ATOM 5316 O O . SER D 1 95 ? -39.664 7.234 -2.857 1.00 126.34 88 SER D O 1
ATOM 5319 N N . ALA D 1 96 ? -38.789 8.953 -1.702 1.00 126.12 89 ALA D N 1
ATOM 5320 C CA . ALA D 1 96 ? -40.070 9.593 -1.465 1.00 131.06 89 ALA D CA 1
ATOM 5321 C C . ALA D 1 96 ? -40.316 10.647 -2.547 1.00 140.21 89 ALA D C 1
ATOM 5322 O O . ALA D 1 96 ? -41.448 11.083 -2.759 1.00 144.70 89 ALA D O 1
ATOM 5324 N N . ASN D 1 97 ? -39.229 11.070 -3.194 1.00 141.35 90 ASN D N 1
ATOM 5325 C CA . ASN D 1 97 ? -39.260 12.091 -4.240 1.00 147.31 90 ASN D CA 1
ATOM 5326 C C . ASN D 1 97 ? -37.925 12.171 -4.970 1.00 144.50 90 ASN D C 1
ATOM 5327 O O . ASN D 1 97 ? -37.108 13.045 -4.672 1.00 143.21 90 ASN D O 1
ATOM 5332 N N . GLY D 1 100 ? -37.885 15.413 -7.236 1.00 137.23 93 GLY D N 1
ATOM 5333 C CA . GLY D 1 100 ? -36.637 15.095 -7.904 1.00 138.30 93 GLY D CA 1
ATOM 5334 C C . GLY D 1 100 ? -35.431 15.277 -7.000 1.00 141.38 93 GLY D C 1
ATOM 5335 O O . GLY D 1 100 ? -35.248 16.344 -6.404 1.00 144.54 93 GLY D O 1
ATOM 5344 N N . THR D 1 102 ? -31.782 15.995 -5.564 1.00 121.25 95 THR D N 1
ATOM 5345 C CA . THR D 1 102 ? -30.860 17.077 -5.913 1.00 119.22 95 THR D CA 1
ATOM 5346 C C . THR D 1 102 ? -29.632 16.517 -6.618 1.00 117.75 95 THR D C 1
ATOM 5347 O O . THR D 1 102 ? -29.200 15.401 -6.331 1.00 117.93 95 THR D O 1
ATOM 5351 N N . GLY D 1 103 ? -29.048 17.298 -7.521 1.00 102.30 96 GLY D N 1
ATOM 5352 C CA . GLY D 1 103 ? -27.841 16.870 -8.204 1.00 96.23 96 GLY D CA 1
ATOM 5353 C C . GLY D 1 103 ? -26.695 16.609 -7.245 1.00 101.17 96 GLY D C 1
ATOM 5354 O O . GLY D 1 103 ? -25.859 15.734 -7.483 1.00 94.79 96 GLY D O 1
ATOM 5355 N N . ARG D 1 104 ? -26.681 17.337 -6.130 1.00 110.14 97 ARG D N 1
ATOM 5356 C CA . ARG D 1 104 ? -25.621 17.177 -5.147 1.00 113.49 97 ARG D CA 1
ATOM 5357 C C . ARG D 1 104 ? -25.640 15.801 -4.526 1.00 108.46 97 ARG D C 1
ATOM 5358 O O . ARG D 1 104 ? -24.592 15.199 -4.302 1.00 106.05 97 ARG D O 1
ATOM 5366 N N . THR D 1 105 ? -26.834 15.321 -4.208 1.00 108.06 98 THR D N 1
ATOM 5367 C CA . THR D 1 105 ? -26.980 13.993 -3.627 1.00 105.33 98 THR D CA 1
ATOM 5368 C C . THR D 1 105 ? -26.648 12.893 -4.638 1.00 98.53 98 THR D C 1
ATOM 5369 O O . THR D 1 105 ? -25.935 11.935 -4.327 1.00 93.68 98 THR D O 1
ATOM 5373 N N . ARG D 1 106 ? -27.121 13.076 -5.867 1.00 97.64 99 ARG D N 1
ATOM 5374 C CA . ARG D 1 106 ? -26.921 12.100 -6.923 1.00 96.40 99 ARG D CA 1
ATOM 5375 C C . ARG D 1 106 ? -25.427 11.888 -7.079 1.00 96.71 99 ARG D C 1
ATOM 5376 O O . ARG D 1 106 ? -24.943 10.765 -7.251 1.00 95.49 99 ARG D O 1
ATOM 5384 N N . SER D 1 107 ? -24.701 12.993 -6.958 1.00 96.56 100 SER D N 1
ATOM 5385 C CA . SER D 1 107 ? -23.257 13.001 -7.098 1.00 91.33 100 SER D CA 1
ATOM 5386 C C . SER D 1 107 ? -22.585 12.130 -6.036 1.00 89.29 100 SER D C 1
ATOM 5387 O O . SER D 1 107 ? -21.638 11.411 -6.319 1.00 86.08 100 SER D O 1
ATOM 5390 N N . HIS D 1 108 ? -23.090 12.197 -4.811 1.00 97.51 101 HIS D N 1
ATOM 5391 C CA . HIS D 1 108 ? -22.505 11.451 -3.707 1.00 105.18 101 HIS D CA 1
ATOM 5392 C C . HIS D 1 108 ? -22.769 9.960 -3.800 1.00 95.96 101 HIS D C 1
ATOM 5393 O O . HIS D 1 108 ? -21.930 9.135 -3.426 1.00 92.35 101 HIS D O 1
ATOM 5400 N N . ILE D 1 109 ? -23.962 9.622 -4.265 1.00 90.86 102 ILE D N 1
ATOM 5401 C CA . ILE D 1 109 ? -24.336 8.238 -4.479 1.00 82.71 102 ILE D CA 1
ATOM 5402 C C . ILE D 1 109 ? -23.379 7.606 -5.474 1.00 81.72 102 ILE D C 1
ATOM 5403 O O . ILE D 1 109 ? -22.884 6.496 -5.270 1.00 76.86 102 ILE D O 1
ATOM 5408 N N . VAL D 1 110 ? -23.102 8.365 -6.530 1.00 84.51 103 VAL D N 1
ATOM 5409 C CA . VAL D 1 110 ? -22.242 7.948 -7.625 1.00 80.69 103 VAL D CA 1
ATOM 5410 C C . VAL D 1 110 ? -20.796 7.730 -7.162 1.00 81.97 103 VAL D C 1
ATOM 5411 O O . VAL D 1 110 ? -20.158 6.764 -7.556 1.00 89.77 103 VAL D O 1
ATOM 5415 N N . SER D 1 111 ? -20.285 8.606 -6.314 1.00 84.56 104 SER D N 1
ATOM 5416 C CA . SER D 1 111 ? -18.954 8.407 -5.747 1.00 82.29 104 SER D CA 1
ATOM 5417 C C . SER D 1 111 ? -18.796 7.063 -5.035 1.00 81.48 104 SER D C 1
ATOM 5418 O O . SER D 1 111 ? -17.763 6.408 -5.189 1.00 81.57 104 SER D O 1
ATOM 5421 N N . ARG D 1 112 ? -19.801 6.655 -4.258 1.00 77.46 105 ARG D N 1
ATOM 5422 C CA . ARG D 1 112 ? -19.693 5.404 -3.515 1.00 82.31 105 ARG D CA 1
ATOM 5423 C C . ARG D 1 112 ? -19.749 4.216 -4.455 1.00 79.81 105 ARG D C 1
ATOM 5424 O O . ARG D 1 112 ? -18.946 3.303 -4.344 1.00 82.78 105 ARG D O 1
ATOM 5432 N N . LEU D 1 113 ? -20.671 4.250 -5.407 1.00 79.27 106 LEU D N 1
ATOM 5433 C CA . LEU D 1 113 ? -20.734 3.219 -6.436 1.00 81.96 106 LEU D CA 1
ATOM 5434 C C . LEU D 1 113 ? -19.424 3.139 -7.247 1.00 81.21 106 LEU D C 1
ATOM 5435 O O . LEU D 1 113 ? -18.968 2.044 -7.601 1.00 83.79 106 LEU D O 1
ATOM 5440 N N . GLU D 1 114 ? -18.831 4.280 -7.577 1.00 75.88 107 GLU D N 1
ATOM 5441 C CA . GLU D 1 114 ? -17.589 4.232 -8.336 1.00 76.36 107 GLU D CA 1
ATOM 5442 C C . GLU D 1 114 ? -16.458 3.631 -7.531 1.00 81.91 107 GLU D C 1
ATOM 5443 O O . GLU D 1 114 ? -15.659 2.851 -8.062 1.00 83.67 107 GLU D O 1
ATOM 5449 N N . LYS D 1 115 ? -16.445 3.933 -6.234 1.00 81.66 108 LYS D N 1
ATOM 5450 C CA . LYS D 1 115 ? -15.451 3.383 -5.332 1.00 76.00 108 LYS D CA 1
ATOM 5451 C C . LYS D 1 115 ? -15.581 1.851 -5.289 1.00 80.38 108 LYS D C 1
ATOM 5452 O O . LYS D 1 115 ? -14.582 1.136 -5.316 1.00 85.17 108 LYS D O 1
ATOM 5458 N N . GLY D 1 116 ? -16.811 1.349 -5.216 1.00 78.04 109 GLY D N 1
ATOM 5459 C CA . GLY D 1 116 ? -17.050 -0.083 -5.208 1.00 79.06 109 GLY D CA 1
ATOM 5460 C C . GLY D 1 116 ? -16.603 -0.761 -6.497 1.00 84.65 109 GLY D C 1
ATOM 5461 O O . GLY D 1 116 ? -16.059 -1.876 -6.482 1.00 82.59 109 GLY D O 1
ATOM 5462 N N . ALA D 1 117 ? -16.861 -0.084 -7.617 1.00 83.37 110 ALA D N 1
ATOM 5463 C CA . ALA D 1 117 ? -16.491 -0.577 -8.930 1.00 78.42 110 ALA D CA 1
ATOM 5464 C C . ALA D 1 117 ? -14.979 -0.707 -9.045 1.00 80.76 110 ALA D C 1
ATOM 5465 O O . ALA D 1 117 ? -14.487 -1.709 -9.567 1.00 83.73 110 ALA D O 1
ATOM 5467 N N . ARG D 1 118 ? -14.252 0.323 -8.606 1.00 78.92 111 ARG D N 1
ATOM 5468 C CA . ARG D 1 118 ? -12.790 0.308 -8.663 1.00 78.73 111 ARG D CA 1
ATOM 5469 C C . ARG D 1 118 ? -12.206 -0.850 -7.874 1.00 82.90 111 ARG D C 1
ATOM 5470 O O . ARG D 1 118 ? -11.254 -1.481 -8.313 1.00 91.19 111 ARG D O 1
ATOM 5478 N N . ILE D 1 119 ? -12.769 -1.117 -6.701 1.00 76.10 112 ILE D N 1
ATOM 5479 C CA . ILE D 1 119 ? -12.303 -2.207 -5.871 1.00 81.55 112 ILE D CA 1
ATOM 5480 C C . ILE D 1 119 ? -12.599 -3.538 -6.549 1.00 89.67 112 ILE D C 1
ATOM 5481 O O . ILE D 1 119 ? -11.759 -4.435 -6.579 1.00 99.28 112 ILE D O 1
ATOM 5486 N N . ALA D 1 120 ? -13.800 -3.653 -7.100 1.00 84.90 113 ALA D N 1
ATOM 5487 C CA . ALA D 1 120 ? -14.206 -4.862 -7.788 1.00 85.55 113 ALA D CA 1
ATOM 5488 C C . ALA D 1 120 ? -13.380 -5.061 -9.055 1.00 89.71 113 ALA D C 1
ATOM 5489 O O . ALA D 1 120 ? -13.016 -6.188 -9.393 1.00 97.47 113 ALA D O 1
ATOM 5491 N N . GLU D 1 121 ? -13.080 -3.966 -9.747 1.00 86.66 114 GLU D N 1
ATOM 5492 C CA . GLU D 1 121 ? -12.291 -4.034 -10.977 1.00 90.94 114 GLU D CA 1
ATOM 5493 C C . GLU D 1 121 ? -10.851 -4.428 -10.718 1.00 97.49 114 GLU D C 1
ATOM 5494 O O . GLU D 1 121 ? -10.287 -5.236 -11.458 1.00 102.14 114 GLU D O 1
ATOM 5500 N N . LYS D 1 122 ? -10.264 -3.863 -9.665 1.00 98.48 115 LYS D N 1
ATOM 5501 C CA . LYS D 1 122 ? -8.896 -4.197 -9.274 1.00 96.67 115 LYS D CA 1
ATOM 5502 C C . LYS D 1 122 ? -8.809 -5.634 -8.814 1.00 90.98 115 LYS D C 1
ATOM 5503 O O . LYS D 1 122 ? -7.760 -6.259 -8.914 1.00 94.89 115 LYS D O 1
ATOM 5509 N N . LEU D 1 123 ? -9.903 -6.139 -8.263 1.00 82.27 116 LEU D N 1
ATOM 5510 C CA . LEU D 1 123 ? -9.940 -7.522 -7.830 1.00 84.46 116 LEU D CA 1
ATOM 5511 C C . LEU D 1 123 ? -9.895 -8.432 -9.070 1.00 87.67 116 LEU D C 1
ATOM 5512 O O . LEU D 1 123 ? -9.218 -9.467 -9.088 1.00 92.28 116 LEU D O 1
ATOM 5517 N N . ALA D 1 124 ? -10.639 -8.039 -10.098 1.00 77.63 117 ALA D N 1
ATOM 5518 C CA . ALA D 1 124 ? -10.701 -8.800 -11.328 1.00 77.57 117 ALA D CA 1
ATOM 5519 C C . ALA D 1 124 ? -9.332 -8.847 -11.989 1.00 81.50 117 ALA D C 1
ATOM 5520 O O . ALA D 1 124 ? -8.892 -9.898 -12.422 1.00 81.38 117 ALA D O 1
ATOM 5522 N N . GLN D 1 125 ? -8.655 -7.708 -12.051 1.00 88.12 118 GLN D N 1
ATOM 5523 C CA . GLN D 1 125 ? -7.349 -7.642 -12.698 1.00 93.29 118 GLN D CA 1
ATOM 5524 C C . GLN D 1 125 ? -6.329 -8.515 -11.972 1.00 95.65 118 GLN D C 1
ATOM 5525 O O . GLN D 1 125 ? -5.485 -9.146 -12.612 1.00 101.65 118 GLN D O 1
ATOM 5531 N N . ALA D 1 126 ? -6.389 -8.534 -10.643 1.00 92.02 119 ALA D N 1
ATOM 5532 C CA . ALA D 1 126 ? -5.480 -9.371 -9.855 1.00 96.65 119 ALA D CA 1
ATOM 5533 C C . ALA D 1 126 ? -5.780 -10.845 -10.065 1.00 101.36 119 ALA D C 1
ATOM 5534 O O . ALA D 1 126 ? -4.870 -11.643 -10.247 1.00 105.40 119 ALA D O 1
ATOM 5536 N N . LEU D 1 127 ? -7.062 -11.191 -10.065 1.00 101.13 120 LEU D N 1
ATOM 5537 C CA . LEU D 1 127 ? -7.4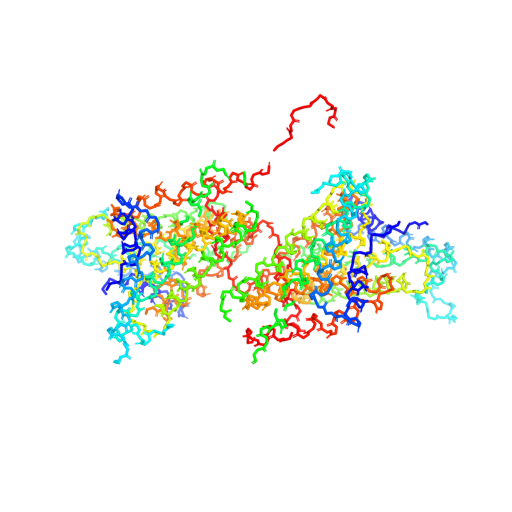95 -12.568 -10.265 1.00 105.96 120 LEU D CA 1
ATOM 5538 C C . LEU D 1 127 ? -7.034 -13.161 -11.609 1.00 111.73 120 LEU D C 1
ATOM 5539 O O . LEU D 1 127 ? -6.855 -14.374 -11.742 1.00 107.88 120 LEU D O 1
ATOM 5544 N N . SER D 1 128 ? -6.889 -12.324 -12.619 1.00 122.24 121 SER D N 1
ATOM 5545 C CA . SER D 1 128 ? -6.528 -12.852 -13.917 1.00 138.75 121 SER D CA 1
ATOM 5546 C C . SER D 1 128 ? -5.042 -13.187 -14.020 1.00 171.14 121 SER D C 1
ATOM 5547 O O . SER D 1 128 ? -4.634 -14.340 -13.867 1.00 177.31 121 SER D O 1
ATOM 5550 N N . ASP D 1 129 ? -4.236 -12.142 -14.166 1.00 198.36 122 ASP D N 1
ATOM 5551 C CA . ASP D 1 129 ? -2.883 -12.274 -14.710 1.00 210.84 122 ASP D CA 1
ATOM 5552 C C . ASP D 1 129 ? -1.829 -12.881 -13.759 1.00 205.72 122 ASP D C 1
ATOM 5553 O O . ASP D 1 129 ? -1.130 -13.829 -14.126 1.00 212.00 122 ASP D O 1
ATOM 5558 N N . GLY D 1 130 ? -1.735 -12.371 -12.539 1.00 187.69 123 GLY D N 1
ATOM 5559 C CA . GLY D 1 130 ? -0.579 -12.665 -11.713 1.00 183.69 123 GLY D CA 1
ATOM 5560 C C . GLY D 1 130 ? -0.476 -14.044 -11.075 1.00 181.40 123 GLY D C 1
ATOM 5561 O O . GLY D 1 130 ? 0.082 -14.163 -9.970 1.00 186.75 123 GLY D O 1
ATOM 5562 N N . ALA D 1 131 ? -0.978 -15.076 -11.759 1.00 167.23 124 ALA D N 1
ATOM 5563 C CA . ALA D 1 131 ? -0.961 -16.445 -11.230 1.00 152.51 124 ALA D CA 1
ATOM 5564 C C . ALA D 1 131 ? -1.488 -16.436 -9.784 1.00 139.72 124 ALA D C 1
ATOM 5565 O O . ALA D 1 131 ? -0.790 -16.784 -8.828 1.00 140.06 124 ALA D O 1
ATOM 5567 N N . SER D 1 132 ? -2.711 -15.939 -9.650 1.00 126.34 125 SER D N 1
ATOM 5568 C CA . SER D 1 132 ? -3.462 -15.919 -8.404 1.00 111.20 125 SER D CA 1
ATOM 5569 C C . SER D 1 132 ? -3.903 -17.319 -8.023 1.00 110.95 125 SER D C 1
ATOM 5570 O O . SER D 1 132 ? -4.210 -17.595 -6.872 1.00 105.81 125 SER D O 1
ATOM 5573 N N . GLY D 1 133 ? -3.955 -18.185 -9.032 1.00 118.12 126 GLY D N 1
ATOM 5574 C CA . GLY D 1 133 ? -4.431 -19.550 -8.903 1.00 121.23 126 GLY D CA 1
ATOM 5575 C C . GLY D 1 133 ? -5.909 -19.705 -9.225 1.00 120.76 126 GLY D C 1
ATOM 5576 O O . GLY D 1 133 ? -6.457 -20.807 -9.115 1.00 126.20 126 GLY D O 1
ATOM 5577 N N . ALA D 1 134 ? -6.547 -18.608 -9.629 1.00 106.13 127 ALA D N 1
ATOM 5578 C CA . ALA D 1 134 ? -7.982 -18.587 -9.904 1.00 105.20 127 ALA D CA 1
ATOM 5579 C C . ALA D 1 134 ? -8.370 -19.293 -11.203 1.00 109.05 127 ALA D C 1
ATOM 5580 O O . ALA D 1 134 ? -7.725 -19.118 -12.241 1.00 109.70 127 ALA D O 1
ATOM 5582 N N . SER D 1 135 ? -9.452 -20.065 -11.122 1.00 112.16 128 SER D N 1
ATOM 5583 C CA . SER D 1 135 ? -10.028 -20.754 -12.266 1.00 117.21 128 SER D CA 1
ATOM 5584 C C . SER D 1 135 ? -10.595 -19.723 -13.230 1.00 112.77 128 SER D C 1
ATOM 5585 O O . SER D 1 135 ? -10.886 -18.597 -12.832 1.00 107.14 128 SER D O 1
ATOM 5588 N N . PRO D 1 136 ? -10.772 -20.116 -14.499 1.00 111.90 129 PRO D N 1
ATOM 5589 C CA . PRO D 1 136 ? -11.407 -19.258 -15.507 1.00 106.45 129 PRO D CA 1
ATOM 5590 C C . PRO D 1 136 ? -12.821 -18.811 -15.138 1.00 104.56 129 PRO D C 1
ATOM 5591 O O . PRO D 1 136 ? -13.202 -17.693 -15.457 1.00 99.68 129 PRO D O 1
ATOM 5595 N N . THR D 1 137 ? -13.582 -19.666 -14.474 1.00 108.84 130 THR D N 1
ATOM 5596 C CA . THR D 1 137 ? -14.915 -19.307 -13.999 1.00 117.77 130 THR D CA 1
ATOM 5597 C C . THR D 1 137 ? -14.838 -18.156 -12.981 1.00 116.17 130 THR D C 1
ATOM 5598 O O . THR D 1 137 ? -15.724 -17.298 -12.921 1.00 112.47 130 THR D O 1
ATOM 5602 N N . ASP D 1 138 ? -13.807 -18.161 -12.143 1.00 120.44 131 ASP D N 1
ATOM 5603 C CA . ASP D 1 138 ? -13.652 -17.079 -11.180 1.00 118.21 131 ASP D CA 1
ATOM 5604 C C . ASP D 1 138 ? -13.353 -15.787 -11.881 1.00 112.24 131 ASP D C 1
ATOM 5605 O O . ASP D 1 138 ? -13.947 -14.745 -11.597 1.00 109.23 131 ASP D O 1
ATOM 5610 N N . ILE D 1 139 ? -12.474 -15.886 -12.869 1.00 113.70 132 ILE D N 1
ATOM 5611 C CA . ILE D 1 139 ? -12.017 -14.725 -13.602 1.00 92.55 132 ILE D CA 1
ATOM 5612 C C . ILE D 1 139 ? -13.171 -14.047 -14.298 1.00 97.54 132 ILE D C 1
ATOM 5613 O O . ILE D 1 139 ? -13.336 -12.822 -14.188 1.00 100.84 132 ILE D O 1
ATOM 5618 N N . LEU D 1 140 ? -14.016 -14.842 -14.944 1.00 96.09 133 LEU D N 1
ATOM 5619 C CA . LEU D 1 140 ? -15.199 -14.310 -15.613 1.00 93.96 133 LEU D CA 1
ATOM 5620 C C . LEU D 1 140 ? -16.174 -13.685 -14.599 1.00 98.36 133 LEU D C 1
ATOM 5621 O O . LEU D 1 140 ? -16.655 -12.560 -14.785 1.00 83.51 133 LEU D O 1
ATOM 5626 N N . ASP D 1 141 ? -16.423 -14.418 -13.515 1.00 103.59 134 ASP D N 1
ATOM 5627 C CA . ASP D 1 141 ? -17.365 -14.030 -12.483 1.00 104.50 134 ASP D CA 1
ATOM 5628 C C . ASP D 1 141 ? -16.977 -12.669 -11.888 1.00 104.18 134 ASP D C 1
ATOM 5629 O O . ASP D 1 141 ? -17.816 -11.765 -11.713 1.00 101.15 134 ASP D O 1
ATOM 5634 N N . ALA D 1 142 ? -15.698 -12.551 -11.545 1.00 103.53 135 ALA D N 1
ATOM 5635 C CA . ALA D 1 142 ? -15.117 -11.296 -11.081 1.00 97.91 135 ALA D CA 1
ATOM 5636 C C . ALA D 1 142 ? -15.276 -10.200 -12.143 1.00 95.90 135 ALA D C 1
ATOM 5637 O O . ALA D 1 142 ? -15.541 -9.043 -11.828 1.00 92.83 135 ALA D O 1
ATOM 5639 N N . ARG D 1 143 ? -15.049 -10.550 -13.405 1.00 91.95 136 ARG D N 1
ATOM 5640 C CA . ARG D 1 143 ? -15.210 -9.564 -14.446 1.00 87.91 136 ARG D CA 1
ATOM 5641 C C . ARG D 1 143 ? -16.672 -9.129 -14.592 1.00 74.23 136 ARG D C 1
ATOM 5642 O O . ARG D 1 143 ? -16.950 -7.958 -14.754 1.00 87.16 136 ARG D O 1
ATOM 5650 N N . ALA D 1 144 ? -17.610 -10.064 -14.536 1.00 83.38 137 ALA D N 1
ATOM 5651 C CA . ALA D 1 144 ? -19.011 -9.682 -14.590 1.00 85.55 137 ALA D CA 1
ATOM 5652 C C . ALA D 1 144 ? -19.395 -8.780 -13.412 1.00 89.96 137 ALA D C 1
ATOM 5653 O O . ALA D 1 144 ? -20.003 -7.723 -13.619 1.00 90.83 137 ALA D O 1
ATOM 5655 N N . TYR D 1 145 ? -19.038 -9.191 -12.187 1.00 93.19 138 TYR D N 1
ATOM 5656 C CA . TYR D 1 145 ? -19.390 -8.434 -10.985 1.00 90.96 138 TYR D CA 1
ATOM 5657 C C . TYR D 1 145 ? -18.885 -6.999 -10.994 1.00 86.42 138 TYR D C 1
ATOM 5658 O O . TYR D 1 145 ? -19.622 -6.066 -10.683 1.00 82.81 138 TYR D O 1
ATOM 5667 N N . ALA D 1 146 ? -17.640 -6.817 -11.405 1.00 87.14 139 ALA D N 1
ATOM 5668 C CA . ALA D 1 146 ? -17.090 -5.480 -11.489 1.00 77.78 139 ALA D CA 1
ATOM 5669 C C . ALA D 1 146 ? -17.896 -4.672 -12.465 1.00 72.30 139 ALA D C 1
ATOM 5670 O O . ALA D 1 146 ? -18.210 -3.526 -12.208 1.00 77.65 139 ALA D O 1
ATOM 5672 N N . ALA D 1 147 ? -18.301 -5.309 -13.552 1.00 76.52 140 ALA D N 1
ATOM 5673 C CA . ALA D 1 147 ? -19.036 -4.646 -14.623 1.00 77.02 140 ALA D CA 1
ATOM 5674 C C . ALA D 1 147 ? -20.444 -4.321 -14.136 1.00 84.40 140 ALA D C 1
ATOM 5675 O O . ALA D 1 147 ? -21.086 -3.376 -14.589 1.00 86.58 140 ALA D O 1
ATOM 5677 N N . LEU D 1 148 ? -20.925 -5.142 -13.216 1.00 86.05 141 LEU D N 1
ATOM 5678 C CA . LEU D 1 148 ? -22.231 -4.942 -12.629 1.00 89.27 141 LEU D CA 1
ATOM 5679 C C . LEU D 1 148 ? -22.198 -3.671 -11.792 1.00 92.85 141 LEU D C 1
ATOM 5680 O O . LEU D 1 148 ? -23.131 -2.864 -11.825 1.00 95.13 141 LEU D O 1
ATOM 5685 N N . LEU D 1 149 ? -21.133 -3.520 -11.012 1.00 92.35 142 LEU D N 1
ATOM 5686 C CA . LEU D 1 149 ? -20.963 -2.342 -10.162 1.00 86.14 142 LEU D CA 1
ATOM 5687 C C . LEU D 1 149 ? -20.736 -1.105 -11.010 1.00 79.30 142 LEU D C 1
ATOM 5688 O O . LEU D 1 149 ? -21.202 -0.020 -10.671 1.00 80.02 142 LEU D O 1
ATOM 5693 N N . ARG D 1 150 ? -19.982 -1.256 -12.090 1.00 71.70 143 ARG D N 1
ATOM 5694 C CA . ARG D 1 150 ? -19.698 -0.106 -12.944 1.00 71.42 143 ARG D CA 1
ATOM 5695 C C . ARG D 1 150 ? -20.952 0.386 -13.649 1.00 72.91 143 ARG D C 1
ATOM 5696 O O . ARG D 1 150 ? -21.223 1.601 -13.740 1.00 66.56 143 ARG D O 1
ATOM 5704 N N . GLY D 1 151 ? -21.739 -0.591 -14.083 1.00 71.40 144 GLY D N 1
ATOM 5705 C CA . GLY D 1 151 ? -23.003 -0.334 -14.727 1.00 70.50 144 GLY D CA 1
ATOM 5706 C C . GLY D 1 151 ? -23.904 0.400 -13.778 1.00 70.70 144 GLY D C 1
ATOM 5707 O O . GLY D 1 151 ? -24.593 1.316 -14.173 1.00 76.60 144 GLY D O 1
ATOM 5708 N N . ALA D 1 152 ? -23.893 -0.008 -12.519 1.00 74.16 145 ALA D N 1
ATOM 5709 C CA . ALA D 1 152 ? -24.724 0.628 -11.502 1.00 80.27 145 ALA D CA 1
ATOM 5710 C C . ALA D 1 152 ? -24.390 2.109 -11.374 1.00 80.80 145 ALA D C 1
ATOM 5711 O O . ALA D 1 152 ? -25.270 2.970 -11.333 1.00 76.04 145 ALA D O 1
ATOM 5713 N N . ALA D 1 153 ? -23.095 2.392 -11.357 1.00 84.83 146 ALA D N 1
ATOM 5714 C CA . ALA D 1 153 ? -22.598 3.748 -11.200 1.00 78.12 146 ALA D CA 1
ATOM 5715 C C . ALA D 1 153 ? -23.020 4.641 -12.348 1.00 74.73 146 ALA D C 1
ATOM 5716 O O . ALA D 1 153 ? -23.570 5.730 -12.112 1.00 72.21 146 ALA D O 1
ATOM 5718 N N . LEU D 1 154 ? -22.790 4.169 -13.581 1.00 75.26 147 LEU D N 1
ATOM 5719 C CA . LEU D 1 154 ? -23.069 4.967 -14.784 1.00 66.18 147 LEU D CA 1
ATOM 5720 C C . LEU D 1 154 ? -24.560 5.133 -14.896 1.00 65.82 147 LEU D C 1
ATOM 5721 O O . LEU D 1 154 ? -25.056 6.167 -15.318 1.00 74.08 147 LEU D O 1
ATOM 5726 N N . PHE D 1 155 ? -25.277 4.134 -14.432 1.00 67.36 148 PHE D N 1
ATOM 5727 C CA . PHE D 1 155 ? -26.710 4.226 -14.419 1.00 80.11 148 PHE D CA 1
ATOM 5728 C C . PHE D 1 155 ? -27.109 5.371 -13.504 1.00 86.79 148 PHE D C 1
ATOM 5729 O O . PHE D 1 155 ? -27.922 6.207 -13.886 1.00 94.10 148 PHE D O 1
ATOM 5737 N N . GLU D 1 156 ? -26.509 5.446 -12.318 1.00 81.45 149 GLU D N 1
ATOM 5738 C CA . GLU D 1 156 ? -26.819 6.549 -11.417 1.00 82.83 149 GLU D CA 1
ATOM 5739 C C . GLU D 1 156 ? -26.276 7.916 -11.863 1.00 82.67 149 GLU D C 1
ATOM 5740 O O . GLU D 1 156 ? -26.891 8.952 -11.601 1.00 84.92 149 GLU D O 1
ATOM 5746 N N . LYS D 1 157 ? -25.136 7.924 -12.543 1.00 79.83 150 LYS D N 1
ATOM 5747 C CA . LYS D 1 157 ? -24.576 9.168 -13.049 1.00 72.83 150 LYS D CA 1
ATOM 5748 C C . LYS D 1 157 ? -25.388 9.629 -14.264 1.00 78.77 150 LYS D C 1
ATOM 5749 O O . LYS D 1 157 ? -25.181 10.706 -14.801 1.00 79.36 150 LYS D O 1
ATOM 5755 N N . GLN D 1 158 ? -26.309 8.782 -14.694 1.00 86.69 151 GLN D N 1
ATOM 5756 C CA . GLN D 1 158 ? -27.157 9.059 -15.840 1.00 89.78 151 GLN D CA 1
ATOM 5757 C C . GLN D 1 158 ? -26.416 9.102 -17.178 1.00 88.22 151 GLN D C 1
ATOM 5758 O O . GLN D 1 158 ? -26.878 9.732 -18.123 1.00 94.44 151 GLN D O 1
ATOM 5764 N N . ASN D 1 159 ? -25.289 8.399 -17.260 1.00 78.50 152 ASN D N 1
ATOM 5765 C CA . ASN D 1 159 ? -24.586 8.229 -18.521 1.00 72.34 152 ASN D CA 1
ATOM 5766 C C . ASN D 1 159 ? -25.045 6.921 -19.172 1.00 75.80 152 ASN D C 1
ATOM 5767 O O . ASN D 1 159 ? -24.342 5.922 -19.132 1.00 79.89 152 ASN D O 1
ATOM 5772 N N . TRP D 1 160 ? -26.224 6.955 -19.788 1.00 78.69 153 TRP D N 1
ATOM 5773 C CA . TRP D 1 160 ? -26.943 5.759 -20.252 1.00 84.00 153 TRP D CA 1
ATOM 5774 C C . TRP D 1 160 ? -26.160 4.894 -21.244 1.00 89.79 153 TRP D C 1
ATOM 5775 O O . TRP D 1 160 ? -26.218 3.660 -21.204 1.00 97.23 153 TRP D O 1
ATOM 5786 N N . GLY D 1 161 ? -25.476 5.552 -22.166 1.00 82.11 154 GLY D N 1
ATOM 5787 C CA . GLY D 1 161 ? -24.674 4.863 -23.139 1.00 75.22 154 GLY D CA 1
ATOM 5788 C C . GLY D 1 161 ? -23.557 4.067 -22.501 1.00 78.10 154 GLY D C 1
ATOM 5789 O O . GLY D 1 161 ? -23.348 2.917 -22.871 1.00 86.34 154 GLY D O 1
ATOM 5790 N N . ALA D 1 162 ? -22.809 4.682 -21.583 1.00 76.00 155 ALA D N 1
ATOM 5791 C CA . ALA D 1 162 ? -21.672 4.005 -20.949 1.00 76.86 155 ALA D CA 1
ATOM 5792 C C . ALA D 1 162 ? -22.170 2.816 -20.164 1.00 82.53 155 ALA D C 1
ATOM 5793 O O . ALA D 1 162 ? -21.549 1.739 -20.157 1.00 83.60 155 ALA D O 1
ATOM 5795 N N . CYS D 1 163 ? -23.311 3.040 -19.518 1.00 78.76 156 CYS D N 1
ATOM 5796 C CA . CYS D 1 163 ? -23.974 2.057 -18.681 1.00 82.14 156 CYS D CA 1
ATOM 5797 C C . CYS D 1 163 ? -24.439 0.829 -19.500 1.00 87.09 156 CYS D C 1
ATOM 5798 O O . CYS D 1 163 ? -24.286 -0.320 -19.060 1.00 87.20 156 CYS D O 1
ATOM 5801 N N . LEU D 1 164 ? -24.940 1.068 -20.712 1.00 88.09 157 LEU D N 1
ATOM 5802 C CA . LEU D 1 164 ? -25.359 -0.023 -21.602 1.00 81.84 157 LEU D CA 1
ATOM 5803 C C . LEU D 1 164 ? -24.182 -0.889 -22.018 1.00 74.66 157 LEU D C 1
ATOM 5804 O O . LEU D 1 164 ? -24.312 -2.082 -22.142 1.00 76.88 157 LEU D O 1
ATOM 5809 N N . LYS D 1 165 ? -23.025 -0.290 -22.227 1.00 73.24 158 LYS D N 1
ATOM 5810 C CA . LYS D 1 165 ? -21.833 -1.075 -22.535 1.00 75.10 158 LYS D CA 1
ATOM 5811 C C . LYS D 1 165 ? -21.423 -1.975 -21.362 1.00 73.55 158 LYS D C 1
ATOM 5812 O O . LYS D 1 165 ? -21.086 -3.133 -21.564 1.00 76.83 158 LYS D O 1
ATOM 5818 N N . SER D 1 166 ? -21.444 -1.457 -20.138 1.00 73.06 159 SER D N 1
ATOM 5819 C CA . SER D 1 166 ? -21.038 -2.279 -18.990 1.00 74.17 159 SER D CA 1
ATOM 5820 C C . SER D 1 166 ? -21.981 -3.440 -18.721 1.00 79.48 159 SER D C 1
ATOM 5821 O O . SER D 1 166 ? -21.543 -4.570 -18.498 1.00 82.80 159 SER D O 1
ATOM 5824 N N . TYR D 1 167 ? -23.276 -3.152 -18.732 1.00 78.64 160 TYR D N 1
ATOM 5825 C CA . TYR D 1 167 ? -24.289 -4.163 -18.476 1.00 79.39 160 TYR D CA 1
ATOM 5826 C C . TYR D 1 167 ? -24.313 -5.206 -19.591 1.00 85.29 160 TYR D C 1
ATOM 5827 O O . TYR D 1 167 ? -24.606 -6.381 -19.364 1.00 94.00 160 TYR D O 1
ATOM 5836 N N . ALA D 1 168 ? -23.967 -4.779 -20.798 1.00 82.90 161 ALA D N 1
ATOM 5837 C CA . ALA D 1 168 ? -23.891 -5.687 -21.938 1.00 78.18 161 ALA D CA 1
ATOM 5838 C C . ALA D 1 168 ? -22.813 -6.735 -21.698 1.00 86.24 161 ALA D C 1
ATOM 5839 O O . ALA D 1 168 ? -22.995 -7.916 -22.043 1.00 94.69 161 ALA D O 1
ATOM 5841 N N . ILE D 1 169 ? -21.678 -6.300 -21.149 1.00 81.53 162 ILE D N 1
ATOM 5842 C CA . ILE D 1 169 ? -20.598 -7.227 -20.820 1.00 81.40 162 ILE D CA 1
ATOM 5843 C C . ILE D 1 169 ? -21.100 -8.286 -19.861 1.00 88.03 162 ILE D C 1
ATOM 5844 O O . ILE D 1 169 ? -20.965 -9.490 -20.105 1.00 96.62 162 ILE D O 1
ATOM 5849 N N . CYS D 1 170 ? -21.699 -7.841 -18.775 1.00 78.94 163 CYS D N 1
ATOM 5850 C CA . CYS D 1 170 ? -22.134 -8.785 -17.778 1.00 85.40 163 CYS D CA 1
ATOM 5851 C C . CYS D 1 170 ? -23.321 -9.623 -18.267 1.00 92.17 163 CYS D C 1
ATOM 5852 O O . CYS D 1 170 ? -23.462 -10.787 -17.882 1.00 100.13 163 CYS D O 1
ATOM 5855 N N . ARG D 1 171 ? -24.131 -9.078 -19.166 1.00 90.51 164 ARG D N 1
ATOM 5856 C CA . ARG D 1 171 ? -25.208 -9.878 -19.761 1.00 93.18 164 ARG D CA 1
ATOM 5857 C C . ARG D 1 171 ? -24.653 -11.110 -20.490 1.00 96.27 164 ARG D C 1
ATOM 5858 O O . ARG D 1 171 ? -25.196 -12.213 -20.400 1.00 103.71 164 ARG D O 1
ATOM 5866 N N . ILE D 1 172 ? -23.574 -10.900 -21.235 1.00 89.39 165 ILE D N 1
ATOM 5867 C CA . ILE D 1 172 ? -22.875 -11.963 -21.956 1.00 85.74 165 ILE D CA 1
ATOM 5868 C C . ILE D 1 172 ? -22.206 -12.960 -21.022 1.00 88.71 165 ILE D C 1
ATOM 5869 O O . ILE D 1 172 ? -22.346 -14.167 -21.183 1.00 90.90 165 ILE D O 1
ATOM 5874 N N . ILE D 1 173 ? -21.470 -12.441 -20.040 1.00 96.70 166 ILE D N 1
ATOM 5875 C CA . ILE D 1 173 ? -20.750 -13.290 -19.089 1.00 97.11 166 ILE D CA 1
ATOM 5876 C C . ILE D 1 173 ? -21.715 -14.136 -18.276 1.00 99.27 166 ILE D C 1
ATOM 5877 O O . ILE D 1 173 ? -21.520 -15.354 -18.119 1.00 100.21 166 ILE D O 1
ATOM 5882 N N . TYR D 1 174 ? -22.766 -13.492 -17.776 1.00 94.84 167 TYR D N 1
ATOM 5883 C CA . TYR D 1 174 ? -23.728 -14.203 -16.952 1.00 98.05 167 TYR D CA 1
ATOM 5884 C C . TYR D 1 174 ? -24.471 -15.271 -17.755 1.00 102.53 167 TYR D C 1
ATOM 5885 O O . TYR D 1 174 ? -24.770 -16.328 -17.225 1.00 109.94 167 TYR D O 1
ATOM 5894 N N . THR D 1 175 ? -24.764 -15.005 -19.024 1.00 103.00 168 THR D N 1
ATOM 5895 C CA . THR D 1 175 ? -25.414 -16.018 -19.862 1.00 108.09 168 THR D CA 1
ATOM 5896 C C . THR D 1 175 ? -24.502 -17.237 -20.086 1.00 113.22 168 THR D C 1
ATOM 5897 O O . THR D 1 175 ? -24.970 -18.372 -20.139 1.00 115.87 168 THR D O 1
ATOM 5901 N N . ALA D 1 176 ? -23.196 -16.996 -20.187 1.00 112.48 169 ALA D N 1
ATOM 5902 C CA . ALA D 1 176 ? -22.223 -18.083 -20.312 1.00 113.38 169 ALA D CA 1
ATOM 5903 C C . ALA D 1 176 ? -22.168 -18.880 -19.011 1.00 115.70 169 ALA D C 1
ATOM 5904 O O . ALA D 1 176 ? -22.142 -20.101 -19.012 1.00 119.41 169 ALA D O 1
ATOM 5906 N N . LEU D 1 177 ? -22.138 -18.170 -17.895 1.00 118.30 170 LEU D N 1
ATOM 5907 C CA . LEU D 1 177 ? -22.092 -18.802 -16.593 1.00 124.51 170 LEU D CA 1
ATOM 5908 C C . LEU D 1 177 ? -23.396 -19.537 -16.290 1.00 128.78 170 LEU D C 1
ATOM 5909 O O . LEU D 1 177 ? -23.398 -20.489 -15.520 1.00 118.67 170 LEU D O 1
ATOM 5914 N N . ALA D 1 178 ? -24.498 -19.086 -16.887 1.00 129.41 171 ALA D N 1
ATOM 5915 C CA . ALA D 1 178 ? -25.795 -19.729 -16.703 1.00 136.64 171 ALA D CA 1
ATOM 5916 C C . ALA D 1 178 ? -25.645 -21.120 -17.260 1.00 144.49 171 ALA D C 1
ATOM 5917 O O . ALA D 1 178 ? -26.038 -22.104 -16.636 1.00 151.23 171 ALA D O 1
ATOM 5919 N N . THR D 1 179 ? -25.062 -21.176 -18.451 1.00 145.37 172 THR D N 1
ATOM 5920 C CA . THR D 1 179 ? -24.841 -22.415 -19.181 1.00 153.58 172 THR D CA 1
ATOM 5921 C C . THR D 1 179 ? -23.939 -23.334 -18.349 1.00 159.32 172 THR D C 1
ATOM 5922 O O . THR D 1 179 ? -24.071 -24.556 -18.402 1.00 158.28 172 THR D O 1
ATOM 5926 N N . SER D 1 180 ? -23.029 -22.741 -17.576 1.00 164.37 173 SER D N 1
ATOM 5927 C CA . SER D 1 180 ? -22.173 -23.517 -16.680 1.00 174.62 173 SER D CA 1
ATOM 5928 C C . SER D 1 180 ? -22.995 -24.188 -15.568 1.00 185.51 173 SER D C 1
ATOM 5929 O O . SER D 1 180 ? -22.658 -25.294 -15.164 1.00 191.67 173 SER D O 1
ATOM 5932 N N . SER D 1 181 ? -24.032 -23.527 -15.040 1.00 188.30 174 SER D N 1
ATOM 5933 C CA . SER D 1 181 ? -24.851 -24.168 -14.002 1.00 197.81 174 SER D CA 1
ATOM 5934 C C . SER D 1 181 ? -26.340 -24.428 -14.340 1.00 201.40 174 SER D C 1
ATOM 5935 O O . SER D 1 181 ? -27.066 -25.002 -13.518 1.00 208.14 174 SER D O 1
ATOM 5938 N N . LYS D 1 182 ? -26.778 -24.023 -15.533 1.00 207.31 175 LYS D N 1
ATOM 5939 C CA . LYS D 1 182 ? -28.169 -24.191 -15.998 1.00 210.24 175 LYS D CA 1
ATOM 5940 C C . LYS D 1 182 ? -29.213 -23.493 -15.119 1.00 210.48 175 LYS D C 1
ATOM 5941 O O . LYS D 1 182 ? -30.320 -24.007 -14.922 1.00 218.60 175 LYS D O 1
ATOM 5947 N N . GLY D 1 183 ? -28.850 -22.331 -14.587 1.00 201.49 176 GLY D N 1
ATOM 5948 C CA . GLY D 1 183 ? -29.752 -21.522 -13.784 1.00 198.42 176 GLY D CA 1
ATOM 5949 C C . GLY D 1 183 ? -29.889 -21.735 -12.287 1.00 199.57 176 GLY D C 1
ATOM 5950 O O . GLY D 1 183 ? -30.944 -22.138 -11.792 1.00 204.20 176 GLY D O 1
ATOM 5951 N N . ASP D 1 184 ? -28.811 -21.467 -11.563 1.00 193.45 177 ASP D N 1
ATOM 5952 C CA . ASP D 1 184 ? -28.872 -21.396 -10.115 1.00 192.11 177 ASP D CA 1
ATOM 5953 C C . ASP D 1 184 ? -29.368 -20.013 -9.699 1.00 179.69 177 ASP D C 1
ATOM 5954 O O . ASP D 1 184 ? -30.426 -19.883 -9.079 1.00 186.31 177 ASP D O 1
ATOM 5959 N N . ILE D 1 185 ? -28.554 -18.995 -9.979 1.00 161.11 178 ILE D N 1
ATOM 5960 C CA . ILE D 1 185 ? -28.886 -17.606 -9.668 1.00 151.58 178 ILE D CA 1
ATOM 5961 C C . ILE D 1 185 ? -28.790 -16.640 -10.857 1.00 145.39 178 ILE D C 1
ATOM 5962 O O . ILE D 1 185 ? -29.468 -15.611 -10.885 1.00 143.15 178 ILE D O 1
ATOM 5967 N N . PHE D 1 186 ? -27.920 -16.962 -11.818 1.00 140.63 179 PHE D N 1
ATOM 5968 C CA . PHE D 1 186 ? -27.626 -16.083 -12.943 1.00 126.15 179 PHE D CA 1
ATOM 5969 C C . PHE D 1 186 ? -28.821 -15.831 -13.849 1.00 126.50 179 PHE D C 1
ATOM 5970 O O . PHE D 1 186 ? -28.967 -14.735 -14.383 1.00 119.69 179 PHE D O 1
ATOM 5978 N N . LYS D 1 187 ? -29.663 -16.837 -14.048 1.00 137.20 180 LYS D N 1
ATOM 5979 C CA . LYS D 1 187 ? -30.848 -16.645 -14.877 1.00 140.20 180 LYS D CA 1
ATOM 5980 C C . LYS D 1 187 ? -31.728 -15.575 -14.244 1.00 137.17 180 LYS D C 1
ATOM 5981 O O . LYS D 1 187 ? -32.321 -14.751 -14.933 1.00 132.89 180 LYS D O 1
ATOM 5987 N N . GLU D 1 188 ? -31.810 -15.621 -12.919 1.00 143.21 181 GLU D N 1
ATOM 5988 C CA . GLU D 1 188 ? -32.565 -14.648 -12.150 1.00 147.91 181 GLU D CA 1
ATOM 5989 C C . GLU D 1 188 ? -31.890 -13.298 -12.172 1.00 137.64 181 GLU D C 1
ATOM 5990 O O . GLU D 1 188 ? -32.535 -12.272 -12.386 1.00 137.28 181 GLU D O 1
ATOM 5996 N N . LEU D 1 189 ? -30.575 -13.312 -11.985 1.00 129.57 182 LEU D N 1
ATOM 5997 C CA . LEU D 1 189 ? -29.815 -12.080 -11.875 1.00 120.60 182 LEU D CA 1
ATOM 5998 C C . LEU D 1 189 ? -29.972 -11.311 -13.167 1.00 114.34 182 LEU D C 1
ATOM 5999 O O . LEU D 1 189 ? -30.093 -10.097 -13.156 1.00 109.71 182 LEU D O 1
ATOM 6004 N N . LEU D 1 190 ? -30.006 -12.041 -14.278 1.00 121.07 183 LEU D N 1
ATOM 6005 C CA . LEU D 1 190 ? -30.288 -11.460 -15.584 1.00 119.16 183 LEU D CA 1
ATOM 6006 C C . LEU D 1 190 ? -31.739 -10.998 -15.604 1.00 125.08 183 LEU D C 1
ATOM 6007 O O . LEU D 1 190 ? -32.044 -9.886 -16.014 1.00 126.49 183 LEU D O 1
ATOM 6012 N N . SER D 1 191 ? -32.626 -11.853 -15.119 1.00 132.42 184 SER D N 1
ATOM 6013 C CA . SER D 1 191 ? -34.057 -11.593 -15.145 1.00 133.28 184 SER D CA 1
ATOM 6014 C C . SER D 1 191 ? -34.440 -10.404 -14.275 1.00 127.99 184 SER D C 1
ATOM 6015 O O . SER D 1 191 ? -35.267 -9.583 -14.664 1.00 126.09 184 SER D O 1
ATOM 6018 N N . ASP D 1 192 ? -33.823 -10.309 -13.103 1.00 127.90 185 ASP D N 1
ATOM 6019 C CA . ASP D 1 192 ? -34.276 -9.371 -12.077 1.00 132.92 185 ASP D CA 1
ATOM 6020 C C . ASP D 1 192 ? -33.544 -8.035 -12.030 1.00 133.65 185 ASP D C 1
ATOM 6021 O O . ASP D 1 192 ? -34.059 -7.058 -11.474 1.00 137.10 185 ASP D O 1
ATOM 6026 N N . THR D 1 193 ? -32.344 -7.990 -12.600 1.00 127.69 186 THR D N 1
ATOM 6027 C CA . THR D 1 193 ? -31.515 -6.794 -12.500 1.00 118.01 186 THR D CA 1
ATOM 6028 C C . THR D 1 193 ? -31.010 -6.280 -13.838 1.00 113.23 186 THR D C 1
ATOM 6029 O O . THR D 1 193 ? -31.278 -5.145 -14.232 1.00 112.16 186 THR D O 1
ATOM 6033 N N . ILE D 1 194 ? -30.313 -7.145 -14.556 1.00 116.68 187 ILE D N 1
ATOM 6034 C CA . ILE D 1 194 ? -29.604 -6.715 -15.739 1.00 109.52 187 ILE D CA 1
ATOM 6035 C C . ILE D 1 194 ? -30.562 -6.371 -16.864 1.00 116.42 187 ILE D C 1
ATOM 6036 O O . ILE D 1 194 ? -30.489 -5.273 -17.406 1.00 119.84 187 ILE D O 1
ATOM 6041 N N . ASP D 1 195 ? -31.469 -7.277 -17.206 1.00 120.87 188 ASP D N 1
ATOM 6042 C CA . ASP D 1 195 ? -32.446 -6.957 -18.242 1.00 125.62 188 ASP D CA 1
ATOM 6043 C C . ASP D 1 195 ? -33.256 -5.708 -17.905 1.00 119.82 188 ASP D C 1
ATOM 6044 O O . ASP D 1 195 ? -33.315 -4.797 -18.724 1.00 117.29 188 ASP D O 1
ATOM 6049 N N . PRO D 1 196 ? -33.834 -5.631 -16.688 1.00 117.41 189 PRO D N 1
ATOM 6050 C CA . PRO D 1 196 ? -34.666 -4.451 -16.443 1.00 116.24 189 PRO D CA 1
ATOM 6051 C C . PRO D 1 196 ? -33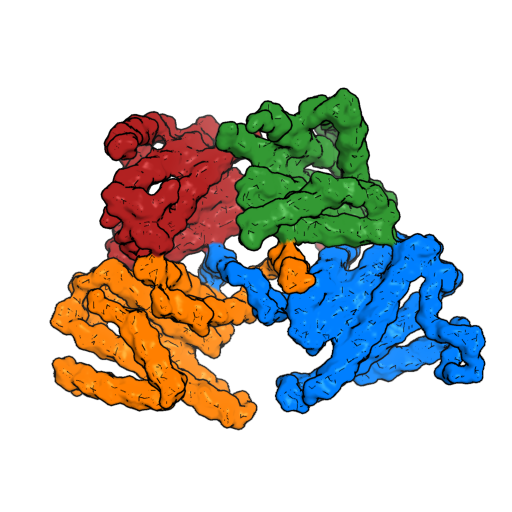.908 -3.131 -16.523 1.00 114.76 189 PRO D C 1
ATOM 6052 O O . PRO D 1 196 ? -34.456 -2.150 -17.026 1.00 116.76 189 PRO D O 1
ATOM 6056 N N . SER D 1 197 ? -32.657 -3.119 -16.080 1.00 110.18 190 SER D N 1
ATOM 6057 C CA . SER D 1 197 ? -31.869 -1.894 -16.085 1.00 101.01 190 SER D CA 1
ATOM 6058 C C . SER D 1 197 ? -31.549 -1.469 -17.498 1.00 105.47 190 SER D C 1
ATOM 6059 O O . SER D 1 197 ? -31.611 -0.288 -17.816 1.00 108.53 190 SER D O 1
ATOM 6070 N N . ARG D 1 199 ? -33.212 -2.165 -20.270 1.00 116.65 192 ARG D N 1
ATOM 6071 C CA . ARG D 1 199 ? -34.420 -1.697 -20.942 1.00 123.33 192 ARG D CA 1
ATOM 6072 C C . ARG D 1 199 ? -34.677 -0.265 -20.514 1.00 116.18 192 ARG D C 1
ATOM 6073 O O . ARG D 1 199 ? -35.074 0.595 -21.296 1.00 118.17 192 ARG D O 1
ATOM 6081 N N . PHE D 1 200 ? -34.456 -0.030 -19.237 1.00 110.57 193 PHE D N 1
ATOM 6082 C CA . PHE D 1 200 ? -34.700 1.274 -18.664 1.00 113.73 193 PHE D CA 1
ATOM 6083 C C . PHE D 1 200 ? -33.735 2.289 -19.236 1.00 111.97 193 PHE D C 1
ATOM 6084 O O . PHE D 1 200 ? -34.134 3.316 -19.775 1.00 113.68 193 PHE D O 1
ATOM 6092 N N . ALA D 1 201 ? -32.455 1.964 -19.139 1.00 108.73 194 ALA D N 1
ATOM 6093 C CA . ALA D 1 201 ? -31.395 2.849 -19.577 1.00 101.84 194 ALA D CA 1
ATOM 6094 C C . ALA D 1 201 ? -31.510 3.145 -21.067 1.00 99.31 194 ALA D C 1
ATOM 6095 O O . ALA D 1 201 ? -31.167 4.230 -21.518 1.00 102.59 194 ALA D O 1
ATOM 6097 N N . ALA D 1 202 ? -31.979 2.180 -21.838 1.00 99.47 195 ALA D N 1
ATOM 6098 C CA . ALA D 1 202 ? -32.101 2.400 -23.269 1.00 107.09 195 ALA D CA 1
ATOM 6099 C C . ALA D 1 202 ? -33.194 3.424 -23.527 1.00 111.84 195 ALA D C 1
ATOM 6100 O O . ALA D 1 202 ? -33.074 4.255 -24.417 1.00 112.68 195 ALA D O 1
ATOM 6102 N N . TYR D 1 203 ? -34.259 3.358 -22.741 1.00 117.12 196 TYR D N 1
ATOM 6103 C CA . TYR D 1 203 ? -35.347 4.314 -22.868 1.00 127.43 196 TYR D CA 1
ATOM 6104 C C . TYR D 1 203 ? -34.854 5.737 -22.664 1.00 127.90 196 TYR D C 1
ATOM 6105 O O . TYR D 1 203 ? -35.217 6.646 -23.403 1.00 129.81 196 TYR D O 1
ATOM 6114 N N . GLN D 1 204 ? -34.028 5.917 -21.641 1.00 127.68 197 GLN D N 1
ATOM 6115 C CA . GLN D 1 204 ? -33.532 7.232 -21.256 1.00 126.52 197 GLN D CA 1
ATOM 6116 C C . GLN D 1 204 ? -32.724 7.897 -22.361 1.00 127.44 197 GLN D C 1
ATOM 6117 O O . GLN D 1 204 ? -32.720 9.126 -22.479 1.00 131.02 197 GLN D O 1
ATOM 6123 N N . ALA D 1 205 ? -32.018 7.082 -23.143 1.00 122.31 198 ALA D N 1
ATOM 6124 C CA . ALA D 1 205 ? -31.180 7.577 -24.230 1.00 115.84 198 ALA D CA 1
ATOM 6125 C C . ALA D 1 205 ? -31.982 7.888 -25.483 1.00 124.70 198 ALA D C 1
ATOM 6126 O O . ALA D 1 205 ? -31.453 8.439 -26.442 1.00 126.30 198 ALA D O 1
ATOM 6128 N N . LYS D 1 206 ? -33.267 7.551 -25.451 1.00 132.21 199 LYS D N 1
ATOM 6129 C CA . LYS D 1 206 ? -34.132 7.600 -26.631 1.00 137.84 199 LYS D CA 1
ATOM 6130 C C . LYS D 1 206 ? -34.500 8.999 -27.128 1.00 139.34 199 LYS D C 1
ATOM 6131 O O . LYS D 1 206 ? -35.051 9.137 -28.224 1.00 146.63 199 LYS D O 1
ATOM 6137 N N . ILE D 1 207 ? -34.196 10.018 -26.323 1.00 152.25 200 ILE D N 1
ATOM 6138 C CA . ILE D 1 207 ? -34.422 11.426 -26.669 1.00 146.85 200 ILE D CA 1
ATOM 6139 C C . ILE D 1 207 ? -35.914 11.725 -26.782 1.00 144.34 200 ILE D C 1
ATOM 6140 O O . ILE D 1 207 ? -36.558 11.384 -27.778 1.00 146.21 200 ILE D O 1
ATOM 6145 N N . ARG D 1 209 ? -39.335 12.723 -28.314 1.00 147.45 202 ARG D N 1
ATOM 6146 C CA . ARG D 1 209 ? -40.002 13.091 -29.560 1.00 146.33 202 ARG D CA 1
ATOM 6147 C C . ARG D 1 209 ? -40.596 14.492 -29.454 1.00 139.62 202 ARG D C 1
ATOM 6148 O O . ARG D 1 209 ? -40.617 15.098 -28.376 1.00 138.90 202 ARG D O 1
ATOM 6156 N N . THR D 1 210 ? -41.079 15.000 -30.581 1.00 132.67 203 THR D N 1
ATOM 6157 C CA . THR D 1 210 ? -41.670 16.328 -30.628 1.00 124.96 203 THR D CA 1
ATOM 6158 C C . THR D 1 210 ? -43.104 16.271 -30.137 1.00 116.07 203 THR D C 1
ATOM 6159 O O . THR D 1 210 ? -43.901 15.422 -30.538 1.00 115.54 203 THR D O 1
ATOM 6163 N N . LEU D 1 211 ? -43.381 17.155 -29.196 1.00 109.47 204 LEU D N 1
ATOM 6164 C CA . LEU D 1 211 ? -44.686 17.307 -28.586 1.00 107.98 204 LEU D CA 1
ATOM 6165 C C . LEU D 1 211 ? -45.668 17.809 -29.668 1.00 107.66 204 LEU D C 1
ATOM 6166 O O . LEU D 1 211 ? -45.324 18.682 -30.467 1.00 110.81 204 LEU D O 1
ATOM 6171 N N . PRO D 1 212 ? -46.898 17.260 -29.702 1.00 103.18 205 PRO D N 1
ATOM 6172 C CA . PRO D 1 212 ? -47.758 17.494 -30.872 1.00 103.31 205 PRO D CA 1
ATOM 6173 C C . PRO D 1 212 ? -48.176 18.944 -31.089 1.00 102.67 205 PRO D C 1
ATOM 6174 O O . PRO D 1 212 ? -48.439 19.698 -30.149 1.00 85.85 205 PRO D O 1
ATOM 6178 N N . ILE D 1 213 ? -48.234 19.312 -32.369 1.00 99.79 206 ILE D N 1
ATOM 6179 C CA . ILE D 1 213 ? -48.340 20.707 -32.788 1.00 94.64 206 ILE D CA 1
ATOM 6180 C C . ILE D 1 213 ? -48.976 20.824 -34.157 1.00 96.47 206 ILE D C 1
ATOM 6181 O O . ILE D 1 213 ? -48.886 19.904 -34.992 1.00 97.13 206 ILE D O 1
ATOM 6186 N N . ALA D 1 214 ? -49.672 21.930 -34.369 1.00 97.48 207 ALA D N 1
ATOM 6187 C CA . ALA D 1 214 ? -50.292 22.200 -35.656 1.00 98.85 207 ALA D CA 1
ATOM 6188 C C . ALA D 1 214 ? -49.368 22.820 -36.704 1.00 103.55 207 ALA D C 1
ATOM 6189 O O . ALA D 1 214 ? -49.567 22.616 -37.881 1.00 106.00 207 ALA D O 1
ATOM 6191 N N . THR D 1 215 ? -48.379 23.599 -36.271 1.00 108.37 208 THR D N 1
ATOM 6192 C CA . THR D 1 215 ? -47.493 24.340 -37.194 1.00 110.11 208 THR D CA 1
ATOM 6193 C C . THR D 1 215 ? -46.825 23.467 -38.254 1.00 114.62 208 THR D C 1
ATOM 6194 O O . THR D 1 215 ? -46.426 22.323 -38.001 1.00 118.60 208 THR D O 1
ATOM 6198 N N . ILE D 1 216 ? -46.731 24.048 -39.447 1.00 117.76 209 ILE D N 1
ATOM 6199 C CA . ILE D 1 216 ? -46.203 23.410 -40.641 1.00 120.60 209 ILE D CA 1
ATOM 6200 C C . ILE D 1 216 ? -44.754 23.007 -40.472 1.00 121.80 209 ILE D C 1
ATOM 6201 O O . ILE D 1 216 ? -43.921 23.809 -40.059 1.00 126.27 209 ILE D O 1
ATOM 6206 N N . ALA D 1 217 ? -44.470 21.750 -40.790 1.00 121.07 210 ALA D N 1
ATOM 6207 C CA . ALA D 1 217 ? -43.116 21.219 -40.738 1.00 124.16 210 ALA D CA 1
ATOM 6208 C C . ALA D 1 217 ? -42.160 22.000 -41.644 1.00 133.17 210 ALA D C 1
ATOM 6209 O O . ALA D 1 217 ? -41.865 21.582 -42.767 1.00 138.20 210 ALA D O 1
#

Secondary structure (DSSP, 8-state):
----HHHHHHHHHHHHTSS--HHHHHHHHHHHHHHHHHHTT--SS----SS-TT---HHHHHH-THHHHHHHHHHHHHHHH----TT-S-TT--HHHHHHHHHHHHHHHHHHHHHHHHHHSS--S--HHHHHHHHHHHHHHHHHHHHHTT-HHHHHHHHHHHHHHHHHHHHHHTTTTHHHHIIIIITT--HHHHHHT-SSS--HHHHHHHHHH--/---HHHHHHHHHHHHHHSS-HHHHHHHHHHHHHHHHHHTT----HHHHHH-THHHHHHHHHHHHHHHH---HHHHTTS---HHHHHHHHHHHHHHHHHHHHHHHHHHHS-----HHHHHHHHHHHHHHHHHHHHHTT-HHHHHHHHHHHHHHHHHHHH---HHHHIIIIITT--HHHHHHT-SSS--HHHHHHHHHHH-/----HHHHHHHHHHHHTTSS-HHHHHHHHHHHHHHHHHHTT---HHHHHH-THHHHHHHHHHHHHHHH----TT---HHHHHHHHHHHHHHHHHHHHHHHHHHHSS----HHHHHHHHHHHHHHHHHHHHHTT-HHHHHHHHHHHHHHHHHHHHHHT-TTHHHHIIIIITT--HHHHHT-/---HHHHHHHHHHHHTTSS-HHHHHHHHHHHHHHHHHHH----HHHHHH-THHHHHHHHHHHHHHHH---GGGTT---HHHHHHHHHHHHHHHHHHHHHHHHHHSS-----HHHHHHHHHHHHHHHHHHHHHHT-HHHHHHHHHHHHHHHHHHHHHHTSSSHHHHIIIIITT--HHHHHTT--PPP--S--

Organism: Chaetomium thermophilum (strain DSM 1495 / CBS 144.50 / IMI 039719) (NCBI:txid759272)

Solvent-accessible surface area: 39073 Å² total

Radius of gyration: 31.14 Å; Cα contacts (8 Å, |Δi|>4): 1065; chains: 4; bounding box: 60×93×83 Å

CATH classification: 1.10.3450.40

InterPro domains:
  IPR026258 Signal recognition particle subunit SRP68 [PF16969] (15-581)
  IPR026258 Signal recognition particle subunit SRP68 [PIRSF038995] (1-628)
  IPR026258 Signal recognition particle subunit SRP68 [PTHR12860] (3-625)
  IPR034652 Signal recognition particle subunit SRP68, RNA-binding domain [cd15481] (2-196)
  IPR038253 SRP68, N-terminal domain superfamily [G3DSA:1.10.3450.40] (1-217)

B-factor: mean 108.24, std 34.97, range [41.95, 236.39]

Foldseek 3Di:
DALCQVVVVLVLQCVQPVPHALVSSLVVLVVVLQVLCVVVVHDPPPDPPPDDPDQDALQVCLVDVSNVVNLSSQLSNLQSVCVVVVPVDPPVSDPVNLVSNLVSLVVSLVSLVSVLVRLPPDPSVHDPLRSLVSQLVSLQSVLVSCLSVLVLPVSCVSLVSNLVSLVVVCVVVVPPPSCCCCVPPSVVSVVSCVVVCPPVDDPVVVVVVVVVVVD/DLCQVVVVLVLVVVQPVVHALVVSLVVLVVVLVVLCVVVVHLDALVVLLVDSSSVVNLSSQLVNLLSVLVVVVVVPVPDDDPVNLVSSLVSLVVSLVSLVSSLVNVPPDPNVDDPLRSLVSLLVSLLSVLVSCVSVLVLVVSVVSLVSNLVSLVVVVVVPSSVCCCVPPSVVSCVSCVSVCPPVDDPVVVCVVVVVVVD/DAPCLVLVVLVLQCVCPVPHALVSSLVVLVVVLVVLCVVVVHDALVVLLVDVSVVVNLSSQLSSLQSVCVVVVPVVDPVNLVSNLVSLVVSLVSLVVSLVRLPDDPSVHDVLNNLVSQLVSLQSVLVSCLSVLVLVVSLVSLVSSVVSLVVSCVVPVDPSCVVVCVPPSVVSVVSVVVVD/DLCQVPVLVVLCCVCPVVHALVSSLVVLVVVLVVLCVVPVVPALVVLLVDVSNVVNLSSQLSNLLSVLVVVVCPVYPDPVNLVVSLVSLVVSLVSLVVSLVRLPDPPSVHDPLVNLVSQLVSLLSVLVNCLSVLVLVVSCVSLVSNLVSLVVVCVVVVDDCSVVCCVPPSVVSVVSVVSVVDDDDDDDDDD

Nearest PDB structures (foldseek):
  4p3g-assembly1_A  TM=1.003E+00  e=2.618E-27  Thermochaetoides thermophila DSM 1495
  4p3g-assembly1_B  TM=9.598E-01  e=2.145E-21  Thermochaetoides thermophila DSM 1495
  4p3g-assembly1_C  TM=9.694E-01  e=3.204E-19  Thermochaetoides thermophila DSM 1495
  4p3g-assembly1_D  TM=9.389E-01  e=6.169E-19  Thermochaetoides thermophila DSM 1495
  7en0-assembly1_A  TM=3.076E-01  e=8.975E+00  Brachypodium distachyon